Protein AF-0000000068869672 (afdb_homodimer)

Sequence (1182 aa):
MEVTTVPTSPIAGQKPGTSGLRQKTKTFMSEHYLENFVQSTLDALVAEGVPVKGGTLVISGDGRYHNKTAIQIIIKMAAAAGVGRVWCGDHGLLSTPAMSAVIRTRSRGLAGMAPFGGFILSASHNPGGIDEDFGIKYNCENGGPAPEKVTNLIYTNTTTIKEYKLCCGLPEIDLSAPGSYTLGGGAFRVDVFDCVEDHMGLLQQVFDFGAIKALFAREDFSFVYDGMHGVQGPYAKKIFVDEFGAPASSLMNCEPKEDFGGPASASHGHADPNLTHAVELVARMGLNKEGREIETTSEPPVFGAAADGDADRNMIMGSRFFCSPSDSLAVIVANASCIPYFAAGLKGCARSMPTSCALDRVAEQLGIPYFEVPTGWKFFGNLMDSGTDAFPGKPVYTPFICGEESFGTGGDHVREKDGMFAVLAWLQILAAENPDPAKPIVGVGDVTKKHWEKYGRNYYARYDYEGVDKPAAEKMMAAMVEAQPALIGTTVDGMKIAKADMFEYHDPVDGSVSKNQGVRFIFESGSRFVFRLSGTGVAGATIRMYLEEYAAPGADLTKHAFDVVKPIADIALKISKLTEYTGRTEPSVVTMEVTTVPTSPIAGQKPGTSGLRQKTKTFMSEHYLENFVQSTLDALVAEGVPVKGGTLVISGDGRYHNKTAIQIIIKMAAAAGVGRVWCGDHGLLSTPAMSAVIRTRSRGLAGMAPFGGFILSASHNPGGIDEDFGIKYNCENGGPAPEKVTNLIYTNTTTIKEYKLCCGLPEIDLSAPGSYTLGGGAFRVDVFDCVEDHMGLLQQVFDFGAIKALFAREDFSFVYDGMHGVQGPYAKKIFVDEFGAPASSLMNCEPKEDFGGPASASHGHADPNLTHAVELVARMGLNKEGREIETTSEPPVFGAAADGDADRNMIMGSRFFCSPSDSLAVIVANASCIPYFAAGLKGCARSMPTSCALDRVAEQLGIPYFEVPTGWKFFGNLMDSGTDAFPGKPVYTPFICGEESFGTGGDHVREKDGMFAVLAWLQILAAENPDPAKPIVGVGDVTKKHWEKYGRNYYARYDYEGVDKPAAEKMMAAMVEAQPALIGTTVDGMKIAKADMFEYHDPVDGSVSKNQGVRFIFESGSRFVFRLSGTGVAGATIRMYLEEYAAPGADLTKHAFDVVKPIADIALKISKLTEYTGRTEPSVVT

Radius of gyration: 33.49 Å; Cα contacts (8 Å, |Δi|>4): 2861; chains: 2; bounding box: 74×104×86 Å

pLDDT: mean 95.83, std 5.15, range [51.97, 98.94]

Secondary structure (DSSP, 8-state):
-PPEEEE----SS---BTTBEEEEHHHHHSTTHHHHHHHHHHHHHHHTT---TT-EEEEEE---TTHHHHHHHHHHHHHHTT--EEEEEGGGB--HHHHHHHHHHTTTT-TTTSEEEEEEE--TTS--STTSEEEEEEE-TTSSBPPHHHHHHHHHHHHH--EEEE-TTSPPP--SS-EEEEEGGGTEEEEEE-TTHHHHHHHHHHS-HHHHHHHHT-TT--EEEE-TTSTTHHHHIIIIIIIT---GGGEES-S--TTTT-TTSTTTT----STTT-HHHHHHTTB-TTS-B---SSPPPSEEEEE-TTSSBEEEEETTEEE-HHHHHHHHHHTGGGSGGGTT--SEEEEETTS-THHHHHHHHHT--EEEE-SSHHHHHHHHHBTSTTBTTSPP--SEEEEETTTEEEETTSSS--HHHHHHHHHHHHHHH---TTSPPP-HHHHHHHHHHHH-EEEEEEEEEEEE-HHHHHHHHHHHHHHHHHHTT-EETTEEEEEEEE--EE-TTT--EE----EEEEETTS-EEEEEEE---SSSEEEEEEEEEEE-TTS-TTS-HHHHTHHHHHHHHHHHTHHHHH---S-SEE-/-PPEEEE----SS---BTTBEEEEHHHHHSTTHHHHHHHHHHHHHHHTT---TT-EEEEEE---TTHHHHHHHHHHHHHHTT--EEEEEGGGB--HHHHHHHHHHTTTT-TTTSEEEEEEE--TTS--STTSEEEEEEE-TTSSBPPHHHHHHHHHHHTT--EEEE-TTSPPP--SS-EEEEEGGGTEEEEEE-TTHHHHHHHHHHS-HHHHHHHHT-TT--EEEE-TTSTTHHHHIIIIIIIT---GGGEES-S--TTTT-TTSTTTT----STTT-HHHHHHTTB-TTS-B---SSPPPSEEEEE-TTSSBEEEEETTEEE-HHHHHHHHHHTGGGSGGGTT--SEEEEETTS-THHHHHHHHHT--EEEE-SSHHHHHHHHHBTSTTBTTSPP--SEEEEETTTEEEETTSSS--HHHHHHHHHHHHHHH---TTSPPP-HHHHHHHHHHHH-EEEEEEEEEEEE-HHHHHHHHHHHHHHHHHHTT-EETTEEEEEEEE--EE-TTT--EE----EEEEETTS-EEEEEEE---SSSEEEEEEEEEEE-TTS-TTS-HHHHTHHHHHHHHHHHTHHHHH---S-SEE-

Organism: Emiliania huxleyi (strain CCMP1516) (NCBI:txid280463)

Structure (mmCIF, N/CA/C/O backbone):
data_AF-0000000068869672-model_v1
#
loop_
_entity.id
_entity.type
_entity.pdbx_description
1 polymer 'phosphoglucomutase (alpha-D-glucose-1,6-bisphosphate-dependent)'
#
loop_
_atom_site.group_PDB
_atom_site.id
_atom_site.type_symbol
_atom_site.label_atom_id
_atom_site.label_alt_id
_atom_site.label_comp_id
_atom_site.label_asym_id
_atom_site.label_entity_id
_atom_site.label_seq_id
_atom_site.pdbx_PDB_ins_code
_atom_site.Cartn_x
_atom_site.Cartn_y
_atom_site.Cartn_z
_atom_site.occupancy
_atom_site.B_iso_or_equiv
_atom_site.auth_seq_id
_atom_site.auth_comp_id
_atom_site.auth_asym_id
_atom_site.auth_atom_id
_atom_site.pdbx_PDB_model_num
ATOM 1 N N . MET A 1 1 ? -31.188 -1.055 5.812 1 85.62 1 MET A N 1
ATOM 2 C CA . MET A 1 1 ? -31.422 -1.978 4.703 1 85.62 1 MET A CA 1
ATOM 3 C C . MET A 1 1 ? -32.281 -3.164 5.148 1 85.62 1 MET A C 1
ATOM 5 O O . MET A 1 1 ? -32.031 -3.752 6.199 1 85.62 1 MET A O 1
ATOM 9 N N . GLU A 1 2 ? -33.281 -3.463 4.391 1 92.94 2 GLU A N 1
ATOM 10 C CA . GLU A 1 2 ? -34.188 -4.551 4.762 1 92.94 2 GLU A CA 1
ATOM 11 C C . GLU A 1 2 ? -33.562 -5.91 4.43 1 92.94 2 GLU A C 1
ATOM 13 O O . GLU A 1 2 ? -33.125 -6.141 3.299 1 92.94 2 GLU A O 1
ATOM 18 N N . VAL A 1 3 ? -33.469 -6.727 5.438 1 96.81 3 VAL A N 1
ATOM 19 C CA . VAL A 1 3 ? -32.906 -8.07 5.281 1 96.81 3 VAL A CA 1
ATOM 20 C C . VAL A 1 3 ? -34.031 -9.07 5.07 1 96.81 3 VAL A C 1
ATOM 22 O O . VAL A 1 3 ? -35 -9.125 5.852 1 96.81 3 VAL A O 1
ATOM 25 N N . THR A 1 4 ? -33.969 -9.742 4.016 1 97.81 4 THR A N 1
ATOM 26 C CA . THR A 1 4 ? -34.906 -10.828 3.721 1 97.81 4 THR A CA 1
ATOM 27 C C . THR A 1 4 ? -34.281 -12.18 4.074 1 97.81 4 THR A C 1
ATOM 29 O O . THR A 1 4 ? -33.156 -12.477 3.664 1 97.81 4 THR A O 1
ATOM 32 N N . THR A 1 5 ? -34.969 -12.945 4.828 1 98.44 5 THR A N 1
ATOM 33 C CA . THR A 1 5 ? -34.562 -14.305 5.137 1 98.44 5 THR A CA 1
ATOM 34 C C . THR A 1 5 ? -35.25 -15.305 4.199 1 98.44 5 THR A C 1
ATOM 36 O O . THR A 1 5 ? -36.469 -15.336 4.102 1 98.44 5 THR A O 1
ATOM 39 N N . VAL A 1 6 ? -34.5 -16.078 3.508 1 98.5 6 VAL A N 1
ATOM 40 C CA . VAL A 1 6 ? -35 -17.047 2.539 1 98.5 6 VAL A CA 1
ATOM 41 C C . VAL A 1 6 ? -34.781 -18.469 3.055 1 98.5 6 VAL A C 1
ATOM 43 O O . VAL A 1 6 ? -33.656 -18.875 3.295 1 98.5 6 VAL A O 1
ATOM 46 N N . PRO A 1 7 ? -35.844 -19.203 3.252 1 98.44 7 PRO A N 1
ATOM 47 C CA . PRO A 1 7 ? -35.688 -20.594 3.652 1 98.44 7 PRO A CA 1
ATOM 48 C C . PRO A 1 7 ? -35 -21.438 2.578 1 98.44 7 PRO A C 1
ATOM 50 O O . PRO A 1 7 ? -35.219 -21.234 1.385 1 98.44 7 PRO A O 1
ATOM 53 N N . THR A 1 8 ? -34.156 -22.359 2.977 1 98.44 8 THR A N 1
ATOM 54 C CA . THR A 1 8 ? -33.469 -23.281 2.082 1 98.44 8 THR A CA 1
ATOM 55 C C . THR A 1 8 ? -33.188 -24.594 2.795 1 98.44 8 THR A C 1
ATOM 57 O O . THR A 1 8 ? -33.688 -24.844 3.891 1 98.44 8 THR A O 1
ATOM 60 N N . SER A 1 9 ? -32.531 -25.531 2.143 1 98.31 9 SER A N 1
ATOM 61 C CA . SER A 1 9 ? -32.125 -26.828 2.67 1 98.31 9 SER A CA 1
ATOM 62 C C . SER A 1 9 ? -30.75 -27.234 2.107 1 98.31 9 SER A C 1
ATOM 64 O O . SER A 1 9 ? -30.297 -26.688 1.103 1 98.31 9 SER A O 1
ATOM 66 N N . PRO A 1 10 ? -30.094 -28.141 2.859 1 98.38 10 PRO A N 1
ATOM 67 C CA . PRO A 1 10 ? -28.812 -28.609 2.314 1 98.38 10 PRO A CA 1
ATOM 68 C C . PRO A 1 10 ? -28.953 -29.125 0.883 1 98.38 10 PRO A C 1
ATOM 70 O O . PRO A 1 10 ? -29.938 -29.781 0.544 1 98.38 10 PRO A O 1
ATOM 73 N N . ILE A 1 11 ? -28.062 -28.781 0.064 1 98.19 11 ILE A N 1
ATOM 74 C CA . ILE A 1 11 ? -27.984 -29.266 -1.311 1 98.19 11 ILE A CA 1
ATOM 75 C C . ILE A 1 11 ? -26.703 -30.078 -1.495 1 98.19 11 ILE A C 1
ATOM 77 O O . ILE A 1 11 ? -25.625 -29.656 -1.075 1 98.19 11 ILE A O 1
ATOM 81 N N . ALA A 1 12 ? -26.797 -31.203 -2.109 1 94.31 12 ALA A N 1
ATOM 82 C CA . ALA A 1 12 ? -25.656 -32.094 -2.307 1 94.31 12 ALA A CA 1
ATOM 83 C C . ALA A 1 12 ? -24.578 -31.438 -3.178 1 94.31 12 ALA A C 1
ATOM 85 O O . ALA A 1 12 ? -24.891 -30.609 -4.047 1 94.31 12 ALA A O 1
ATOM 86 N N . GLY A 1 13 ? -23.297 -31.75 -2.92 1 92.31 13 GLY A N 1
ATOM 87 C CA . GLY A 1 13 ? -22.219 -31.359 -3.824 1 92.31 13 GLY A CA 1
ATOM 88 C C . GLY A 1 13 ? -21.594 -30.016 -3.465 1 92.31 13 GLY A C 1
ATOM 89 O O . GLY A 1 13 ? -21.078 -29.312 -4.336 1 92.31 13 GLY A O 1
ATOM 90 N N . GLN A 1 14 ? -21.656 -29.594 -2.223 1 96.38 14 GLN A N 1
ATOM 91 C CA . GLN A 1 14 ? -21.109 -28.281 -1.868 1 96.38 14 GLN A CA 1
ATOM 92 C C . GLN A 1 14 ? -19.891 -28.422 -0.958 1 96.38 14 GLN A C 1
ATOM 94 O O . GLN A 1 14 ? -19.641 -27.562 -0.114 1 96.38 14 GLN A O 1
ATOM 99 N N . LYS A 1 15 ? -19.266 -29.547 -0.979 1 91.81 15 LYS A N 1
ATOM 100 C CA . LYS A 1 15 ? -17.984 -29.688 -0.291 1 91.81 15 LYS A CA 1
ATOM 101 C C . LYS A 1 15 ? -16.859 -29.031 -1.076 1 91.81 15 LYS A C 1
ATOM 103 O O . LYS A 1 15 ? -16.594 -29.391 -2.221 1 91.81 15 LYS A O 1
ATOM 108 N N . PRO A 1 16 ? -16.203 -28.016 -0.42 1 89.62 16 PRO A N 1
ATOM 109 C CA . PRO A 1 16 ? -15.078 -27.406 -1.136 1 89.62 16 PRO A CA 1
ATOM 110 C C . PRO A 1 16 ? -13.922 -28.391 -1.359 1 89.62 16 PRO A C 1
ATOM 112 O O . PRO A 1 16 ? -13.641 -29.219 -0.497 1 89.62 16 PRO A O 1
ATOM 115 N N . GLY A 1 17 ? -13.289 -28.266 -2.541 1 78.94 17 GLY A N 1
ATOM 116 C CA . GLY A 1 17 ? -12.023 -28.953 -2.768 1 78.94 17 GLY A CA 1
ATOM 117 C C . GLY A 1 17 ? -10.836 -28.219 -2.188 1 78.94 17 GLY A C 1
ATOM 118 O O . GLY A 1 17 ? -10.961 -27.516 -1.183 1 78.94 17 GLY A O 1
ATOM 119 N N . THR A 1 18 ? -9.664 -28.391 -2.721 1 68.38 18 THR A N 1
ATOM 120 C CA . THR A 1 18 ? -8.414 -27.812 -2.238 1 68.38 18 THR A CA 1
ATOM 121 C C . THR A 1 18 ? -8.477 -26.281 -2.281 1 68.38 18 THR A C 1
ATOM 123 O O . THR A 1 18 ? -7.941 -25.609 -1.394 1 68.38 18 THR A O 1
ATOM 126 N N . SER A 1 19 ? -9.102 -25.719 -3.324 1 75.06 19 SER A N 1
ATOM 127 C CA . SER A 1 19 ? -9.102 -24.266 -3.436 1 75.06 19 SER A CA 1
ATOM 128 C C . SER A 1 19 ? -10.516 -23.719 -3.621 1 75.06 19 SER A C 1
ATOM 130 O O . SER A 1 19 ? -10.719 -22.734 -4.32 1 75.06 19 SER A O 1
ATOM 132 N N . GLY A 1 20 ? -11.539 -24.422 -3.121 1 87.5 20 GLY A N 1
ATOM 133 C CA . GLY A 1 20 ? -12.883 -23.891 -3.232 1 87.5 20 GLY A CA 1
ATOM 134 C C . GLY A 1 20 ? -13.859 -24.859 -3.863 1 87.5 20 GLY A C 1
ATOM 135 O O . GLY A 1 20 ? -13.609 -26.062 -3.91 1 87.5 20 GLY A O 1
ATOM 136 N N . LEU A 1 21 ? -14.992 -24.375 -4.305 1 94.88 21 LEU A N 1
ATOM 137 C CA . LEU A 1 21 ? -16.078 -25.172 -4.844 1 94.88 21 LEU A CA 1
ATOM 138 C C . LEU A 1 21 ? -16.172 -25.016 -6.355 1 94.88 21 LEU A C 1
ATOM 140 O O . LEU A 1 21 ? -16.203 -23.891 -6.867 1 94.88 21 LEU A O 1
ATOM 144 N N . ARG A 1 22 ? -16.094 -26.094 -7.125 1 94.81 22 ARG A N 1
ATOM 145 C CA . ARG A 1 22 ? -16.312 -26.125 -8.57 1 94.81 22 ARG A CA 1
ATOM 146 C C . ARG A 1 22 ? -17.5 -27.016 -8.938 1 94.81 22 ARG A C 1
ATOM 148 O O . ARG A 1 22 ? -17.641 -28.109 -8.391 1 94.81 22 ARG A O 1
ATOM 155 N N . GLN A 1 23 ? -18.375 -26.516 -9.656 1 95.19 23 GLN A N 1
ATOM 156 C CA . GLN A 1 23 ? -19.516 -27.234 -10.234 1 95.19 23 GLN A CA 1
ATOM 157 C C . GLN A 1 23 ? -19.875 -26.688 -11.609 1 95.19 23 GLN A C 1
ATOM 159 O O . GLN A 1 23 ? -19.375 -25.641 -12.016 1 95.19 23 GLN A O 1
ATOM 164 N N . LYS A 1 24 ? -20.703 -27.484 -12.32 1 95.94 24 LYS A N 1
ATOM 165 C CA . LYS A 1 24 ? -21.219 -26.953 -13.578 1 95.94 24 LYS A CA 1
ATOM 166 C C . LYS A 1 24 ? -21.938 -25.609 -13.359 1 95.94 24 LYS A C 1
ATOM 168 O O . LYS A 1 24 ? -22.594 -25.422 -12.336 1 95.94 24 LYS A O 1
ATOM 173 N N . THR A 1 25 ? -21.828 -24.719 -14.344 1 98.06 25 THR A N 1
ATOM 174 C CA . THR A 1 25 ? -22.422 -23.391 -14.242 1 98.06 25 THR A CA 1
ATOM 175 C C . THR A 1 25 ? -23.922 -23.484 -13.977 1 98.06 25 THR A C 1
ATOM 177 O O . THR A 1 25 ? -24.453 -22.766 -13.125 1 98.06 25 THR A O 1
ATOM 180 N N . LYS A 1 26 ? -24.578 -24.391 -14.594 1 98.06 26 LYS A N 1
ATOM 181 C CA . LYS A 1 26 ? -26.016 -24.562 -14.445 1 98.06 26 LYS A CA 1
ATOM 182 C C . LYS A 1 26 ? -26.375 -24.969 -13.023 1 98.06 26 LYS A C 1
ATOM 184 O O . LYS A 1 26 ? -27.422 -24.594 -12.508 1 98.06 26 LYS A O 1
ATOM 189 N N . THR A 1 27 ? -25.484 -25.719 -12.406 1 97.44 27 THR A N 1
ATOM 190 C CA . THR A 1 27 ? -25.703 -26.094 -11.008 1 97.44 27 THR A CA 1
ATOM 191 C C . THR A 1 27 ? -25.688 -24.859 -10.117 1 97.44 27 THR A C 1
ATOM 193 O O . THR A 1 27 ? -26.562 -24.688 -9.273 1 97.44 27 THR A O 1
ATOM 196 N N . PHE A 1 28 ? -24.766 -23.953 -10.32 1 97.88 28 PHE A N 1
ATOM 197 C CA . PHE A 1 28 ? -24.672 -22.734 -9.531 1 97.88 28 PHE A CA 1
ATOM 198 C C . PHE A 1 28 ? -25.875 -21.828 -9.781 1 97.88 28 PHE A C 1
ATOM 200 O O . PHE A 1 28 ? -26.312 -21.094 -8.891 1 97.88 28 PHE A O 1
ATOM 207 N N . MET A 1 29 ? -26.406 -21.906 -10.984 1 98.19 29 MET A N 1
ATOM 208 C CA . MET A 1 29 ? -27.531 -21.062 -11.375 1 98.19 29 MET A CA 1
ATOM 209 C C . MET A 1 29 ? -28.844 -21.609 -10.828 1 98.19 29 MET A C 1
ATOM 211 O O . MET A 1 29 ? -29.859 -20.922 -10.828 1 98.19 29 MET A O 1
ATOM 215 N N . SER A 1 30 ? -28.812 -22.844 -10.352 1 97.88 30 SER A N 1
ATOM 216 C CA . SER A 1 30 ? -30.031 -23.422 -9.805 1 97.88 30 SER A CA 1
ATOM 217 C C . SER A 1 30 ? -30.438 -22.734 -8.508 1 97.88 30 SER A C 1
ATOM 219 O O . SER A 1 30 ? -29.625 -22.078 -7.867 1 97.88 30 SER A O 1
ATOM 221 N N . GLU A 1 31 ? -31.641 -22.969 -8.18 1 97.25 31 GLU A N 1
ATOM 222 C CA . GLU A 1 31 ? -32.25 -22.266 -7.059 1 97.25 31 GLU A CA 1
ATOM 223 C C . GLU A 1 31 ? -31.469 -22.516 -5.766 1 97.25 31 GLU A C 1
ATOM 225 O O . GLU A 1 31 ? -31.234 -23.656 -5.398 1 97.25 31 GLU A O 1
ATOM 230 N N . HIS A 1 32 ? -30.984 -21.531 -5.051 1 98 32 HIS A N 1
ATOM 231 C CA . HIS A 1 32 ? -30.438 -21.484 -3.699 1 98 32 HIS A CA 1
ATOM 232 C C . HIS A 1 32 ? -29 -21.984 -3.67 1 98 32 HIS A C 1
ATOM 234 O O . HIS A 1 32 ? -28.312 -21.875 -2.648 1 98 32 HIS A O 1
ATOM 240 N N . TYR A 1 33 ? -28.453 -22.5 -4.734 1 98.5 33 TYR A N 1
ATOM 241 C CA . TYR A 1 33 ? -27.188 -23.219 -4.668 1 98.5 33 TYR A CA 1
ATOM 242 C C . TYR A 1 33 ? -26.047 -22.281 -4.277 1 98.5 33 TYR A C 1
ATOM 244 O O . TYR A 1 33 ? -25.344 -22.531 -3.295 1 98.5 33 TYR A O 1
ATOM 252 N N . LEU A 1 34 ? -25.906 -21.203 -5.07 1 98.69 34 LEU A N 1
ATOM 253 C CA . LEU A 1 34 ? -24.859 -20.234 -4.77 1 98.69 34 LEU A CA 1
ATOM 254 C C . LEU A 1 34 ? -25.062 -19.609 -3.395 1 98.69 34 LEU A C 1
ATOM 256 O O . LEU A 1 34 ? -24.125 -19.516 -2.604 1 98.69 34 LEU A O 1
ATOM 260 N N . GLU A 1 35 ? -26.266 -19.25 -3.105 1 98.75 35 GLU A N 1
ATOM 261 C CA . GLU A 1 35 ? -26.609 -18.578 -1.857 1 98.75 35 GLU A CA 1
ATOM 262 C C . GLU A 1 35 ? -26.281 -19.453 -0.65 1 98.75 35 GLU A C 1
ATOM 264 O O . GLU A 1 35 ? -25.781 -18.953 0.361 1 98.75 35 GLU A O 1
ATOM 269 N N . ASN A 1 36 ? -26.578 -20.75 -0.817 1 98.75 36 ASN A N 1
ATOM 270 C CA . ASN A 1 36 ? -26.266 -21.688 0.26 1 98.75 36 ASN A CA 1
ATOM 271 C C . ASN A 1 36 ? -24.781 -21.688 0.599 1 98.75 36 ASN A C 1
ATOM 273 O O . ASN A 1 36 ? -24.406 -21.672 1.773 1 98.75 36 ASN A O 1
ATOM 277 N N . PHE A 1 37 ? -24.016 -21.703 -0.386 1 98.56 37 PHE A N 1
ATOM 278 C CA . PHE A 1 37 ? -22.578 -21.781 -0.166 1 98.56 37 PHE A CA 1
ATOM 279 C C . PHE A 1 37 ? -22.062 -20.484 0.434 1 98.56 37 PHE A C 1
ATOM 281 O O . PHE A 1 37 ? -21.266 -20.5 1.379 1 98.56 37 PHE A O 1
ATOM 288 N N . VAL A 1 38 ? -22.484 -19.359 -0.101 1 98.81 38 VAL A N 1
ATOM 289 C CA . VAL A 1 38 ? -22.016 -18.062 0.356 1 98.81 38 VAL A CA 1
ATOM 290 C C . VAL A 1 38 ? -22.422 -17.844 1.811 1 98.81 38 VAL A C 1
ATOM 292 O O . VAL A 1 38 ? -21.609 -17.422 2.639 1 98.81 38 VAL A O 1
ATOM 295 N N . GLN A 1 39 ? -23.641 -18.172 2.141 1 98.81 39 GLN A N 1
ATOM 296 C CA . GLN A 1 39 ? -24.109 -18.031 3.516 1 98.81 39 GLN A CA 1
ATOM 297 C C . GLN A 1 39 ? -23.328 -18.938 4.453 1 98.81 39 GLN A C 1
ATOM 299 O O . GLN A 1 39 ? -22.953 -18.531 5.555 1 98.81 39 GLN A O 1
ATOM 304 N N . SER A 1 40 ? -23.125 -20.156 3.992 1 98.69 40 SER A N 1
ATOM 305 C CA . SER A 1 40 ? -22.359 -21.094 4.793 1 98.69 40 SER A CA 1
ATOM 306 C C . SER A 1 40 ? -20.953 -20.594 5.055 1 98.69 40 SER A C 1
ATOM 308 O O . SER A 1 40 ? -20.391 -20.828 6.121 1 98.69 40 SER A O 1
ATOM 310 N N . THR A 1 41 ? -20.375 -19.922 4.086 1 98.44 41 THR A N 1
ATOM 311 C CA . THR A 1 41 ? -19.047 -19.328 4.227 1 98.44 41 THR A CA 1
ATOM 312 C C . THR A 1 41 ? -19.078 -18.172 5.215 1 98.44 41 THR A C 1
ATOM 314 O O . THR A 1 41 ? -18.266 -18.109 6.145 1 98.44 41 THR A O 1
ATOM 317 N N . LEU A 1 42 ? -20 -17.266 5.066 1 98.62 42 LEU A N 1
ATOM 318 C CA . LEU A 1 42 ? -20.125 -16.125 5.969 1 98.62 42 LEU A CA 1
ATOM 319 C C . LEU A 1 42 ? -20.344 -16.594 7.402 1 98.62 42 LEU A C 1
ATOM 321 O O . LEU A 1 42 ? -19.75 -16.047 8.336 1 98.62 42 LEU A O 1
ATOM 325 N N . ASP A 1 43 ? -21.203 -17.641 7.578 1 98.5 43 ASP A N 1
ATOM 326 C CA . ASP A 1 43 ? -21.453 -18.188 8.906 1 98.5 43 ASP A CA 1
ATOM 327 C C . ASP A 1 43 ? -20.188 -18.781 9.508 1 98.5 43 ASP A C 1
ATOM 329 O O . ASP A 1 43 ? -19.953 -18.656 10.711 1 98.5 43 ASP A O 1
ATOM 333 N N . ALA A 1 44 ? -19.438 -19.469 8.68 1 98 44 ALA A N 1
ATOM 334 C CA . ALA A 1 44 ? -18.188 -20.062 9.148 1 98 44 ALA A CA 1
ATOM 335 C C . ALA A 1 44 ? -17.234 -18.969 9.633 1 98 44 ALA A C 1
ATOM 337 O O . ALA A 1 44 ? -16.578 -19.125 10.672 1 98 44 ALA A O 1
ATOM 338 N N . LEU A 1 45 ? -17.141 -17.906 8.938 1 98.12 45 LEU A N 1
ATOM 339 C CA . LEU A 1 45 ? -16.25 -16.812 9.297 1 98.12 45 LEU A CA 1
ATOM 340 C C . LEU A 1 45 ? -16.672 -16.172 10.617 1 98.12 45 LEU A C 1
ATOM 342 O O . LEU A 1 45 ? -15.828 -15.906 11.477 1 98.12 45 LEU A O 1
ATOM 346 N N . VAL A 1 46 ? -17.953 -15.953 10.758 1 97.94 46 VAL A N 1
ATOM 347 C CA . VAL A 1 46 ? -18.469 -15.398 12 1 97.94 46 VAL A CA 1
ATOM 348 C C . VAL A 1 46 ? -18.125 -16.344 13.164 1 97.94 46 VAL A C 1
ATOM 350 O O . VAL A 1 46 ? -17.688 -15.898 14.219 1 97.94 46 VAL A O 1
ATOM 353 N N . ALA A 1 47 ? -18.344 -17.609 12.945 1 97.31 47 ALA A N 1
ATOM 354 C CA . ALA A 1 47 ? -18.078 -18.609 13.977 1 97.31 47 ALA A CA 1
ATOM 355 C C . ALA A 1 47 ? -16.609 -18.625 14.359 1 97.31 47 ALA A C 1
ATOM 357 O O . ALA A 1 47 ? -16.266 -18.875 15.516 1 97.31 47 ALA A O 1
ATOM 358 N N . GLU A 1 48 ? -15.742 -18.312 13.406 1 96.19 48 GLU A N 1
ATOM 359 C CA . GLU A 1 48 ? -14.297 -18.328 13.641 1 96.19 48 GLU A CA 1
ATOM 360 C C . GLU A 1 48 ? -13.828 -16.984 14.203 1 96.19 48 GLU A C 1
ATOM 362 O O . GLU A 1 48 ? -12.625 -16.75 14.344 1 96.19 48 GLU A O 1
ATOM 367 N N . GLY A 1 49 ? -14.719 -16.078 14.453 1 96.25 49 GLY A N 1
ATOM 368 C CA . GLY A 1 49 ? -14.391 -14.805 15.078 1 96.25 49 GLY A CA 1
ATOM 369 C C . GLY A 1 49 ? -13.891 -13.766 14.086 1 96.25 49 GLY A C 1
ATOM 370 O O . GLY A 1 49 ? -13.32 -12.75 14.484 1 96.25 49 GLY A O 1
ATOM 371 N N . VAL A 1 50 ? -14 -13.961 12.805 1 96.62 50 VAL A N 1
ATOM 372 C CA . VAL A 1 50 ? -13.617 -13 11.766 1 96.62 50 VAL A CA 1
ATOM 373 C C . VAL A 1 50 ? -14.562 -11.797 11.797 1 96.62 50 VAL A C 1
ATOM 375 O O . VAL A 1 50 ? -15.773 -11.961 11.961 1 96.62 50 VAL A O 1
ATOM 378 N N . PRO A 1 51 ? -14.031 -10.586 11.688 1 95.69 51 PRO A N 1
ATOM 379 C CA . PRO A 1 51 ? -14.859 -9.375 11.781 1 95.69 51 PRO A CA 1
ATOM 380 C C . PRO A 1 51 ? -15.641 -9.094 10.492 1 95.69 51 PRO A C 1
ATOM 382 O O . PRO A 1 51 ? -15.367 -8.102 9.812 1 95.69 51 PRO A O 1
ATOM 385 N N . VAL A 1 52 ? -16.703 -9.836 10.305 1 97.69 52 VAL A N 1
ATOM 386 C CA . VAL A 1 52 ? -17.547 -9.703 9.109 1 97.69 52 VAL A CA 1
ATOM 387 C C . VAL A 1 52 ? -18.344 -8.406 9.188 1 97.69 52 VAL A C 1
ATOM 389 O O . VAL A 1 52 ? -18.391 -7.637 8.227 1 97.69 52 VAL A O 1
ATOM 392 N N . LYS A 1 53 ? -19.031 -8.156 10.344 1 96.06 53 LYS A N 1
ATOM 393 C CA . LYS A 1 53 ? -19.812 -6.949 10.523 1 96.06 53 LYS A CA 1
ATOM 394 C C . LYS A 1 53 ? -18.938 -5.703 10.492 1 96.06 53 LYS A C 1
ATOM 396 O O . LYS A 1 53 ? -17.938 -5.625 11.211 1 96.06 53 LYS A O 1
ATOM 401 N N . GLY A 1 54 ? -19.266 -4.828 9.602 1 94.38 54 GLY A N 1
ATOM 402 C CA . GLY A 1 54 ? -18.531 -3.582 9.484 1 94.38 54 GLY A CA 1
ATOM 403 C C . GLY A 1 54 ? -17.25 -3.727 8.688 1 94.38 54 GLY A C 1
ATOM 404 O O . GLY A 1 54 ? -16.609 -2.73 8.352 1 94.38 54 GLY A O 1
ATOM 405 N N . GLY A 1 55 ? -16.844 -4.965 8.367 1 96.5 55 GLY A N 1
ATOM 406 C CA . GLY A 1 55 ? -15.578 -5.227 7.703 1 96.5 55 GLY A CA 1
ATOM 407 C C . GLY A 1 55 ? -15.625 -4.992 6.207 1 96.5 55 GLY A C 1
ATOM 408 O O . GLY A 1 55 ? -16.672 -4.621 5.664 1 96.5 55 GLY A O 1
ATOM 409 N N . THR A 1 56 ? -14.461 -5.078 5.578 1 97.69 56 THR A N 1
ATOM 410 C CA . THR A 1 56 ? -14.32 -4.957 4.133 1 97.69 56 THR A CA 1
ATOM 411 C C . THR A 1 56 ? -14.211 -6.332 3.479 1 97.69 56 THR A C 1
ATOM 413 O O . THR A 1 56 ? -13.477 -7.199 3.961 1 97.69 56 THR A O 1
ATOM 416 N N . LEU A 1 57 ? -14.961 -6.578 2.428 1 98.81 57 LEU A N 1
ATOM 417 C CA . LEU A 1 57 ? -14.953 -7.82 1.664 1 98.81 57 LEU A CA 1
ATOM 418 C C . LEU A 1 57 ? -14.617 -7.555 0.2 1 98.81 57 LEU A C 1
ATOM 420 O O . LEU A 1 57 ? -15.125 -6.602 -0.393 1 98.81 57 LEU A O 1
ATOM 424 N N . VAL A 1 58 ? -13.734 -8.391 -0.422 1 98.88 58 VAL A N 1
ATOM 425 C CA . VAL A 1 58 ? -13.438 -8.266 -1.847 1 98.88 58 VAL A CA 1
ATOM 426 C C . VAL A 1 58 ? -14.219 -9.32 -2.627 1 98.88 58 VAL A C 1
ATOM 428 O O . VAL A 1 58 ? -14.312 -10.477 -2.199 1 98.88 58 VAL A O 1
ATOM 431 N N . ILE A 1 59 ? -14.859 -8.938 -3.703 1 98.94 59 ILE A N 1
ATOM 432 C CA . ILE A 1 59 ? -15.609 -9.859 -4.539 1 98.94 59 ILE A CA 1
ATOM 433 C C . ILE A 1 59 ? -15.273 -9.617 -6.012 1 98.94 59 ILE A C 1
ATOM 435 O O . ILE A 1 59 ? -15.461 -8.5 -6.516 1 98.94 59 ILE A O 1
ATOM 439 N N . SER A 1 60 ? -14.742 -10.531 -6.688 1 98.88 60 SER A N 1
ATOM 440 C CA . SER A 1 60 ? -14.477 -10.508 -8.125 1 98.88 60 SER A CA 1
ATOM 441 C C . SER A 1 60 ? -14.227 -11.906 -8.664 1 98.88 60 SER A C 1
ATOM 443 O O . SER A 1 60 ? -14.445 -12.898 -7.969 1 98.88 60 SER A O 1
ATOM 445 N N . GLY A 1 61 ? -13.898 -12.039 -9.914 1 98.62 61 GLY A N 1
ATOM 446 C CA . GLY A 1 61 ? -13.641 -13.336 -10.508 1 98.62 61 GLY A CA 1
ATOM 447 C C . GLY A 1 61 ? -12.961 -13.25 -11.859 1 98.62 61 GLY A C 1
ATOM 448 O O . GLY A 1 61 ? -12.414 -12.203 -12.219 1 98.62 61 GLY A O 1
ATOM 449 N N . ASP A 1 62 ? -12.938 -14.406 -12.57 1 98.69 62 ASP A N 1
ATOM 450 C CA . ASP A 1 62 ? -12.156 -14.5 -13.805 1 98.69 62 ASP A CA 1
ATOM 451 C C . ASP A 1 62 ? -13.016 -14.164 -15.023 1 98.69 62 ASP A C 1
ATOM 453 O O . ASP A 1 62 ? -12.539 -14.242 -16.156 1 98.69 62 ASP A O 1
ATOM 457 N N . GLY A 1 63 ? -14.266 -13.789 -14.82 1 98.5 63 GLY A N 1
ATOM 458 C CA . GLY A 1 63 ? -15.102 -13.273 -15.898 1 98.5 63 GLY A CA 1
ATOM 459 C C . GLY A 1 63 ? -15.867 -14.359 -16.625 1 98.5 63 GLY A C 1
ATOM 460 O O . GLY A 1 63 ? -16.578 -14.086 -17.594 1 98.5 63 GLY A O 1
ATOM 461 N N . ARG A 1 64 ? -15.805 -15.625 -16.188 1 98.69 64 ARG A N 1
ATOM 462 C CA . ARG A 1 64 ? -16.531 -16.719 -16.828 1 98.69 64 ARG A CA 1
ATOM 463 C C . ARG A 1 64 ? -18.047 -16.5 -16.734 1 98.69 64 ARG A C 1
ATOM 465 O O . ARG A 1 64 ? -18.5 -15.57 -16.062 1 98.69 64 ARG A O 1
ATOM 472 N N . TYR A 1 65 ? -18.828 -17.375 -17.438 1 98.38 65 TYR A N 1
ATOM 473 C CA . TYR A 1 65 ? -20.281 -17.25 -17.469 1 98.38 65 TYR A CA 1
ATOM 474 C C . TYR A 1 65 ? -20.859 -17.234 -16.062 1 98.38 65 TYR A C 1
ATOM 476 O O . TYR A 1 65 ? -20.469 -18.047 -15.227 1 98.38 65 TYR A O 1
ATOM 484 N N . HIS A 1 66 ? -21.75 -16.281 -15.758 1 98.56 66 HIS A N 1
ATOM 485 C CA . HIS A 1 66 ? -22.484 -16.141 -14.508 1 98.56 66 HIS A CA 1
ATOM 486 C C . HIS A 1 66 ? -21.703 -15.305 -13.492 1 98.56 66 HIS A C 1
ATOM 488 O O . HIS A 1 66 ? -22.203 -15.023 -12.406 1 98.56 66 HIS A O 1
ATOM 494 N N . ASN A 1 67 ? -20.516 -14.836 -13.852 1 98.69 67 ASN A N 1
ATOM 495 C CA . ASN A 1 67 ? -19.656 -14.07 -12.961 1 98.69 67 ASN A CA 1
ATOM 496 C C . ASN A 1 67 ? -20.328 -12.797 -12.469 1 98.69 67 ASN A C 1
ATOM 498 O O . ASN A 1 67 ? -20.469 -12.578 -11.266 1 98.69 67 ASN A O 1
ATOM 502 N N . LYS A 1 68 ? -20.812 -11.984 -13.352 1 98.06 68 LYS A N 1
ATOM 503 C CA . LYS A 1 68 ? -21.406 -10.695 -13 1 98.06 68 LYS A CA 1
ATOM 504 C C . LYS A 1 68 ? -22.672 -10.867 -12.172 1 98.06 68 LYS A C 1
ATOM 506 O O . LYS A 1 68 ? -22.891 -10.141 -11.203 1 98.06 68 LYS A O 1
ATOM 511 N N . THR A 1 69 ? -23.453 -11.859 -12.555 1 98.31 69 THR A N 1
ATOM 512 C CA . THR A 1 69 ? -24.703 -12.133 -11.836 1 98.31 69 THR A CA 1
ATOM 513 C C . THR A 1 69 ? -24.406 -12.602 -10.414 1 98.31 69 THR A C 1
ATOM 515 O O . THR A 1 69 ? -25.031 -12.148 -9.461 1 98.31 69 THR A O 1
ATOM 518 N N . ALA A 1 70 ? -23.453 -13.516 -10.281 1 98.81 70 ALA A N 1
ATOM 519 C CA . ALA A 1 70 ? -23.078 -14.047 -8.969 1 98.81 70 ALA A CA 1
ATOM 520 C C . ALA A 1 70 ? -22.578 -12.938 -8.055 1 98.81 70 ALA A C 1
ATOM 522 O O . ALA A 1 70 ? -22.875 -12.922 -6.863 1 98.81 70 ALA A O 1
ATOM 523 N N . ILE A 1 71 ? -21.812 -12 -8.594 1 98.88 71 ILE A N 1
ATOM 524 C CA . ILE A 1 71 ? -21.25 -10.898 -7.816 1 98.88 71 ILE A CA 1
ATOM 525 C C . ILE A 1 71 ? -22.391 -10.07 -7.215 1 98.88 71 ILE A C 1
ATOM 527 O O . ILE A 1 71 ? -22.359 -9.727 -6.035 1 98.88 71 ILE A O 1
ATOM 531 N N . GLN A 1 72 ? -23.406 -9.812 -8.016 1 98.69 72 GLN A N 1
ATOM 532 C CA . GLN A 1 72 ? -24.547 -9.039 -7.531 1 98.69 72 GLN A CA 1
ATOM 533 C C . GLN A 1 72 ? -25.234 -9.75 -6.375 1 98.69 72 GLN A C 1
ATOM 535 O O . GLN A 1 72 ? -25.609 -9.125 -5.379 1 98.69 72 GLN A O 1
ATOM 540 N N . ILE A 1 73 ? -25.391 -11.023 -6.5 1 98.69 73 ILE A N 1
ATOM 541 C CA . ILE A 1 73 ? -26.031 -11.828 -5.465 1 98.69 73 ILE A CA 1
ATOM 542 C C . ILE A 1 73 ? -25.203 -11.773 -4.184 1 98.69 73 ILE A C 1
ATOM 544 O O . ILE A 1 73 ? -25.75 -11.539 -3.1 1 98.69 73 ILE A O 1
ATOM 548 N N . ILE A 1 74 ? -23.922 -11.945 -4.266 1 98.88 74 ILE A N 1
ATOM 549 C CA . ILE A 1 74 ? -23.031 -11.992 -3.105 1 98.88 74 ILE A CA 1
ATOM 550 C C . ILE A 1 74 ? -22.984 -10.625 -2.43 1 98.88 74 ILE A C 1
ATOM 552 O O . ILE A 1 74 ? -22.922 -10.531 -1.202 1 98.88 74 ILE A O 1
ATOM 556 N N . ILE A 1 75 ? -23 -9.539 -3.242 1 98.62 75 ILE A N 1
ATOM 557 C CA . ILE A 1 75 ? -23.031 -8.188 -2.686 1 98.62 75 ILE A CA 1
ATOM 558 C C . ILE A 1 75 ? -24.266 -8.023 -1.797 1 98.62 75 ILE A C 1
ATOM 560 O O . ILE A 1 75 ? -24.172 -7.516 -0.679 1 98.62 75 ILE A O 1
ATOM 564 N N . LYS A 1 76 ? -25.422 -8.516 -2.236 1 98.5 76 LYS A N 1
ATOM 565 C CA . LYS A 1 76 ? -26.656 -8.422 -1.462 1 98.5 76 LYS A CA 1
ATOM 566 C C . LYS A 1 76 ? -26.578 -9.266 -0.194 1 98.5 76 LYS A C 1
ATOM 568 O O . LYS A 1 76 ? -27.125 -8.891 0.847 1 98.5 76 LYS A O 1
ATOM 573 N N . MET A 1 77 ? -25.938 -10.375 -0.284 1 98.81 77 MET A N 1
ATOM 574 C CA . MET A 1 77 ? -25.766 -11.25 0.876 1 98.81 77 MET A CA 1
ATOM 575 C C . MET A 1 77 ? -24.766 -10.648 1.867 1 98.81 77 MET A C 1
ATOM 577 O O . MET A 1 77 ? -24.953 -10.766 3.08 1 98.81 77 MET A O 1
ATOM 581 N N . ALA A 1 78 ? -23.719 -10.047 1.354 1 98.62 78 ALA A N 1
ATOM 582 C CA . ALA A 1 78 ? -22.75 -9.359 2.205 1 98.62 78 ALA A CA 1
ATOM 583 C C . ALA A 1 78 ? -23.422 -8.242 3 1 98.62 78 ALA A C 1
ATOM 585 O O . ALA A 1 78 ? -23.203 -8.109 4.207 1 98.62 78 ALA A O 1
ATOM 586 N N . ALA A 1 79 ? -24.203 -7.484 2.301 1 98.19 79 ALA A N 1
ATOM 587 C CA . ALA A 1 79 ? -24.953 -6.418 2.971 1 98.19 79 ALA A CA 1
ATOM 588 C C . ALA A 1 79 ? -25.812 -6.973 4.098 1 98.19 79 ALA A C 1
ATOM 590 O O . ALA A 1 79 ? -25.828 -6.418 5.199 1 98.19 79 ALA A O 1
ATOM 591 N N . ALA A 1 80 ? -26.5 -8.047 3.816 1 98.31 80 ALA A N 1
ATOM 592 C CA . ALA A 1 80 ? -27.375 -8.672 4.805 1 98.31 80 ALA A CA 1
ATOM 593 C C . ALA A 1 80 ? -26.578 -9.195 5.996 1 98.31 80 ALA A C 1
ATOM 595 O O . ALA A 1 80 ? -27.062 -9.203 7.125 1 98.31 80 ALA A O 1
ATOM 596 N N . ALA A 1 81 ? -25.344 -9.625 5.738 1 98.19 81 ALA A N 1
ATOM 597 C CA . ALA A 1 81 ? -24.484 -10.156 6.793 1 98.19 81 ALA A CA 1
ATOM 598 C C . ALA A 1 81 ? -23.859 -9.023 7.609 1 98.19 81 ALA A C 1
ATOM 600 O O . ALA A 1 81 ? -23.172 -9.273 8.594 1 98.19 81 ALA A O 1
ATOM 601 N N . GLY A 1 82 ? -24.062 -7.75 7.242 1 97.12 82 GLY A N 1
ATOM 602 C CA . GLY A 1 82 ? -23.578 -6.605 7.992 1 97.12 82 GLY A CA 1
ATOM 603 C C . GLY A 1 82 ? -22.219 -6.121 7.52 1 97.12 82 GLY A C 1
ATOM 604 O O . GLY A 1 82 ? -21.578 -5.312 8.195 1 97.12 82 GLY A O 1
ATOM 605 N N . VAL A 1 83 ? -21.766 -6.582 6.391 1 97.56 83 VAL A N 1
ATOM 606 C CA . VAL A 1 83 ? -20.531 -6.078 5.801 1 97.56 83 VAL A CA 1
ATOM 607 C C . VAL A 1 83 ? -20.656 -4.578 5.547 1 97.56 83 VAL A C 1
ATOM 609 O O . VAL A 1 83 ? -21.703 -4.102 5.105 1 97.56 83 VAL A O 1
ATOM 612 N N . GLY A 1 84 ? -19.594 -3.885 5.875 1 95.44 84 GLY A N 1
ATOM 613 C CA . GLY A 1 84 ? -19.641 -2.439 5.719 1 95.44 84 GLY A CA 1
ATOM 614 C C . GLY A 1 84 ? -19.219 -1.976 4.332 1 95.44 84 GLY A C 1
ATOM 615 O O . GLY A 1 84 ? -19.719 -0.963 3.838 1 95.44 84 GLY A O 1
ATOM 616 N N . ARG A 1 85 ? -18.312 -2.711 3.75 1 95.88 85 ARG A N 1
ATOM 617 C CA . ARG A 1 85 ? -17.75 -2.283 2.48 1 95.88 85 ARG A CA 1
ATOM 618 C C . ARG A 1 85 ? -17.406 -3.482 1.604 1 95.88 85 ARG A C 1
ATOM 620 O O . ARG A 1 85 ? -16.875 -4.488 2.094 1 95.88 85 ARG A O 1
ATOM 627 N N . VAL A 1 86 ? -17.688 -3.334 0.297 1 98.25 86 VAL A N 1
ATOM 628 C CA . VAL A 1 86 ? -17.266 -4.32 -0.697 1 98.25 86 VAL A CA 1
ATOM 629 C C . VAL A 1 86 ? -16.359 -3.66 -1.729 1 98.25 86 VAL A C 1
ATOM 631 O O . VAL A 1 86 ? -16.672 -2.59 -2.252 1 98.25 86 VAL A O 1
ATOM 634 N N . TRP A 1 87 ? -15.211 -4.238 -1.945 1 98.44 87 TRP A N 1
ATOM 635 C CA . TRP A 1 87 ? -14.32 -3.875 -3.043 1 98.44 87 TRP A CA 1
ATOM 636 C C . TRP A 1 87 ? -14.477 -4.836 -4.215 1 98.44 87 TRP A C 1
ATOM 638 O O . TRP A 1 87 ? -14.477 -6.055 -4.031 1 98.44 87 TRP A O 1
ATOM 648 N N . CYS A 1 88 ? -14.672 -4.289 -5.402 1 98.81 88 CYS A N 1
ATOM 649 C CA . CYS A 1 88 ? -14.844 -5.09 -6.609 1 98.81 88 CYS A CA 1
ATOM 650 C C . CYS A 1 88 ? -14.047 -4.504 -7.77 1 98.81 88 CYS A C 1
ATOM 652 O O . CYS A 1 88 ? -14.109 -3.301 -8.023 1 98.81 88 CYS A O 1
ATOM 654 N N . GLY A 1 89 ? -13.242 -5.363 -8.445 1 98.69 89 GLY A N 1
ATOM 655 C CA . GLY A 1 89 ? -12.617 -4.879 -9.664 1 98.69 89 GLY A CA 1
ATOM 656 C C . GLY A 1 89 ? -13.617 -4.527 -10.75 1 98.69 89 GLY A C 1
ATOM 657 O O . GLY A 1 89 ? -14.68 -5.141 -10.844 1 98.69 89 GLY A O 1
ATOM 658 N N . ASP A 1 90 ? -13.25 -3.535 -11.57 1 98.44 90 ASP A N 1
ATOM 659 C CA . ASP A 1 90 ? -14.172 -3.156 -12.641 1 98.44 90 ASP A CA 1
ATOM 660 C C . ASP A 1 90 ? -14.422 -4.328 -13.586 1 98.44 90 ASP A C 1
ATOM 662 O O . ASP A 1 90 ? -13.562 -5.195 -13.75 1 98.44 90 ASP A O 1
ATOM 666 N N . HIS A 1 91 ? -15.672 -4.395 -14.094 1 98.31 91 HIS A N 1
ATOM 667 C CA . HIS A 1 91 ? -16.203 -5.473 -14.914 1 98.31 91 HIS A CA 1
ATOM 668 C C . HIS A 1 91 ? -16.281 -6.777 -14.133 1 98.31 91 HIS A C 1
ATOM 670 O O . HIS A 1 91 ? -16.453 -7.852 -14.719 1 98.31 91 HIS A O 1
ATOM 676 N N . GLY A 1 92 ? -16.094 -6.691 -12.797 1 98.69 92 GLY A N 1
ATOM 677 C CA . GLY A 1 92 ? -16.125 -7.859 -11.93 1 98.69 92 GLY A CA 1
ATOM 678 C C . GLY A 1 92 ? -14.883 -8.711 -12.023 1 98.69 92 GLY A C 1
ATOM 679 O O . GLY A 1 92 ? -14.906 -9.906 -11.711 1 98.69 92 GLY A O 1
ATOM 680 N N . LEU A 1 93 ? -13.766 -8.102 -12.469 1 98.88 93 LEU A N 1
ATOM 681 C CA . LEU A 1 93 ? -12.586 -8.891 -12.812 1 98.88 93 LEU A CA 1
ATOM 682 C C . LEU A 1 93 ? -11.469 -8.672 -11.789 1 98.88 93 LEU A C 1
ATOM 684 O O . LEU A 1 93 ? -11.156 -7.531 -11.445 1 98.88 93 LEU A O 1
ATOM 688 N N . LEU A 1 94 ? -10.93 -9.719 -11.273 1 98.88 94 LEU A N 1
ATOM 689 C CA . LEU A 1 94 ? -9.641 -9.828 -10.594 1 98.88 94 LEU A CA 1
ATOM 690 C C . LEU A 1 94 ? -9 -11.188 -10.852 1 98.88 94 LEU A C 1
ATOM 692 O O . LEU A 1 94 ? -9.664 -12.227 -10.727 1 98.88 94 LEU A O 1
ATOM 696 N N . SER A 1 95 ? -7.777 -11.148 -11.273 1 98.81 95 SER A N 1
ATOM 697 C CA . SER A 1 95 ? -7.062 -12.422 -11.281 1 98.81 95 SER A CA 1
ATOM 698 C C . SER A 1 95 ? -6.855 -12.945 -9.859 1 98.81 95 SER A C 1
ATOM 700 O O . SER A 1 95 ? -6.996 -12.203 -8.891 1 98.81 95 SER A O 1
ATOM 702 N N . THR A 1 96 ? -6.57 -14.211 -9.75 1 98.38 96 THR A N 1
ATOM 703 C CA . THR A 1 96 ? -6.332 -14.82 -8.445 1 98.38 96 THR A CA 1
ATOM 704 C C . THR A 1 96 ? -5.184 -14.117 -7.723 1 98.38 96 THR A C 1
ATOM 706 O O . THR A 1 96 ? -5.324 -13.734 -6.559 1 98.38 96 THR A O 1
ATOM 709 N N . PRO A 1 97 ? -4.078 -13.859 -8.398 1 98.69 97 PRO A N 1
ATOM 710 C CA . PRO A 1 97 ? -3.031 -13.117 -7.684 1 98.69 97 PRO A CA 1
ATOM 711 C C . PRO A 1 97 ? -3.42 -11.672 -7.398 1 98.69 97 PRO A C 1
ATOM 713 O O . PRO A 1 97 ? -2.996 -11.102 -6.395 1 98.69 97 PRO A O 1
ATOM 716 N N . ALA A 1 98 ? -4.18 -11.031 -8.258 1 98.81 98 ALA A N 1
ATOM 717 C CA . ALA A 1 98 ? -4.645 -9.672 -7.996 1 98.81 98 ALA A CA 1
ATOM 718 C C . ALA A 1 98 ? -5.555 -9.625 -6.773 1 98.81 98 ALA A C 1
ATOM 720 O O . ALA A 1 98 ? -5.5 -8.68 -5.984 1 98.81 98 ALA A O 1
ATOM 721 N N . MET A 1 99 ? -6.441 -10.633 -6.621 1 98.69 99 MET A N 1
ATOM 722 C CA . MET A 1 99 ? -7.262 -10.75 -5.418 1 98.69 99 MET A CA 1
ATOM 723 C C . MET A 1 99 ? -6.395 -10.766 -4.164 1 98.69 99 MET A C 1
ATOM 725 O O . MET A 1 99 ? -6.672 -10.055 -3.201 1 98.69 99 MET A O 1
ATOM 729 N N . SER A 1 100 ? -5.355 -11.547 -4.215 1 98.62 100 SER A N 1
ATOM 730 C CA . SER A 1 100 ? -4.434 -11.625 -3.088 1 98.62 100 SER A CA 1
ATOM 731 C C . SER A 1 100 ? -3.752 -10.289 -2.838 1 98.62 100 SER A C 1
ATOM 733 O O . SER A 1 100 ? -3.627 -9.852 -1.69 1 98.62 100 SER A O 1
ATOM 735 N N . ALA A 1 101 ? -3.33 -9.617 -3.898 1 98.56 101 ALA A N 1
ATOM 736 C CA . ALA A 1 101 ? -2.688 -8.305 -3.793 1 98.56 101 ALA A CA 1
ATOM 737 C C . ALA A 1 101 ? -3.629 -7.285 -3.168 1 98.56 101 ALA A C 1
ATOM 739 O O . ALA A 1 101 ? -3.227 -6.516 -2.289 1 98.56 101 ALA A O 1
ATOM 740 N N . VAL A 1 102 ? -4.852 -7.273 -3.629 1 98.5 102 VAL A N 1
ATOM 741 C CA . VAL A 1 102 ? -5.844 -6.316 -3.148 1 98.5 102 VAL A CA 1
ATOM 742 C C . VAL A 1 102 ? -6.09 -6.531 -1.657 1 98.5 102 VAL A C 1
ATOM 744 O O . VAL A 1 102 ? -6.062 -5.582 -0.873 1 98.5 102 VAL A O 1
ATOM 747 N N . ILE A 1 103 ? -6.289 -7.762 -1.256 1 98.31 103 ILE A N 1
ATOM 748 C CA . ILE A 1 103 ? -6.562 -8.07 0.144 1 98.31 103 ILE A CA 1
ATOM 749 C C . ILE A 1 103 ? -5.395 -7.613 1.012 1 98.31 103 ILE A C 1
ATOM 751 O O . ILE A 1 103 ? -5.594 -7.066 2.1 1 98.31 103 ILE A O 1
ATOM 755 N N . ARG A 1 104 ? -4.227 -7.727 0.496 1 97 104 ARG A N 1
ATOM 756 C CA . ARG A 1 104 ? -3.039 -7.531 1.321 1 97 104 ARG A CA 1
ATOM 757 C C . ARG A 1 104 ? -2.605 -6.07 1.319 1 97 104 ARG A C 1
ATOM 759 O O . ARG A 1 104 ? -1.998 -5.594 2.281 1 97 104 ARG A O 1
ATOM 766 N N . THR A 1 105 ? -2.91 -5.344 0.24 1 96.06 105 THR A N 1
ATOM 767 C CA . THR A 1 105 ? -2.139 -4.113 0.1 1 96.06 105 THR A CA 1
ATOM 768 C C . THR A 1 105 ? -3.061 -2.922 -0.138 1 96.06 105 THR A C 1
ATOM 770 O O . THR A 1 105 ? -2.66 -1.772 0.064 1 96.06 105 THR A O 1
ATOM 773 N N . ARG A 1 106 ? -4.27 -3.039 -0.537 1 96.25 106 ARG A N 1
ATOM 774 C CA . ARG A 1 106 ? -5.078 -1.938 -1.05 1 96.25 106 ARG A CA 1
ATOM 775 C C . ARG A 1 106 ? -5.477 -0.983 0.07 1 96.25 106 ARG A C 1
ATOM 777 O O . ARG A 1 106 ? -5.668 0.212 -0.164 1 96.25 106 ARG A O 1
ATOM 784 N N . SER A 1 107 ? -5.586 -1.467 1.332 1 95.06 107 SER A N 1
ATOM 785 C CA . SER A 1 107 ? -5.984 -0.625 2.455 1 95.06 107 SER A CA 1
ATOM 786 C C . SER A 1 107 ? -4.918 0.421 2.766 1 95.06 107 SER A C 1
ATOM 788 O O . SER A 1 107 ? -5.184 1.395 3.475 1 95.06 107 SER A O 1
ATOM 790 N N . ARG A 1 108 ? -3.643 0.199 2.307 1 93.25 108 ARG A N 1
ATOM 791 C CA . ARG A 1 108 ? -2.512 1.1 2.506 1 93.25 108 ARG A CA 1
ATOM 792 C C . ARG A 1 108 ? -2.277 1.364 3.988 1 93.25 108 ARG A C 1
ATOM 794 O O . ARG A 1 108 ? -1.96 2.49 4.383 1 93.25 108 ARG A O 1
ATOM 801 N N . GLY A 1 109 ? -2.635 0.435 4.836 1 90.31 109 GLY A N 1
ATOM 802 C CA . GLY A 1 109 ? -2.34 0.508 6.258 1 90.31 109 GLY A CA 1
ATOM 803 C C . GLY A 1 109 ? -3.363 1.313 7.035 1 90.31 109 GLY A C 1
ATOM 804 O O . GLY A 1 109 ? -3.191 1.553 8.234 1 90.31 109 GLY A O 1
ATOM 805 N N . LEU A 1 110 ? -4.438 1.792 6.406 1 94.44 110 LEU A N 1
ATOM 806 C CA . LEU A 1 110 ? -5.473 2.553 7.102 1 94.44 110 LEU A CA 1
ATOM 807 C C . LEU A 1 110 ? -6.207 1.676 8.109 1 94.44 110 LEU A C 1
ATOM 809 O O . LEU A 1 110 ? -6.555 0.532 7.809 1 94.44 110 LEU A O 1
ATOM 813 N N . ALA A 1 111 ? -6.449 2.213 9.242 1 89.75 111 ALA A N 1
ATOM 814 C CA . ALA A 1 111 ? -7.023 1.463 10.352 1 89.75 111 ALA A CA 1
ATOM 815 C C . ALA A 1 111 ? -8.422 0.956 10.008 1 89.75 111 ALA A C 1
ATOM 817 O O . ALA A 1 111 ? -9.281 1.73 9.594 1 89.75 111 ALA A O 1
ATOM 818 N N . GLY A 1 112 ? -8.57 -0.374 10.164 1 90.25 112 GLY A N 1
ATOM 819 C CA . GLY A 1 112 ? -9.891 -0.964 10.016 1 90.25 112 GLY A CA 1
ATOM 820 C C . GLY A 1 112 ? -10.305 -1.162 8.57 1 90.25 112 GLY A C 1
ATOM 821 O O . GLY A 1 112 ? -11.422 -1.598 8.289 1 90.25 112 GLY A O 1
ATOM 822 N N . MET A 1 113 ? -9.383 -0.897 7.656 1 94.06 113 MET A N 1
ATOM 823 C CA . MET A 1 113 ? -9.773 -0.902 6.25 1 94.06 113 MET A CA 1
ATOM 824 C C . MET A 1 113 ? -9.344 -2.197 5.57 1 94.06 113 MET A C 1
ATOM 826 O O . MET A 1 113 ? -9.852 -2.547 4.508 1 94.06 113 MET A O 1
ATOM 830 N N . ALA A 1 114 ? -8.461 -2.953 6.137 1 94.81 114 ALA A N 1
ATOM 831 C CA . ALA A 1 114 ? -7.98 -4.199 5.535 1 94.81 114 ALA A CA 1
ATOM 832 C C . ALA A 1 114 ? -9.117 -5.211 5.398 1 94.81 114 ALA A C 1
ATOM 834 O O . ALA A 1 114 ? -9.875 -5.434 6.348 1 94.81 114 ALA A O 1
ATOM 835 N N . PRO A 1 115 ? -9.227 -5.84 4.176 1 98.06 115 PRO A N 1
ATOM 836 C CA . PRO A 1 115 ? -10.289 -6.84 4.008 1 98.06 115 PRO A CA 1
ATOM 837 C C . PRO A 1 115 ? -10.102 -8.055 4.914 1 98.06 115 PRO A C 1
ATOM 839 O O . PRO A 1 115 ? -8.977 -8.5 5.129 1 98.06 115 PRO A O 1
ATOM 842 N N . PHE A 1 116 ? -11.266 -8.578 5.438 1 98.06 116 PHE A N 1
ATOM 843 C CA . PHE A 1 116 ? -11.211 -9.82 6.195 1 98.06 116 PHE A CA 1
ATOM 844 C C . PHE A 1 116 ? -11.117 -11.016 5.258 1 98.06 116 PHE A C 1
ATOM 846 O O . PHE A 1 116 ? -10.898 -12.148 5.707 1 98.06 116 PHE A O 1
ATOM 853 N N . GLY A 1 117 ? -11.227 -10.766 3.986 1 98.31 117 GLY A N 1
ATOM 854 C CA . GLY A 1 117 ? -11.062 -11.781 2.955 1 98.31 117 GLY A CA 1
ATOM 855 C C . GLY A 1 117 ? -11.742 -11.414 1.649 1 98.31 117 GLY A C 1
ATOM 856 O O . GLY A 1 117 ? -12.125 -10.258 1.44 1 98.31 117 GLY A O 1
ATOM 857 N N . GLY A 1 118 ? -11.836 -12.406 0.726 1 98.62 118 GLY A N 1
ATOM 858 C CA . GLY A 1 118 ? -12.477 -12.141 -0.554 1 98.62 118 GLY A CA 1
ATOM 859 C C . GLY A 1 118 ? -12.977 -13.398 -1.241 1 98.62 118 GLY A C 1
ATOM 860 O O . GLY A 1 118 ? -12.383 -14.469 -1.092 1 98.62 118 GLY A O 1
ATOM 861 N N . PHE A 1 119 ? -14.078 -13.25 -1.969 1 98.81 119 PHE A N 1
ATOM 862 C CA . PHE A 1 119 ? -14.586 -14.297 -2.848 1 98.81 119 PHE A CA 1
ATOM 863 C C . PHE A 1 119 ? -14.008 -14.156 -4.25 1 98.81 119 PHE A C 1
ATOM 865 O O . PHE A 1 119 ? -14.078 -13.078 -4.848 1 98.81 119 PHE A O 1
ATOM 872 N N . ILE A 1 120 ? -13.453 -15.227 -4.73 1 98.38 120 ILE A N 1
ATOM 873 C CA . ILE A 1 120 ? -12.953 -15.281 -6.102 1 98.38 120 ILE A CA 1
ATOM 874 C C . ILE A 1 120 ? -13.82 -16.234 -6.926 1 98.38 120 ILE A C 1
ATOM 876 O O . ILE A 1 120 ? -13.805 -17.453 -6.703 1 98.38 120 ILE A O 1
ATOM 880 N N . LEU A 1 121 ? -14.508 -15.711 -7.875 1 98.75 121 LEU A N 1
ATOM 881 C CA . LEU A 1 121 ? -15.352 -16.531 -8.727 1 98.75 121 LEU A CA 1
ATOM 882 C C . LEU A 1 121 ? -14.562 -17.094 -9.898 1 98.75 121 LEU A C 1
ATOM 884 O O . LEU A 1 121 ? -14.438 -16.453 -10.945 1 98.75 121 LEU A O 1
ATOM 888 N N . SER A 1 122 ? -14.047 -18.297 -9.695 1 97.38 122 SER A N 1
ATOM 889 C CA . SER A 1 122 ? -13.18 -18.906 -10.695 1 97.38 122 SER A CA 1
ATOM 890 C C . SER A 1 122 ? -13.148 -20.438 -10.531 1 97.38 122 SER A C 1
ATOM 892 O O . SER A 1 122 ? -13.219 -20.938 -9.414 1 97.38 122 SER A O 1
ATOM 894 N N . ALA A 1 123 ? -13.117 -21.125 -11.648 1 95.69 123 ALA A N 1
ATOM 895 C CA . ALA A 1 123 ? -12.82 -22.562 -11.688 1 95.69 123 ALA A CA 1
ATOM 896 C C . ALA A 1 123 ? -11.438 -22.812 -12.273 1 95.69 123 ALA A C 1
ATOM 898 O O . ALA A 1 123 ? -11.195 -23.859 -12.875 1 95.69 123 ALA A O 1
ATOM 899 N N . SER A 1 124 ? -10.641 -21.75 -12.141 1 93.31 124 SER A N 1
ATOM 900 C CA . SER A 1 124 ? -9.258 -21.844 -12.586 1 93.31 124 SER A CA 1
ATOM 901 C C . SER A 1 124 ? -9.172 -22.219 -14.062 1 93.31 124 SER A C 1
ATOM 903 O O . SER A 1 124 ? -9.68 -21.484 -14.922 1 93.31 124 SER A O 1
ATOM 905 N N . HIS A 1 125 ? -8.586 -23.469 -14.367 1 92.56 125 HIS A N 1
ATOM 906 C CA . HIS A 1 125 ? -8.273 -23.859 -15.734 1 92.56 125 HIS A CA 1
ATOM 907 C C . HIS A 1 125 ? -9.438 -24.594 -16.375 1 92.56 125 HIS A C 1
ATOM 909 O O . HIS A 1 125 ? -9.375 -24.953 -17.562 1 92.56 125 HIS A O 1
ATOM 915 N N . ASN A 1 126 ? -10.531 -24.797 -15.656 1 92.81 126 ASN A N 1
ATOM 916 C CA . ASN A 1 126 ? -11.688 -25.5 -16.203 1 92.81 126 ASN A CA 1
ATOM 917 C C . ASN A 1 126 ? -12.359 -24.688 -17.312 1 92.81 126 ASN A C 1
ATOM 919 O O . ASN A 1 126 ? -12.258 -23.469 -17.344 1 92.81 126 ASN A O 1
ATOM 923 N N . PRO A 1 127 ? -12.984 -25.344 -18.219 1 95.62 127 PRO A N 1
ATOM 924 C CA . PRO A 1 127 ? -13.664 -24.609 -19.281 1 95.62 127 PRO A CA 1
ATOM 925 C C . PRO A 1 127 ? -14.781 -23.719 -18.766 1 95.62 127 PRO A C 1
ATOM 927 O O . PRO A 1 127 ? -15.383 -24 -17.734 1 95.62 127 PRO A O 1
ATOM 930 N N . GLY A 1 128 ? -15.008 -22.656 -19.484 1 95.69 128 GLY A N 1
ATOM 931 C CA . GLY A 1 128 ? -16.062 -21.734 -19.156 1 95.69 128 GLY A CA 1
ATOM 932 C C . GLY A 1 128 ? -17.266 -21.844 -20.078 1 95.69 128 GLY A C 1
ATOM 933 O O . GLY A 1 128 ? -17.188 -22.484 -21.125 1 95.69 128 GLY A O 1
ATOM 934 N N . GLY A 1 129 ? -18.328 -21.203 -19.703 1 97.38 129 GLY A N 1
ATOM 935 C CA . GLY A 1 129 ? -19.562 -21.25 -20.469 1 97.38 129 GLY A CA 1
ATOM 936 C C . GLY A 1 129 ? -20.734 -21.812 -19.688 1 97.38 129 GLY A C 1
ATOM 937 O O . GLY A 1 129 ? -20.547 -22.438 -18.641 1 97.38 129 GLY A O 1
ATOM 938 N N . ILE A 1 130 ? -21.891 -21.641 -20.203 1 97.31 130 ILE A N 1
ATOM 939 C CA . ILE A 1 130 ? -23.109 -21.969 -19.484 1 97.31 130 ILE A CA 1
ATOM 940 C C . ILE A 1 130 ? -23.188 -23.469 -19.25 1 97.31 130 ILE A C 1
ATOM 942 O O . ILE A 1 130 ? -23.75 -23.922 -18.25 1 97.31 130 ILE A O 1
ATOM 946 N N . ASP A 1 131 ? -22.594 -24.281 -20.125 1 96.44 131 ASP A N 1
ATOM 947 C CA . ASP A 1 131 ? -22.672 -25.734 -20.016 1 96.44 131 ASP A CA 1
ATOM 948 C C . ASP A 1 131 ? -21.422 -26.312 -19.344 1 96.44 131 ASP A C 1
ATOM 950 O O . ASP A 1 131 ? -21.297 -27.531 -19.219 1 96.44 131 ASP A O 1
ATOM 954 N N . GLU A 1 132 ? -20.578 -25.422 -18.953 1 96.62 132 GLU A N 1
ATOM 955 C CA . GLU A 1 132 ? -19.297 -25.859 -18.391 1 96.62 132 GLU A CA 1
ATOM 956 C C . GLU A 1 132 ? -19.172 -25.453 -16.922 1 96.62 132 GLU A C 1
ATOM 958 O O . GLU A 1 132 ? -20.156 -25.453 -16.188 1 96.62 132 GLU A O 1
ATOM 963 N N . ASP A 1 133 ? -18.016 -25.125 -16.5 1 96 133 ASP A N 1
ATOM 964 C CA . ASP A 1 133 ? -17.781 -25.094 -15.055 1 96 133 ASP A CA 1
ATOM 965 C C . ASP A 1 133 ? -17.812 -23.656 -14.523 1 96 133 ASP A C 1
ATOM 967 O O . ASP A 1 133 ? -17.406 -22.719 -15.219 1 96 133 ASP A O 1
ATOM 971 N N . PHE A 1 134 ? -18.344 -23.469 -13.375 1 97.38 134 PHE A N 1
ATOM 972 C CA . PHE A 1 134 ? -18.219 -22.312 -12.508 1 97.38 134 PHE A CA 1
ATOM 973 C C . PHE A 1 134 ? -17.531 -22.703 -11.195 1 97.38 134 PHE A C 1
ATOM 975 O O . PHE A 1 134 ? -17.359 -23.875 -10.906 1 97.38 134 PHE A O 1
ATOM 982 N N . GLY A 1 135 ? -16.969 -21.703 -10.477 1 97.12 135 GLY A N 1
ATOM 983 C CA . GLY A 1 135 ? -16.312 -21.953 -9.211 1 97.12 135 GLY A CA 1
ATOM 984 C C . GLY A 1 135 ? -16.281 -20.734 -8.297 1 97.12 135 GLY A C 1
ATOM 985 O O . GLY A 1 135 ? -16.438 -19.609 -8.758 1 97.12 135 GLY A O 1
ATOM 986 N N . ILE A 1 136 ? -16.141 -21 -7.062 1 98.12 136 ILE A N 1
ATOM 987 C CA . ILE A 1 136 ? -16.047 -19.953 -6.051 1 98.12 136 ILE A CA 1
ATOM 988 C C . ILE A 1 136 ? -15.031 -20.344 -4.984 1 98.12 136 ILE A C 1
ATOM 990 O O . ILE A 1 136 ? -15.062 -21.469 -4.48 1 98.12 136 ILE A O 1
ATOM 994 N N . LYS A 1 137 ? -14.078 -19.453 -4.766 1 95.62 137 LYS A N 1
ATOM 995 C CA . LYS A 1 137 ? -13.055 -19.594 -3.736 1 95.62 137 LYS A CA 1
ATOM 996 C C . LYS A 1 137 ? -13.141 -18.469 -2.711 1 95.62 137 LYS A C 1
ATOM 998 O O . LYS A 1 137 ? -13.711 -17.406 -2.992 1 95.62 137 LYS A O 1
ATOM 1003 N N . TYR A 1 138 ? -12.719 -18.766 -1.495 1 97.62 138 TYR A N 1
ATOM 1004 C CA . TYR A 1 138 ? -12.57 -17.734 -0.473 1 97.62 138 TYR A CA 1
ATOM 1005 C C . TYR A 1 138 ? -11.117 -17.609 -0.019 1 97.62 138 TYR A C 1
ATOM 1007 O O . TYR A 1 138 ? -10.516 -18.594 0.421 1 97.62 138 TYR A O 1
ATOM 1015 N N . ASN A 1 139 ? -10.477 -16.469 -0.221 1 97.75 139 ASN A N 1
ATOM 1016 C CA . ASN A 1 139 ? -9.18 -16.125 0.349 1 97.75 139 ASN A CA 1
ATOM 1017 C C . ASN A 1 139 ? -9.32 -15.391 1.673 1 97.75 139 ASN A C 1
ATOM 1019 O O . ASN A 1 139 ? -10.156 -14.492 1.8 1 97.75 139 ASN A O 1
ATOM 1023 N N . CYS A 1 140 ? -8.547 -15.734 2.623 1 97.12 140 CYS A N 1
ATOM 1024 C CA . CYS A 1 140 ? -8.625 -15.148 3.959 1 97.12 140 CYS A CA 1
ATOM 1025 C C . CYS A 1 140 ? -7.863 -13.828 4.023 1 97.12 140 CYS A C 1
ATOM 1027 O O . CYS A 1 140 ? -7.512 -13.258 2.988 1 97.12 140 CYS A O 1
ATOM 1029 N N . GLU A 1 141 ? -7.723 -13.305 5.254 1 96.56 141 GLU A N 1
ATOM 1030 C CA . GLU A 1 141 ? -7.184 -11.969 5.488 1 96.56 141 GLU A CA 1
ATOM 1031 C C . GLU A 1 141 ? -5.723 -11.875 5.055 1 96.56 141 GLU A C 1
ATOM 1033 O O . GLU A 1 141 ? -5.207 -10.781 4.812 1 96.56 141 GLU A O 1
ATOM 1038 N N . ASN A 1 142 ? -5.008 -12.992 4.949 1 96.19 142 ASN A N 1
ATOM 1039 C CA . ASN A 1 142 ? -3.619 -12.953 4.504 1 96.19 142 ASN A CA 1
ATOM 1040 C C . ASN A 1 142 ? -3.52 -12.953 2.982 1 96.19 142 ASN A C 1
ATOM 1042 O O . ASN A 1 142 ? -2.42 -12.898 2.428 1 96.19 142 ASN A O 1
ATOM 1046 N N . GLY A 1 143 ? -4.645 -13.078 2.273 1 97.38 143 GLY A N 1
ATOM 1047 C CA . GLY A 1 143 ? -4.688 -13.047 0.819 1 97.38 143 GLY A CA 1
ATOM 1048 C C . GLY A 1 143 ? -4.566 -14.43 0.194 1 97.38 143 GLY A C 1
ATOM 1049 O O . GLY A 1 143 ? -4.59 -14.562 -1.03 1 97.38 143 GLY A O 1
ATOM 1050 N N . GLY A 1 144 ? -4.457 -15.477 0.98 1 97.12 144 GLY A N 1
ATOM 1051 C CA . GLY A 1 144 ? -4.301 -16.828 0.479 1 97.12 144 GLY A CA 1
ATOM 1052 C C . GLY A 1 144 ? -5.543 -17.688 0.661 1 97.12 144 GLY A C 1
ATOM 1053 O O . GLY A 1 144 ? -6.531 -17.234 1.242 1 97.12 144 GLY A O 1
ATOM 1054 N N . PRO A 1 145 ? -5.48 -18.875 0.15 1 95.81 145 PRO A N 1
ATOM 1055 C CA . PRO A 1 145 ? -6.641 -19.766 0.257 1 95.81 145 PRO A CA 1
ATOM 1056 C C . PRO A 1 145 ? -6.977 -20.125 1.702 1 95.81 145 PRO A C 1
ATOM 1058 O O . PRO A 1 145 ? -6.078 -20.219 2.541 1 95.81 145 PRO A O 1
ATOM 1061 N N . ALA A 1 146 ? -8.25 -20.359 1.926 1 93.06 146 ALA A N 1
ATOM 1062 C CA . ALA A 1 146 ? -8.727 -20.719 3.258 1 93.06 146 ALA A CA 1
ATOM 1063 C C . ALA A 1 146 ? -8.117 -22.047 3.713 1 93.06 146 ALA A C 1
ATOM 1065 O O . ALA A 1 146 ? -8.016 -22.984 2.932 1 93.06 146 ALA A O 1
ATOM 1066 N N . PRO A 1 147 ? -7.68 -22.125 4.922 1 88.94 147 PRO A N 1
ATOM 1067 C CA . PRO A 1 147 ? -7.164 -23.391 5.453 1 88.94 147 PRO A CA 1
ATOM 1068 C C . PRO A 1 147 ? -8.258 -24.438 5.668 1 88.94 147 PRO A C 1
ATOM 1070 O O . PRO A 1 147 ? -9.445 -24.109 5.59 1 88.94 147 PRO A O 1
ATOM 1073 N N . GLU A 1 148 ? -7.883 -25.609 5.938 1 85.19 148 GLU A N 1
ATOM 1074 C CA . GLU A 1 148 ? -8.797 -26.734 6.059 1 85.19 148 GLU A CA 1
ATOM 1075 C C . GLU A 1 148 ? -9.805 -26.5 7.184 1 85.19 148 GLU A C 1
ATOM 1077 O O . GLU A 1 148 ? -10.969 -26.906 7.07 1 85.19 148 GLU A O 1
ATOM 1082 N N . LYS A 1 149 ? -9.336 -25.906 8.25 1 87.88 149 LYS A N 1
ATOM 1083 C CA . LYS A 1 149 ? -10.234 -25.609 9.359 1 87.88 149 LYS A CA 1
ATOM 1084 C C . LYS A 1 149 ? -11.445 -24.797 8.891 1 87.88 149 LYS A C 1
ATOM 1086 O O . LYS A 1 149 ? -12.578 -25.094 9.281 1 87.88 149 LYS A O 1
ATOM 1091 N N . VAL A 1 150 ? -11.266 -23.812 8.055 1 92.38 150 VAL A N 1
ATOM 1092 C CA . VAL A 1 150 ? -12.328 -22.938 7.555 1 92.38 150 VAL A CA 1
ATOM 1093 C C . VAL A 1 150 ? -13.172 -23.688 6.527 1 92.38 150 VAL A C 1
ATOM 1095 O O . VAL A 1 150 ? -14.398 -23.672 6.586 1 92.38 150 VAL A O 1
ATOM 1098 N N . THR A 1 151 ? -12.516 -24.406 5.605 1 92.75 151 THR A N 1
ATOM 1099 C CA . THR A 1 151 ? -13.25 -25.094 4.551 1 92.75 151 THR A CA 1
ATOM 1100 C C . THR A 1 151 ? -14.102 -26.219 5.125 1 92.75 151 THR A C 1
ATOM 1102 O O . THR A 1 151 ? -15.203 -26.5 4.641 1 92.75 151 THR A O 1
ATOM 1105 N N . ASN A 1 152 ? -13.57 -26.891 6.137 1 92.81 152 ASN A N 1
ATOM 1106 C CA . ASN A 1 152 ? -14.352 -27.938 6.793 1 92.81 152 ASN A CA 1
ATOM 1107 C C . ASN A 1 152 ? -15.594 -27.359 7.473 1 92.81 152 ASN A C 1
ATOM 1109 O O . ASN A 1 152 ? -16.672 -27.969 7.434 1 92.81 152 ASN A O 1
ATOM 1113 N N . LEU A 1 153 ? -15.445 -26.25 8.062 1 96.38 153 LEU A N 1
ATOM 1114 C CA . LEU A 1 153 ? -16.578 -25.594 8.719 1 96.38 153 LEU A CA 1
ATOM 1115 C C . LEU A 1 153 ? -17.609 -25.125 7.695 1 96.38 153 LEU A C 1
ATOM 1117 O O . LEU A 1 153 ? -18.812 -25.203 7.934 1 96.38 153 LEU A O 1
ATOM 1121 N N . ILE A 1 154 ? -17.156 -24.609 6.605 1 97.44 154 ILE A N 1
ATOM 1122 C CA . ILE A 1 154 ? -18.062 -24.234 5.516 1 97.44 154 ILE A CA 1
ATOM 1123 C C . ILE A 1 154 ? -18.875 -25.453 5.094 1 97.44 154 ILE A C 1
ATOM 1125 O O . ILE A 1 154 ? -20.109 -25.375 4.98 1 97.44 154 ILE A O 1
ATOM 1129 N N . TYR A 1 155 ? -18.203 -26.547 4.922 1 96.81 155 TYR A N 1
ATOM 1130 C CA . TYR A 1 155 ? -18.891 -27.766 4.5 1 96.81 155 TYR A CA 1
ATOM 1131 C C . TYR A 1 155 ? -19.922 -28.188 5.531 1 96.81 155 TYR A C 1
ATOM 1133 O O . TYR A 1 155 ? -21.062 -28.5 5.184 1 96.81 155 TYR A O 1
ATOM 1141 N N . THR A 1 156 ? -19.5 -28.188 6.75 1 97.88 156 THR A N 1
ATOM 1142 C CA . THR A 1 156 ? -20.438 -28.531 7.812 1 97.88 156 THR A CA 1
ATOM 1143 C C . THR A 1 156 ? -21.672 -27.656 7.738 1 97.88 156 THR A C 1
ATOM 1145 O O . THR A 1 156 ? -22.797 -28.156 7.828 1 97.88 156 THR A O 1
ATOM 1148 N N . ASN A 1 157 ? -21.531 -26.391 7.535 1 98.44 157 ASN A N 1
ATOM 1149 C CA . ASN A 1 157 ? -22.656 -25.453 7.441 1 98.44 157 ASN A CA 1
ATOM 1150 C C . ASN A 1 157 ? -23.547 -25.781 6.25 1 98.44 157 ASN A C 1
ATOM 1152 O O . ASN A 1 157 ? -24.781 -25.656 6.344 1 98.44 157 ASN A O 1
ATOM 1156 N N . THR A 1 158 ? -22.938 -26.156 5.094 1 98.25 158 THR A N 1
ATOM 1157 C CA . THR A 1 158 ? -23.734 -26.438 3.902 1 98.25 158 THR A CA 1
ATOM 1158 C C . THR A 1 158 ? -24.641 -27.641 4.129 1 98.25 158 THR A C 1
ATOM 1160 O O . THR A 1 158 ? -25.672 -27.797 3.467 1 98.25 158 THR A O 1
ATOM 1163 N N . THR A 1 159 ? -24.266 -28.531 5.043 1 98.38 159 THR A N 1
ATOM 1164 C CA . THR A 1 159 ? -25.016 -29.766 5.273 1 98.38 159 THR A CA 1
ATOM 1165 C C . THR A 1 159 ? -26.125 -29.531 6.293 1 98.38 159 THR A C 1
ATOM 1167 O O . THR A 1 159 ? -26.984 -30.391 6.488 1 98.38 159 THR A O 1
ATOM 1170 N N . THR A 1 160 ? -26.172 -28.375 6.918 1 98.5 160 THR A N 1
ATOM 1171 C CA . THR A 1 160 ? -27.141 -28.172 7.98 1 98.5 160 THR A CA 1
ATOM 1172 C C . THR A 1 160 ? -27.922 -26.875 7.75 1 98.5 160 THR A C 1
ATOM 1174 O O . THR A 1 160 ? -28.859 -26.562 8.5 1 98.5 160 THR A O 1
ATOM 1177 N N . ILE A 1 161 ? -27.625 -26.188 6.746 1 98.62 161 ILE A N 1
ATOM 1178 C CA . ILE A 1 161 ? -28.172 -24.844 6.508 1 98.62 161 ILE A CA 1
ATOM 1179 C C . ILE A 1 161 ? -29.688 -24.922 6.379 1 98.62 161 ILE A C 1
ATOM 1181 O O . ILE A 1 161 ? -30.219 -25.875 5.801 1 98.62 161 ILE A O 1
ATOM 1185 N N . LYS A 1 162 ? -30.375 -23.859 6.848 1 98.62 162 LYS A N 1
ATOM 1186 C CA . LYS A 1 162 ? -31.844 -23.812 6.812 1 98.62 162 LYS A CA 1
ATOM 1187 C C . LYS A 1 162 ? -32.344 -22.531 6.141 1 98.62 162 LYS A C 1
ATOM 1189 O O . LYS A 1 162 ? -33.5 -22.469 5.711 1 98.62 162 LYS A O 1
ATOM 1194 N N . GLU A 1 163 ? -31.516 -21.578 6.152 1 98.75 163 GLU A N 1
ATOM 1195 C CA . GLU A 1 163 ? -31.891 -20.297 5.57 1 98.75 163 GLU A CA 1
ATOM 1196 C C . GLU A 1 163 ? -30.656 -19.5 5.172 1 98.75 163 GLU A C 1
ATOM 1198 O O . GLU A 1 163 ? -29.547 -19.781 5.617 1 98.75 163 GLU A O 1
ATOM 1203 N N . TYR A 1 164 ? -30.781 -18.516 4.336 1 98.75 164 TYR A N 1
ATOM 1204 C CA . TYR A 1 164 ? -29.797 -17.484 4.047 1 98.75 164 TYR A CA 1
ATOM 1205 C C . TYR A 1 164 ? -30.453 -16.109 3.996 1 98.75 164 TYR A C 1
ATOM 1207 O O . TYR A 1 164 ? -31.688 -16 4.027 1 98.75 164 TYR A O 1
ATOM 1215 N N . LYS A 1 165 ? -29.688 -15.078 4.062 1 98.56 165 LYS A N 1
ATOM 1216 C CA . LYS A 1 165 ? -30.203 -13.711 4.129 1 98.56 165 LYS A CA 1
ATOM 1217 C C . LYS A 1 165 ? -29.703 -12.883 2.949 1 98.56 165 LYS A C 1
ATOM 1219 O O . LYS A 1 165 ? -28.594 -13.094 2.461 1 98.56 165 LYS A O 1
ATOM 1224 N N . LEU A 1 166 ? -30.516 -11.984 2.438 1 97.44 166 LEU A N 1
ATOM 1225 C CA . LEU A 1 166 ? -30.203 -11.062 1.349 1 97.44 166 LEU A CA 1
ATOM 1226 C C . LEU A 1 166 ? -30.859 -9.711 1.573 1 97.44 166 LEU A C 1
ATOM 1228 O O . LEU A 1 166 ? -31.938 -9.625 2.162 1 97.44 166 LEU A O 1
ATOM 1232 N N . CYS A 1 167 ? -30.203 -8.656 1.112 1 97.5 167 CYS A N 1
ATOM 1233 C CA . CYS A 1 167 ? -30.844 -7.363 0.958 1 97.5 167 CYS A CA 1
ATOM 1234 C C . CYS A 1 167 ? -31.375 -7.184 -0.459 1 97.5 167 CYS A C 1
ATOM 1236 O O . CYS A 1 167 ? -30.734 -6.543 -1.292 1 97.5 167 CYS A O 1
ATOM 1238 N N . CYS A 1 168 ? -32.562 -7.625 -0.707 1 94.62 168 CYS A N 1
ATOM 1239 C CA . CYS A 1 168 ? -33.125 -7.695 -2.039 1 94.62 168 CYS A CA 1
ATOM 1240 C C . CYS A 1 168 ? -33.406 -6.301 -2.598 1 94.62 168 CYS A C 1
ATOM 1242 O O . CYS A 1 168 ? -33.438 -6.117 -3.814 1 94.62 168 CYS A O 1
ATOM 1244 N N . GLY A 1 169 ? -33.562 -5.359 -1.757 1 93.69 169 GLY A N 1
ATOM 1245 C CA . GLY A 1 169 ? -33.906 -4.012 -2.184 1 93.69 169 GLY A CA 1
ATOM 1246 C C . GLY A 1 169 ? -32.719 -3.24 -2.719 1 93.69 169 GLY A C 1
ATOM 1247 O O . GLY A 1 169 ? -32.875 -2.174 -3.316 1 93.69 169 GLY A O 1
ATOM 1248 N N . LEU A 1 170 ? -31.516 -3.762 -2.539 1 95.5 170 LEU A N 1
ATOM 1249 C CA . LEU A 1 170 ? -30.344 -3.09 -3.072 1 95.5 170 LEU A CA 1
ATOM 1250 C C . LEU A 1 170 ? -30.344 -3.105 -4.598 1 95.5 170 LEU A C 1
ATOM 1252 O O . LEU A 1 170 ? -30.719 -4.109 -5.211 1 95.5 170 LEU A O 1
ATOM 1256 N N . PRO A 1 171 ? -30.031 -2 -5.203 1 95.81 171 PRO A N 1
ATOM 1257 C CA . PRO A 1 171 ? -29.938 -1.98 -6.664 1 95.81 171 PRO A CA 1
ATOM 1258 C C . PRO A 1 171 ? -28.75 -2.771 -7.191 1 95.81 171 PRO A C 1
ATOM 1260 O O . PRO A 1 171 ? -27.828 -3.082 -6.43 1 95.81 171 PRO A O 1
ATOM 1263 N N . GLU A 1 172 ? -28.844 -3.105 -8.461 1 96.31 172 GLU A N 1
ATOM 1264 C CA . GLU A 1 172 ? -27.672 -3.666 -9.109 1 96.31 172 GLU A CA 1
ATOM 1265 C C . GLU A 1 172 ? -26.562 -2.625 -9.227 1 96.31 172 GLU A C 1
ATOM 1267 O O . GLU A 1 172 ? -26.812 -1.47 -9.57 1 96.31 172 GLU A O 1
ATOM 1272 N N . ILE A 1 173 ? -25.391 -3.01 -8.891 1 97.38 173 ILE A N 1
ATOM 1273 C CA . ILE A 1 173 ? -24.234 -2.125 -8.953 1 97.38 173 ILE A CA 1
ATOM 1274 C C . ILE A 1 173 ? -23.641 -2.137 -10.367 1 97.38 173 ILE A C 1
ATOM 1276 O O . ILE A 1 173 ? -23.469 -3.203 -10.961 1 97.38 173 ILE A O 1
ATOM 1280 N N . ASP A 1 174 ? -23.391 -1.026 -10.961 1 97.69 174 ASP A N 1
ATOM 1281 C CA . ASP A 1 174 ? -22.688 -0.95 -12.227 1 97.69 174 ASP A CA 1
ATOM 1282 C C . ASP A 1 174 ? -21.203 -1.29 -12.055 1 97.69 174 ASP A C 1
ATOM 1284 O O . ASP A 1 174 ? -20.469 -0.536 -11.422 1 97.69 174 ASP A O 1
ATOM 1288 N N . LEU A 1 175 ? -20.734 -2.332 -12.57 1 97.94 175 LEU A N 1
ATOM 1289 C CA . LEU A 1 175 ? -19.359 -2.797 -12.414 1 97.94 175 LEU A CA 1
ATOM 1290 C C . LEU A 1 175 ? -18.516 -2.408 -13.617 1 97.94 175 LEU A C 1
ATOM 1292 O O . LEU A 1 175 ? -17.328 -2.752 -13.68 1 97.94 175 LEU A O 1
ATOM 1296 N N . SER A 1 176 ? -19.078 -1.688 -14.625 1 97.31 176 SER A N 1
ATOM 1297 C CA . SER A 1 176 ? -18.438 -1.509 -15.922 1 97.31 176 SER A CA 1
ATOM 1298 C C . SER A 1 176 ? -17.297 -0.501 -15.844 1 97.31 176 SER A C 1
ATOM 1300 O O . SER A 1 176 ? -16.453 -0.447 -16.734 1 97.31 176 SER A O 1
ATOM 1302 N N . ALA A 1 177 ? -17.312 0.305 -14.805 1 94.75 177 ALA A N 1
ATOM 1303 C CA . ALA A 1 177 ? -16.281 1.324 -14.617 1 94.75 177 ALA A CA 1
ATOM 1304 C C . ALA A 1 177 ? -16.062 1.627 -13.141 1 94.75 177 ALA A C 1
ATOM 1306 O O . ALA A 1 177 ? -16.938 1.357 -12.312 1 94.75 177 ALA A O 1
ATOM 1307 N N . PRO A 1 178 ? -14.875 2.146 -12.781 1 92.88 178 PRO A N 1
ATOM 1308 C CA . PRO A 1 178 ? -14.641 2.531 -11.383 1 92.88 178 PRO A CA 1
ATOM 1309 C C . PRO A 1 178 ? -15.68 3.514 -10.859 1 92.88 178 PRO A C 1
ATOM 1311 O O . PRO A 1 178 ? -16.141 4.387 -11.602 1 92.88 178 PRO A O 1
ATOM 1314 N N . GLY A 1 179 ? -16.094 3.348 -9.656 1 90.75 179 GLY A N 1
ATOM 1315 C CA . GLY A 1 179 ? -17.094 4.18 -8.992 1 90.75 179 GLY A CA 1
ATOM 1316 C C . GLY A 1 179 ? -17.359 3.762 -7.559 1 90.75 179 GLY A C 1
ATOM 1317 O O . GLY A 1 179 ? -16.906 2.703 -7.117 1 90.75 179 GLY A O 1
ATOM 1318 N N . SER A 1 180 ? -17.984 4.664 -6.801 1 90.94 180 SER A N 1
ATOM 1319 C CA . SER A 1 180 ? -18.344 4.395 -5.414 1 90.94 180 SER A CA 1
ATOM 1320 C C . SER A 1 180 ? -19.859 4.535 -5.199 1 90.94 180 SER A C 1
ATOM 1322 O O . SER A 1 180 ? -20.469 5.473 -5.703 1 90.94 180 SER A O 1
ATOM 1324 N N . TYR A 1 181 ? -20.406 3.568 -4.473 1 91.75 181 TYR A N 1
ATOM 1325 C CA . TYR A 1 181 ? -21.844 3.533 -4.207 1 91.75 181 TYR A CA 1
ATOM 1326 C C . TYR A 1 181 ? -22.109 3.438 -2.711 1 91.75 181 TYR A C 1
ATOM 1328 O O . TYR A 1 181 ? -21.75 2.447 -2.068 1 91.75 181 TYR A O 1
ATOM 1336 N N . THR A 1 182 ? -22.672 4.469 -2.152 1 88.75 182 THR A N 1
ATOM 1337 C CA . THR A 1 182 ? -23.109 4.457 -0.763 1 88.75 182 THR A CA 1
ATOM 1338 C C . THR A 1 182 ? -24.562 4.027 -0.664 1 88.75 182 THR A C 1
ATOM 1340 O O . THR A 1 182 ? -25.453 4.648 -1.264 1 88.75 182 THR A O 1
ATOM 1343 N N . LEU A 1 183 ? -24.797 2.996 0.064 1 90.88 183 LEU A N 1
ATOM 1344 C CA . LEU A 1 183 ? -26.109 2.352 0.084 1 90.88 183 LEU A CA 1
ATOM 1345 C C . LEU A 1 183 ? -26.609 2.17 1.515 1 90.88 183 LEU A C 1
ATOM 1347 O O . LEU A 1 183 ? -25.844 2.33 2.467 1 90.88 183 LEU A O 1
ATOM 1351 N N . GLY A 1 184 ? -27.891 1.909 1.644 1 86.56 184 GLY A N 1
ATOM 1352 C CA . GLY A 1 184 ? -28.484 1.632 2.945 1 86.56 184 GLY A CA 1
ATOM 1353 C C . GLY A 1 184 ? -28.312 2.777 3.928 1 86.56 184 GLY A C 1
ATOM 1354 O O . GLY A 1 184 ? -28 2.559 5.098 1 86.56 184 GLY A O 1
ATOM 1355 N N . GLY A 1 185 ? -28.469 3.971 3.508 1 77.94 185 GLY A N 1
ATOM 1356 C CA . GLY A 1 185 ? -28.359 5.125 4.387 1 77.94 185 GLY A CA 1
ATOM 1357 C C . GLY A 1 185 ? -26.969 5.336 4.926 1 77.94 185 GLY A C 1
ATOM 1358 O O . GLY A 1 185 ? -26.797 5.805 6.051 1 77.94 185 GLY A O 1
ATOM 1359 N N . GLY A 1 186 ? -25.953 4.73 4.16 1 79.56 186 GLY A N 1
ATOM 1360 C CA . GLY A 1 186 ? -24.562 4.938 4.562 1 79.56 186 GLY A CA 1
ATOM 1361 C C . GLY A 1 186 ? -23.969 3.746 5.293 1 79.56 186 GLY A C 1
ATOM 1362 O O . GLY A 1 186 ? -22.766 3.705 5.551 1 79.56 186 GLY A O 1
ATOM 1363 N N . ALA A 1 187 ? -24.719 2.732 5.539 1 86.31 187 ALA A N 1
ATOM 1364 C CA . ALA A 1 187 ? -24.266 1.587 6.324 1 86.31 187 ALA A CA 1
ATOM 1365 C C . ALA A 1 187 ? -23.453 0.623 5.461 1 86.31 187 ALA A C 1
ATOM 1367 O O . ALA A 1 187 ? -22.734 -0.221 5.984 1 86.31 187 ALA A O 1
ATOM 1368 N N . PHE A 1 188 ? -23.641 0.738 4.188 1 93.88 188 PHE A N 1
ATOM 1369 C CA . PHE A 1 188 ? -23.016 -0.186 3.25 1 93.88 188 PHE A CA 1
ATOM 1370 C C . PHE A 1 188 ? -22.469 0.56 2.039 1 93.88 188 PHE A C 1
ATOM 1372 O O . PHE A 1 188 ? -23.125 1.469 1.518 1 93.88 188 PHE A O 1
ATOM 1379 N N . ARG A 1 189 ? -21.25 0.2 1.657 1 94 189 ARG A N 1
ATOM 1380 C CA . ARG A 1 189 ? -20.609 0.863 0.526 1 94 189 ARG A CA 1
ATOM 1381 C C . ARG A 1 189 ? -19.984 -0.154 -0.42 1 94 189 ARG A C 1
ATOM 1383 O O . ARG A 1 189 ? -19.438 -1.165 0.023 1 94 189 ARG A O 1
ATOM 1390 N N . VAL A 1 190 ? -20.094 0.089 -1.745 1 96.81 190 VAL A N 1
ATOM 1391 C CA . VAL A 1 190 ? -19.422 -0.71 -2.76 1 96.81 190 VAL A CA 1
ATOM 1392 C C . VAL A 1 190 ? -18.469 0.175 -3.566 1 96.81 190 VAL A C 1
ATOM 1394 O O . VAL A 1 190 ? -18.891 1.175 -4.152 1 96.81 190 VAL A O 1
ATOM 1397 N N . ASP A 1 191 ? -17.234 -0.186 -3.541 1 96 191 ASP A N 1
ATOM 1398 C CA . ASP A 1 191 ? -16.234 0.507 -4.352 1 96 191 ASP A CA 1
ATOM 1399 C C . ASP A 1 191 ? -15.781 -0.36 -5.52 1 96 191 ASP A C 1
ATOM 1401 O O . ASP A 1 191 ? -15.25 -1.457 -5.32 1 96 191 ASP A O 1
ATOM 1405 N N . VAL A 1 192 ? -16.031 0.134 -6.711 1 97.25 192 VAL A N 1
ATOM 1406 C CA . VAL A 1 192 ? -15.531 -0.473 -7.938 1 97.25 192 VAL A CA 1
ATOM 1407 C C . VAL A 1 192 ? -14.25 0.233 -8.367 1 97.25 192 VAL A C 1
ATOM 1409 O O . VAL A 1 192 ? -14.203 1.464 -8.438 1 97.25 192 VAL A O 1
ATOM 1412 N N . PHE A 1 193 ? -13.156 -0.53 -8.578 1 96.19 193 PHE A N 1
ATOM 1413 C CA . PHE A 1 193 ? -11.852 0.064 -8.875 1 96.19 193 PHE A CA 1
ATOM 1414 C C . PHE A 1 193 ? -11.195 -0.638 -10.055 1 96.19 193 PHE A C 1
ATOM 1416 O O . PHE A 1 193 ? -11.695 -1.648 -10.547 1 96.19 193 PHE A O 1
ATOM 1423 N N . ASP A 1 194 ? -10.117 -0.087 -10.617 1 96.88 194 ASP A N 1
ATOM 1424 C CA . ASP A 1 194 ? -9.367 -0.669 -11.734 1 96.88 194 ASP A CA 1
ATOM 1425 C C . ASP A 1 194 ? -8.789 -2.027 -11.352 1 96.88 194 ASP A C 1
ATOM 1427 O O . ASP A 1 194 ? -7.953 -2.119 -10.445 1 96.88 194 ASP A O 1
ATOM 1431 N N . CYS A 1 195 ? -9.133 -3.025 -12.039 1 98.44 195 CYS A N 1
ATOM 1432 C CA . CYS A 1 195 ? -8.82 -4.395 -11.656 1 98.44 195 CYS A CA 1
ATOM 1433 C C . CYS A 1 195 ? -7.328 -4.672 -11.773 1 98.44 195 CYS A C 1
ATOM 1435 O O . CYS A 1 195 ? -6.832 -5.664 -11.242 1 98.44 195 CYS A O 1
ATOM 1437 N N . VAL A 1 196 ? -6.543 -3.793 -12.469 1 98.25 196 VAL A N 1
ATOM 1438 C CA . VAL A 1 196 ? -5.145 -4.07 -12.797 1 98.25 196 VAL A CA 1
ATOM 1439 C C . VAL A 1 196 ? -4.234 -3.346 -11.805 1 98.25 196 VAL A C 1
ATOM 1441 O O . VAL A 1 196 ? -3.127 -3.811 -11.523 1 98.25 196 VAL A O 1
ATOM 1444 N N . GLU A 1 197 ? -4.637 -2.266 -11.219 1 95.12 197 GLU A N 1
ATOM 1445 C CA . GLU A 1 197 ? -3.801 -1.232 -10.617 1 95.12 197 GLU A CA 1
ATOM 1446 C C . GLU A 1 197 ? -3.01 -1.784 -9.438 1 95.12 197 GLU A C 1
ATOM 1448 O O . GLU A 1 197 ? -1.795 -1.588 -9.344 1 95.12 197 GLU A O 1
ATOM 1453 N N . ASP A 1 198 ? -3.645 -2.463 -8.523 1 96.62 198 ASP A N 1
ATOM 1454 C CA . ASP A 1 198 ? -2.982 -2.893 -7.297 1 96.62 198 ASP A CA 1
ATOM 1455 C C . ASP A 1 198 ? -1.944 -3.975 -7.586 1 96.62 198 ASP A C 1
ATOM 1457 O O . ASP A 1 198 ? -0.838 -3.939 -7.043 1 96.62 198 ASP A O 1
ATOM 1461 N N . HIS A 1 199 ? -2.311 -4.891 -8.414 1 98.19 199 HIS A N 1
ATOM 1462 C CA . HIS A 1 199 ? -1.386 -5.969 -8.75 1 98.19 199 HIS A CA 1
ATOM 1463 C C . HIS A 1 199 ? -0.201 -5.445 -9.555 1 98.19 199 HIS A C 1
ATOM 1465 O O . HIS A 1 199 ? 0.947 -5.809 -9.289 1 98.19 199 HIS A O 1
ATOM 1471 N N . MET A 1 200 ? -0.444 -4.652 -10.57 1 96.75 200 MET A N 1
ATOM 1472 C CA . MET A 1 200 ? 0.642 -4.078 -11.359 1 96.75 200 MET A CA 1
ATOM 1473 C C . MET A 1 200 ? 1.583 -3.262 -10.477 1 96.75 200 MET A C 1
ATOM 1475 O O . MET A 1 200 ? 2.805 -3.359 -10.609 1 96.75 200 MET A O 1
ATOM 1479 N N . GLY A 1 201 ? 0.989 -2.424 -9.578 1 94.06 201 GLY A N 1
ATOM 1480 C CA . GLY A 1 201 ? 1.814 -1.648 -8.672 1 94.06 201 GLY A CA 1
ATOM 1481 C C . GLY A 1 201 ? 2.738 -2.508 -7.824 1 94.06 201 GLY A C 1
ATOM 1482 O O . GLY A 1 201 ? 3.896 -2.146 -7.602 1 94.06 201 GLY A O 1
ATOM 1483 N N . LEU A 1 202 ? 2.254 -3.602 -7.352 1 96.81 202 LEU A N 1
ATOM 1484 C CA . LEU A 1 202 ? 3.047 -4.539 -6.562 1 96.81 202 LEU A CA 1
ATOM 1485 C C . LEU A 1 202 ? 4.168 -5.141 -7.402 1 96.81 202 LEU A C 1
ATOM 1487 O O . LEU A 1 202 ? 5.312 -5.215 -6.953 1 96.81 202 LEU A O 1
ATOM 1491 N N . LEU A 1 203 ? 3.871 -5.516 -8.617 1 97.56 203 LEU A N 1
ATOM 1492 C CA . LEU A 1 203 ? 4.859 -6.129 -9.5 1 97.56 203 LEU A CA 1
ATOM 1493 C C . LEU A 1 203 ? 5.945 -5.125 -9.883 1 97.56 203 LEU A C 1
ATOM 1495 O O . LEU A 1 203 ? 7.105 -5.5 -10.062 1 97.56 203 LEU A O 1
ATOM 1499 N N . GLN A 1 204 ? 5.613 -3.896 -9.977 1 93.12 204 GLN A N 1
ATOM 1500 C CA . GLN A 1 204 ? 6.59 -2.852 -10.266 1 93.12 204 GLN A CA 1
ATOM 1501 C C . GLN A 1 204 ? 7.625 -2.744 -9.148 1 93.12 204 GLN A C 1
ATOM 1503 O O . GLN A 1 204 ? 8.773 -2.355 -9.398 1 93.12 204 GLN A O 1
ATOM 1508 N N . GLN A 1 205 ? 7.23 -3.094 -7.914 1 93 205 GLN A N 1
ATOM 1509 C CA . GLN A 1 205 ? 8.172 -3.096 -6.797 1 93 205 GLN A CA 1
ATOM 1510 C C . GLN A 1 205 ? 9.07 -4.324 -6.84 1 93 205 GLN A C 1
ATOM 1512 O O . GLN A 1 205 ? 10.219 -4.277 -6.379 1 93 205 GLN A O 1
ATOM 1517 N N . VAL A 1 206 ? 8.602 -5.355 -7.422 1 96.56 206 VAL A N 1
ATOM 1518 C CA . VAL A 1 206 ? 9.32 -6.625 -7.418 1 96.56 206 VAL A CA 1
ATOM 1519 C C . VAL A 1 206 ? 10.344 -6.645 -8.547 1 96.56 206 VAL A C 1
ATOM 1521 O O . VAL A 1 206 ? 11.469 -7.121 -8.367 1 96.56 206 VAL A O 1
ATOM 1524 N N . PHE A 1 207 ? 9.945 -6.113 -9.688 1 96.44 207 PHE A N 1
ATOM 1525 C CA . PHE A 1 207 ? 10.742 -6.281 -10.891 1 96.44 207 PHE A CA 1
ATOM 1526 C C . PHE A 1 207 ? 11.305 -4.941 -11.359 1 96.44 207 PHE A C 1
ATOM 1528 O O . PHE A 1 207 ? 10.852 -3.885 -10.922 1 96.44 207 PHE A O 1
ATOM 1535 N N . ASP A 1 208 ? 12.32 -5.035 -12.266 1 93.62 208 ASP A N 1
ATOM 1536 C CA . ASP A 1 208 ? 12.867 -3.871 -12.945 1 93.62 208 ASP A CA 1
ATOM 1537 C C . ASP A 1 208 ? 12.172 -3.641 -14.289 1 93.62 208 ASP A C 1
ATOM 1539 O O . ASP A 1 208 ? 12.672 -4.062 -15.336 1 93.62 208 ASP A O 1
ATOM 1543 N N . PHE A 1 209 ? 11.094 -2.887 -14.273 1 94.25 209 PHE A N 1
ATOM 1544 C CA . PHE A 1 209 ? 10.297 -2.656 -15.469 1 94.25 209 PHE A CA 1
ATOM 1545 C C . PHE A 1 209 ? 11.102 -1.931 -16.531 1 94.25 209 PHE A C 1
ATOM 1547 O O . PHE A 1 209 ? 10.883 -2.125 -17.734 1 94.25 209 PHE A O 1
ATOM 1554 N N . GLY A 1 210 ? 12.039 -1.125 -16.109 1 91.69 210 GLY A N 1
ATOM 1555 C CA . GLY A 1 210 ? 12.898 -0.452 -17.078 1 91.69 210 GLY A CA 1
ATOM 1556 C C . GLY A 1 210 ? 13.758 -1.41 -17.875 1 91.69 210 GLY A C 1
ATOM 1557 O O . GLY A 1 210 ? 13.844 -1.293 -19.109 1 91.69 210 GLY A O 1
ATOM 1558 N N . ALA A 1 211 ? 14.414 -2.336 -17.172 1 93.56 211 ALA A N 1
ATOM 1559 C CA . ALA A 1 211 ? 15.258 -3.324 -17.844 1 93.56 211 ALA A CA 1
ATOM 1560 C C . ALA A 1 211 ? 14.43 -4.188 -18.797 1 93.56 211 ALA A C 1
ATOM 1562 O O . ALA A 1 211 ? 14.891 -4.516 -19.891 1 93.56 211 ALA A O 1
ATOM 1563 N N . ILE A 1 212 ? 13.25 -4.531 -18.375 1 97.38 212 ILE A N 1
ATOM 1564 C CA . ILE A 1 212 ? 12.391 -5.355 -19.219 1 97.38 212 ILE A CA 1
ATOM 1565 C C . ILE A 1 212 ? 11.938 -4.551 -20.438 1 97.38 212 ILE A C 1
ATOM 1567 O O . ILE A 1 212 ? 11.922 -5.066 -21.547 1 97.38 212 ILE A O 1
ATOM 1571 N N . LYS A 1 213 ? 11.555 -3.326 -20.203 1 95.88 213 LYS A N 1
ATOM 1572 C CA . LYS A 1 213 ? 11.172 -2.439 -21.312 1 95.88 213 LYS A CA 1
ATOM 1573 C C . LYS A 1 213 ? 12.297 -2.33 -22.328 1 95.88 213 LYS A C 1
ATOM 1575 O O . LYS A 1 213 ? 12.047 -2.332 -23.547 1 95.88 213 LYS A O 1
ATOM 1580 N N . ALA A 1 214 ? 13.539 -2.242 -21.859 1 94.94 214 ALA A N 1
ATOM 1581 C CA . ALA A 1 214 ? 14.695 -2.174 -22.75 1 94.94 214 ALA A CA 1
ATOM 1582 C C . ALA A 1 214 ? 14.805 -3.441 -23.594 1 94.94 214 ALA A C 1
ATOM 1584 O O . ALA A 1 214 ? 15.195 -3.383 -24.766 1 94.94 214 ALA A O 1
ATOM 1585 N N . LEU A 1 215 ? 14.516 -4.551 -23 1 97.69 215 LEU A N 1
ATOM 1586 C CA . LEU A 1 215 ? 14.5 -5.805 -23.734 1 97.69 215 LEU A CA 1
ATOM 1587 C C . LEU A 1 215 ? 13.484 -5.75 -24.875 1 97.69 215 LEU A C 1
ATOM 1589 O O . LEU A 1 215 ? 13.781 -6.156 -26 1 97.69 215 LEU A O 1
ATOM 1593 N N . PHE A 1 216 ? 12.289 -5.211 -24.625 1 97.81 216 PHE A N 1
ATOM 1594 C CA . PHE A 1 216 ? 11.211 -5.125 -25.609 1 97.81 216 PHE A CA 1
ATOM 1595 C C . PHE A 1 216 ? 11.578 -4.164 -26.734 1 97.81 216 PHE A C 1
ATOM 1597 O O . PHE A 1 216 ? 11.023 -4.242 -27.828 1 97.81 216 PHE A O 1
ATOM 1604 N N . ALA A 1 217 ? 12.484 -3.289 -26.5 1 96.19 217 ALA A N 1
ATOM 1605 C CA . ALA A 1 217 ? 12.883 -2.289 -27.484 1 96.19 217 ALA A CA 1
ATOM 1606 C C . ALA A 1 217 ? 13.867 -2.877 -28.484 1 96.19 217 ALA A C 1
ATOM 1608 O O . ALA A 1 217 ? 14.109 -2.287 -29.547 1 96.19 217 ALA A O 1
ATOM 1609 N N . ARG A 1 218 ? 14.406 -4.031 -28.188 1 96.88 218 ARG A N 1
ATOM 1610 C CA . ARG A 1 218 ? 15.328 -4.664 -29.125 1 96.88 218 ARG A CA 1
ATOM 1611 C C . ARG A 1 218 ? 14.602 -5.102 -30.391 1 96.88 218 ARG A C 1
ATOM 1613 O O . ARG A 1 218 ? 13.492 -5.641 -30.328 1 96.88 218 ARG A O 1
ATOM 1620 N N . GLU A 1 219 ? 15.266 -4.957 -31.516 1 95.06 219 GLU A N 1
ATOM 1621 C CA . GLU A 1 219 ? 14.68 -5.312 -32.781 1 95.06 219 GLU A CA 1
ATOM 1622 C C . GLU A 1 219 ? 14.57 -6.828 -32.938 1 95.06 219 GLU A C 1
ATOM 1624 O O . GLU A 1 219 ? 13.672 -7.324 -33.625 1 95.06 219 GLU A O 1
ATOM 1629 N N . ASP A 1 220 ? 15.477 -7.516 -32.344 1 96.62 220 ASP A N 1
ATOM 1630 C CA . ASP A 1 220 ? 15.516 -8.961 -32.531 1 96.62 220 ASP A CA 1
ATOM 1631 C C . ASP A 1 220 ? 14.742 -9.68 -31.422 1 96.62 220 ASP A C 1
ATOM 1633 O O . ASP A 1 220 ? 14.82 -10.906 -31.297 1 96.62 220 ASP A O 1
ATOM 1637 N N . PHE A 1 221 ? 14.055 -8.898 -30.594 1 97.88 221 PHE A N 1
ATOM 1638 C CA . PHE A 1 221 ? 13.203 -9.523 -29.578 1 97.88 221 PHE A CA 1
ATOM 1639 C C . PHE A 1 221 ? 11.75 -9.516 -30.031 1 97.88 221 PHE A C 1
ATOM 1641 O O . PHE A 1 221 ? 11.18 -8.461 -30.297 1 97.88 221 PHE A O 1
ATOM 1648 N N . SER A 1 222 ? 11.164 -10.68 -30.156 1 97.5 222 SER A N 1
ATOM 1649 C CA . SER A 1 222 ? 9.75 -10.828 -30.484 1 97.5 222 SER A CA 1
ATOM 1650 C C . SER A 1 222 ? 9.016 -11.602 -29.406 1 97.5 222 SER A C 1
ATOM 1652 O O . SER A 1 222 ? 9.586 -12.492 -28.766 1 97.5 222 SER A O 1
ATOM 1654 N N . PHE A 1 223 ? 7.793 -11.234 -29.188 1 97.12 223 PHE A N 1
ATOM 1655 C CA . PHE A 1 223 ? 7.031 -11.633 -28.016 1 97.12 223 PHE A CA 1
ATOM 1656 C C . PHE A 1 223 ? 5.582 -11.922 -28.375 1 97.12 223 PHE A C 1
ATOM 1658 O O . PHE A 1 223 ? 4.996 -11.234 -29.219 1 97.12 223 PHE A O 1
ATOM 1665 N N . VAL A 1 224 ? 5.008 -13.039 -27.844 1 98.62 224 VAL A N 1
ATOM 1666 C CA . VAL A 1 224 ? 3.578 -13.305 -27.953 1 98.62 224 VAL A CA 1
ATOM 1667 C C . VAL A 1 224 ? 3.031 -13.781 -26.609 1 98.62 224 VAL A C 1
ATOM 1669 O O . VAL A 1 224 ? 3.688 -14.547 -25.906 1 98.62 224 VAL A O 1
ATOM 1672 N N . TYR A 1 225 ? 1.862 -13.289 -26.203 1 98.88 225 TYR A N 1
ATOM 1673 C CA . TYR A 1 225 ? 1.205 -13.656 -24.953 1 98.88 225 TYR A CA 1
ATOM 1674 C C . TYR A 1 225 ? -0.238 -14.078 -25.203 1 98.88 225 TYR A C 1
ATOM 1676 O O . TYR A 1 225 ? -1.029 -13.32 -25.766 1 98.88 225 TYR A O 1
ATOM 1684 N N . ASP A 1 226 ? -0.567 -15.281 -24.797 1 98.81 226 ASP A N 1
ATOM 1685 C CA . ASP A 1 226 ? -1.917 -15.812 -24.938 1 98.81 226 ASP A CA 1
ATOM 1686 C C . ASP A 1 226 ? -2.686 -15.734 -23.625 1 98.81 226 ASP A C 1
ATOM 1688 O O . ASP A 1 226 ? -2.416 -16.484 -22.688 1 98.81 226 ASP A O 1
ATOM 1692 N N . GLY A 1 227 ? -3.672 -14.891 -23.562 1 98.5 227 GLY A N 1
ATOM 1693 C CA . GLY A 1 227 ? -4.496 -14.758 -22.375 1 98.5 227 GLY A CA 1
ATOM 1694 C C . GLY A 1 227 ? -5.582 -15.812 -22.281 1 98.5 227 GLY A C 1
ATOM 1695 O O . GLY A 1 227 ? -6.273 -15.914 -21.266 1 98.5 227 GLY A O 1
ATOM 1696 N N . MET A 1 228 ? -5.734 -16.562 -23.328 1 98.38 228 MET A N 1
ATOM 1697 C CA . MET A 1 228 ? -6.684 -17.656 -23.469 1 98.38 228 MET A CA 1
ATOM 1698 C C . MET A 1 228 ? -8.094 -17.219 -23.078 1 98.38 228 MET A C 1
ATOM 1700 O O . MET A 1 228 ? -8.844 -17.984 -22.469 1 98.38 228 MET A O 1
ATOM 1704 N N . HIS A 1 229 ? -8.359 -16 -23.281 1 98.31 229 HIS A N 1
ATOM 1705 C CA . HIS A 1 229 ? -9.641 -15.344 -23.078 1 98.31 229 HIS A CA 1
ATOM 1706 C C . HIS A 1 229 ? -10.008 -15.305 -21.594 1 98.31 229 HIS A C 1
ATOM 1708 O O . HIS A 1 229 ? -11.188 -15.234 -21.25 1 98.31 229 HIS A O 1
ATOM 1714 N N . GLY A 1 230 ? -9 -15.406 -20.719 1 98.44 230 GLY A N 1
ATOM 1715 C CA . GLY A 1 230 ? -9.234 -15.281 -19.281 1 98.44 230 GLY A CA 1
ATOM 1716 C C . GLY A 1 230 ? -9.055 -13.867 -18.766 1 98.44 230 GLY A C 1
ATOM 1717 O O . GLY A 1 230 ? -9.016 -12.914 -19.547 1 98.44 230 GLY A O 1
ATOM 1718 N N . VAL A 1 231 ? -8.938 -13.758 -17.469 1 98.81 231 VAL A N 1
ATOM 1719 C CA . VAL A 1 231 ? -8.984 -12.484 -16.75 1 98.81 231 VAL A CA 1
ATOM 1720 C C . VAL A 1 231 ? -7.695 -11.711 -17 1 98.81 231 VAL A C 1
ATOM 1722 O O . VAL A 1 231 ? -7.656 -10.484 -16.828 1 98.81 231 VAL A O 1
ATOM 1725 N N . GLN A 1 232 ? -6.617 -12.32 -17.484 1 98.38 232 GLN A N 1
ATOM 1726 C CA . GLN A 1 232 ? -5.297 -11.703 -17.578 1 98.38 232 GLN A CA 1
ATOM 1727 C C . GLN A 1 232 ? -5.234 -10.711 -18.734 1 98.38 232 GLN A C 1
ATOM 1729 O O . GLN A 1 232 ? -4.262 -9.969 -18.859 1 98.38 232 GLN A O 1
ATOM 1734 N N . GLY A 1 233 ? -6.219 -10.672 -19.625 1 98.56 233 GLY A N 1
ATOM 1735 C CA . GLY A 1 233 ? -6.242 -9.805 -20.781 1 98.56 233 GLY A CA 1
ATOM 1736 C C . GLY A 1 233 ? -5.938 -8.352 -20.453 1 98.56 233 GLY A C 1
ATOM 1737 O O . GLY A 1 233 ? -4.965 -7.789 -20.953 1 98.56 233 GLY A O 1
ATOM 1738 N N . PRO A 1 234 ? -6.723 -7.793 -19.562 1 98.56 234 PRO A N 1
ATOM 1739 C CA . PRO A 1 234 ? -6.477 -6.395 -19.203 1 98.56 234 PRO A CA 1
ATOM 1740 C C . PRO A 1 234 ? -5.086 -6.172 -18.609 1 98.56 234 PRO A C 1
ATOM 1742 O O . PRO A 1 234 ? -4.461 -5.145 -18.875 1 98.56 234 PRO A O 1
ATOM 1745 N N . TYR A 1 235 ? -4.578 -7.059 -17.875 1 98.69 235 TYR A N 1
ATOM 1746 C CA . TYR A 1 235 ? -3.242 -6.961 -17.281 1 98.69 235 TYR A CA 1
ATOM 1747 C C . TYR A 1 235 ? -2.17 -6.996 -18.375 1 98.69 235 TYR A C 1
ATOM 1749 O O . TYR A 1 235 ? -1.226 -6.203 -18.344 1 98.69 235 TYR A O 1
ATOM 1757 N N . ALA A 1 236 ? -2.357 -7.938 -19.297 1 98.81 236 ALA A N 1
ATOM 1758 C CA . ALA A 1 236 ? -1.408 -8.07 -20.391 1 98.81 236 ALA A CA 1
ATOM 1759 C C . ALA A 1 236 ? -1.333 -6.789 -21.219 1 98.81 236 ALA A C 1
ATOM 1761 O O . ALA A 1 236 ? -0.242 -6.34 -21.578 1 98.81 236 ALA A O 1
ATOM 1762 N N . LYS A 1 237 ? -2.459 -6.27 -21.547 1 98.69 237 LYS A N 1
ATOM 1763 C CA . LYS A 1 237 ? -2.492 -5.027 -22.312 1 98.69 237 LYS A CA 1
ATOM 1764 C C . LYS A 1 237 ? -1.747 -3.914 -21.594 1 98.69 237 LYS A C 1
ATOM 1766 O O . LYS A 1 237 ? -0.902 -3.236 -22.172 1 98.69 237 LYS A O 1
ATOM 1771 N N . LYS A 1 238 ? -2.047 -3.752 -20.297 1 98.38 238 LYS A N 1
ATOM 1772 C CA . LYS A 1 238 ? -1.458 -2.668 -19.516 1 98.38 238 LYS A CA 1
ATOM 1773 C C . LYS A 1 238 ? 0.048 -2.857 -19.359 1 98.38 238 LYS A C 1
ATOM 1775 O O . LYS A 1 238 ? 0.815 -1.901 -19.484 1 98.38 238 LYS A O 1
ATOM 1780 N N . ILE A 1 239 ? 0.502 -4.016 -19.094 1 98.31 239 ILE A N 1
ATOM 1781 C CA . ILE A 1 239 ? 1.896 -4.258 -18.75 1 98.31 239 ILE A CA 1
ATOM 1782 C C . ILE A 1 239 ? 2.729 -4.406 -20.016 1 98.31 239 ILE A C 1
ATOM 1784 O O . ILE A 1 239 ? 3.688 -3.662 -20.234 1 98.31 239 ILE A O 1
ATOM 1788 N N . PHE A 1 240 ? 2.312 -5.246 -20.969 1 98.75 240 PHE A N 1
ATOM 1789 C CA . PHE A 1 240 ? 3.17 -5.574 -22.109 1 98.75 240 PHE A CA 1
ATOM 1790 C C . PHE A 1 240 ? 3.076 -4.5 -23.188 1 98.75 240 PHE A C 1
ATOM 1792 O O . PHE A 1 240 ? 4.086 -4.133 -23.781 1 98.75 240 PHE A O 1
ATOM 1799 N N . VAL A 1 241 ? 1.837 -4.012 -23.453 1 98.44 241 VAL A N 1
ATOM 1800 C CA . VAL A 1 241 ? 1.663 -3.039 -24.516 1 98.44 241 VAL A CA 1
ATOM 1801 C C . VAL A 1 241 ? 1.915 -1.631 -23.984 1 98.44 241 VAL A C 1
ATOM 1803 O O . VAL A 1 241 ? 2.838 -0.946 -24.438 1 98.44 241 VAL A O 1
ATOM 1806 N N . ASP A 1 242 ? 1.157 -1.244 -22.953 1 97.44 242 ASP A N 1
ATOM 1807 C CA . ASP A 1 242 ? 1.218 0.142 -22.484 1 97.44 242 ASP A CA 1
ATOM 1808 C C . ASP A 1 242 ? 2.541 0.431 -21.781 1 97.44 242 ASP A C 1
ATOM 1810 O O . ASP A 1 242 ? 3.143 1.487 -22 1 97.44 242 ASP A O 1
ATOM 1814 N N . GLU A 1 243 ? 3.061 -0.474 -20.922 1 95.75 243 GLU A N 1
ATOM 1815 C CA . GLU A 1 243 ? 4.262 -0.223 -20.125 1 95.75 243 GLU A CA 1
ATOM 1816 C C . GLU A 1 243 ? 5.52 -0.595 -20.906 1 95.75 243 GLU A C 1
ATOM 1818 O O . GLU A 1 243 ? 6.488 0.168 -20.922 1 95.75 243 GLU A O 1
ATOM 1823 N N . PHE A 1 244 ? 5.531 -1.744 -21.594 1 97.75 244 PHE A N 1
ATOM 1824 C CA . PHE A 1 244 ? 6.781 -2.252 -22.156 1 97.75 244 PHE A CA 1
ATOM 1825 C C . PHE A 1 244 ? 6.895 -1.913 -23.641 1 97.75 244 PHE A C 1
ATOM 1827 O O . PHE A 1 244 ? 7.969 -2.039 -24.219 1 97.75 244 PHE A O 1
ATOM 1834 N N . GLY A 1 245 ? 5.766 -1.556 -24.312 1 97.62 245 GLY A N 1
ATOM 1835 C CA . GLY A 1 245 ? 5.809 -1.123 -25.703 1 97.62 245 GLY A CA 1
ATOM 1836 C C . GLY A 1 245 ? 5.664 -2.266 -26.688 1 97.62 245 GLY A C 1
ATOM 1837 O O . GLY A 1 245 ? 5.984 -2.117 -27.859 1 97.62 245 GLY A O 1
ATOM 1838 N N . ALA A 1 246 ? 5.195 -3.393 -26.25 1 98.19 246 ALA A N 1
ATOM 1839 C CA . ALA A 1 246 ? 4.949 -4.496 -27.172 1 98.19 246 ALA A CA 1
ATOM 1840 C C . ALA A 1 246 ? 3.867 -4.133 -28.188 1 98.19 246 ALA A C 1
ATOM 1842 O O . ALA A 1 246 ? 2.932 -3.396 -27.859 1 98.19 246 ALA A O 1
ATOM 1843 N N . PRO A 1 247 ? 3.963 -4.598 -29.406 1 97.5 247 PRO A N 1
ATOM 1844 C CA . PRO A 1 247 ? 2.85 -4.398 -30.344 1 97.5 247 PRO A CA 1
ATOM 1845 C C . PRO A 1 247 ? 1.556 -5.051 -29.859 1 97.5 247 PRO A C 1
ATOM 1847 O O . PRO A 1 247 ? 1.584 -6.145 -29.297 1 97.5 247 PRO A O 1
ATOM 1850 N N . ALA A 1 248 ? 0.494 -4.422 -30.094 1 97.56 248 ALA A N 1
ATOM 1851 C CA . ALA A 1 248 ? -0.808 -4.941 -29.688 1 97.56 248 ALA A CA 1
ATOM 1852 C C . ALA A 1 248 ? -1.052 -6.328 -30.266 1 97.56 248 ALA A C 1
ATOM 1854 O O . ALA A 1 248 ? -1.731 -7.156 -29.656 1 97.56 248 ALA A O 1
ATOM 1855 N N . SER A 1 249 ? -0.461 -6.574 -31.422 1 97.38 249 SER A N 1
ATOM 1856 C CA . SER A 1 249 ? -0.639 -7.844 -32.125 1 97.38 249 SER A CA 1
ATOM 1857 C C . SER A 1 249 ? 0.034 -8.984 -31.375 1 97.38 249 SER A C 1
ATOM 1859 O O . SER A 1 249 ? -0.209 -10.156 -31.656 1 97.38 249 SER A O 1
ATOM 1861 N N . SER A 1 250 ? 0.887 -8.641 -30.375 1 97.94 250 SER A N 1
ATOM 1862 C CA . SER A 1 250 ? 1.547 -9.664 -29.578 1 97.94 250 SER A CA 1
ATOM 1863 C C . SER A 1 250 ? 0.572 -10.32 -28.609 1 97.94 250 SER A C 1
ATOM 1865 O O . SER A 1 250 ? 0.871 -11.367 -28.031 1 97.94 250 SER A O 1
ATOM 1867 N N . LEU A 1 251 ? -0.528 -9.711 -28.391 1 98.62 251 LEU A N 1
ATOM 1868 C CA . LEU A 1 251 ? -1.529 -10.242 -27.484 1 98.62 251 LEU A CA 1
ATOM 1869 C C . LEU A 1 251 ? -2.521 -11.141 -28.219 1 98.62 251 LEU A C 1
ATOM 1871 O O . LEU A 1 251 ? -3.227 -10.68 -29.109 1 98.62 251 LEU A O 1
ATOM 1875 N N . MET A 1 252 ? -2.484 -12.344 -27.828 1 98.06 252 MET A N 1
ATOM 1876 C CA . MET A 1 252 ? -3.393 -13.352 -28.375 1 98.06 252 MET A CA 1
ATOM 1877 C C . MET A 1 252 ? -4.492 -13.695 -27.359 1 98.06 252 MET A C 1
ATOM 1879 O O . MET A 1 252 ? -4.203 -14.031 -26.219 1 98.06 252 MET A O 1
ATOM 1883 N N . ASN A 1 253 ? -5.805 -13.609 -27.797 1 98.31 253 ASN A N 1
ATOM 1884 C CA . ASN A 1 253 ? -6.941 -14 -26.969 1 98.31 253 ASN A CA 1
ATOM 1885 C C . ASN A 1 253 ? -6.945 -13.266 -25.641 1 98.31 253 ASN A C 1
ATOM 1887 O O . ASN A 1 253 ? -7.172 -13.875 -24.594 1 98.31 253 ASN A O 1
ATOM 1891 N N . CYS A 1 254 ? -6.707 -11.938 -25.672 1 98.5 254 CYS A N 1
ATOM 1892 C CA . CYS A 1 254 ? -6.574 -11.172 -24.438 1 98.5 254 CYS A CA 1
ATOM 1893 C C . CYS A 1 254 ? -7.824 -10.336 -24.172 1 98.5 254 CYS A C 1
ATOM 1895 O O . CYS A 1 254 ? -7.781 -9.375 -23.406 1 98.5 254 CYS A O 1
ATOM 1897 N N . GLU A 1 255 ? -8.891 -10.641 -24.812 1 98.12 255 GLU A N 1
ATOM 1898 C CA . GLU A 1 255 ? -10.219 -10.172 -24.422 1 98.12 255 GLU A CA 1
ATOM 1899 C C . GLU A 1 255 ? -10.961 -11.219 -23.609 1 98.12 255 GLU A C 1
ATOM 1901 O O . GLU A 1 255 ? -11.281 -12.297 -24.125 1 98.12 255 GLU A O 1
ATOM 1906 N N . PRO A 1 256 ? -11.25 -10.914 -22.375 1 98.38 256 PRO A N 1
ATOM 1907 C CA . PRO A 1 256 ? -11.977 -11.898 -21.562 1 98.38 256 PRO A CA 1
ATOM 1908 C C . PRO A 1 256 ? -13.336 -12.266 -22.156 1 98.38 256 PRO A C 1
ATOM 1910 O O . PRO A 1 256 ? -14.055 -11.391 -22.641 1 98.38 256 PRO A O 1
ATOM 1913 N N . LYS A 1 257 ? -13.578 -13.523 -22.188 1 98.62 257 LYS A N 1
ATOM 1914 C CA . LYS A 1 257 ? -14.867 -14.031 -22.656 1 98.62 257 LYS A CA 1
ATOM 1915 C C . LYS A 1 257 ? -15.477 -14.992 -21.641 1 98.62 257 LYS A C 1
ATOM 1917 O O . LYS A 1 257 ? -14.758 -15.773 -21.016 1 98.62 257 LYS A O 1
ATOM 1922 N N . GLU A 1 258 ? -16.719 -15.031 -21.547 1 98.31 258 GLU A N 1
ATOM 1923 C CA . GLU A 1 258 ? -17.438 -15.805 -20.531 1 98.31 258 GLU A CA 1
ATOM 1924 C C . GLU A 1 258 ? -17.25 -17.312 -20.75 1 98.31 258 GLU A C 1
ATOM 1926 O O . GLU A 1 258 ? -17.344 -18.094 -19.797 1 98.31 258 GLU A O 1
ATOM 1931 N N . ASP A 1 259 ? -17 -17.672 -21.984 1 98.38 259 ASP A N 1
ATOM 1932 C CA . ASP A 1 259 ? -16.844 -19.094 -22.281 1 98.38 259 ASP A CA 1
ATOM 1933 C C . ASP A 1 259 ? -15.414 -19.406 -22.734 1 98.38 259 ASP A C 1
ATOM 1935 O O . ASP A 1 259 ? -15.156 -20.469 -23.297 1 98.38 259 ASP A O 1
ATOM 1939 N N . PHE A 1 260 ? -14.531 -18.422 -22.625 1 98.38 260 PHE A N 1
ATOM 1940 C CA . PHE A 1 260 ? -13.117 -18.516 -22.969 1 98.38 260 PHE A CA 1
ATOM 1941 C C . PHE A 1 260 ? -12.938 -18.906 -24.438 1 98.38 260 PHE A C 1
ATOM 1943 O O . PHE A 1 260 ? -12.055 -19.688 -24.766 1 98.38 260 PHE A O 1
ATOM 1950 N N . GLY A 1 261 ? -13.742 -18.438 -25.297 1 97.25 261 GLY A N 1
ATOM 1951 C CA . GLY A 1 261 ? -13.695 -18.719 -26.719 1 97.25 261 GLY A CA 1
ATOM 1952 C C . GLY A 1 261 ? -14.648 -19.828 -27.141 1 97.25 261 GLY A C 1
ATOM 1953 O O . GLY A 1 261 ? -14.992 -19.938 -28.312 1 97.25 261 GLY A O 1
ATOM 1954 N N . GLY A 1 262 ? -15.078 -20.672 -26.203 1 96.5 262 GLY A N 1
ATOM 1955 C CA . GLY A 1 262 ? -16.156 -21.625 -26.406 1 96.5 262 GLY A CA 1
ATOM 1956 C C . GLY A 1 262 ? -15.719 -22.891 -27.125 1 96.5 262 GLY A C 1
ATOM 1957 O O . GLY A 1 262 ? -14.539 -23.031 -27.453 1 96.5 262 GLY A O 1
ATOM 1958 N N . PRO A 1 263 ? -16.688 -23.766 -27.391 1 94.25 263 PRO A N 1
ATOM 1959 C CA . PRO A 1 263 ? -16.406 -25.078 -27.969 1 94.25 263 PRO A CA 1
ATOM 1960 C C . PRO A 1 263 ? -15.828 -24.984 -29.375 1 94.25 263 PRO A C 1
ATOM 1962 O O . PRO A 1 263 ? -15.102 -25.891 -29.812 1 94.25 263 PRO A O 1
ATOM 1965 N N . ALA A 1 264 ? -16.062 -23.891 -30.047 1 93.75 264 ALA A N 1
ATOM 1966 C CA . ALA A 1 264 ? -15.625 -23.766 -31.438 1 93.75 264 ALA A CA 1
ATOM 1967 C C . ALA A 1 264 ? -14.188 -23.266 -31.516 1 93.75 264 ALA A C 1
ATOM 1969 O O . ALA A 1 264 ? -13.555 -23.328 -32.562 1 93.75 264 ALA A O 1
ATOM 1970 N N . SER A 1 265 ? -13.703 -22.812 -30.375 1 95.06 265 SER A N 1
ATOM 1971 C CA . SER A 1 265 ? -12.328 -22.312 -30.359 1 95.06 265 SER A CA 1
ATOM 1972 C C . SER A 1 265 ? -11.328 -23.469 -30.406 1 95.06 265 SER A C 1
ATOM 1974 O O . SER A 1 265 ? -11.703 -24.625 -30.219 1 95.06 265 SER A O 1
ATOM 1976 N N . ALA A 1 266 ? -10.078 -23.156 -30.641 1 93.75 266 ALA A N 1
ATOM 1977 C CA . ALA A 1 266 ? -9.023 -24.156 -30.703 1 93.75 266 ALA A CA 1
ATOM 1978 C C . ALA A 1 266 ? -8.844 -24.844 -29.344 1 93.75 266 ALA A C 1
ATOM 1980 O O . ALA A 1 266 ? -8.531 -26.031 -29.281 1 93.75 266 ALA A O 1
ATOM 1981 N N . SER A 1 267 ? -9.078 -24.156 -28.25 1 92.94 267 SER A N 1
ATOM 1982 C CA . SER A 1 267 ? -8.914 -24.703 -26.906 1 92.94 267 SER A CA 1
ATOM 1983 C C . SER A 1 267 ? -10.219 -25.312 -26.406 1 92.94 267 SER A C 1
ATOM 1985 O O . SER A 1 267 ? -10.258 -25.891 -25.312 1 92.94 267 SER A O 1
ATOM 1987 N N . HIS A 1 268 ? -11.312 -25.172 -27.141 1 94.19 268 HIS A N 1
ATOM 1988 C CA . HIS A 1 268 ? -12.633 -25.656 -26.781 1 94.19 268 HIS A CA 1
ATOM 1989 C C . HIS A 1 268 ? -13.094 -25.094 -25.438 1 94.19 268 HIS A C 1
ATOM 1991 O O . HIS A 1 268 ? -13.68 -25.812 -24.625 1 94.19 268 HIS A O 1
ATOM 1997 N N . GLY A 1 269 ? -12.68 -23.922 -25.172 1 94.5 269 GLY A N 1
ATOM 1998 C CA . GLY A 1 269 ? -13.117 -23.219 -23.969 1 94.5 269 GLY A CA 1
ATOM 1999 C C . GLY A 1 269 ? -12.273 -23.547 -22.75 1 94.5 269 GLY A C 1
ATOM 2000 O O . GLY A 1 269 ? -12.555 -23.078 -21.641 1 94.5 269 GLY A O 1
ATOM 2001 N N . HIS A 1 270 ? -11.242 -24.406 -22.938 1 93.88 270 HIS A N 1
ATOM 2002 C CA . HIS A 1 270 ? -10.312 -24.703 -21.859 1 93.88 270 HIS A CA 1
ATOM 2003 C C . HIS A 1 270 ? -9.211 -23.656 -21.766 1 93.88 270 HIS A C 1
ATOM 2005 O O . HIS A 1 270 ? -8.258 -23.672 -22.547 1 93.88 270 HIS A O 1
ATOM 2011 N N . ALA A 1 271 ? -9.328 -22.797 -20.828 1 96.5 271 ALA A N 1
ATOM 2012 C CA . ALA A 1 271 ? -8.242 -21.844 -20.594 1 96.5 271 ALA A CA 1
ATOM 2013 C C . ALA A 1 271 ? -7.184 -22.453 -19.672 1 96.5 271 ALA A C 1
ATOM 2015 O O . ALA A 1 271 ? -7.137 -22.141 -18.469 1 96.5 271 ALA A O 1
ATOM 2016 N N . ASP A 1 272 ? -6.41 -23.328 -20.094 1 94.81 272 ASP A N 1
ATOM 2017 C CA . ASP A 1 272 ? -5.344 -24.062 -19.438 1 94.81 272 ASP A CA 1
ATOM 2018 C C . ASP A 1 272 ? -4.027 -23.938 -20.188 1 94.81 272 ASP A C 1
ATOM 2020 O O . ASP A 1 272 ? -3.91 -24.422 -21.328 1 94.81 272 ASP A O 1
ATOM 2024 N N . PRO A 1 273 ? -3.055 -23.281 -19.609 1 96.75 273 PRO A N 1
ATOM 2025 C CA . PRO A 1 273 ? -1.818 -22.969 -20.328 1 96.75 273 PRO A CA 1
ATOM 2026 C C . PRO A 1 273 ? -0.837 -24.141 -20.359 1 96.75 273 PRO A C 1
ATOM 2028 O O . PRO A 1 273 ? 0.231 -24.062 -19.75 1 96.75 273 PRO A O 1
ATOM 2031 N N . ASN A 1 274 ? -1.15 -25.188 -21.078 1 94 274 ASN A N 1
ATOM 2032 C CA . ASN A 1 274 ? -0.265 -26.328 -21.312 1 94 274 ASN A CA 1
ATOM 2033 C C . ASN A 1 274 ? -0.197 -26.688 -22.781 1 94 274 ASN A C 1
ATOM 2035 O O . ASN A 1 274 ? -0.854 -26.062 -23.625 1 94 274 ASN A O 1
ATOM 2039 N N . LEU A 1 275 ? 0.561 -27.672 -23.109 1 94 275 LEU A N 1
ATOM 2040 C CA . LEU A 1 275 ? 0.848 -28.016 -24.5 1 94 275 LEU A CA 1
ATOM 2041 C C . LEU A 1 275 ? -0.402 -28.547 -25.188 1 94 275 LEU A C 1
ATOM 2043 O O . LEU A 1 275 ? -0.533 -28.422 -26.422 1 94 275 LEU A O 1
ATOM 2047 N N . THR A 1 276 ? -1.355 -28.984 -24.438 1 91.06 276 THR A N 1
ATOM 2048 C CA . THR A 1 276 ? -2.555 -29.594 -25 1 91.06 276 THR A CA 1
ATOM 2049 C C . THR A 1 276 ? -3.609 -28.547 -25.312 1 91.06 276 THR A C 1
ATOM 2051 O O . THR A 1 276 ? -4.258 -28.609 -26.359 1 91.06 276 THR A O 1
ATOM 2054 N N . HIS A 1 277 ? -3.729 -27.578 -24.469 1 93.19 277 HIS A N 1
ATOM 2055 C CA . HIS A 1 277 ? -4.887 -26.703 -24.562 1 93.19 277 HIS A CA 1
ATOM 2056 C C . HIS A 1 277 ? -4.496 -25.344 -25.156 1 93.19 277 HIS A C 1
ATOM 2058 O O . HIS A 1 277 ? -5.336 -24.656 -25.734 1 93.19 277 HIS A O 1
ATOM 2064 N N . ALA A 1 278 ? -3.26 -24.953 -24.969 1 96.38 278 ALA A N 1
ATOM 2065 C CA . ALA A 1 278 ? -2.814 -23.703 -25.594 1 96.38 278 ALA A CA 1
ATOM 2066 C C . ALA A 1 278 ? -2.396 -23.922 -27.031 1 96.38 278 ALA A C 1
ATOM 2068 O O . ALA A 1 278 ? -1.295 -23.547 -27.438 1 96.38 278 ALA A O 1
ATOM 2069 N N . VAL A 1 279 ? -3.291 -24.375 -27.812 1 96.06 279 VAL A N 1
ATOM 2070 C CA . VAL A 1 279 ? -3.068 -24.922 -29.141 1 96.06 279 VAL A CA 1
ATOM 2071 C C . VAL A 1 279 ? -2.457 -23.844 -30.047 1 96.06 279 VAL A C 1
ATOM 2073 O O . VAL A 1 279 ? -1.441 -24.078 -30.703 1 96.06 279 VAL A O 1
ATOM 2076 N N . GLU A 1 280 ? -3.037 -22.688 -30.078 1 96.94 280 GLU A N 1
ATOM 2077 C CA . GLU A 1 280 ? -2.623 -21.625 -30.984 1 96.94 280 GLU A CA 1
ATOM 2078 C C . GLU A 1 280 ? -1.235 -21.109 -30.625 1 96.94 280 GLU A C 1
ATOM 2080 O O . GLU A 1 280 ? -0.407 -20.875 -31.516 1 96.94 280 GLU A O 1
ATOM 2085 N N . LEU A 1 281 ? -1.009 -20.922 -29.359 1 98.12 281 LEU A N 1
ATOM 2086 C CA . LEU A 1 281 ? 0.302 -20.438 -28.922 1 98.12 281 LEU A CA 1
ATOM 2087 C C . LEU A 1 281 ? 1.382 -21.469 -29.219 1 98.12 281 LEU A C 1
ATOM 2089 O O . LEU A 1 281 ? 2.461 -21.125 -29.703 1 98.12 281 LEU A O 1
ATOM 2093 N N . VAL A 1 282 ? 1.1 -22.719 -28.891 1 97.75 282 VAL A N 1
ATOM 2094 C CA . VAL A 1 282 ? 2.057 -23.812 -29.094 1 97.75 282 VAL A CA 1
ATOM 2095 C C . VAL A 1 282 ? 2.449 -23.891 -30.562 1 97.75 282 VAL A C 1
ATOM 2097 O O . VAL A 1 282 ? 3.635 -23.984 -30.891 1 97.75 282 VAL A O 1
ATOM 2100 N N . ALA A 1 283 ? 1.445 -23.75 -31.422 1 98 283 ALA A N 1
ATOM 2101 C CA . ALA A 1 283 ? 1.715 -23.766 -32.875 1 98 283 ALA A CA 1
ATOM 2102 C C . ALA A 1 283 ? 2.512 -22.531 -33.281 1 98 283 ALA A C 1
ATOM 2104 O O . ALA A 1 283 ? 3.445 -22.625 -34.094 1 98 283 ALA A O 1
ATOM 2105 N N . ARG A 1 284 ? 2.129 -21.406 -32.75 1 97.75 284 ARG A N 1
ATOM 2106 C CA . ARG A 1 284 ? 2.814 -20.156 -33.062 1 97.75 284 ARG A CA 1
ATOM 2107 C C . ARG A 1 284 ? 4.281 -20.219 -32.656 1 97.75 284 ARG A C 1
ATOM 2109 O O . ARG A 1 284 ? 5.141 -19.625 -33.312 1 97.75 284 ARG A O 1
ATOM 2116 N N . MET A 1 285 ? 4.566 -20.984 -31.656 1 98.44 285 MET A N 1
ATOM 2117 C CA . MET A 1 285 ? 5.926 -21.094 -31.125 1 98.44 285 MET A CA 1
ATOM 2118 C C . MET A 1 285 ? 6.691 -22.203 -31.812 1 98.44 285 MET A C 1
ATOM 2120 O O . MET A 1 285 ? 7.844 -22.484 -31.484 1 98.44 285 MET A O 1
ATOM 2124 N N . GLY A 1 286 ? 6.055 -22.875 -32.75 1 98.56 286 GLY A N 1
ATOM 2125 C CA . GLY A 1 286 ? 6.727 -23.859 -33.594 1 98.56 286 GLY A CA 1
ATOM 2126 C C . GLY A 1 286 ? 6.746 -25.234 -32.969 1 98.56 286 GLY A C 1
ATOM 2127 O O . GLY A 1 286 ? 7.672 -26.016 -33.188 1 98.56 286 GLY A O 1
ATOM 2128 N N . LEU A 1 287 ? 5.738 -25.562 -32.062 1 97.94 287 LEU A N 1
ATOM 2129 C CA . LEU A 1 287 ? 5.676 -26.859 -31.406 1 97.94 287 LEU A CA 1
ATOM 2130 C C . LEU A 1 287 ? 4.293 -27.484 -31.578 1 97.94 287 LEU A C 1
ATOM 2132 O O . LEU A 1 287 ? 3.336 -26.812 -31.938 1 97.94 287 LEU A O 1
ATOM 2136 N N . ASN A 1 288 ? 4.25 -28.812 -31.375 1 96 288 ASN A N 1
ATOM 2137 C CA . ASN A 1 288 ? 2.965 -29.5 -31.281 1 96 288 ASN A CA 1
ATOM 2138 C C . ASN A 1 288 ? 2.617 -29.859 -29.844 1 96 288 ASN A C 1
ATOM 2140 O O . ASN A 1 288 ? 3.303 -29.438 -28.906 1 96 288 ASN A O 1
ATOM 2144 N N . LYS A 1 289 ? 1.586 -30.609 -29.625 1 92.75 289 LYS A N 1
ATOM 2145 C CA . LYS A 1 289 ? 1.036 -30.875 -28.297 1 92.75 289 LYS A CA 1
ATOM 2146 C C . LYS A 1 289 ? 1.986 -31.75 -27.469 1 92.75 289 LYS A C 1
ATOM 2148 O O . LYS A 1 289 ? 1.835 -31.859 -26.25 1 92.75 289 LYS A O 1
ATOM 2153 N N . GLU A 1 290 ? 2.979 -32.344 -28.109 1 92.31 290 GLU A N 1
ATOM 2154 C CA . GLU A 1 290 ? 3.963 -33.156 -27.406 1 92.31 290 GLU A CA 1
ATOM 2155 C C . GLU A 1 290 ? 5.23 -32.375 -27.109 1 92.31 290 GLU A C 1
ATOM 2157 O O . GLU A 1 290 ? 6.168 -32.875 -26.5 1 92.31 290 GLU A O 1
ATOM 2162 N N . GLY A 1 291 ? 5.289 -31.172 -27.578 1 94 291 GLY A N 1
ATOM 2163 C CA . GLY A 1 291 ? 6.461 -30.344 -27.391 1 94 291 GLY A CA 1
ATOM 2164 C C . GLY A 1 291 ? 7.539 -30.578 -28.438 1 94 291 GLY A C 1
ATOM 2165 O O . GLY A 1 291 ? 8.711 -30.266 -28.219 1 94 291 GLY A O 1
ATOM 2166 N N . ARG A 1 292 ? 7.164 -31.172 -29.516 1 95.75 292 ARG A N 1
ATOM 2167 C CA . ARG A 1 292 ? 8.102 -31.422 -30.609 1 95.75 292 ARG A CA 1
ATOM 2168 C C . ARG A 1 292 ? 8.016 -30.328 -31.672 1 95.75 292 ARG A C 1
ATOM 2170 O O . ARG A 1 292 ? 6.934 -29.797 -31.922 1 95.75 292 ARG A O 1
ATOM 2177 N N . GLU A 1 293 ? 9.086 -30.094 -32.375 1 96.81 293 GLU A N 1
ATOM 2178 C CA . GLU A 1 293 ? 9.148 -29.031 -33.375 1 96.81 293 GLU A CA 1
ATOM 2179 C C . GLU A 1 293 ? 8.281 -29.359 -34.562 1 96.81 293 GLU A C 1
ATOM 2181 O O . GLU A 1 293 ? 8.203 -30.5 -35 1 96.81 293 GLU A O 1
ATOM 2186 N N . ILE A 1 294 ? 7.703 -28.281 -35.062 1 97.69 294 ILE A N 1
ATOM 2187 C CA . ILE A 1 294 ? 6.93 -28.391 -36.281 1 97.69 294 ILE A CA 1
ATOM 2188 C C . ILE A 1 294 ? 7.375 -27.297 -37.281 1 97.69 294 ILE A C 1
ATOM 2190 O O . ILE A 1 294 ? 8.039 -26.344 -36.875 1 97.69 294 ILE A O 1
ATOM 2194 N N . GLU A 1 295 ? 6.973 -27.469 -38.531 1 95.25 295 GLU A N 1
ATOM 2195 C CA . GLU A 1 295 ? 7.219 -26.438 -39.531 1 95.25 295 GLU A CA 1
ATOM 2196 C C . GLU A 1 295 ? 6.277 -25.25 -39.312 1 95.25 295 GLU A C 1
ATOM 2198 O O . GLU A 1 295 ? 5.098 -25.438 -39 1 95.25 295 GLU A O 1
ATOM 2203 N N . THR A 1 296 ? 6.844 -24.078 -39.406 1 94.19 296 THR A N 1
ATOM 2204 C CA . THR A 1 296 ? 6.047 -22.859 -39.25 1 94.19 296 THR A CA 1
ATOM 2205 C C . THR A 1 296 ? 6.219 -21.953 -40.469 1 94.19 296 THR A C 1
ATOM 2207 O O . THR A 1 296 ? 7.234 -22.031 -41.156 1 94.19 296 THR A O 1
ATOM 2210 N N . THR A 1 297 ? 5.184 -21.172 -40.75 1 91.69 297 THR A N 1
ATOM 2211 C CA . THR A 1 297 ? 5.215 -20.25 -41.875 1 91.69 297 THR A CA 1
ATOM 2212 C C . THR A 1 297 ? 6.137 -19.062 -41.562 1 91.69 297 THR A C 1
ATOM 2214 O O . THR A 1 297 ? 6.75 -18.5 -42.469 1 91.69 297 THR A O 1
ATOM 2217 N N . SER A 1 298 ? 6.156 -18.641 -40.375 1 93.31 298 SER A N 1
ATOM 2218 C CA . SER A 1 298 ? 7.027 -17.562 -39.906 1 93.31 298 SER A CA 1
ATOM 2219 C C . SER A 1 298 ? 7.883 -18.016 -38.719 1 93.31 298 SER A C 1
ATOM 2221 O O . SER A 1 298 ? 7.535 -18.969 -38.031 1 93.31 298 SER A O 1
ATOM 2223 N N . GLU A 1 299 ? 8.977 -17.297 -38.625 1 95.19 299 GLU A N 1
ATOM 2224 C CA . GLU A 1 299 ? 9.859 -17.641 -37.531 1 95.19 299 GLU A CA 1
ATOM 2225 C C . GLU A 1 299 ? 9.141 -17.516 -36.188 1 95.19 299 GLU A C 1
ATOM 2227 O O . GLU A 1 299 ? 8.477 -16.5 -35.938 1 95.19 299 GLU A O 1
ATOM 2232 N N . PRO A 1 300 ? 9.188 -18.531 -35.375 1 97.81 300 PRO A N 1
ATOM 2233 C CA . PRO A 1 300 ? 8.562 -18.438 -34.062 1 97.81 300 PRO A CA 1
ATOM 2234 C C . PRO A 1 300 ? 9.164 -17.328 -33.219 1 97.81 300 PRO A C 1
ATOM 2236 O O . PRO A 1 300 ? 10.375 -17.078 -33.25 1 97.81 300 PRO A O 1
ATOM 2239 N N . PRO A 1 301 ? 8.383 -16.688 -32.438 1 98.12 301 PRO A N 1
ATOM 2240 C CA . PRO A 1 301 ? 8.867 -15.602 -31.562 1 98.12 301 PRO A CA 1
ATOM 2241 C C . PRO A 1 301 ? 9.93 -16.078 -30.578 1 98.12 301 PRO A C 1
ATOM 2243 O O . PRO A 1 301 ? 10.008 -17.266 -30.266 1 98.12 301 PRO A O 1
ATOM 2246 N N . VAL A 1 302 ? 10.695 -15.094 -30.062 1 98.38 302 VAL A N 1
ATOM 2247 C CA . VAL A 1 302 ? 11.766 -15.367 -29.125 1 98.38 302 VAL A CA 1
ATOM 2248 C C . VAL A 1 302 ? 11.18 -15.805 -27.781 1 98.38 302 VAL A C 1
ATOM 2250 O O . VAL A 1 302 ? 11.742 -16.656 -27.094 1 98.38 302 VAL A O 1
ATOM 2253 N N . PHE A 1 303 ? 10.047 -15.203 -27.422 1 98.81 303 PHE A N 1
ATOM 2254 C CA . PHE A 1 303 ? 9.414 -15.477 -26.141 1 98.81 303 PHE A CA 1
ATOM 2255 C C . PHE A 1 303 ? 7.906 -15.617 -26.297 1 98.81 303 PHE A C 1
ATOM 2257 O O . PHE A 1 303 ? 7.273 -14.82 -27 1 98.81 303 PHE A O 1
ATOM 2264 N N . GLY A 1 304 ? 7.359 -16.625 -25.703 1 98.81 304 GLY A N 1
ATOM 2265 C CA . GLY A 1 304 ? 5.926 -16.859 -25.656 1 98.81 304 GLY A CA 1
ATOM 2266 C C . GLY A 1 304 ? 5.449 -17.297 -24.281 1 98.81 304 GLY A C 1
ATOM 2267 O O . GLY A 1 304 ? 6.172 -17.984 -23.547 1 98.81 304 GLY A O 1
ATOM 2268 N N . ALA A 1 305 ? 4.254 -16.891 -23.875 1 98.88 305 ALA A N 1
ATOM 2269 C CA . ALA A 1 305 ? 3.691 -17.266 -22.578 1 98.88 305 ALA A CA 1
ATOM 2270 C C . ALA A 1 305 ? 2.166 -17.297 -22.625 1 98.88 305 ALA A C 1
ATOM 2272 O O . ALA A 1 305 ? 1.562 -16.766 -23.562 1 98.88 305 ALA A O 1
ATOM 2273 N N . ALA A 1 306 ? 1.57 -17.922 -21.688 1 98.75 306 ALA A N 1
ATOM 2274 C CA . ALA A 1 306 ? 0.115 -17.984 -21.594 1 98.75 306 ALA A CA 1
ATOM 2275 C C . ALA A 1 306 ? -0.337 -18.031 -20.141 1 98.75 306 ALA A C 1
ATOM 2277 O O . ALA A 1 306 ? 0.453 -18.359 -19.25 1 98.75 306 ALA A O 1
ATOM 2278 N N . ALA A 1 307 ? -1.546 -17.703 -19.922 1 98.12 307 ALA A N 1
ATOM 2279 C CA . ALA A 1 307 ? -2.193 -17.766 -18.609 1 98.12 307 ALA A CA 1
ATOM 2280 C C . ALA A 1 307 ? -3.504 -18.547 -18.688 1 98.12 307 ALA A C 1
ATOM 2282 O O . ALA A 1 307 ? -4.113 -18.641 -19.75 1 98.12 307 ALA A O 1
ATOM 2283 N N . ASP A 1 308 ? -3.922 -19.031 -17.531 1 97.81 308 ASP A N 1
ATOM 2284 C CA . ASP A 1 308 ? -5.215 -19.703 -17.484 1 97.81 308 ASP A CA 1
ATOM 2285 C C . ASP A 1 308 ? -6.34 -18.719 -17.188 1 97.81 308 ASP A C 1
ATOM 2287 O O . ASP A 1 308 ? -6.152 -17.5 -17.297 1 97.81 308 ASP A O 1
ATOM 2291 N N . GLY A 1 309 ? -7.512 -19.234 -16.922 1 97.94 309 GLY A N 1
ATOM 2292 C CA . GLY A 1 309 ? -8.703 -18.422 -16.781 1 97.94 309 GLY A CA 1
ATOM 2293 C C . GLY A 1 309 ? -8.562 -17.344 -15.711 1 97.94 309 GLY A C 1
ATOM 2294 O O . GLY A 1 309 ? -8.945 -16.203 -15.93 1 97.94 309 GLY A O 1
ATOM 2295 N N . ASP A 1 310 ? -7.977 -17.688 -14.539 1 98.31 310 ASP A N 1
ATOM 2296 C CA . ASP A 1 310 ? -7.867 -16.719 -13.461 1 98.31 310 ASP A CA 1
ATOM 2297 C C . ASP A 1 310 ? -6.414 -16.297 -13.242 1 98.31 310 ASP A C 1
ATOM 2299 O O . ASP A 1 310 ? -6.09 -15.672 -12.234 1 98.31 310 ASP A O 1
ATOM 2303 N N . ALA A 1 311 ? -5.512 -16.719 -14.109 1 98.5 311 ALA A N 1
ATOM 2304 C CA . ALA A 1 311 ? -4.141 -16.219 -14.25 1 98.5 311 ALA A CA 1
ATOM 2305 C C . ALA A 1 311 ? -3.291 -16.641 -13.055 1 98.5 311 ALA A C 1
ATOM 2307 O O . ALA A 1 311 ? -2.32 -15.961 -12.711 1 98.5 311 ALA A O 1
ATOM 2308 N N . ASP A 1 312 ? -3.625 -17.688 -12.359 1 97.75 312 ASP A N 1
ATOM 2309 C CA . ASP A 1 312 ? -2.746 -18.203 -11.32 1 97.75 312 ASP A CA 1
ATOM 2310 C C . ASP A 1 312 ? -1.747 -19.203 -11.891 1 97.75 312 ASP A C 1
ATOM 2312 O O . ASP A 1 312 ? -0.789 -19.594 -11.211 1 97.75 312 ASP A O 1
ATOM 2316 N N . ARG A 1 313 ? -1.938 -19.625 -13.156 1 98.12 313 ARG A N 1
ATOM 2317 C CA . ARG A 1 313 ? -1.009 -20.5 -13.852 1 98.12 313 ARG A CA 1
ATOM 2318 C C . ARG A 1 313 ? -0.304 -19.766 -14.984 1 98.12 313 ARG A C 1
ATOM 2320 O O . ARG A 1 313 ? -0.763 -18.703 -15.43 1 98.12 313 ARG A O 1
ATOM 2327 N N . ASN A 1 314 ? 0.831 -20.359 -15.445 1 98.5 314 ASN A N 1
ATOM 2328 C CA . ASN A 1 314 ? 1.616 -19.781 -16.531 1 98.5 314 ASN A CA 1
ATOM 2329 C C . ASN A 1 314 ? 2.271 -20.875 -17.391 1 98.5 314 ASN A C 1
ATOM 2331 O O . ASN A 1 314 ? 2.529 -21.969 -16.906 1 98.5 314 ASN A O 1
ATOM 2335 N N . MET A 1 315 ? 2.4 -20.562 -18.594 1 98.25 315 MET A N 1
ATOM 2336 C CA . MET A 1 315 ? 3.219 -21.344 -19.516 1 98.25 315 MET A CA 1
ATOM 2337 C C . MET A 1 315 ? 4.344 -20.5 -20.109 1 98.25 315 MET A C 1
ATOM 2339 O O . MET A 1 315 ? 4.125 -19.344 -20.484 1 98.25 315 MET A O 1
ATOM 2343 N N . ILE A 1 316 ? 5.574 -21.047 -20.109 1 98.88 316 ILE A N 1
ATOM 2344 C CA . ILE A 1 316 ? 6.754 -20.344 -20.609 1 98.88 316 ILE A CA 1
ATOM 2345 C C . ILE A 1 316 ? 7.312 -21.062 -21.812 1 98.88 316 ILE A C 1
ATOM 2347 O O . ILE A 1 316 ? 7.594 -22.266 -21.75 1 98.88 316 ILE A O 1
ATOM 2351 N N . MET A 1 317 ? 7.469 -20.297 -22.859 1 98.81 317 MET A N 1
ATOM 2352 C CA . MET A 1 317 ? 7.992 -20.891 -24.078 1 98.81 317 MET A CA 1
ATOM 2353 C C . MET A 1 317 ? 9.055 -19.984 -24.703 1 98.81 317 MET A C 1
ATOM 2355 O O . MET A 1 317 ? 9.055 -18.781 -24.484 1 98.81 317 MET A O 1
ATOM 2359 N N . GLY A 1 318 ? 10.008 -20.578 -25.375 1 98.69 318 GLY A N 1
ATOM 2360 C CA . GLY A 1 318 ? 10.922 -19.938 -26.297 1 98.69 318 GLY A CA 1
ATOM 2361 C C . GLY A 1 318 ? 10.719 -20.391 -27.734 1 98.69 318 GLY A C 1
ATOM 2362 O O . GLY A 1 318 ? 9.82 -21.188 -28.016 1 98.69 318 GLY A O 1
ATOM 2363 N N . SER A 1 319 ? 11.539 -19.844 -28.641 1 98.38 319 SER A N 1
ATOM 2364 C CA . SER A 1 319 ? 11.461 -20.281 -30.031 1 98.38 319 SER A CA 1
ATOM 2365 C C . SER A 1 319 ? 11.672 -21.781 -30.141 1 98.38 319 SER A C 1
ATOM 2367 O O . SER A 1 319 ? 12.773 -22.281 -29.906 1 98.38 319 SER A O 1
ATOM 2369 N N . ARG A 1 320 ? 10.578 -22.531 -30.484 1 98.06 320 ARG A N 1
ATOM 2370 C CA . ARG A 1 320 ? 10.57 -23.984 -30.641 1 98.06 320 ARG A CA 1
ATOM 2371 C C . ARG A 1 320 ? 11.031 -24.672 -29.359 1 98.06 320 ARG A C 1
ATOM 2373 O O . ARG A 1 320 ? 11.727 -25.688 -29.406 1 98.06 320 ARG A O 1
ATOM 2380 N N . PHE A 1 321 ? 10.656 -24.109 -28.266 1 98.12 321 PHE A N 1
ATOM 2381 C CA . PHE A 1 321 ? 11.094 -24.625 -26.969 1 98.12 321 PHE A CA 1
ATOM 2382 C C . PHE A 1 321 ? 10.008 -24.469 -25.922 1 98.12 321 PHE A C 1
ATOM 2384 O O . PHE A 1 321 ? 9.375 -23.406 -25.828 1 98.12 321 PHE A O 1
ATOM 2391 N N . PHE A 1 322 ? 9.75 -25.516 -25.234 1 97.5 322 PHE A N 1
ATOM 2392 C CA . PHE A 1 322 ? 8.836 -25.5 -24.094 1 97.5 322 PHE A CA 1
ATOM 2393 C C . PHE A 1 322 ? 9.602 -25.688 -22.797 1 97.5 322 PHE A C 1
ATOM 2395 O O . PHE A 1 322 ? 10.312 -26.688 -22.625 1 97.5 322 PHE A O 1
ATOM 2402 N N . CYS A 1 323 ? 9.516 -24.719 -21.875 1 97.94 323 CYS A N 1
ATOM 2403 C CA . CYS A 1 323 ? 10.094 -24.859 -20.531 1 97.94 323 CYS A CA 1
ATOM 2404 C C . CYS A 1 323 ? 9.07 -25.438 -19.562 1 97.94 323 CYS A C 1
ATOM 2406 O O . CYS A 1 323 ? 8.102 -24.766 -19.203 1 97.94 323 CYS A O 1
ATOM 2408 N N . SER A 1 324 ? 9.305 -26.688 -19.141 1 96.81 324 SER A N 1
ATOM 2409 C CA . SER A 1 324 ? 8.344 -27.297 -18.234 1 96.81 324 SER A CA 1
ATOM 2410 C C . SER A 1 324 ? 8.18 -26.469 -16.969 1 96.81 324 SER A C 1
ATOM 2412 O O . SER A 1 324 ? 9.086 -25.734 -16.578 1 96.81 324 SER A O 1
ATOM 2414 N N . PRO A 1 325 ? 7.031 -26.547 -16.297 1 97.44 325 PRO A N 1
ATOM 2415 C CA . PRO A 1 325 ? 6.812 -25.766 -15.078 1 97.44 325 PRO A CA 1
ATOM 2416 C C . PRO A 1 325 ? 7.852 -26.047 -14 1 97.44 325 PRO A C 1
ATOM 2418 O O . PRO A 1 325 ? 8.266 -25.125 -13.281 1 97.44 325 PRO A O 1
ATOM 2421 N N . SER A 1 326 ? 8.305 -27.281 -13.883 1 98 326 SER A N 1
ATOM 2422 C CA . SER A 1 326 ? 9.312 -27.625 -12.891 1 98 326 SER A CA 1
ATOM 2423 C C . SER A 1 326 ? 10.656 -26.969 -13.211 1 98 326 SER A C 1
ATOM 2425 O O . SER A 1 326 ? 11.32 -26.438 -12.32 1 98 326 SER A O 1
ATOM 2427 N N . ASP A 1 327 ? 11.031 -27.078 -14.492 1 98.19 327 ASP A N 1
ATOM 2428 C CA . ASP A 1 327 ? 12.266 -26.422 -14.914 1 98.19 327 ASP A CA 1
ATOM 2429 C C . ASP A 1 327 ? 12.172 -24.906 -14.758 1 98.19 327 ASP A C 1
ATOM 2431 O O . ASP A 1 327 ? 13.125 -24.25 -14.32 1 98.19 327 ASP A O 1
ATOM 2435 N N . SER A 1 328 ? 11.016 -24.406 -15.172 1 98.75 328 SER A N 1
ATOM 2436 C CA . SER A 1 328 ? 10.805 -22.969 -15.055 1 98.75 328 SER A CA 1
ATOM 2437 C C . SER A 1 328 ? 11 -22.484 -13.625 1 98.75 328 SER A C 1
ATOM 2439 O O . SER A 1 328 ? 11.695 -21.5 -13.375 1 98.75 328 SER A O 1
ATOM 2441 N N . LEU A 1 329 ? 10.445 -23.188 -12.664 1 98.88 329 LEU A N 1
ATOM 2442 C CA . LEU A 1 329 ? 10.602 -22.859 -11.25 1 98.88 329 LEU A CA 1
ATOM 2443 C C . LEU A 1 329 ? 12.07 -22.891 -10.844 1 98.88 329 LEU A C 1
ATOM 2445 O O . LEU A 1 329 ? 12.555 -21.953 -10.203 1 98.88 329 LEU A O 1
ATOM 2449 N N . ALA A 1 330 ? 12.773 -23.922 -11.227 1 98.88 330 ALA A N 1
ATOM 2450 C CA . ALA A 1 330 ? 14.18 -24.078 -10.867 1 98.88 330 ALA A CA 1
ATOM 2451 C C . ALA A 1 330 ? 15.031 -22.984 -11.484 1 98.88 330 ALA A C 1
ATOM 2453 O O . ALA A 1 330 ? 15.93 -22.438 -10.828 1 98.88 330 ALA A O 1
ATOM 2454 N N . VAL A 1 331 ? 14.734 -22.6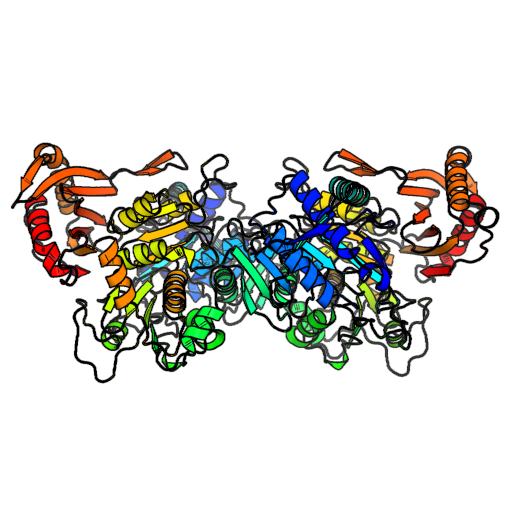56 -12.727 1 98.94 331 VAL A N 1
ATOM 2455 C CA . VAL A 1 331 ? 15.484 -21.625 -13.43 1 98.94 331 VAL A CA 1
ATOM 2456 C C . VAL A 1 331 ? 15.25 -20.266 -12.758 1 98.94 331 VAL A C 1
ATOM 2458 O O . VAL A 1 331 ? 16.188 -19.5 -12.555 1 98.94 331 VAL A O 1
ATOM 2461 N N . ILE A 1 332 ? 13.992 -19.953 -12.383 1 98.94 332 ILE A N 1
ATOM 2462 C CA . ILE A 1 332 ? 13.672 -18.688 -11.734 1 98.94 332 ILE A CA 1
ATOM 2463 C C . ILE A 1 332 ? 14.414 -18.594 -10.398 1 98.94 332 ILE A C 1
ATOM 2465 O O . ILE A 1 332 ? 15.023 -17.562 -10.102 1 98.94 332 ILE A O 1
ATOM 2469 N N . VAL A 1 333 ? 14.43 -19.656 -9.625 1 98.88 333 VAL A N 1
ATOM 2470 C CA . VAL A 1 333 ? 15.109 -19.641 -8.328 1 98.88 333 VAL A CA 1
ATOM 2471 C C . VAL A 1 333 ? 16.609 -19.5 -8.539 1 98.88 333 VAL A C 1
ATOM 2473 O O . VAL A 1 333 ? 17.266 -18.719 -7.84 1 98.88 333 VAL A O 1
ATOM 2476 N N . ALA A 1 334 ? 17.156 -20.203 -9.539 1 98.88 334 ALA A N 1
ATOM 2477 C CA . ALA A 1 334 ? 18.594 -20.172 -9.812 1 98.88 334 ALA A CA 1
ATOM 2478 C C . ALA A 1 334 ? 19.031 -18.766 -10.234 1 98.88 334 ALA A C 1
ATOM 2480 O O . ALA A 1 334 ? 20.188 -18.391 -10.016 1 98.88 334 ALA A O 1
ATOM 2481 N N . ASN A 1 335 ? 18.094 -18.047 -10.82 1 98.56 335 ASN A N 1
ATOM 2482 C CA . ASN A 1 335 ? 18.422 -16.719 -11.352 1 98.56 335 ASN A CA 1
ATOM 2483 C C . ASN A 1 335 ? 17.75 -15.609 -10.555 1 98.56 335 ASN A C 1
ATOM 2485 O O . ASN A 1 335 ? 17.656 -14.477 -11.023 1 98.56 335 ASN A O 1
ATOM 2489 N N . ALA A 1 336 ? 17.297 -15.836 -9.336 1 98 336 ALA A N 1
ATOM 2490 C CA . ALA A 1 336 ? 16.469 -14.914 -8.57 1 98 336 ALA A CA 1
ATOM 2491 C C . ALA A 1 336 ? 17.234 -13.625 -8.266 1 98 336 ALA A C 1
ATOM 2493 O O . ALA A 1 336 ? 16.625 -12.555 -8.141 1 98 336 ALA A O 1
ATOM 2494 N N . SER A 1 337 ? 18.547 -13.641 -8.211 1 94.94 337 SER A N 1
ATOM 2495 C CA . SER A 1 337 ? 19.359 -12.5 -7.801 1 94.94 337 SER A CA 1
ATOM 2496 C C . SER A 1 337 ? 19.25 -11.359 -8.812 1 94.94 337 SER A C 1
ATOM 2498 O O . SER A 1 337 ? 19.562 -10.211 -8.492 1 94.94 337 SER A O 1
ATOM 2500 N N . CYS A 1 338 ? 18.812 -11.648 -10.086 1 95.44 338 CYS A N 1
ATOM 2501 C CA . CYS A 1 338 ? 18.703 -10.578 -11.078 1 95.44 338 CYS A CA 1
ATOM 2502 C C . CYS A 1 338 ? 17.375 -9.844 -10.922 1 95.44 338 CYS A C 1
ATOM 2504 O O . CYS A 1 338 ? 17.172 -8.781 -11.523 1 95.44 338 CYS A O 1
ATOM 2506 N N . ILE A 1 339 ? 16.469 -10.359 -10.141 1 96.12 339 ILE A N 1
ATOM 2507 C CA . ILE A 1 339 ? 15.203 -9.703 -9.805 1 96.12 339 ILE A CA 1
ATOM 2508 C C . ILE A 1 339 ? 15.398 -8.789 -8.602 1 96.12 339 ILE A C 1
ATOM 2510 O O . ILE A 1 339 ? 15.75 -9.258 -7.516 1 96.12 339 ILE A O 1
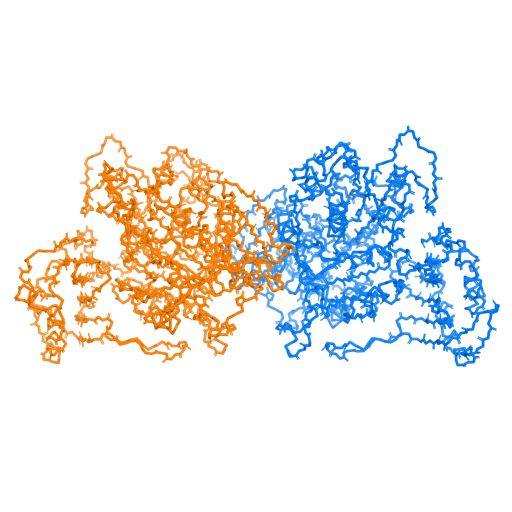ATOM 2514 N N . PRO A 1 340 ? 15.047 -7.551 -8.734 1 92.62 340 PRO A N 1
ATOM 2515 C CA . PRO A 1 340 ? 15.406 -6.562 -7.719 1 92.62 340 PRO A CA 1
ATOM 2516 C C . PRO A 1 340 ? 14.914 -6.938 -6.324 1 92.62 340 PRO A C 1
ATOM 2518 O O . PRO A 1 340 ? 15.672 -6.855 -5.352 1 92.62 340 PRO A O 1
ATOM 2521 N N . TYR A 1 341 ? 13.75 -7.41 -6.121 1 94.75 341 TYR A N 1
ATOM 2522 C CA . TYR A 1 341 ? 13.188 -7.762 -4.82 1 94.75 341 TYR A CA 1
ATOM 2523 C C . TYR A 1 341 ? 13.977 -8.898 -4.18 1 94.75 341 TYR A C 1
ATOM 2525 O O . TYR A 1 341 ? 14.062 -8.992 -2.953 1 94.75 341 TYR A O 1
ATOM 2533 N N . PHE A 1 342 ? 14.609 -9.734 -5.016 1 95.94 342 PHE A N 1
ATOM 2534 C CA . PHE A 1 342 ? 15.32 -10.906 -4.523 1 95.94 342 PHE A CA 1
ATOM 2535 C C . PHE A 1 342 ? 16.828 -10.703 -4.613 1 95.94 342 PHE A C 1
ATOM 2537 O O . PHE A 1 342 ? 17.594 -11.656 -4.453 1 95.94 342 PHE A O 1
ATOM 2544 N N . ALA A 1 343 ? 17.297 -9.586 -4.895 1 91.25 343 ALA A N 1
ATOM 2545 C CA . ALA A 1 343 ? 18.688 -9.32 -5.227 1 91.25 343 ALA A CA 1
ATOM 2546 C C . ALA A 1 343 ? 19.609 -9.664 -4.055 1 91.25 343 ALA A C 1
ATOM 2548 O O . ALA A 1 343 ? 20.75 -10.102 -4.258 1 91.25 343 ALA A O 1
ATOM 2549 N N . ALA A 1 344 ? 19.078 -9.523 -2.818 1 88.38 344 ALA A N 1
ATOM 2550 C CA . ALA A 1 344 ? 19.891 -9.789 -1.631 1 88.38 344 ALA A CA 1
ATOM 2551 C C . ALA A 1 344 ? 19.922 -11.281 -1.311 1 88.38 344 ALA A C 1
ATOM 2553 O O . ALA A 1 344 ? 20.641 -11.711 -0.4 1 88.38 344 ALA A O 1
ATOM 2554 N N . GLY A 1 345 ? 19.125 -12.047 -2.062 1 93.19 345 GLY A N 1
ATOM 2555 C CA . GLY A 1 345 ? 19.125 -13.492 -1.89 1 93.19 345 GLY A CA 1
ATOM 2556 C C . GLY A 1 345 ? 17.812 -14.023 -1.356 1 93.19 345 GLY A C 1
ATOM 2557 O O . GLY A 1 345 ? 17.172 -13.391 -0.512 1 93.19 345 GLY A O 1
ATOM 2558 N N . LEU A 1 346 ? 17.422 -15.164 -1.833 1 97.12 346 LEU A N 1
ATOM 2559 C CA . LEU A 1 346 ? 16.281 -15.898 -1.29 1 97.12 346 LEU A CA 1
ATOM 2560 C C . LEU A 1 346 ? 16.625 -16.5 0.067 1 97.12 346 LEU A C 1
ATOM 2562 O O . LEU A 1 346 ? 17.766 -16.906 0.302 1 97.12 346 LEU A O 1
ATOM 2566 N N . LYS A 1 347 ? 15.609 -16.609 0.927 1 97.31 347 LYS A N 1
ATOM 2567 C CA . LYS A 1 347 ? 15.812 -17.234 2.227 1 97.31 347 LYS A CA 1
ATOM 2568 C C . LYS A 1 347 ? 15.156 -18.625 2.275 1 97.31 347 LYS A C 1
ATOM 2570 O O . LYS A 1 347 ? 15.305 -19.344 3.26 1 97.31 347 LYS A O 1
ATOM 2575 N N . GLY A 1 348 ? 14.461 -18.922 1.241 1 98.38 348 GLY A N 1
ATOM 2576 C CA . GLY A 1 348 ? 13.852 -20.25 1.114 1 98.38 348 GLY A CA 1
ATOM 2577 C C . GLY A 1 348 ? 13.094 -20.422 -0.185 1 98.38 348 GLY A C 1
ATOM 2578 O O . GLY A 1 348 ? 12.875 -19.469 -0.924 1 98.38 348 GLY A O 1
ATOM 2579 N N . CYS A 1 349 ? 12.758 -21.578 -0.543 1 98.88 349 CYS A N 1
ATOM 2580 C CA . CYS A 1 349 ? 11.914 -21.938 -1.681 1 98.88 349 CYS A CA 1
ATOM 2581 C C . CYS A 1 349 ? 11.188 -23.25 -1.432 1 98.88 349 CYS A C 1
ATOM 2583 O O . CYS A 1 349 ? 11.453 -23.938 -0.435 1 98.88 349 CYS A O 1
ATOM 2585 N N . ALA A 1 350 ? 10.242 -23.547 -2.268 1 98.94 350 ALA A N 1
ATOM 2586 C CA . ALA A 1 350 ? 9.484 -24.781 -2.039 1 98.94 350 ALA A CA 1
ATOM 2587 C C . ALA A 1 350 ? 8.828 -25.266 -3.328 1 98.94 350 ALA A C 1
ATOM 2589 O O . ALA A 1 350 ? 8.633 -24.484 -4.266 1 98.94 350 ALA A O 1
ATOM 2590 N N . ARG A 1 351 ? 8.57 -26.469 -3.371 1 98.69 351 ARG A N 1
ATOM 2591 C CA . ARG A 1 351 ? 7.797 -27.125 -4.426 1 98.69 351 ARG A CA 1
ATOM 2592 C C . ARG A 1 351 ? 6.781 -28.094 -3.84 1 98.69 351 ARG A C 1
ATOM 2594 O O . ARG A 1 351 ? 6.973 -28.609 -2.732 1 98.69 351 ARG A O 1
ATOM 2601 N N . SER A 1 352 ? 5.77 -28.391 -4.621 1 97.94 352 SER A N 1
ATOM 2602 C CA . SER A 1 352 ? 4.879 -29.484 -4.23 1 97.94 352 SER A CA 1
ATOM 2603 C C . SER A 1 352 ? 5.547 -30.844 -4.426 1 97.94 352 SER A C 1
ATOM 2605 O O . SER A 1 352 ? 6.496 -30.969 -5.199 1 97.94 352 SER A O 1
ATOM 2607 N N . MET A 1 353 ? 5.055 -31.797 -3.766 1 97.62 353 MET A N 1
ATOM 2608 C CA . MET A 1 353 ? 5.637 -33.125 -3.77 1 97.62 353 MET A CA 1
ATOM 2609 C C . MET A 1 353 ? 5.699 -33.688 -5.188 1 97.62 353 MET A C 1
ATOM 2611 O O . MET A 1 353 ? 6.715 -34.25 -5.594 1 97.62 353 MET A O 1
ATOM 2615 N N . PRO A 1 354 ? 4.688 -33.5 -6.016 1 97.12 354 PRO A N 1
ATOM 2616 C CA . PRO A 1 354 ? 4.793 -34.094 -7.359 1 97.12 354 PRO A CA 1
ATOM 2617 C C . PRO A 1 354 ? 5.738 -33.281 -8.266 1 97.12 354 PRO A C 1
ATOM 2619 O O . PRO A 1 354 ? 6.18 -33.812 -9.297 1 97.12 354 PRO A O 1
ATOM 2622 N N . THR A 1 355 ? 6.035 -32.094 -7.977 1 97.88 355 THR A N 1
ATOM 2623 C CA . THR A 1 355 ? 6.938 -31.266 -8.781 1 97.88 355 THR A CA 1
ATOM 2624 C C . THR A 1 355 ? 8.328 -31.891 -8.828 1 97.88 355 THR A C 1
ATOM 2626 O O . THR A 1 355 ? 8.82 -32.406 -7.828 1 97.88 355 THR A O 1
ATOM 2629 N N . SER A 1 356 ? 8.977 -31.859 -10.023 1 97.5 356 SER A N 1
ATOM 2630 C CA . SER A 1 356 ? 10.297 -32.469 -10.156 1 97.5 356 SER A CA 1
ATOM 2631 C C . SER A 1 356 ? 11.266 -31.906 -9.117 1 97.5 356 SER A C 1
ATOM 2633 O O . SER A 1 356 ? 11.047 -30.812 -8.578 1 97.5 356 SER A O 1
ATOM 2635 N N . CYS A 1 357 ? 12.305 -32.625 -8.883 1 97.88 357 CYS A N 1
ATOM 2636 C CA . CYS A 1 357 ? 13.273 -32.25 -7.852 1 97.88 357 CYS A CA 1
ATOM 2637 C C . CYS A 1 357 ? 14.336 -31.328 -8.398 1 97.88 357 CYS A C 1
ATOM 2639 O O . CYS A 1 357 ? 15.383 -31.125 -7.773 1 97.88 357 CYS A O 1
ATOM 2641 N N . ALA A 1 358 ? 14.062 -30.734 -9.586 1 98.31 358 ALA A N 1
ATOM 2642 C CA . ALA A 1 358 ? 15 -29.781 -10.148 1 98.31 358 ALA A CA 1
ATOM 2643 C C . ALA A 1 358 ? 15.273 -28.641 -9.18 1 98.31 358 ALA A C 1
ATOM 2645 O O . ALA A 1 358 ? 16.422 -28.172 -9.047 1 98.31 358 ALA A O 1
ATOM 2646 N N . LEU A 1 359 ? 14.289 -28.219 -8.484 1 98.75 359 LEU A N 1
ATOM 2647 C CA . LEU A 1 359 ? 14.406 -27.125 -7.527 1 98.75 359 LEU A CA 1
ATOM 2648 C C . LEU A 1 359 ? 15.367 -27.484 -6.398 1 98.75 359 LEU A C 1
ATOM 2650 O O . LEU A 1 359 ? 16.109 -26.641 -5.914 1 98.75 359 LEU A O 1
ATOM 2654 N N . ASP A 1 360 ? 15.328 -28.75 -5.977 1 98.19 360 ASP A N 1
ATOM 2655 C CA . ASP A 1 360 ? 16.156 -29.203 -4.863 1 98.19 360 ASP A CA 1
ATOM 2656 C C . ASP A 1 360 ? 17.641 -29.031 -5.176 1 98.19 360 ASP A C 1
ATOM 2658 O O . ASP A 1 360 ? 18.406 -28.609 -4.312 1 98.19 360 ASP A O 1
ATOM 2662 N N . ARG A 1 361 ? 17.969 -29.297 -6.391 1 97.38 361 ARG A N 1
ATOM 2663 C CA . ARG A 1 361 ? 19.359 -29.203 -6.812 1 97.38 361 ARG A CA 1
ATOM 2664 C C . ARG A 1 361 ? 19.844 -27.766 -6.75 1 97.38 361 ARG A C 1
ATOM 2666 O O . ARG A 1 361 ? 20.984 -27.5 -6.363 1 97.38 361 ARG A O 1
ATOM 2673 N N . VAL A 1 362 ? 18.984 -26.891 -7.168 1 98.69 362 VAL A N 1
ATOM 2674 C CA . VAL A 1 362 ? 19.328 -25.484 -7.137 1 98.69 362 VAL A CA 1
ATOM 2675 C C . VAL A 1 362 ? 19.453 -25.016 -5.691 1 98.69 362 VAL A C 1
ATOM 2677 O O . VAL A 1 362 ? 20.438 -24.344 -5.332 1 98.69 362 VAL A O 1
ATOM 2680 N N . ALA A 1 363 ? 18.5 -25.344 -4.812 1 98.69 363 ALA A N 1
ATOM 2681 C CA . ALA A 1 363 ? 18.484 -24.906 -3.418 1 98.69 363 ALA A CA 1
ATOM 2682 C C . ALA A 1 363 ? 19.703 -25.422 -2.672 1 98.69 363 ALA A C 1
ATOM 2684 O O . ALA A 1 363 ? 20.297 -24.688 -1.87 1 98.69 363 ALA A O 1
ATOM 2685 N N . GLU A 1 364 ? 20.078 -26.656 -2.967 1 97.88 364 GLU A N 1
ATOM 2686 C CA . GLU A 1 364 ? 21.25 -27.25 -2.344 1 97.88 364 GLU A CA 1
ATOM 2687 C C . GLU A 1 364 ? 22.516 -26.484 -2.699 1 97.88 364 GLU A C 1
ATOM 2689 O O . GLU A 1 364 ? 23.344 -26.203 -1.833 1 97.88 364 GLU A O 1
ATOM 2694 N N . GLN A 1 365 ? 22.609 -26.172 -3.914 1 97.38 365 GLN A N 1
ATOM 2695 C CA . GLN A 1 365 ? 23.781 -25.438 -4.348 1 97.38 365 GLN A CA 1
ATOM 2696 C C . GLN A 1 365 ? 23.797 -24.016 -3.779 1 97.38 365 GLN A C 1
ATOM 2698 O O . GLN A 1 365 ? 24.859 -23.469 -3.469 1 97.38 365 GLN A O 1
ATOM 2703 N N . LEU A 1 366 ? 22.609 -23.391 -3.701 1 97.44 366 LEU A N 1
ATOM 2704 C CA . LEU A 1 366 ? 22.484 -22.047 -3.158 1 97.44 366 LEU A CA 1
ATOM 2705 C C . LEU A 1 366 ? 22.672 -22.047 -1.645 1 97.44 366 LEU A C 1
ATOM 2707 O O . LEU A 1 366 ? 22.922 -21.016 -1.04 1 97.44 366 LEU A O 1
ATOM 2711 N N . GLY A 1 367 ? 22.5 -23.172 -1.01 1 98.06 367 GLY A N 1
ATOM 2712 C CA . GLY A 1 367 ? 22.609 -23.297 0.435 1 98.06 367 GLY A CA 1
ATOM 2713 C C . GLY A 1 367 ? 21.438 -22.688 1.181 1 98.06 367 GLY A C 1
ATOM 2714 O O . GLY A 1 367 ? 21.609 -22.109 2.252 1 98.06 367 GLY A O 1
ATOM 2715 N N . ILE A 1 368 ? 20.219 -22.703 0.607 1 98.06 368 ILE A N 1
ATOM 2716 C CA . ILE A 1 368 ? 19.031 -22.141 1.264 1 98.06 368 ILE A CA 1
ATOM 2717 C C . ILE A 1 368 ? 18.062 -23.281 1.613 1 98.06 368 ILE A C 1
ATOM 2719 O O . ILE A 1 368 ? 18.047 -24.312 0.941 1 98.06 368 ILE A O 1
ATOM 2723 N N . PRO A 1 369 ? 17.266 -23.031 2.701 1 98.19 369 PRO A N 1
ATOM 2724 C CA . PRO A 1 369 ? 16.219 -24.016 2.998 1 98.19 369 PRO A CA 1
ATOM 2725 C C . PRO A 1 369 ? 15.242 -24.203 1.838 1 98.19 369 PRO A C 1
ATOM 2727 O O . PRO A 1 369 ? 14.891 -23.234 1.156 1 98.19 369 PRO A O 1
ATOM 2730 N N . TYR A 1 370 ? 14.859 -25.391 1.599 1 98.44 370 TYR A N 1
ATOM 2731 C CA . TYR A 1 370 ? 13.805 -25.703 0.633 1 98.44 370 TYR A CA 1
ATOM 2732 C C . TYR A 1 370 ? 12.852 -26.75 1.179 1 98.44 370 TYR A C 1
ATOM 2734 O O . TYR A 1 370 ? 13.234 -27.578 2.004 1 98.44 370 TYR A O 1
ATOM 2742 N N . PHE A 1 371 ? 11.617 -26.75 0.727 1 98.75 371 PHE A N 1
ATOM 2743 C CA . PHE A 1 371 ? 10.555 -27.562 1.315 1 98.75 371 PHE A CA 1
ATOM 2744 C C . PHE A 1 371 ? 9.789 -28.312 0.236 1 98.75 371 PHE A C 1
ATOM 2746 O O . PHE A 1 371 ? 9.547 -27.766 -0.848 1 98.75 371 PHE A O 1
ATOM 2753 N N . GLU A 1 372 ? 9.5 -29.531 0.49 1 98.38 372 GLU A N 1
ATOM 2754 C CA . GLU A 1 372 ? 8.555 -30.344 -0.265 1 98.38 372 GLU A CA 1
ATOM 2755 C C . GLU A 1 372 ? 7.203 -30.422 0.445 1 98.38 372 GLU A C 1
ATOM 2757 O O . GLU A 1 372 ? 7.094 -31.016 1.518 1 98.38 372 GLU A O 1
ATOM 2762 N N . VAL A 1 373 ? 6.191 -29.828 -0.159 1 97.94 373 VAL A N 1
ATOM 2763 C CA . VAL A 1 373 ? 4.906 -29.719 0.527 1 97.94 373 VAL A CA 1
ATOM 2764 C C . VAL A 1 373 ? 3.844 -30.5 -0.244 1 97.94 373 VAL A C 1
ATOM 2766 O O . VAL A 1 373 ? 4.062 -30.891 -1.392 1 97.94 373 VAL A O 1
ATOM 2769 N N . PRO A 1 374 ? 2.676 -30.781 0.377 1 94.94 374 PRO A N 1
ATOM 2770 C CA . PRO A 1 374 ? 1.571 -31.375 -0.376 1 94.94 374 PRO A CA 1
ATOM 2771 C C . PRO A 1 374 ? 1.026 -30.453 -1.461 1 94.94 374 PRO A C 1
ATOM 2773 O O . PRO A 1 374 ? 1.372 -29.266 -1.498 1 94.94 374 PRO A O 1
ATOM 2776 N N . THR A 1 375 ? 0.253 -31.078 -2.311 1 92 375 THR A N 1
ATOM 2777 C CA . THR A 1 375 ? -0.469 -30.25 -3.266 1 92 375 THR A CA 1
ATOM 2778 C C . THR A 1 375 ? -1.424 -29.297 -2.545 1 92 375 THR A C 1
ATOM 2780 O O . THR A 1 375 ? -2.156 -29.719 -1.644 1 92 375 THR A O 1
ATOM 2783 N N . GLY A 1 376 ? -1.388 -28.031 -2.902 1 90.06 376 GLY A N 1
ATOM 2784 C CA . GLY A 1 376 ? -2.164 -26.969 -2.283 1 90.06 376 GLY A CA 1
ATOM 2785 C C . GLY A 1 376 ? -1.333 -25.75 -1.926 1 90.06 376 GLY A C 1
ATOM 2786 O O . GLY A 1 376 ? -0.358 -25.859 -1.179 1 90.06 376 GLY A O 1
ATOM 2787 N N . TRP A 1 377 ? -1.778 -24.625 -2.318 1 95.38 377 TRP A N 1
ATOM 2788 C CA . TRP A 1 377 ? -0.955 -23.422 -2.193 1 95.38 377 TRP A CA 1
ATOM 2789 C C . TRP A 1 377 ? -0.921 -22.938 -0.75 1 95.38 377 TRP A C 1
ATOM 2791 O O . TRP A 1 377 ? -0.057 -22.141 -0.38 1 95.38 377 TRP A O 1
ATOM 2801 N N . LYS A 1 378 ? -1.916 -23.406 0.163 1 92.81 378 LYS A N 1
ATOM 2802 C CA . LYS A 1 378 ? -1.978 -23.016 1.569 1 92.81 378 LYS A CA 1
ATOM 2803 C C . LYS A 1 378 ? -0.698 -23.406 2.303 1 92.81 378 LYS A C 1
ATOM 2805 O O . LYS A 1 378 ? -0.261 -22.703 3.219 1 92.81 378 LYS A O 1
ATOM 2810 N N . PHE A 1 379 ? -0.053 -24.469 1.835 1 95.31 379 PHE A N 1
ATOM 2811 C CA . PHE A 1 379 ? 1.17 -24.938 2.482 1 95.31 379 PHE A CA 1
ATOM 2812 C C . PHE A 1 379 ? 2.322 -23.969 2.205 1 95.31 379 PHE A C 1
ATOM 2814 O O . PHE A 1 379 ? 3.146 -23.719 3.084 1 95.31 379 PHE A O 1
ATOM 2821 N N . PHE A 1 380 ? 2.383 -23.469 0.966 1 97.5 380 PHE A N 1
ATOM 2822 C CA . PHE A 1 380 ? 3.354 -22.438 0.649 1 97.5 380 PHE A CA 1
ATOM 2823 C C . PHE A 1 380 ? 3.078 -21.172 1.46 1 97.5 380 PHE A C 1
ATOM 2825 O O . PHE A 1 380 ? 4.008 -20.531 1.941 1 97.5 380 PHE A O 1
ATOM 2832 N N . GLY A 1 381 ? 1.77 -20.844 1.57 1 96.62 381 GLY A N 1
ATOM 2833 C CA . GLY A 1 381 ? 1.375 -19.672 2.344 1 96.62 381 GLY A CA 1
ATOM 2834 C C . GLY A 1 381 ? 1.882 -19.703 3.773 1 96.62 381 GLY A C 1
ATOM 2835 O O . GLY A 1 381 ? 2.346 -18.688 4.293 1 96.62 381 GLY A O 1
ATOM 2836 N N . ASN A 1 382 ? 1.801 -20.891 4.406 1 96.06 382 ASN A N 1
ATOM 2837 C CA . ASN A 1 382 ? 2.301 -21.047 5.77 1 96.06 382 ASN A CA 1
ATOM 2838 C C . ASN A 1 382 ? 3.795 -20.75 5.855 1 96.06 382 ASN A C 1
ATOM 2840 O O . ASN A 1 382 ? 4.246 -20.078 6.789 1 96.06 382 ASN A O 1
ATOM 2844 N N . LEU A 1 383 ? 4.488 -21.25 4.906 1 98.12 383 LEU A N 1
ATOM 2845 C CA . LEU A 1 383 ? 5.926 -21.016 4.867 1 98.12 383 LEU A CA 1
ATOM 2846 C C . LEU A 1 383 ? 6.234 -19.531 4.664 1 98.12 383 LEU A C 1
ATOM 2848 O O . LEU A 1 383 ? 7.133 -18.984 5.305 1 98.12 383 LEU A O 1
ATOM 2852 N N . MET A 1 384 ? 5.477 -18.875 3.832 1 97.88 384 MET A N 1
ATOM 2853 C CA . MET A 1 384 ? 5.676 -17.453 3.547 1 97.88 384 MET A CA 1
ATOM 2854 C C . MET A 1 384 ? 5.328 -16.594 4.762 1 97.88 384 MET A C 1
ATOM 2856 O O . MET A 1 384 ? 5.887 -15.516 4.949 1 97.88 384 MET A O 1
ATOM 2860 N N . ASP A 1 385 ? 4.418 -17.078 5.566 1 97.06 385 ASP A N 1
ATOM 2861 C CA . ASP A 1 385 ? 3.975 -16.312 6.727 1 97.06 385 ASP A CA 1
ATOM 2862 C C . ASP A 1 385 ? 4.828 -16.641 7.953 1 97.06 385 ASP A C 1
ATOM 2864 O O . ASP A 1 385 ? 4.645 -16.031 9.016 1 97.06 385 ASP A O 1
ATOM 2868 N N . SER A 1 386 ? 5.758 -17.625 7.867 1 97.56 386 SER A N 1
ATOM 2869 C CA . SER A 1 386 ? 6.648 -17.953 8.977 1 97.56 386 SER A CA 1
ATOM 2870 C C . SER A 1 386 ? 7.445 -16.734 9.43 1 97.56 386 SER A C 1
ATOM 2872 O O . SER A 1 386 ? 8.008 -16.016 8.609 1 97.56 386 SER A O 1
ATOM 2874 N N . GLY A 1 387 ? 7.477 -16.469 10.711 1 95.19 387 GLY A N 1
ATOM 2875 C CA . GLY A 1 387 ? 8.258 -15.375 11.266 1 95.19 387 GLY A CA 1
ATOM 2876 C C . GLY A 1 387 ? 7.535 -14.039 11.203 1 95.19 387 GLY A C 1
ATOM 2877 O O . GLY A 1 387 ? 8.086 -13.016 11.609 1 95.19 387 GLY A O 1
ATOM 2878 N N . THR A 1 388 ? 6.328 -14.008 10.664 1 92.31 388 THR A N 1
ATOM 2879 C CA . THR A 1 388 ? 5.5 -12.812 10.672 1 92.31 388 THR A CA 1
ATOM 2880 C C . THR A 1 388 ? 4.625 -12.766 11.922 1 92.31 388 THR A C 1
ATOM 2882 O O . THR A 1 388 ? 4.766 -13.602 12.82 1 92.31 388 THR A O 1
ATOM 2885 N N . ASP A 1 389 ? 3.725 -11.773 11.992 1 87.62 389 ASP A N 1
ATOM 2886 C CA . ASP A 1 389 ? 2.818 -11.648 13.125 1 87.62 389 ASP A CA 1
ATOM 2887 C C . ASP A 1 389 ? 1.889 -12.852 13.227 1 87.62 389 ASP A C 1
ATOM 2889 O O . ASP A 1 389 ? 1.393 -13.172 14.305 1 87.62 389 ASP A O 1
ATOM 2893 N N . ALA A 1 390 ? 1.7 -13.539 12.055 1 90.12 390 ALA A N 1
ATOM 2894 C CA . ALA A 1 390 ? 0.844 -14.727 12.055 1 90.12 390 ALA A CA 1
ATOM 2895 C C . ALA A 1 390 ? 1.505 -15.875 12.805 1 90.12 390 ALA A C 1
ATOM 2897 O O . ALA A 1 390 ? 0.826 -16.672 13.461 1 90.12 390 ALA A O 1
ATOM 2898 N N . PHE A 1 391 ? 2.828 -15.969 12.664 1 94.5 391 PHE A N 1
ATOM 2899 C CA . PHE A 1 391 ? 3.605 -16.984 13.352 1 94.5 391 PHE A CA 1
ATOM 2900 C C . PHE A 1 391 ? 4.871 -16.391 13.953 1 94.5 391 PHE A C 1
ATOM 2902 O O . PHE A 1 391 ? 5.98 -16.734 13.539 1 94.5 391 PHE A O 1
ATOM 2909 N N . PRO A 1 392 ? 4.613 -15.664 15.039 1 91.44 392 PRO A N 1
ATOM 2910 C CA . PRO A 1 392 ? 5.781 -15 15.633 1 91.44 392 PRO A CA 1
ATOM 2911 C C . PRO A 1 392 ? 6.781 -15.992 16.219 1 91.44 392 PRO A C 1
ATOM 2913 O O . PRO A 1 392 ? 6.387 -17.031 16.75 1 91.44 392 PRO A O 1
ATOM 2916 N N . GLY A 1 393 ? 8.023 -15.758 16.188 1 93.38 393 GLY A N 1
ATOM 2917 C CA . GLY A 1 393 ? 9.07 -16.562 16.781 1 93.38 393 GLY A CA 1
ATOM 2918 C C . GLY A 1 393 ? 9.539 -17.688 15.883 1 93.38 393 GLY A C 1
ATOM 2919 O O . GLY A 1 393 ? 10.5 -18.391 16.203 1 93.38 393 GLY A O 1
ATOM 2920 N N . LYS A 1 394 ? 8.828 -17.938 14.727 1 96.75 394 LYS A N 1
ATOM 2921 C CA . LYS A 1 394 ? 9.25 -18.938 13.75 1 96.75 394 LYS A CA 1
ATOM 2922 C C . LYS A 1 394 ? 10.328 -18.391 12.82 1 96.75 394 LYS A C 1
ATOM 2924 O O . LYS A 1 394 ? 10.516 -17.172 12.742 1 96.75 394 LYS A O 1
ATOM 2929 N N . PRO A 1 395 ? 11.055 -19.312 12.203 1 96.94 395 PRO A N 1
ATOM 2930 C CA . PRO A 1 395 ? 12.07 -18.812 11.266 1 96.94 395 PRO A CA 1
ATOM 2931 C C . PRO A 1 395 ? 11.469 -18 10.117 1 96.94 395 PRO A C 1
ATOM 2933 O O . PRO A 1 395 ? 10.375 -18.312 9.648 1 96.94 395 PRO A O 1
ATOM 2936 N N . VAL A 1 396 ? 12.195 -17 9.719 1 96.5 396 VAL A N 1
ATOM 2937 C CA . VAL A 1 396 ? 11.781 -16.203 8.562 1 96.5 396 VAL A CA 1
ATOM 2938 C C . VAL A 1 396 ? 12.312 -16.828 7.281 1 96.5 396 VAL A C 1
ATOM 2940 O O . VAL A 1 396 ? 13.523 -16.969 7.105 1 96.5 396 VAL A O 1
ATOM 2943 N N . TYR A 1 397 ? 11.391 -17.156 6.328 1 97.81 397 TYR A N 1
ATOM 2944 C CA . TYR A 1 397 ? 11.805 -17.828 5.098 1 97.81 397 TYR A CA 1
ATOM 2945 C C . TYR A 1 397 ? 11.719 -16.875 3.908 1 97.81 397 TYR A C 1
ATOM 2947 O O . TYR A 1 397 ? 12.109 -17.234 2.793 1 97.81 397 TYR A O 1
ATOM 2955 N N . THR A 1 398 ? 11.18 -15.664 4.047 1 97.12 398 THR A N 1
ATOM 2956 C CA . THR A 1 398 ? 11.031 -14.703 2.957 1 97.12 398 THR A CA 1
ATOM 2957 C C . THR A 1 398 ? 12.234 -13.773 2.885 1 97.12 398 THR A C 1
ATOM 2959 O O . THR A 1 398 ? 12.82 -13.43 3.912 1 97.12 398 THR A O 1
ATOM 2962 N N . PRO A 1 399 ? 12.625 -13.391 1.705 1 97.12 399 PRO A N 1
ATOM 2963 C CA . PRO A 1 399 ? 11.992 -13.578 0.396 1 97.12 399 PRO A CA 1
ATOM 2964 C C . PRO A 1 399 ? 11.945 -15.047 -0.029 1 97.12 399 PRO A C 1
ATOM 2966 O O . PRO A 1 399 ? 12.852 -15.812 0.301 1 97.12 399 PRO A O 1
ATOM 2969 N N . PHE A 1 400 ? 10.914 -15.43 -0.795 1 98.5 400 PHE A N 1
ATOM 2970 C CA . PHE A 1 400 ? 10.531 -16.828 -0.998 1 98.5 400 PHE A CA 1
ATOM 2971 C C . PHE A 1 400 ? 9.945 -17.031 -2.391 1 98.5 400 PHE A C 1
ATOM 2973 O O . PHE A 1 400 ? 9.195 -16.172 -2.887 1 98.5 400 PHE A O 1
ATOM 2980 N N . ILE A 1 401 ? 10.367 -18.109 -3.113 1 98.88 401 ILE A N 1
ATOM 2981 C CA . ILE A 1 401 ? 9.766 -18.516 -4.379 1 98.88 401 ILE A CA 1
ATOM 2982 C C . ILE A 1 401 ? 9.328 -19.984 -4.301 1 98.88 401 ILE A C 1
ATOM 2984 O O . ILE A 1 401 ? 10.031 -20.812 -3.713 1 98.88 401 ILE A O 1
ATOM 2988 N N . CYS A 1 402 ? 8.172 -20.297 -4.793 1 98.88 402 CYS A N 1
ATOM 2989 C CA . CYS A 1 402 ? 7.633 -21.656 -4.762 1 98.88 402 CYS A CA 1
ATOM 2990 C C . CYS A 1 402 ? 6.828 -21.953 -6.023 1 98.88 402 CYS A C 1
ATOM 2992 O O . CYS A 1 402 ? 6.578 -21.047 -6.828 1 98.88 402 CYS A O 1
ATOM 2994 N N . GLY A 1 403 ? 6.543 -23.219 -6.223 1 98.56 403 GLY A N 1
ATOM 2995 C CA . GLY A 1 403 ? 5.781 -23.578 -7.41 1 98.56 403 GLY A CA 1
ATOM 2996 C C . GLY A 1 403 ? 5.328 -25.016 -7.422 1 98.56 403 GLY A C 1
ATOM 2997 O O . GLY A 1 403 ? 5.645 -25.781 -6.508 1 98.56 403 GLY A O 1
ATOM 2998 N N . GLU A 1 404 ? 4.508 -25.312 -8.453 1 96.75 404 GLU A N 1
ATOM 2999 C CA . GLU A 1 404 ? 3.906 -26.625 -8.664 1 96.75 404 GLU A CA 1
ATOM 3000 C C . GLU A 1 404 ? 4.086 -27.078 -10.109 1 96.75 404 GLU A C 1
ATOM 3002 O O . GLU A 1 404 ? 4.172 -26.266 -11.023 1 96.75 404 GLU A O 1
ATOM 3007 N N . GLU A 1 405 ? 4.09 -28.422 -10.273 1 96.31 405 GLU A N 1
ATOM 3008 C CA . GLU A 1 405 ? 4.234 -29 -11.602 1 96.31 405 GLU A CA 1
ATOM 3009 C C . GLU A 1 405 ? 3.008 -28.719 -12.461 1 96.31 405 GLU A C 1
ATOM 3011 O O . GLU A 1 405 ? 3.051 -28.891 -13.688 1 96.31 405 GLU A O 1
ATOM 3016 N N . SER A 1 406 ? 1.959 -28.188 -11.828 1 93 406 SER A N 1
ATOM 3017 C CA . SER A 1 406 ? 0.714 -27.891 -12.523 1 93 406 SER A CA 1
ATOM 3018 C C . SER A 1 406 ? 0.685 -26.438 -12.992 1 93 406 SER A C 1
ATOM 3020 O O . SER A 1 406 ? -0.357 -25.781 -12.93 1 93 406 SER A O 1
ATOM 3022 N N . PHE A 1 407 ? 1.779 -25.859 -13.336 1 96.81 407 PHE A N 1
ATOM 3023 C CA . PHE A 1 407 ? 1.933 -24.594 -14.023 1 96.81 407 PHE A CA 1
ATOM 3024 C C . PHE A 1 407 ? 1.681 -23.422 -13.07 1 96.81 407 PHE A C 1
ATOM 3026 O O . PHE A 1 407 ? 1.358 -22.328 -13.508 1 96.81 407 PHE A O 1
ATOM 3033 N N . GLY A 1 408 ? 1.772 -23.672 -11.758 1 97.56 408 GLY A N 1
ATOM 3034 C CA . GLY A 1 408 ? 1.688 -22.609 -10.766 1 97.56 408 GLY A CA 1
ATOM 3035 C C . GLY A 1 408 ? 3.039 -22.219 -10.203 1 97.56 408 GLY A C 1
ATOM 3036 O O . GLY A 1 408 ? 3.816 -23.078 -9.781 1 97.56 408 GLY A O 1
ATOM 3037 N N . THR A 1 409 ? 3.389 -20.953 -10.234 1 98.69 409 THR A N 1
ATOM 3038 C CA . THR A 1 409 ? 4.598 -20.375 -9.664 1 98.69 409 THR A CA 1
ATOM 3039 C C . THR A 1 409 ? 4.293 -19.031 -8.992 1 98.69 409 THR A C 1
ATOM 3041 O O . THR A 1 409 ? 3.342 -18.344 -9.359 1 98.69 409 THR A O 1
ATOM 3044 N N . GLY A 1 410 ? 4.984 -18.75 -7.949 1 98.31 410 GLY A N 1
ATOM 3045 C CA . GLY A 1 410 ? 4.801 -17.453 -7.305 1 98.31 410 GLY A CA 1
ATOM 3046 C C . GLY A 1 410 ? 5.875 -17.141 -6.273 1 98.31 410 GLY A C 1
ATOM 3047 O O . GLY A 1 410 ? 6.777 -17.953 -6.051 1 98.31 410 GLY A O 1
ATOM 3048 N N . GLY A 1 411 ? 5.875 -16.031 -5.727 1 98 411 GLY A N 1
ATOM 3049 C CA . GLY A 1 411 ? 6.719 -15.578 -4.633 1 98 411 GLY A CA 1
ATOM 3050 C C . GLY A 1 411 ? 5.93 -15.047 -3.449 1 98 411 GLY A C 1
ATOM 3051 O O . GLY A 1 411 ? 4.707 -15.195 -3.396 1 98 411 GLY A O 1
ATOM 3052 N N . ASP A 1 412 ? 6.637 -14.477 -2.5 1 98.19 412 ASP A N 1
ATOM 3053 C CA . ASP A 1 412 ? 6.008 -14.047 -1.255 1 98.19 412 ASP A CA 1
ATOM 3054 C C . ASP A 1 412 ? 5.375 -12.664 -1.408 1 98.19 412 ASP A C 1
ATOM 3056 O O . ASP A 1 412 ? 4.852 -12.109 -0.442 1 98.19 412 ASP A O 1
ATOM 3060 N N . HIS A 1 413 ? 5.352 -12.047 -2.604 1 97.94 413 HIS A N 1
ATOM 3061 C CA . HIS A 1 413 ? 4.691 -10.766 -2.85 1 97.94 413 HIS A CA 1
ATOM 3062 C C . HIS A 1 413 ? 3.178 -10.891 -2.695 1 97.94 413 HIS A C 1
ATOM 3064 O O . HIS A 1 413 ? 2.498 -9.906 -2.406 1 97.94 413 HIS A O 1
ATOM 3070 N N . VAL A 1 414 ? 2.602 -12.07 -2.922 1 98.38 414 VAL A N 1
ATOM 3071 C CA . VAL A 1 414 ? 1.213 -12.414 -2.633 1 98.38 414 VAL A CA 1
ATOM 3072 C C . VAL A 1 414 ? 1.152 -13.781 -1.964 1 98.38 414 VAL A C 1
ATOM 3074 O O . VAL A 1 414 ? 2.182 -14.336 -1.566 1 98.38 414 VAL A O 1
ATOM 3077 N N . ARG A 1 415 ? -0.045 -14.391 -1.768 1 98 415 ARG A N 1
ATOM 3078 C CA . ARG A 1 415 ? -0.205 -15.711 -1.153 1 98 415 ARG A CA 1
ATOM 3079 C C . ARG A 1 415 ? -0.987 -16.641 -2.064 1 98 415 ARG A C 1
ATOM 3081 O O . ARG A 1 415 ? -1.783 -17.453 -1.592 1 98 415 ARG A O 1
ATOM 3088 N N . GLU A 1 416 ? -0.89 -16.375 -3.379 1 97.75 416 GLU A N 1
ATOM 3089 C CA . GLU A 1 416 ? -1.429 -17.203 -4.453 1 97.75 416 GLU A CA 1
ATOM 3090 C C . GLU A 1 416 ? -0.394 -17.422 -5.555 1 97.75 416 GLU A C 1
ATOM 3092 O O . GLU A 1 416 ? 0.633 -16.75 -5.594 1 97.75 416 GLU A O 1
ATOM 3097 N N . LYS A 1 417 ? -0.694 -18.453 -6.371 1 98.06 417 LYS A N 1
ATOM 3098 C CA . LYS A 1 417 ? 0.078 -18.516 -7.609 1 98.06 417 LYS A CA 1
ATOM 3099 C C . LYS A 1 417 ? -0.071 -17.219 -8.406 1 98.06 417 LYS A C 1
ATOM 3101 O O . LYS A 1 417 ? -1.076 -16.516 -8.289 1 98.06 417 LYS A O 1
ATOM 3106 N N . ASP A 1 418 ? 0.923 -16.953 -9.148 1 98.75 418 ASP A N 1
ATOM 3107 C CA . ASP A 1 418 ? 0.884 -15.719 -9.93 1 98.75 418 ASP A CA 1
ATOM 3108 C C . ASP A 1 418 ? 1.534 -15.922 -11.297 1 98.75 418 ASP A C 1
ATOM 3110 O O . ASP A 1 418 ? 2.754 -15.805 -11.43 1 98.75 418 ASP A O 1
ATOM 3114 N N . GLY A 1 419 ? 0.677 -16.109 -12.297 1 98.81 419 GLY A N 1
ATOM 3115 C CA . GLY A 1 419 ? 1.18 -16.359 -13.633 1 98.81 419 GLY A CA 1
ATOM 3116 C C . GLY A 1 419 ? 1.976 -15.188 -14.195 1 98.81 419 GLY A C 1
ATOM 3117 O O . GLY A 1 419 ? 2.996 -15.391 -14.859 1 98.81 419 GLY A O 1
ATOM 3118 N N . MET A 1 420 ? 1.535 -13.977 -13.961 1 98.88 420 MET A N 1
ATOM 3119 C CA . MET A 1 420 ? 2.24 -12.797 -14.461 1 98.88 420 MET A CA 1
ATOM 3120 C C . MET A 1 420 ? 3.607 -12.656 -13.797 1 98.88 420 MET A C 1
ATOM 3122 O O . MET A 1 420 ? 4.582 -12.273 -14.445 1 98.88 420 MET A O 1
ATOM 3126 N N . PHE A 1 421 ? 3.697 -12.969 -12.5 1 98.81 421 PHE A N 1
ATOM 3127 C CA . PHE A 1 421 ? 4.977 -12.977 -11.805 1 98.81 421 PHE A CA 1
ATOM 3128 C C . PHE A 1 421 ? 5.98 -13.875 -12.516 1 98.81 421 PHE A C 1
ATOM 3130 O O . PHE A 1 421 ? 7.125 -13.484 -12.742 1 98.81 421 PHE A O 1
ATOM 3137 N N . ALA A 1 422 ? 5.551 -15.07 -12.883 1 98.94 422 ALA A N 1
ATOM 3138 C CA . ALA A 1 422 ? 6.445 -16.031 -13.523 1 98.94 422 ALA A CA 1
ATOM 3139 C C . ALA A 1 422 ? 6.926 -15.508 -14.875 1 98.94 422 ALA A C 1
ATOM 3141 O O . ALA A 1 422 ? 8.102 -15.625 -15.219 1 98.94 422 ALA A O 1
ATOM 3142 N N . VAL A 1 423 ? 5.996 -14.938 -15.617 1 98.94 423 VAL A N 1
ATOM 3143 C CA . VAL A 1 423 ? 6.332 -14.391 -16.938 1 98.94 423 VAL A CA 1
ATOM 3144 C C . VAL A 1 423 ? 7.32 -13.242 -16.781 1 98.94 423 VAL A C 1
ATOM 3146 O O . VAL A 1 423 ? 8.328 -13.18 -17.5 1 98.94 423 VAL A O 1
ATOM 3149 N N . LEU A 1 424 ? 7.047 -12.375 -15.805 1 98.88 424 LEU A N 1
ATOM 3150 C CA . LEU A 1 424 ? 7.938 -11.242 -15.586 1 98.88 424 LEU A CA 1
ATOM 3151 C C . LEU A 1 424 ? 9.289 -11.703 -15.055 1 98.88 424 LEU A C 1
ATOM 3153 O O . LEU A 1 424 ? 10.32 -11.102 -15.367 1 98.88 424 LEU A O 1
ATOM 3157 N N . ALA A 1 425 ? 9.305 -12.766 -14.219 1 98.88 425 ALA A N 1
ATOM 3158 C CA . ALA A 1 425 ? 10.578 -13.328 -13.758 1 98.88 425 ALA A CA 1
ATOM 3159 C C . ALA A 1 425 ? 11.445 -13.766 -14.938 1 98.88 425 ALA A C 1
ATOM 3161 O O . ALA A 1 425 ? 12.633 -13.445 -14.992 1 98.88 425 ALA A O 1
ATOM 3162 N N . TRP A 1 426 ? 10.828 -14.398 -15.906 1 98.94 426 TRP A N 1
ATOM 3163 C CA . TRP A 1 426 ? 11.562 -14.844 -17.078 1 98.94 426 TRP A CA 1
ATOM 3164 C C . TRP A 1 426 ? 12.023 -13.656 -17.922 1 98.94 426 TRP A C 1
ATOM 3166 O O . TRP A 1 426 ? 13.148 -13.641 -18.422 1 98.94 426 TRP A O 1
ATOM 3176 N N . LEU A 1 427 ? 11.125 -12.711 -18.078 1 98.88 427 LEU A N 1
ATOM 3177 C CA . LEU A 1 427 ? 11.516 -11.531 -18.844 1 98.88 427 LEU A CA 1
ATOM 3178 C C . LEU A 1 427 ? 12.672 -10.797 -18.172 1 98.88 427 LEU A C 1
ATOM 3180 O O . LEU A 1 427 ? 13.555 -10.273 -18.859 1 98.88 427 LEU A O 1
ATOM 3184 N N . GLN A 1 428 ? 12.648 -10.75 -16.844 1 98.44 428 GLN A N 1
ATOM 3185 C CA . GLN A 1 428 ? 13.766 -10.172 -16.094 1 98.44 428 GLN A CA 1
ATOM 3186 C C . GLN A 1 428 ? 15.055 -10.953 -16.328 1 98.44 428 GLN A C 1
ATOM 3188 O O . GLN A 1 428 ? 16.125 -10.359 -16.516 1 98.44 428 GLN A O 1
ATOM 3193 N N . ILE A 1 429 ? 15.008 -12.234 -16.266 1 98.75 429 ILE A N 1
ATOM 3194 C CA . ILE A 1 429 ? 16.156 -13.109 -16.5 1 98.75 429 ILE A CA 1
ATOM 3195 C C . ILE A 1 429 ? 16.688 -12.875 -17.906 1 98.75 429 ILE A C 1
ATOM 3197 O O . ILE A 1 429 ? 17.906 -12.727 -18.094 1 98.75 429 ILE A O 1
ATOM 3201 N N . LEU A 1 430 ? 15.789 -12.789 -18.906 1 98.81 430 LEU A N 1
ATOM 3202 C CA . LEU A 1 430 ? 16.219 -12.555 -20.281 1 98.81 430 LEU A CA 1
ATOM 3203 C C . LEU A 1 430 ? 16.844 -11.172 -20.422 1 98.81 430 LEU A C 1
ATOM 3205 O O . LEU A 1 430 ? 17.828 -11.008 -21.156 1 98.81 430 LEU A O 1
ATOM 3209 N N . ALA A 1 431 ? 16.219 -10.18 -19.766 1 97.81 431 ALA A N 1
ATOM 3210 C CA . ALA A 1 431 ? 16.828 -8.859 -19.797 1 97.81 431 ALA A CA 1
ATOM 3211 C C . ALA A 1 431 ? 18.25 -8.898 -19.25 1 97.81 431 ALA A C 1
ATOM 3213 O O . ALA A 1 431 ? 19.156 -8.297 -19.828 1 97.81 431 ALA A O 1
ATOM 3214 N N . ALA A 1 432 ? 18.484 -9.648 -18.172 1 96.69 432 ALA A N 1
ATOM 3215 C CA . ALA A 1 432 ? 19.797 -9.766 -17.547 1 96.69 432 ALA A CA 1
ATOM 3216 C C . ALA A 1 432 ? 20.766 -10.523 -18.438 1 96.69 432 ALA A C 1
ATOM 3218 O O . ALA A 1 432 ? 21.969 -10.234 -18.453 1 96.69 432 ALA A O 1
ATOM 3219 N N . GLU A 1 433 ? 20.266 -11.492 -19.203 1 97.94 433 GLU A N 1
ATOM 3220 C CA . GLU A 1 433 ? 21.094 -12.32 -20.094 1 97.94 433 GLU A CA 1
ATOM 3221 C C . GLU A 1 433 ? 21.391 -11.594 -21.391 1 97.94 433 GLU A C 1
ATOM 3223 O O . GLU A 1 433 ? 22.234 -12.039 -22.172 1 97.94 433 GLU A O 1
ATOM 3228 N N . ASN A 1 434 ? 20.703 -10.477 -21.672 1 97.75 434 ASN A N 1
ATOM 3229 C CA . ASN A 1 434 ? 20.859 -9.75 -22.922 1 97.75 434 ASN A CA 1
ATOM 3230 C C . ASN A 1 434 ? 21.188 -8.273 -22.672 1 97.75 434 ASN A C 1
ATOM 3232 O O . ASN A 1 434 ? 20.484 -7.395 -23.172 1 97.75 434 ASN A O 1
ATOM 3236 N N . PRO A 1 435 ? 22.25 -7.969 -22.016 1 90.81 435 PRO A N 1
ATOM 3237 C CA . PRO A 1 435 ? 22.594 -6.578 -21.703 1 90.81 435 PRO A CA 1
ATOM 3238 C C . PRO A 1 435 ? 23.094 -5.801 -22.906 1 90.81 435 PRO A C 1
ATOM 3240 O O . PRO A 1 435 ? 23.031 -4.57 -22.922 1 90.81 435 PRO A O 1
ATOM 3243 N N . ASP A 1 436 ? 23.609 -6.512 -23.969 1 93.69 436 ASP A N 1
ATOM 3244 C CA . ASP A 1 436 ? 24.203 -5.898 -25.156 1 93.69 436 ASP A CA 1
ATOM 3245 C C . ASP A 1 436 ? 23.344 -6.156 -26.391 1 93.69 436 ASP A C 1
ATOM 3247 O O . ASP A 1 436 ? 23.359 -7.262 -26.938 1 93.69 436 ASP A O 1
ATOM 3251 N N . PRO A 1 437 ? 22.703 -5.148 -26.891 1 90.75 437 PRO A N 1
ATOM 3252 C CA . PRO A 1 437 ? 21.812 -5.336 -28.031 1 90.75 437 PRO A CA 1
ATOM 3253 C C . PRO A 1 437 ? 22.562 -5.699 -29.312 1 90.75 437 PRO A C 1
ATOM 3255 O O . PRO A 1 437 ? 21.938 -6.105 -30.297 1 90.75 437 PRO A O 1
ATOM 3258 N N . ALA A 1 438 ? 23.875 -5.492 -29.297 1 92.62 438 ALA A N 1
ATOM 3259 C CA . ALA A 1 438 ? 24.672 -5.809 -30.484 1 92.62 438 ALA A CA 1
ATOM 3260 C C . ALA A 1 438 ? 24.938 -7.305 -30.578 1 92.62 438 ALA A C 1
ATOM 3262 O O . ALA A 1 438 ? 25.344 -7.805 -31.625 1 92.62 438 ALA A O 1
ATOM 3263 N N . LYS A 1 439 ? 24.719 -8.039 -29.484 1 96.5 439 LYS A N 1
ATOM 3264 C CA . LYS A 1 439 ? 24.938 -9.484 -29.453 1 96.5 439 LYS A CA 1
ATOM 3265 C C . LYS A 1 439 ? 23.656 -10.242 -29.781 1 96.5 439 LYS A C 1
ATOM 3267 O O . LYS A 1 439 ? 22.562 -9.727 -29.578 1 96.5 439 LYS A O 1
ATOM 3272 N N . PRO A 1 440 ? 23.844 -11.484 -30.281 1 96.12 440 PRO A N 1
ATOM 3273 C CA . PRO A 1 440 ? 22.641 -12.281 -30.562 1 96.12 440 PRO A CA 1
ATOM 3274 C C . PRO A 1 440 ? 21.781 -12.508 -29.312 1 96.12 440 PRO A C 1
ATOM 3276 O O . PRO A 1 440 ? 22.328 -12.695 -28.219 1 96.12 440 PRO A O 1
ATOM 3279 N N . ILE A 1 441 ? 20.516 -12.617 -29.5 1 97.31 441 ILE A N 1
ATOM 3280 C CA . ILE A 1 441 ? 19.547 -12.742 -28.406 1 97.31 441 ILE A CA 1
ATOM 3281 C C . ILE A 1 441 ? 19.688 -14.117 -27.766 1 97.31 441 ILE A C 1
ATOM 3283 O O . ILE A 1 441 ? 19.859 -15.125 -28.453 1 97.31 441 ILE A O 1
ATOM 3287 N N . VAL A 1 442 ? 19.797 -14.109 -26.484 1 98.19 442 VAL A N 1
ATOM 3288 C CA . VAL A 1 442 ? 19.688 -15.312 -25.672 1 98.19 442 VAL A CA 1
ATOM 3289 C C . VAL A 1 442 ? 18.219 -15.547 -25.281 1 98.19 442 VAL A C 1
ATOM 3291 O O . VAL A 1 442 ? 17.578 -14.672 -24.688 1 98.19 442 VAL A O 1
ATOM 3294 N N . GLY A 1 443 ? 17.688 -16.766 -25.656 1 98.44 443 GLY A N 1
ATOM 3295 C CA . GLY A 1 443 ? 16.281 -17.031 -25.422 1 98.44 443 GLY A CA 1
ATOM 3296 C C . GLY A 1 443 ? 16.047 -18.016 -24.297 1 98.44 443 GLY A C 1
ATOM 3297 O O . GLY A 1 443 ? 17 -18.391 -23.578 1 98.44 443 GLY A O 1
ATOM 3298 N N . VAL A 1 444 ? 14.828 -18.453 -24.141 1 98.81 444 VAL A N 1
ATOM 3299 C CA . VAL A 1 444 ? 14.398 -19.328 -23.047 1 98.81 444 VAL A CA 1
ATOM 3300 C C . VAL A 1 444 ? 15.133 -20.656 -23.141 1 98.81 444 VAL A C 1
ATOM 3302 O O . VAL A 1 444 ? 15.594 -21.188 -22.125 1 98.81 444 VAL A O 1
ATOM 3305 N N . GLY A 1 445 ? 15.188 -21.203 -24.359 1 98.44 445 GLY A N 1
ATOM 3306 C CA . GLY A 1 445 ? 15.883 -22.469 -24.562 1 98.44 445 GLY A CA 1
ATOM 3307 C C . GLY A 1 445 ? 17.344 -22.406 -24.156 1 98.44 445 GLY A C 1
ATOM 3308 O O . GLY A 1 445 ? 17.844 -23.344 -23.516 1 98.44 445 GLY A O 1
ATOM 3309 N N . ASP A 1 446 ? 18.016 -21.297 -24.484 1 98.5 446 ASP A N 1
ATOM 3310 C CA . ASP A 1 446 ? 19.422 -21.125 -24.141 1 98.5 446 ASP A CA 1
ATOM 3311 C C . ASP A 1 446 ? 19.625 -21.109 -22.625 1 98.5 446 ASP A C 1
ATOM 3313 O O . ASP A 1 446 ? 20.516 -21.766 -22.109 1 98.5 446 ASP A O 1
ATOM 3317 N N . VAL A 1 447 ? 18.781 -20.375 -21.969 1 98.75 447 VAL A N 1
ATOM 3318 C CA . VAL A 1 447 ? 18.875 -20.234 -20.516 1 98.75 447 VAL A CA 1
ATOM 3319 C C . VAL A 1 447 ? 18.609 -21.578 -19.859 1 98.75 447 VAL A C 1
ATOM 3321 O O . VAL A 1 447 ? 19.312 -21.969 -18.906 1 98.75 447 VAL A O 1
ATOM 3324 N N . THR A 1 448 ? 17.609 -22.344 -20.328 1 98.62 448 THR A N 1
ATOM 3325 C CA . THR A 1 448 ? 17.234 -23.625 -19.75 1 98.62 448 THR A CA 1
ATOM 3326 C C . THR A 1 448 ? 18.328 -24.656 -19.984 1 98.62 448 THR A C 1
ATOM 3328 O O . THR A 1 448 ? 18.656 -25.422 -19.062 1 98.62 448 THR A O 1
ATOM 3331 N N . LYS A 1 449 ? 18.891 -24.703 -21.156 1 98.19 449 LYS A N 1
ATOM 3332 C CA . LYS A 1 449 ? 19.953 -25.656 -21.453 1 98.19 449 LYS A CA 1
ATOM 3333 C C . LYS A 1 449 ? 21.203 -25.359 -20.625 1 98.19 449 LYS A C 1
ATOM 3335 O O . LYS A 1 449 ? 21.859 -26.281 -20.156 1 98.19 449 LYS A O 1
ATOM 3340 N N . LYS A 1 450 ? 21.469 -24.062 -20.516 1 98.25 450 LYS A N 1
ATOM 3341 C CA . LYS A 1 450 ? 22.578 -23.688 -19.641 1 98.25 450 LYS A CA 1
ATOM 3342 C C . LYS A 1 450 ? 22.328 -24.156 -18.203 1 98.25 450 LYS A C 1
ATOM 3344 O O . LYS A 1 450 ? 23.25 -24.594 -17.516 1 98.25 450 LYS A O 1
ATOM 3349 N N . HIS A 1 451 ? 21.141 -24.047 -17.766 1 98.56 451 HIS A N 1
ATOM 3350 C CA . HIS A 1 451 ? 20.734 -24.547 -16.453 1 98.56 451 HIS A CA 1
ATOM 3351 C C . HIS A 1 451 ? 20.969 -26.047 -16.328 1 98.56 451 HIS A C 1
ATOM 3353 O O . HIS A 1 451 ? 21.516 -26.5 -15.336 1 98.56 451 HIS A O 1
ATOM 3359 N N . TRP A 1 452 ? 20.562 -26.797 -17.344 1 98.25 452 TRP A N 1
ATOM 3360 C CA . TRP A 1 452 ? 20.75 -28.234 -17.344 1 98.25 452 TRP A CA 1
ATOM 3361 C C . TRP A 1 452 ? 22.219 -28.609 -17.312 1 98.25 452 TRP A C 1
ATOM 3363 O O . TRP A 1 452 ? 22.609 -29.578 -16.656 1 98.25 452 TRP A O 1
ATOM 3373 N N . GLU A 1 453 ? 23.016 -27.859 -17.969 1 98.19 453 GLU A N 1
ATOM 3374 C CA . GLU A 1 453 ? 24.453 -28.109 -17.984 1 98.19 453 GLU A CA 1
ATOM 3375 C C . GLU A 1 453 ? 25.062 -27.984 -16.578 1 98.19 453 GLU A C 1
ATOM 3377 O O . GLU A 1 453 ? 26 -28.703 -16.234 1 98.19 453 GLU A O 1
ATOM 3382 N N . LYS A 1 454 ? 24.469 -27.156 -15.844 1 98.19 454 LYS A N 1
ATOM 3383 C CA . LYS A 1 454 ? 25 -26.891 -14.508 1 98.19 454 LYS A CA 1
ATOM 3384 C C . LYS A 1 454 ? 24.422 -27.844 -13.477 1 98.19 454 LYS A C 1
ATOM 3386 O O . LYS A 1 454 ? 25.125 -28.328 -12.602 1 98.19 454 LYS A O 1
ATOM 3391 N N . TYR A 1 455 ? 23.141 -28.125 -13.547 1 97.88 455 TYR A N 1
ATOM 3392 C CA . TYR A 1 455 ? 22.453 -28.797 -12.453 1 97.88 455 T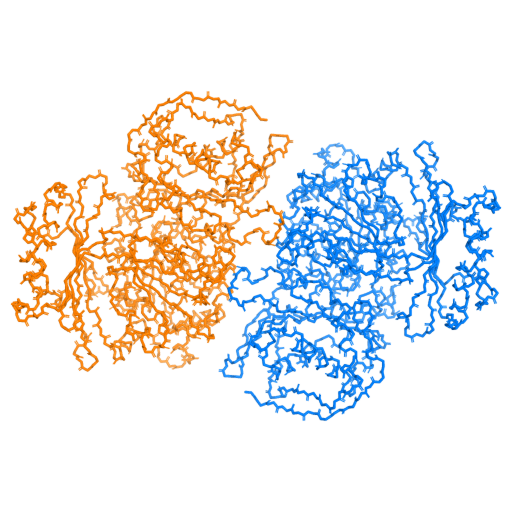YR A CA 1
ATOM 3393 C C . TYR A 1 455 ? 22.016 -30.203 -12.859 1 97.88 455 TYR A C 1
ATOM 3395 O O . TYR A 1 455 ? 21.594 -30.984 -12.016 1 97.88 455 TYR A O 1
ATOM 3403 N N . GLY A 1 456 ? 22.203 -30.547 -14.102 1 97.19 456 GLY A N 1
ATOM 3404 C CA . GLY A 1 456 ? 21.531 -31.719 -14.641 1 97.19 456 GLY A CA 1
ATOM 3405 C C . GLY A 1 456 ? 20.094 -31.453 -15.039 1 97.19 456 GLY A C 1
ATOM 3406 O O . GLY A 1 456 ? 19.625 -30.312 -14.961 1 97.19 456 GLY A O 1
ATOM 3407 N N . ARG A 1 457 ? 19.5 -32.438 -15.578 1 97.62 457 ARG A N 1
ATOM 3408 C CA . ARG A 1 457 ? 18.109 -32.312 -16.031 1 97.62 457 ARG A CA 1
ATOM 3409 C C . ARG A 1 457 ? 17.219 -33.375 -15.398 1 97.62 457 ARG A C 1
ATOM 3411 O O . ARG A 1 457 ? 17.594 -34.531 -15.336 1 97.62 457 ARG A O 1
ATOM 3418 N N . ASN A 1 458 ? 16.156 -32.938 -14.805 1 97.56 458 ASN A N 1
ATOM 3419 C CA . ASN A 1 458 ? 15.086 -33.812 -14.367 1 97.56 458 ASN A CA 1
ATOM 3420 C C . ASN A 1 458 ? 14.031 -34 -15.453 1 97.56 458 ASN A C 1
ATOM 3422 O O . ASN A 1 458 ? 13.07 -33.219 -15.531 1 97.56 458 ASN A O 1
ATOM 3426 N N . TYR A 1 459 ? 14.211 -35.062 -16.25 1 97.56 459 TYR A N 1
ATOM 3427 C CA . TYR A 1 459 ? 13.172 -35.375 -17.219 1 97.56 459 TYR A CA 1
ATOM 3428 C C . TYR A 1 459 ? 11.859 -35.719 -16.516 1 97.56 459 TYR A C 1
ATOM 3430 O O . TYR A 1 459 ? 11.844 -36.531 -15.578 1 97.56 459 TYR A O 1
ATOM 3438 N N . TYR A 1 460 ? 10.828 -35.156 -16.969 1 96.94 460 TYR A N 1
ATOM 3439 C CA . TYR A 1 460 ? 9.578 -35.25 -16.219 1 96.94 460 TYR A CA 1
ATOM 3440 C C . TYR A 1 460 ? 8.391 -35.469 -17.156 1 96.94 460 TYR A C 1
ATOM 3442 O O . TYR A 1 460 ? 8.359 -34.906 -18.266 1 96.94 460 TYR A O 1
ATOM 3450 N N . ALA A 1 461 ? 7.41 -36.219 -16.719 1 95.31 461 ALA A N 1
ATOM 3451 C CA . ALA A 1 461 ? 6.133 -36.375 -17.406 1 95.31 461 ALA A CA 1
ATOM 3452 C C . ALA A 1 461 ? 5.023 -36.75 -16.422 1 95.31 461 ALA A C 1
ATOM 3454 O O . ALA A 1 461 ? 5.293 -37.312 -15.352 1 95.31 461 ALA A O 1
ATOM 3455 N N . ARG A 1 462 ? 3.861 -36.406 -16.781 1 94.81 462 ARG A N 1
ATOM 3456 C CA . ARG A 1 462 ? 2.678 -36.781 -16.016 1 94.81 462 ARG A CA 1
ATOM 3457 C C . ARG A 1 462 ? 1.668 -37.531 -16.891 1 94.81 462 ARG A C 1
ATOM 3459 O O . ARG A 1 462 ? 1.415 -37.125 -18.031 1 94.81 462 ARG A O 1
ATOM 3466 N N . TYR A 1 463 ? 1.181 -38.656 -16.406 1 94.31 463 TYR A N 1
ATOM 3467 C CA . TYR A 1 463 ? 0.103 -39.438 -17.016 1 94.31 463 TYR A CA 1
ATOM 3468 C C . TYR A 1 463 ? -1.171 -39.344 -16.188 1 94.31 463 TYR A C 1
ATOM 3470 O O . TYR A 1 463 ? -1.182 -39.75 -15.023 1 94.31 463 TYR A O 1
ATOM 3478 N N . ASP A 1 464 ? -2.178 -38.906 -16.828 1 90.38 464 ASP A N 1
ATOM 3479 C CA . ASP A 1 464 ? -3.467 -38.875 -16.141 1 90.38 464 ASP A CA 1
ATOM 3480 C C . ASP A 1 464 ? -4.406 -39.938 -16.688 1 90.38 464 ASP A C 1
ATOM 3482 O O . ASP A 1 464 ? -4.562 -40.062 -17.906 1 90.38 464 ASP A O 1
ATOM 3486 N N . TYR A 1 465 ? -4.926 -40.688 -15.797 1 92.81 465 TYR A N 1
ATOM 3487 C CA . TYR A 1 465 ? -5.988 -41.625 -16.109 1 92.81 465 TYR A CA 1
ATOM 3488 C C . TYR A 1 465 ? -7.316 -41.188 -15.516 1 92.81 465 TYR A C 1
ATOM 3490 O O . TYR A 1 465 ? -7.602 -41.438 -14.344 1 92.81 465 TYR A O 1
ATOM 3498 N N . GLU A 1 466 ? -8.078 -40.625 -16.359 1 85.06 466 GLU A N 1
ATOM 3499 C CA . GLU A 1 466 ? -9.305 -40 -15.906 1 85.06 466 GLU A CA 1
ATOM 3500 C C . GLU A 1 466 ? -10.492 -40.938 -15.961 1 85.06 466 GLU A C 1
ATOM 3502 O O . GLU A 1 466 ? -10.492 -41.906 -16.75 1 85.06 466 GLU A O 1
ATOM 3507 N N . GLY A 1 467 ? -11.492 -40.688 -15.156 1 83.75 467 GLY A N 1
ATOM 3508 C CA . GLY A 1 467 ? -12.766 -41.375 -15.219 1 83.75 467 GLY A CA 1
ATOM 3509 C C . GLY A 1 467 ? -12.672 -42.844 -14.789 1 83.75 467 GLY A C 1
ATOM 3510 O O . GLY A 1 467 ? -13.398 -43.688 -15.297 1 83.75 467 GLY A O 1
ATOM 3511 N N . VAL A 1 468 ? -11.758 -43.125 -13.867 1 90.88 468 VAL A N 1
ATOM 3512 C CA . VAL A 1 468 ? -11.602 -44.5 -13.406 1 90.88 468 VAL A CA 1
ATOM 3513 C C . VAL A 1 468 ? -12.539 -44.75 -12.227 1 90.88 468 VAL A C 1
ATOM 3515 O O . VAL A 1 468 ? -13.047 -43.812 -11.609 1 90.88 468 VAL A O 1
ATOM 3518 N N . ASP A 1 469 ? -12.828 -46 -11.984 1 91.62 469 ASP A N 1
ATOM 3519 C CA . ASP A 1 469 ? -13.633 -46.406 -10.828 1 91.62 469 ASP A CA 1
ATOM 3520 C C . ASP A 1 469 ? -12.914 -46.062 -9.523 1 91.62 469 ASP A C 1
ATOM 3522 O O . ASP A 1 469 ? -11.797 -46.531 -9.289 1 91.62 469 ASP A O 1
ATOM 3526 N N . LYS A 1 470 ? -13.555 -45.344 -8.648 1 89.88 470 LYS A N 1
ATOM 3527 C CA . LYS A 1 470 ? -12.914 -44.812 -7.453 1 89.88 470 LYS A CA 1
ATOM 3528 C C . LYS A 1 470 ? -12.5 -45.938 -6.5 1 89.88 470 LYS A C 1
ATOM 3530 O O . LYS A 1 470 ? -11.359 -45.969 -6.051 1 89.88 470 LYS A O 1
ATOM 3535 N N . PRO A 1 471 ? -13.383 -46.844 -6.16 1 92.5 471 PRO A N 1
ATOM 3536 C CA . PRO A 1 471 ? -12.992 -47.938 -5.262 1 92.5 471 PRO A CA 1
ATOM 3537 C C . PRO A 1 471 ? -11.812 -48.75 -5.801 1 92.5 471 PRO A C 1
ATOM 3539 O O . PRO A 1 471 ? -10.914 -49.125 -5.039 1 92.5 471 PRO A O 1
ATOM 3542 N N . ALA A 1 472 ? -11.836 -48.969 -7.031 1 94.94 472 ALA A N 1
ATOM 3543 C CA . ALA A 1 472 ? -10.742 -49.719 -7.656 1 94.94 472 ALA A CA 1
ATOM 3544 C C . ALA A 1 472 ? -9.43 -48.938 -7.559 1 94.94 472 ALA A C 1
ATOM 3546 O O . ALA A 1 472 ? -8.375 -49.531 -7.309 1 94.94 472 ALA A O 1
ATOM 3547 N N . ALA A 1 473 ? -9.492 -47.688 -7.859 1 95.06 473 ALA A N 1
ATOM 3548 C CA . ALA A 1 473 ? -8.312 -46.844 -7.766 1 95.06 4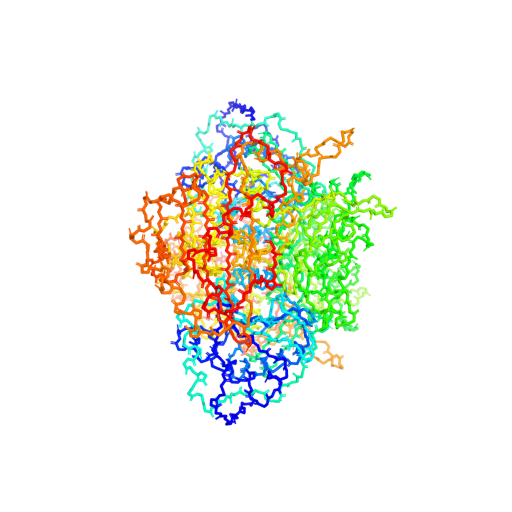73 ALA A CA 1
ATOM 3549 C C . ALA A 1 473 ? -7.766 -46.812 -6.34 1 95.06 473 ALA A C 1
ATOM 3551 O O . ALA A 1 473 ? -6.551 -46.844 -6.133 1 95.06 473 ALA A O 1
ATOM 3552 N N . GLU A 1 474 ? -8.641 -46.719 -5.383 1 94.88 474 GLU A N 1
ATOM 3553 C CA . GLU A 1 474 ? -8.242 -46.75 -3.98 1 94.88 474 GLU A CA 1
ATOM 3554 C C . GLU A 1 474 ? -7.562 -48.062 -3.605 1 94.88 474 GLU A C 1
ATOM 3556 O O . GLU A 1 474 ? -6.578 -48.062 -2.863 1 94.88 474 GLU A O 1
ATOM 3561 N N . LYS A 1 475 ? -8.117 -49.094 -4.07 1 96.62 475 LYS A N 1
ATOM 3562 C CA . LYS A 1 475 ? -7.512 -50.406 -3.84 1 96.62 475 LYS A CA 1
ATOM 3563 C C . LYS A 1 475 ? -6.117 -50.5 -4.453 1 96.62 475 LYS A C 1
ATOM 3565 O O . LYS A 1 475 ? -5.207 -51.062 -3.869 1 96.62 475 LYS A O 1
ATOM 3570 N N . MET A 1 476 ? -6.004 -49.969 -5.617 1 97.31 476 MET A N 1
ATOM 3571 C CA . MET A 1 476 ? -4.711 -49.906 -6.293 1 97.31 476 MET A CA 1
ATOM 3572 C C . MET A 1 476 ? -3.682 -49.188 -5.434 1 97.31 476 MET A C 1
ATOM 3574 O O . MET A 1 476 ? -2.566 -49.656 -5.25 1 97.31 476 MET A O 1
ATOM 3578 N N . MET A 1 477 ? -4.035 -48.062 -4.922 1 97.12 477 MET A N 1
ATOM 3579 C CA . MET A 1 477 ? -3.145 -47.25 -4.09 1 97.12 477 MET A CA 1
ATOM 3580 C C . MET A 1 477 ? -2.736 -48.031 -2.834 1 97.12 477 MET A C 1
ATOM 3582 O O . MET A 1 477 ? -1.56 -48.031 -2.469 1 97.12 477 MET A O 1
ATOM 3586 N N . ALA A 1 478 ? -3.709 -48.625 -2.207 1 97.25 478 ALA A N 1
ATOM 3587 C CA . ALA A 1 478 ? -3.459 -49.406 -0.987 1 97.25 478 ALA A CA 1
ATOM 3588 C C . ALA A 1 478 ? -2.502 -50.562 -1.251 1 97.25 478 ALA A C 1
ATOM 3590 O O . ALA A 1 478 ? -1.634 -50.844 -0.427 1 97.25 478 ALA A O 1
ATOM 3591 N N . ALA A 1 479 ? -2.746 -51.156 -2.324 1 97.88 479 ALA A N 1
ATOM 3592 C CA . ALA A 1 479 ? -1.898 -52.281 -2.684 1 97.88 479 ALA A CA 1
ATOM 3593 C C . ALA A 1 479 ? -0.449 -51.844 -2.877 1 97.88 479 ALA A C 1
ATOM 3595 O O . ALA A 1 479 ? 0.479 -52.594 -2.506 1 97.88 479 ALA A O 1
ATOM 3596 N N . MET A 1 480 ? -0.26 -50.75 -3.494 1 98.06 480 MET A N 1
ATOM 3597 C CA . MET A 1 480 ? 1.09 -50.219 -3.68 1 98.06 480 MET A CA 1
ATOM 3598 C C . MET A 1 480 ? 1.76 -49.938 -2.338 1 98.06 480 MET A C 1
ATOM 3600 O O . MET A 1 480 ? 2.936 -50.25 -2.15 1 98.06 480 MET A O 1
ATOM 3604 N N . VAL A 1 481 ? 1.003 -49.344 -1.44 1 98.06 481 VAL A N 1
ATOM 3605 C CA . VAL A 1 481 ? 1.543 -49 -0.125 1 98.06 481 VAL A CA 1
ATOM 3606 C C . VAL A 1 481 ? 1.929 -50.281 0.61 1 98.06 481 VAL A C 1
ATOM 3608 O O . VAL A 1 481 ? 3 -50.375 1.218 1 98.06 481 VAL A O 1
ATOM 3611 N N . GLU A 1 482 ? 1.1 -51.25 0.521 1 97.69 482 GLU A N 1
ATOM 3612 C CA . GLU A 1 482 ? 1.339 -52.531 1.182 1 97.69 482 GLU A CA 1
ATOM 3613 C C . GLU A 1 482 ? 2.58 -53.219 0.62 1 97.69 482 GLU A C 1
ATOM 3615 O O . GLU A 1 482 ? 3.281 -53.938 1.34 1 97.69 482 GLU A O 1
ATOM 3620 N N . ALA A 1 483 ? 2.846 -53.031 -0.562 1 97.5 483 ALA A N 1
ATOM 3621 C CA . ALA A 1 483 ? 3.941 -53.688 -1.25 1 97.5 483 ALA A CA 1
ATOM 3622 C C . ALA A 1 483 ? 5.277 -53.031 -0.954 1 97.5 483 ALA A C 1
ATOM 3624 O O . ALA A 1 483 ? 6.34 -53.594 -1.201 1 97.5 483 ALA A O 1
ATOM 3625 N N . GLN A 1 484 ? 5.324 -51.844 -0.409 1 98.06 484 GLN A N 1
ATOM 3626 C CA . GLN A 1 484 ? 6.504 -51 -0.324 1 98.06 484 GLN A CA 1
ATOM 3627 C C . GLN A 1 484 ? 7.621 -51.656 0.465 1 98.06 484 GLN A C 1
ATOM 3629 O O . GLN A 1 484 ? 8.766 -51.719 0.006 1 98.06 484 GLN A O 1
ATOM 3634 N N . PRO A 1 485 ? 7.34 -52.281 1.654 1 97.69 485 PRO A N 1
ATOM 3635 C CA . PRO A 1 485 ? 8.43 -52.875 2.434 1 97.69 485 PRO A CA 1
ATOM 3636 C C . PRO A 1 485 ? 9.188 -53.969 1.667 1 97.69 485 PRO A C 1
ATOM 3638 O O . PRO A 1 485 ? 10.414 -54.062 1.771 1 97.69 485 PRO A O 1
ATOM 3641 N N . ALA A 1 486 ? 8.477 -54.688 0.877 1 97.5 486 ALA A N 1
ATOM 3642 C CA . ALA A 1 486 ? 9.078 -55.781 0.137 1 97.5 486 ALA A CA 1
ATOM 3643 C C . ALA A 1 486 ? 9.836 -55.281 -1.088 1 97.5 486 ALA A C 1
ATOM 3645 O O . ALA A 1 486 ? 10.711 -55.969 -1.611 1 97.5 486 ALA A O 1
ATOM 3646 N N . LEU A 1 487 ? 9.477 -54.125 -1.503 1 97.62 487 LEU A N 1
ATOM 3647 C CA . LEU A 1 487 ? 10.047 -53.625 -2.744 1 97.62 487 LEU A CA 1
ATOM 3648 C C . LEU A 1 487 ? 11.305 -52.812 -2.465 1 97.62 487 LEU A C 1
ATOM 3650 O O . LEU A 1 487 ? 12.18 -52.688 -3.326 1 97.62 487 LEU A O 1
ATOM 3654 N N . ILE A 1 488 ? 11.398 -52.219 -1.29 1 97.88 488 ILE A N 1
ATOM 3655 C CA . ILE A 1 488 ? 12.562 -51.406 -0.935 1 97.88 488 ILE A CA 1
ATOM 3656 C C . ILE A 1 488 ? 13.82 -52.25 -0.982 1 97.88 488 ILE A C 1
ATOM 3658 O O . ILE A 1 488 ? 13.859 -53.344 -0.41 1 97.88 488 ILE A O 1
ATOM 3662 N N . GLY A 1 489 ? 14.797 -51.812 -1.708 1 97.12 489 GLY A N 1
ATOM 3663 C CA . GLY A 1 489 ? 16.047 -52.531 -1.819 1 97.12 489 GLY A CA 1
ATOM 3664 C C . GLY A 1 489 ? 16.094 -53.5 -2.992 1 97.12 489 GLY A C 1
ATOM 3665 O O . GLY A 1 489 ? 17.156 -54.031 -3.346 1 97.12 489 GLY A O 1
ATOM 3666 N N . THR A 1 490 ? 14.992 -53.719 -3.67 1 97.38 490 THR A N 1
ATOM 3667 C CA . THR A 1 490 ? 14.945 -54.625 -4.805 1 97.38 490 THR A CA 1
ATOM 3668 C C . THR A 1 490 ? 15.211 -53.875 -6.113 1 97.38 490 THR A C 1
ATOM 3670 O O . THR A 1 490 ? 15.133 -52.625 -6.152 1 97.38 490 THR A O 1
ATOM 3673 N N . THR A 1 491 ? 15.633 -54.656 -7.055 1 96.88 491 THR A N 1
ATOM 3674 C CA . THR A 1 491 ? 15.859 -54.125 -8.391 1 96.88 491 THR A CA 1
ATOM 3675 C C . THR A 1 491 ? 14.734 -54.531 -9.336 1 96.88 491 THR A C 1
ATOM 3677 O O . THR A 1 491 ? 14.406 -55.719 -9.438 1 96.88 491 THR A O 1
ATOM 3680 N N . VAL A 1 492 ? 14.156 -53.562 -9.93 1 95.06 492 VAL A N 1
ATOM 3681 C CA . VAL A 1 492 ? 13.117 -53.781 -10.93 1 95.06 492 VAL A CA 1
ATOM 3682 C C . VAL A 1 492 ? 13.57 -53.25 -12.289 1 95.06 492 VAL A C 1
ATOM 3684 O O . VAL A 1 492 ? 13.789 -52.062 -12.438 1 95.06 492 VAL A O 1
ATOM 3687 N N . ASP A 1 493 ? 13.688 -54.156 -13.258 1 94.25 493 ASP A N 1
ATOM 3688 C CA . ASP A 1 493 ? 14.133 -53.812 -14.609 1 94.25 493 ASP A CA 1
ATOM 3689 C C . ASP A 1 493 ? 15.398 -52.969 -14.578 1 94.25 493 ASP A C 1
ATOM 3691 O O . ASP A 1 493 ? 15.461 -51.906 -15.219 1 94.25 493 ASP A O 1
ATOM 3695 N N . GLY A 1 494 ? 16.266 -53.25 -13.703 1 93.56 494 GLY A N 1
ATOM 3696 C CA . GLY A 1 494 ? 17.594 -52.656 -13.664 1 93.56 494 GLY A CA 1
ATOM 3697 C C . GLY A 1 494 ? 17.656 -51.438 -12.766 1 93.56 494 GLY A C 1
ATOM 3698 O O . GLY A 1 494 ? 18.734 -50.844 -12.578 1 93.56 494 GLY A O 1
ATOM 3699 N N . MET A 1 495 ? 16.594 -51 -12.141 1 94.94 495 MET A N 1
ATOM 3700 C CA . MET A 1 495 ? 16.594 -49.844 -11.258 1 94.94 495 MET A CA 1
ATOM 3701 C C . MET A 1 495 ? 16.297 -50.25 -9.82 1 94.94 495 MET A C 1
ATOM 3703 O O . MET A 1 495 ? 15.289 -50.906 -9.539 1 94.94 495 MET A O 1
ATOM 3707 N N . LYS A 1 496 ? 17.109 -49.844 -8.945 1 97.06 496 LYS A N 1
ATOM 3708 C CA . LYS A 1 496 ? 16.984 -50.25 -7.539 1 97.06 496 LYS A CA 1
ATOM 3709 C C . LYS A 1 496 ? 16.141 -49.219 -6.766 1 97.06 496 LYS A C 1
ATOM 3711 O O . LYS A 1 496 ? 16.438 -48.031 -6.773 1 97.06 496 LYS A O 1
ATOM 3716 N N . ILE A 1 497 ? 15.148 -49.688 -6.117 1 98 497 ILE A N 1
ATOM 3717 C CA . ILE A 1 497 ? 14.297 -48.812 -5.301 1 98 497 ILE A CA 1
ATOM 3718 C C . ILE A 1 497 ? 14.977 -48.531 -3.967 1 98 497 ILE A C 1
ATOM 3720 O O . ILE A 1 497 ? 15.211 -49.438 -3.17 1 98 497 ILE A O 1
ATOM 3724 N N . ALA A 1 498 ? 15.297 -47.312 -3.76 1 97.69 498 ALA A N 1
ATOM 3725 C CA . ALA A 1 498 ? 16 -46.906 -2.551 1 97.69 498 ALA A CA 1
ATOM 3726 C C . ALA A 1 498 ? 15.023 -46.594 -1.43 1 97.69 498 ALA A C 1
ATOM 3728 O O . ALA A 1 498 ? 15.305 -46.844 -0.255 1 97.69 498 ALA A O 1
ATOM 3729 N N . LYS A 1 499 ? 13.953 -45.969 -1.752 1 97.69 499 LYS A N 1
ATOM 3730 C CA . LYS A 1 499 ? 12.938 -45.562 -0.795 1 97.69 499 LYS A CA 1
ATOM 3731 C C . LYS A 1 499 ? 11.531 -45.688 -1.391 1 97.69 499 LYS A C 1
ATOM 3733 O O . LYS A 1 499 ? 11.352 -45.5 -2.598 1 97.69 499 LYS A O 1
ATOM 3738 N N . ALA A 1 500 ? 10.578 -45.969 -0.627 1 98.38 500 ALA A N 1
ATOM 3739 C CA . ALA A 1 500 ? 9.156 -45.969 -0.979 1 98.38 500 ALA A CA 1
ATOM 3740 C C . ALA A 1 500 ? 8.289 -45.625 0.227 1 98.38 500 ALA A C 1
ATOM 3742 O O . ALA A 1 500 ? 8.562 -46.062 1.345 1 98.38 500 ALA A O 1
ATOM 3743 N N . ASP A 1 501 ? 7.367 -44.719 0.046 1 98.12 501 ASP A N 1
ATOM 3744 C CA . ASP A 1 501 ? 6.52 -44.344 1.172 1 98.12 501 ASP A CA 1
ATOM 3745 C C . ASP A 1 501 ? 5.227 -43.688 0.689 1 98.12 501 ASP A C 1
ATOM 3747 O O . ASP A 1 501 ? 5.07 -43.438 -0.502 1 98.12 501 ASP A O 1
ATOM 3751 N N . MET A 1 502 ? 4.266 -43.656 1.572 1 97.88 502 MET A N 1
ATOM 3752 C CA . MET A 1 502 ? 3.154 -42.719 1.48 1 97.88 502 MET A CA 1
ATOM 3753 C C . MET A 1 502 ? 3.543 -41.375 2.062 1 97.88 502 MET A C 1
ATOM 3755 O O . MET A 1 502 ? 3.744 -41.25 3.271 1 97.88 502 MET A O 1
ATOM 3759 N N . PHE A 1 503 ? 3.576 -40.375 1.165 1 97.31 503 PHE A N 1
ATOM 3760 C CA . PHE A 1 503 ? 4.094 -39.062 1.557 1 97.31 503 PHE A CA 1
ATOM 3761 C C . PHE A 1 503 ? 3.262 -38.469 2.688 1 97.31 503 PHE A C 1
ATOM 3763 O O . PHE A 1 503 ? 2.031 -38.469 2.625 1 97.31 503 PHE A O 1
ATOM 3770 N N . GLU A 1 504 ? 3.895 -38.031 3.697 1 96.69 504 GLU A N 1
ATOM 3771 C CA . GLU A 1 504 ? 3.354 -37.312 4.836 1 96.69 504 GLU A CA 1
ATOM 3772 C C . GLU A 1 504 ? 4.121 -36 5.07 1 96.69 504 GLU A C 1
ATOM 3774 O O . GLU A 1 504 ? 5.348 -35.969 4.984 1 96.69 504 GLU A O 1
ATOM 3779 N N . TYR A 1 505 ? 3.328 -34.906 5.246 1 96.88 505 TYR A N 1
ATOM 3780 C CA . TYR A 1 505 ? 3.959 -33.625 5.445 1 96.88 505 TYR A CA 1
ATOM 3781 C C . TYR A 1 505 ? 3.781 -33.125 6.883 1 96.88 505 TYR A C 1
ATOM 3783 O O . TYR A 1 505 ? 2.658 -33.062 7.387 1 96.88 505 TYR A O 1
ATOM 3791 N N . HIS A 1 506 ? 4.852 -32.906 7.527 1 97.12 506 HIS A N 1
ATOM 3792 C CA . HIS A 1 506 ? 4.898 -32.25 8.828 1 97.12 506 HIS A CA 1
ATOM 3793 C C . HIS A 1 506 ? 5.277 -30.766 8.695 1 97.12 506 HIS A C 1
ATOM 3795 O O . HIS A 1 506 ? 6.449 -30.438 8.5 1 97.12 506 HIS A O 1
ATOM 3801 N N . ASP A 1 507 ? 4.367 -29.875 8.812 1 96.5 507 ASP A N 1
ATOM 3802 C CA . ASP A 1 507 ? 4.59 -28.438 8.578 1 96.5 507 ASP A CA 1
ATOM 3803 C C . ASP A 1 507 ? 5.551 -27.859 9.609 1 96.5 507 ASP A C 1
ATOM 3805 O O . ASP A 1 507 ? 5.277 -27.906 10.812 1 96.5 507 ASP A O 1
ATOM 3809 N N . PRO A 1 508 ? 6.562 -27.297 9.234 1 97.25 508 PRO A N 1
ATOM 3810 C CA . PRO A 1 508 ? 7.559 -26.812 10.18 1 97.25 508 PRO A CA 1
ATOM 3811 C C . PRO A 1 508 ? 7.141 -25.5 10.844 1 97.25 508 PRO A C 1
ATOM 3813 O O . PRO A 1 508 ? 7.777 -25.047 11.797 1 97.25 508 PRO A O 1
ATOM 3816 N N . VAL A 1 509 ? 6.09 -24.891 10.367 1 96.75 509 VAL A N 1
ATOM 3817 C CA . VAL A 1 509 ? 5.688 -23.562 10.852 1 96.75 509 VAL A CA 1
ATOM 3818 C C . VAL A 1 509 ? 4.633 -23.719 11.945 1 96.75 509 VAL A C 1
ATOM 3820 O O . VAL A 1 509 ? 4.816 -23.234 13.062 1 96.75 509 VAL A O 1
ATOM 3823 N N . ASP A 1 510 ? 3.588 -24.484 11.641 1 94.31 510 ASP A N 1
ATOM 3824 C CA . ASP A 1 510 ? 2.498 -24.531 12.609 1 94.31 510 ASP A CA 1
ATOM 3825 C C . ASP A 1 510 ? 2.369 -25.938 13.219 1 94.31 510 ASP A C 1
ATOM 3827 O O . ASP A 1 510 ? 1.527 -26.156 14.086 1 94.31 510 ASP A O 1
ATOM 3831 N N . GLY A 1 511 ? 3.09 -26.922 12.758 1 94.44 511 GLY A N 1
ATOM 3832 C CA . GLY A 1 511 ? 3.152 -28.25 13.352 1 94.44 511 GLY A CA 1
ATOM 3833 C C . GLY A 1 511 ? 2.051 -29.172 12.875 1 94.44 511 GLY A C 1
ATOM 3834 O O . GLY A 1 511 ? 2 -30.344 13.258 1 94.44 511 GLY A O 1
ATOM 3835 N N . SER A 1 512 ? 1.268 -28.734 11.969 1 92.69 512 SER A N 1
ATOM 3836 C CA . SER A 1 512 ? 0.2 -29.578 11.445 1 92.69 512 SER A CA 1
ATOM 3837 C C . SER A 1 512 ? 0.762 -30.734 10.617 1 92.69 512 SER A C 1
ATOM 3839 O O . SER A 1 512 ? 1.87 -30.625 10.086 1 92.69 512 SER A O 1
ATOM 3841 N N . VAL A 1 513 ? -0.025 -31.844 10.539 1 94.94 513 VAL A N 1
ATOM 3842 C CA . VAL A 1 513 ? 0.389 -33.031 9.797 1 94.94 513 VAL A CA 1
ATOM 3843 C C . VAL A 1 513 ? -0.64 -33.344 8.711 1 94.94 513 VAL A C 1
ATOM 3845 O O . VAL A 1 513 ? -1.838 -33.438 8.992 1 94.94 513 VAL A O 1
ATOM 3848 N N . SER A 1 514 ? -0.211 -33.375 7.48 1 92.88 514 SER A N 1
ATOM 3849 C CA . SER A 1 514 ? -1.029 -33.812 6.359 1 92.88 514 SER A CA 1
ATOM 3850 C C . SER A 1 514 ? -0.606 -35.219 5.879 1 92.88 514 SER A C 1
ATOM 3852 O O . SER A 1 514 ? 0.515 -35.375 5.398 1 92.88 514 SER A O 1
ATOM 3854 N N . LYS A 1 515 ? -1.488 -36.188 5.941 1 93.94 515 LYS A N 1
ATOM 3855 C CA . LYS A 1 515 ? -1.179 -37.594 5.617 1 93.94 515 LYS A CA 1
ATOM 3856 C C . LYS A 1 515 ? -1.751 -37.969 4.254 1 93.94 515 LYS A C 1
ATOM 3858 O O . LYS A 1 515 ? -2.541 -37.219 3.674 1 93.94 515 LYS A O 1
ATOM 3863 N N . ASN A 1 516 ? -1.278 -39.094 3.738 1 93.56 516 ASN A N 1
ATOM 3864 C CA . ASN A 1 516 ? -1.808 -39.75 2.535 1 93.56 516 ASN A CA 1
ATOM 3865 C C . ASN A 1 516 ? -1.788 -38.781 1.346 1 93.56 516 ASN A C 1
ATOM 3867 O O . ASN A 1 516 ? -2.805 -38.594 0.672 1 93.56 516 ASN A O 1
ATOM 3871 N N . GLN A 1 517 ? -0.605 -38.219 1.096 1 94.12 517 GLN A N 1
ATOM 3872 C CA . GLN A 1 517 ? -0.52 -37.156 0.094 1 94.12 517 GLN A CA 1
ATOM 3873 C C . GLN A 1 517 ? 0.035 -37.688 -1.224 1 94.12 517 GLN A C 1
ATOM 3875 O O . GLN A 1 517 ? 0.282 -36.906 -2.156 1 94.12 517 GLN A O 1
ATOM 3880 N N . GLY A 1 518 ? 0.273 -38.969 -1.362 1 96.62 518 GLY A N 1
ATOM 3881 C CA . GLY A 1 518 ? 0.756 -39.594 -2.584 1 96.62 518 GLY A CA 1
ATOM 3882 C C . GLY A 1 518 ? 1.733 -40.719 -2.332 1 96.62 518 GLY A C 1
ATOM 3883 O O . GLY A 1 518 ? 2.533 -40.656 -1.396 1 96.62 518 GLY A O 1
ATOM 3884 N N . VAL A 1 519 ? 1.678 -41.781 -3.182 1 98.31 519 VAL A N 1
ATOM 3885 C CA . VAL A 1 519 ? 2.561 -42.938 -3.074 1 98.31 519 VAL A CA 1
ATOM 3886 C C . VAL A 1 519 ? 3.828 -42.688 -3.893 1 98.31 519 VAL A C 1
ATOM 3888 O O . VAL A 1 519 ? 3.758 -42.438 -5.102 1 98.31 519 VAL A O 1
ATOM 3891 N N . ARG A 1 520 ? 4.969 -42.844 -3.213 1 98.38 520 ARG A N 1
ATOM 3892 C CA . ARG A 1 520 ? 6.223 -42.5 -3.889 1 98.38 520 ARG A CA 1
ATOM 3893 C C . ARG A 1 520 ? 7.141 -43.719 -3.934 1 98.38 520 ARG A C 1
ATOM 3895 O O . ARG A 1 520 ? 7.207 -44.5 -2.973 1 98.38 520 ARG A O 1
ATOM 3902 N N . PHE A 1 521 ? 7.781 -43.969 -5.027 1 98.44 521 PHE A N 1
ATOM 3903 C CA . PHE A 1 521 ? 8.906 -44.875 -5.199 1 98.44 521 PHE A CA 1
ATOM 3904 C C . PHE A 1 521 ? 10.117 -44.125 -5.762 1 98.44 521 PHE A C 1
ATOM 3906 O O . PHE A 1 521 ? 10.055 -43.562 -6.848 1 98.44 521 PHE A O 1
ATOM 3913 N N . ILE A 1 522 ? 11.203 -44.156 -4.992 1 97.81 522 ILE A N 1
ATOM 3914 C CA . ILE A 1 522 ? 12.406 -43.406 -5.352 1 97.81 522 ILE A CA 1
ATOM 3915 C C . ILE A 1 522 ? 13.555 -44.375 -5.586 1 97.81 522 ILE A C 1
ATOM 3917 O O . ILE A 1 522 ? 13.859 -45.219 -4.727 1 97.81 522 ILE A O 1
ATOM 3921 N N . PHE A 1 523 ? 14.195 -44.219 -6.707 1 96.88 523 PHE A N 1
ATOM 3922 C CA . PHE A 1 523 ? 15.32 -45.094 -7.051 1 96.88 523 PHE A CA 1
ATOM 3923 C C . PHE A 1 523 ? 16.625 -44.531 -6.496 1 96.88 523 PHE A C 1
ATOM 3925 O O . PHE A 1 523 ? 16.688 -43.375 -6.09 1 96.88 523 PHE A O 1
ATOM 3932 N N . GLU A 1 524 ? 17.656 -45.344 -6.504 1 94.75 524 GLU A N 1
ATOM 3933 C CA . GLU A 1 524 ? 18.969 -44.938 -6.012 1 94.75 524 GLU A CA 1
ATOM 3934 C C . GLU A 1 524 ? 19.5 -43.719 -6.797 1 94.75 524 GLU A C 1
ATOM 3936 O O . GLU A 1 524 ? 20.219 -42.875 -6.246 1 94.75 524 GLU A O 1
ATOM 3941 N N . SER A 1 525 ? 19.125 -43.625 -8.031 1 89.38 525 SER A N 1
ATOM 3942 C CA . SER A 1 525 ? 19.578 -42.531 -8.906 1 89.38 525 SER A CA 1
ATOM 3943 C C . SER A 1 525 ? 18.906 -41.219 -8.555 1 89.38 525 SER A C 1
ATOM 3945 O O . SER A 1 525 ? 19.328 -40.156 -9.016 1 89.38 525 SER A O 1
ATOM 3947 N N . GLY A 1 526 ? 17.922 -41.281 -7.766 1 91.31 526 GLY A N 1
ATOM 3948 C CA . GLY A 1 526 ? 17.109 -40.094 -7.496 1 91.31 526 GLY A CA 1
ATOM 3949 C C . GLY A 1 526 ? 15.867 -40 -8.359 1 91.31 526 GLY A C 1
ATOM 3950 O O . GLY A 1 526 ? 14.945 -39.25 -8.055 1 91.31 526 GLY A O 1
ATOM 3951 N N . SER A 1 527 ? 15.844 -40.781 -9.43 1 95.81 527 SER A N 1
ATOM 3952 C CA . SER A 1 527 ? 14.633 -40.906 -10.227 1 95.81 527 SER A CA 1
ATOM 3953 C C . SER A 1 527 ? 13.477 -41.438 -9.391 1 95.81 527 SER A C 1
ATOM 3955 O O . SER A 1 527 ? 13.688 -42.031 -8.32 1 95.81 527 SER A O 1
ATOM 3957 N N . ARG A 1 528 ? 12.289 -41.156 -9.914 1 98 528 ARG A N 1
ATOM 3958 C CA . ARG A 1 528 ? 11.164 -41.594 -9.086 1 98 528 ARG A CA 1
ATOM 3959 C C . ARG A 1 528 ? 9.883 -41.656 -9.906 1 98 528 ARG A C 1
ATOM 3961 O O . ARG A 1 528 ? 9.82 -41.156 -11.031 1 98 528 ARG A O 1
ATOM 3968 N N . PHE A 1 529 ? 8.906 -42.344 -9.406 1 98.19 529 PHE A N 1
ATOM 3969 C CA . PHE A 1 529 ? 7.523 -42.219 -9.852 1 98.19 529 PHE A CA 1
ATOM 3970 C C . PHE A 1 529 ? 6.59 -42.062 -8.656 1 98.19 529 PHE A C 1
ATOM 3972 O O . PHE A 1 529 ? 6.863 -42.594 -7.574 1 98.19 529 PHE A O 1
ATOM 3979 N N . VAL A 1 530 ? 5.559 -41.312 -8.867 1 98.19 530 VAL A N 1
ATOM 3980 C CA . VAL A 1 530 ? 4.602 -40.938 -7.828 1 98.19 530 VAL A CA 1
ATOM 3981 C C . VAL A 1 530 ? 3.176 -41.156 -8.344 1 98.19 530 VAL A C 1
ATOM 3983 O O . VAL A 1 530 ? 2.896 -40.906 -9.516 1 98.19 530 VAL A O 1
ATOM 3986 N N . PHE A 1 531 ? 2.324 -41.625 -7.48 1 97.94 531 PHE A N 1
ATOM 3987 C CA . PHE A 1 531 ? 0.902 -41.719 -7.793 1 97.94 531 PHE A CA 1
ATOM 3988 C C . PHE A 1 531 ? 0.078 -40.875 -6.828 1 97.94 531 PHE A C 1
ATOM 3990 O O . PHE A 1 531 ? 0.353 -40.844 -5.629 1 97.94 531 PHE A O 1
ATOM 3997 N N . ARG A 1 532 ? -0.816 -40.188 -7.359 1 95.56 532 ARG A N 1
ATOM 3998 C CA . ARG A 1 532 ? -1.823 -39.469 -6.574 1 95.56 532 ARG A CA 1
ATOM 3999 C C . ARG A 1 532 ? -3.225 -39.75 -7.109 1 95.56 532 ARG A C 1
ATOM 4001 O O . ARG A 1 532 ? -3.402 -40 -8.305 1 95.56 532 ARG A O 1
ATOM 4008 N N . LEU A 1 533 ? -4.094 -39.781 -6.152 1 89.75 533 LEU A N 1
ATOM 4009 C CA . LEU A 1 533 ? -5.504 -39.906 -6.504 1 89.75 533 LEU A CA 1
ATOM 4010 C C . LEU A 1 533 ? -6.219 -38.562 -6.355 1 89.75 533 LEU A C 1
ATOM 4012 O O . LEU A 1 533 ? -6.129 -37.906 -5.309 1 89.75 533 LEU A O 1
ATOM 4016 N N . SER A 1 534 ? -6.738 -38.031 -7.418 1 78.25 534 SER A N 1
ATOM 4017 C CA . SER A 1 534 ? -7.457 -36.75 -7.395 1 78.25 534 SER A CA 1
ATOM 4018 C C . SER A 1 534 ? -8.961 -36.969 -7.426 1 78.25 534 SER A C 1
ATOM 4020 O O . SER A 1 534 ? -9.461 -37.812 -8.195 1 78.25 534 SER A O 1
ATOM 4022 N N . GLY A 1 535 ? -9.75 -36.562 -6.398 1 60.47 535 GLY A N 1
ATOM 4023 C CA . GLY A 1 535 ? -11.203 -36.688 -6.32 1 60.47 535 GLY A CA 1
ATOM 4024 C C . GLY A 1 535 ? -11.93 -35.562 -7.039 1 60.47 535 GLY A C 1
ATOM 4025 O O . GLY A 1 535 ? -13.148 -35.438 -6.957 1 60.47 535 GLY A O 1
ATOM 4026 N N . THR A 1 536 ? -11.172 -34.406 -7.406 1 52 536 THR A N 1
ATOM 4027 C CA . THR A 1 536 ? -11.82 -33.125 -7.707 1 52 536 THR A CA 1
ATOM 4028 C C . THR A 1 536 ? -12.617 -33.219 -9.008 1 52 536 THR A C 1
ATOM 4030 O O . THR A 1 536 ? -13.242 -32.25 -9.43 1 52 536 THR A O 1
ATOM 4033 N N . GLY A 1 537 ? -12.555 -34.531 -9.758 1 53.59 537 GLY A N 1
ATOM 4034 C CA . GLY A 1 537 ? -13.289 -34.531 -11.008 1 53.59 537 GLY A CA 1
ATOM 4035 C C . GLY A 1 537 ? -14.773 -34.781 -10.828 1 53.59 537 GLY A C 1
ATOM 4036 O O . GLY A 1 537 ? -15.195 -35.312 -9.797 1 53.59 537 GLY A O 1
ATOM 4037 N N . VAL A 1 538 ? -15.695 -33.812 -11.555 1 54 538 VAL A N 1
ATOM 4038 C CA . VAL A 1 538 ? -17.156 -33.906 -11.586 1 54 538 VAL A CA 1
ATOM 4039 C C . VAL A 1 538 ? -17.547 -35.375 -11.805 1 54 538 VAL A C 1
ATOM 4041 O O . VAL A 1 538 ? -18.531 -35.844 -11.234 1 54 538 VAL A O 1
ATOM 4044 N N . ALA A 1 539 ? -16.875 -36.25 -12.602 1 59.97 539 ALA A N 1
ATOM 4045 C CA . ALA A 1 539 ? -17.266 -37.625 -12.914 1 59.97 539 ALA A CA 1
ATOM 4046 C C . ALA A 1 539 ? -16.109 -38.594 -12.688 1 59.97 539 ALA A C 1
ATOM 4048 O O . ALA A 1 539 ? -15.125 -38.562 -13.438 1 59.97 539 ALA A O 1
ATOM 4049 N N . GLY A 1 540 ? -16.078 -39.625 -11.625 1 74.44 540 GLY A N 1
ATOM 4050 C CA . GLY A 1 540 ? -15.102 -40.656 -11.289 1 74.44 540 GLY A CA 1
ATOM 4051 C C . GLY A 1 540 ? -13.836 -40.125 -10.664 1 74.44 540 GLY A C 1
ATOM 4052 O O . GLY A 1 540 ? -13.828 -39 -10.156 1 74.44 540 GLY A O 1
ATOM 4053 N N . ALA A 1 541 ? -12.789 -40.938 -10.484 1 83.88 541 ALA A N 1
ATOM 4054 C CA . ALA A 1 541 ? -11.508 -40.531 -9.922 1 83.88 541 ALA A CA 1
ATOM 4055 C C . ALA A 1 541 ? -10.438 -40.406 -11.008 1 83.88 541 ALA A C 1
ATOM 4057 O O . ALA A 1 541 ? -10.602 -40.938 -12.102 1 83.88 541 ALA A O 1
ATOM 4058 N N . THR A 1 542 ? -9.484 -39.562 -10.828 1 87.94 542 THR A N 1
ATOM 4059 C CA . THR A 1 542 ? -8.328 -39.469 -11.703 1 87.94 542 THR A CA 1
ATOM 4060 C C . THR A 1 542 ? -7.062 -39.938 -10.992 1 87.94 542 THR A C 1
ATOM 4062 O O . THR A 1 542 ? -6.758 -39.5 -9.891 1 87.94 542 THR A O 1
ATOM 4065 N N . ILE A 1 543 ? -6.484 -40.906 -11.625 1 94.31 543 ILE A N 1
ATOM 4066 C CA . ILE A 1 543 ? -5.16 -41.312 -11.164 1 94.31 543 ILE A CA 1
ATOM 4067 C C . ILE A 1 543 ? -4.09 -40.5 -11.883 1 94.31 543 ILE A C 1
ATOM 4069 O O . ILE A 1 543 ? -4.074 -40.438 -13.117 1 94.31 543 ILE A O 1
ATOM 4073 N N . ARG A 1 544 ? -3.299 -39.844 -11.133 1 95.38 544 ARG A N 1
ATOM 4074 C CA . ARG A 1 544 ? -2.174 -39.125 -11.703 1 95.38 544 ARG A CA 1
ATOM 4075 C C . ARG A 1 544 ? -0.855 -39.844 -11.43 1 95.38 544 ARG A C 1
ATOM 4077 O O . ARG A 1 544 ? -0.527 -40.125 -10.273 1 95.38 544 ARG A O 1
ATOM 4084 N N . MET A 1 545 ? -0.196 -40.219 -12.469 1 97.19 545 MET A N 1
ATOM 4085 C CA . MET A 1 545 ? 1.13 -40.812 -12.398 1 97.19 545 MET A CA 1
ATOM 4086 C C . MET A 1 545 ? 2.207 -39.812 -12.805 1 97.19 545 MET A C 1
ATOM 4088 O O . MET A 1 545 ? 2.148 -39.25 -13.898 1 97.19 545 MET A O 1
ATOM 4092 N N . TYR A 1 546 ? 3.09 -39.531 -11.914 1 97.94 546 TYR A N 1
ATOM 4093 C CA . TYR A 1 546 ? 4.203 -38.625 -12.172 1 97.94 546 TYR A CA 1
ATOM 4094 C C . TYR A 1 546 ? 5.504 -39.375 -12.352 1 97.94 546 TYR A C 1
ATOM 4096 O O . TYR A 1 546 ? 5.844 -40.25 -11.531 1 97.94 546 TYR A O 1
ATOM 4104 N N . LEU A 1 547 ? 6.199 -39.094 -13.406 1 98.06 547 LEU A N 1
ATOM 4105 C CA . LEU A 1 547 ? 7.441 -39.781 -13.766 1 98.06 547 LEU A CA 1
ATOM 4106 C C . LEU A 1 547 ? 8.609 -38.781 -13.812 1 98.06 547 LEU A C 1
ATOM 4108 O O . LEU A 1 547 ? 8.469 -37.688 -14.344 1 98.06 547 LEU A O 1
ATOM 4112 N N . GLU A 1 548 ? 9.711 -39.188 -13.188 1 98.06 548 GLU A N 1
ATOM 4113 C CA . GLU A 1 548 ? 10.883 -38.312 -13.172 1 98.06 548 GLU A CA 1
ATOM 4114 C C . GLU A 1 548 ? 12.18 -39.125 -13.281 1 98.06 548 GLU A C 1
ATOM 4116 O O . GLU A 1 548 ? 12.406 -40.031 -12.492 1 98.06 548 GLU A O 1
ATOM 4121 N N . GLU A 1 549 ? 12.977 -38.812 -14.211 1 97.38 549 GLU A N 1
ATOM 4122 C CA . GLU A 1 549 ? 14.312 -39.375 -14.359 1 97.38 549 GLU A CA 1
ATOM 4123 C C . GLU A 1 549 ? 15.383 -38.312 -14.352 1 97.38 549 GLU A C 1
ATOM 4125 O O . GLU A 1 549 ? 15.344 -37.375 -15.164 1 97.38 549 GLU A O 1
ATOM 4130 N N . TYR A 1 550 ? 16.328 -38.438 -13.469 1 95.56 550 TYR A N 1
ATOM 4131 C CA . TYR A 1 550 ? 17.406 -37.438 -13.367 1 95.56 550 TYR A CA 1
ATOM 4132 C C . TYR A 1 550 ? 18.594 -37.875 -14.211 1 95.56 550 TYR A C 1
ATOM 4134 O O . TYR A 1 550 ? 19.016 -39.031 -14.18 1 95.56 550 TYR A O 1
ATOM 4142 N N . ALA A 1 551 ? 19.062 -36.938 -15.023 1 95.81 551 ALA A N 1
ATOM 4143 C CA . ALA A 1 551 ? 20.328 -37.062 -15.734 1 95.81 551 ALA A CA 1
ATOM 4144 C C . ALA A 1 551 ? 21.328 -36 -15.258 1 95.81 551 ALA A C 1
ATOM 4146 O O . ALA A 1 551 ? 21.031 -34.812 -15.273 1 95.81 551 ALA A O 1
ATOM 4147 N N . ALA A 1 552 ? 22.469 -36.438 -14.859 1 94.69 552 ALA A N 1
ATOM 4148 C CA . ALA A 1 552 ? 23.484 -35.562 -14.281 1 94.69 552 ALA A CA 1
ATOM 4149 C C . ALA A 1 552 ? 24.141 -34.719 -15.367 1 94.69 552 ALA A C 1
ATOM 4151 O O . ALA A 1 552 ? 24.031 -35 -16.562 1 94.69 552 ALA A O 1
ATOM 4152 N N . PRO A 1 553 ? 24.859 -33.656 -14.922 1 95.12 553 PRO A N 1
ATOM 4153 C CA . PRO A 1 553 ? 25.625 -32.875 -15.891 1 95.12 553 PRO A CA 1
ATOM 4154 C C . PRO A 1 553 ? 26.625 -33.719 -16.672 1 95.12 553 PRO A C 1
ATOM 4156 O O . PRO A 1 553 ? 27.234 -34.625 -16.109 1 95.12 553 PRO A O 1
ATOM 4159 N N . GLY A 1 554 ? 26.781 -33.438 -17.922 1 94.56 554 GLY A N 1
ATOM 4160 C CA . GLY A 1 554 ? 27.688 -34.219 -18.766 1 94.56 554 GLY A CA 1
ATOM 4161 C C . GLY A 1 554 ? 26.969 -35.25 -19.609 1 94.56 554 GLY A C 1
ATOM 4162 O O . GLY A 1 554 ? 27.5 -35.719 -20.625 1 94.56 554 GLY A O 1
ATOM 4163 N N . ALA A 1 555 ? 25.734 -35.656 -19.172 1 94 555 ALA A N 1
ATOM 4164 C CA . ALA A 1 555 ? 24.922 -36.562 -19.969 1 94 555 ALA A CA 1
ATOM 4165 C C . ALA A 1 555 ? 24.344 -35.875 -21.188 1 94 555 ALA A C 1
ATOM 4167 O O . ALA A 1 555 ? 24.531 -34.656 -21.375 1 94 555 ALA A O 1
ATOM 4168 N N . ASP A 1 556 ? 23.797 -36.656 -22.078 1 94.06 556 ASP A N 1
ATOM 4169 C CA . ASP A 1 556 ? 22.984 -36.062 -23.141 1 94.06 556 ASP A CA 1
ATOM 4170 C C . ASP A 1 556 ? 21.672 -35.531 -22.578 1 94.06 556 ASP A C 1
ATOM 4172 O O . ASP A 1 556 ? 20.734 -36.281 -22.344 1 94.06 556 ASP A O 1
ATOM 4176 N N . LEU A 1 557 ? 21.578 -34.281 -22.5 1 96.5 557 LEU A N 1
ATOM 4177 C CA . LEU A 1 557 ? 20.453 -33.656 -21.812 1 96.5 557 LEU A CA 1
ATOM 4178 C C . LEU A 1 557 ? 19.438 -33.125 -22.797 1 96.5 557 LEU A C 1
ATOM 4180 O O . LEU A 1 557 ? 18.516 -32.406 -22.438 1 96.5 557 LEU A O 1
ATOM 4184 N N . THR A 1 558 ? 19.531 -33.5 -24.062 1 93.75 558 THR A N 1
ATOM 4185 C CA . THR A 1 558 ? 18.703 -32.906 -25.109 1 93.75 558 THR A CA 1
ATOM 4186 C C . THR A 1 558 ? 17.578 -33.844 -25.531 1 93.75 558 THR A C 1
ATOM 4188 O O . THR A 1 558 ? 16.766 -33.5 -26.391 1 93.75 558 THR A O 1
ATOM 4191 N N . LYS A 1 559 ? 17.562 -35 -24.906 1 95.25 559 LYS A N 1
ATOM 4192 C CA . LYS A 1 559 ? 16.547 -35.969 -25.266 1 95.25 559 LYS A CA 1
ATOM 4193 C C . LYS A 1 559 ? 15.148 -35.5 -24.859 1 95.25 559 LYS A C 1
ATOM 4195 O O . LYS A 1 559 ? 15.016 -34.656 -24 1 95.25 559 LYS A O 1
ATOM 4200 N N . HIS A 1 560 ? 14.195 -36.031 -25.609 1 95.25 560 HIS A N 1
ATOM 4201 C CA . HIS A 1 560 ? 12.812 -35.719 -25.297 1 95.25 560 HIS A CA 1
ATOM 4202 C C . HIS A 1 560 ? 12.367 -36.375 -24 1 95.25 560 HIS A C 1
ATOM 4204 O O . HIS A 1 560 ? 12.633 -37.562 -23.797 1 95.25 560 HIS A O 1
ATOM 4210 N N . ALA A 1 561 ? 11.672 -35.688 -23.188 1 95 561 ALA A N 1
ATOM 4211 C CA . ALA A 1 561 ? 11.328 -36.156 -21.844 1 95 561 ALA A CA 1
ATOM 4212 C C . ALA A 1 561 ? 10.5 -37.438 -21.891 1 95 561 ALA A C 1
ATOM 4214 O O . ALA A 1 561 ? 10.719 -38.344 -21.094 1 95 561 ALA A O 1
ATOM 4215 N N . PHE A 1 562 ? 9.531 -37.531 -22.828 1 93.69 562 PHE A N 1
ATOM 4216 C CA . PHE A 1 562 ? 8.633 -38.688 -22.891 1 93.69 562 PHE A CA 1
ATOM 4217 C C . PHE A 1 562 ? 9.391 -39.969 -23.219 1 93.69 562 PHE A C 1
ATOM 4219 O O . PHE A 1 562 ? 9.023 -41.031 -22.766 1 93.69 562 PHE A O 1
ATOM 4226 N N . ASP A 1 563 ? 10.492 -39.781 -23.953 1 95.31 563 ASP A N 1
ATOM 4227 C CA . ASP A 1 563 ? 11.305 -40.938 -24.312 1 95.31 563 ASP A CA 1
ATOM 4228 C C . ASP A 1 563 ? 12.148 -41.406 -23.125 1 95.31 563 ASP A C 1
ATOM 4230 O O . ASP A 1 563 ? 12.297 -42.594 -22.906 1 95.31 563 ASP A O 1
ATOM 4234 N N . VAL A 1 564 ? 12.586 -40.469 -22.438 1 95.94 564 VAL A N 1
ATOM 4235 C CA . VAL A 1 564 ? 13.539 -40.781 -21.375 1 95.94 564 VAL A CA 1
ATOM 4236 C C . VAL A 1 564 ? 12.805 -41.438 -20.203 1 95.94 564 VAL A C 1
ATOM 4238 O O . VAL A 1 564 ? 13.352 -42.312 -19.531 1 95.94 564 VAL A O 1
ATOM 4241 N N . VAL A 1 565 ? 11.547 -41.094 -19.938 1 96.69 565 VAL A N 1
ATOM 4242 C CA . VAL A 1 565 ? 10.875 -41.562 -18.734 1 96.69 565 VAL A CA 1
ATOM 4243 C C . VAL A 1 565 ? 10.148 -42.875 -19.031 1 96.69 565 VAL A C 1
ATOM 4245 O O . VAL A 1 565 ? 9.578 -43.469 -18.125 1 96.69 565 VAL A O 1
ATOM 4248 N N . LYS A 1 566 ? 10.125 -43.312 -20.234 1 95.69 566 LYS A N 1
ATOM 4249 C CA . LYS A 1 566 ? 9.352 -44.5 -20.641 1 95.69 566 LYS A CA 1
ATOM 4250 C C . LYS A 1 566 ? 9.719 -45.719 -19.812 1 95.69 566 LYS A C 1
ATOM 4252 O O . LYS A 1 566 ? 8.828 -46.438 -19.344 1 95.69 566 LYS A O 1
ATOM 4257 N N . PRO A 1 567 ? 11 -46 -19.578 1 96.12 567 PRO A N 1
ATOM 4258 C CA . PRO A 1 567 ? 11.344 -47.156 -18.734 1 96.12 567 PRO A CA 1
ATOM 4259 C C . PRO A 1 567 ? 10.758 -47.062 -17.328 1 96.12 567 PRO A C 1
ATOM 4261 O O . PRO A 1 567 ? 10.312 -48.094 -16.781 1 96.12 567 PRO A O 1
ATOM 4264 N N . ILE A 1 568 ? 10.766 -45.938 -16.766 1 97.25 568 ILE A N 1
ATOM 4265 C CA . ILE A 1 568 ? 10.203 -45.719 -15.445 1 97.25 568 ILE A CA 1
ATOM 4266 C C . ILE A 1 568 ? 8.688 -45.906 -15.492 1 97.25 568 ILE A C 1
ATOM 4268 O O . ILE A 1 568 ? 8.086 -46.438 -14.562 1 97.25 568 ILE A O 1
ATOM 4272 N N . ALA A 1 569 ? 8.062 -45.438 -16.578 1 97.19 569 ALA A N 1
ATOM 4273 C CA . ALA A 1 569 ? 6.629 -45.656 -16.766 1 97.19 569 ALA A CA 1
ATOM 4274 C C . ALA A 1 569 ? 6.273 -47.125 -16.781 1 97.19 569 ALA A C 1
ATOM 4276 O O . ALA A 1 569 ? 5.281 -47.531 -16.172 1 97.19 569 ALA A O 1
ATOM 4277 N N . ASP A 1 570 ? 7.066 -47.844 -17.453 1 96.81 570 ASP A N 1
ATOM 4278 C CA . ASP A 1 570 ? 6.84 -49.312 -17.531 1 96.81 570 ASP A CA 1
ATOM 4279 C C . ASP A 1 570 ? 6.926 -49.938 -16.141 1 96.81 570 ASP A C 1
ATOM 4281 O O . ASP A 1 570 ? 6.094 -50.781 -15.797 1 96.81 570 ASP A O 1
ATOM 4285 N N . ILE A 1 571 ? 7.906 -49.562 -15.414 1 97.5 571 ILE A N 1
ATOM 4286 C CA . ILE A 1 571 ? 8.078 -50.094 -14.062 1 97.5 571 ILE A CA 1
ATOM 4287 C C . ILE A 1 571 ? 6.887 -49.688 -13.203 1 97.5 571 ILE A C 1
ATOM 4289 O O . ILE A 1 571 ? 6.348 -50.5 -12.453 1 97.5 571 ILE A O 1
ATOM 4293 N N . ALA A 1 572 ? 6.484 -48.406 -13.266 1 98.19 572 ALA A N 1
ATOM 4294 C CA . ALA A 1 572 ? 5.375 -47.875 -12.477 1 98.19 572 ALA A CA 1
ATOM 4295 C C . ALA A 1 572 ? 4.086 -48.625 -12.766 1 98.19 572 ALA A C 1
ATOM 4297 O O . ALA A 1 572 ? 3.32 -48.938 -11.852 1 98.19 572 ALA A O 1
ATOM 4298 N N . LEU A 1 573 ? 3.885 -48.938 -14.047 1 97.38 573 LEU A N 1
ATOM 4299 C CA . LEU A 1 573 ? 2.68 -49.656 -14.445 1 97.38 573 LEU A CA 1
ATOM 4300 C C . LEU A 1 573 ? 2.717 -51.094 -13.938 1 97.38 573 LEU A C 1
ATOM 4302 O O . LEU A 1 573 ? 1.688 -51.625 -13.523 1 97.38 573 LEU A O 1
ATOM 4306 N N . LYS A 1 574 ? 3.855 -51.656 -13.93 1 96.69 574 LYS A N 1
ATOM 4307 C CA . LYS A 1 574 ? 4.027 -53 -13.422 1 96.69 574 LYS A CA 1
ATOM 4308 C C . LYS A 1 574 ? 3.764 -53.062 -11.914 1 96.69 574 LYS A C 1
ATOM 4310 O O . LYS A 1 574 ? 3.039 -53.969 -11.445 1 96.69 574 LYS A O 1
ATOM 4315 N N . ILE A 1 575 ? 4.336 -52.188 -11.242 1 97.44 575 ILE A N 1
ATOM 4316 C CA . ILE A 1 575 ? 4.254 -52.188 -9.781 1 97.44 575 ILE A CA 1
ATOM 4317 C C . ILE A 1 575 ? 2.838 -51.812 -9.344 1 97.44 575 ILE A C 1
ATOM 4319 O O . ILE A 1 575 ? 2.291 -52.438 -8.422 1 97.44 575 ILE A O 1
ATOM 4323 N N . SER A 1 576 ? 2.234 -50.875 -9.977 1 97.88 576 SER A N 1
ATOM 4324 C CA . SER A 1 576 ? 0.926 -50.375 -9.57 1 97.88 576 SER A CA 1
ATOM 4325 C C . SER A 1 576 ? -0.188 -51.344 -10 1 97.88 576 SER A C 1
ATOM 4327 O O . SER A 1 576 ? -1.3 -51.281 -9.469 1 97.88 576 SER A O 1
ATOM 4329 N N . LYS A 1 577 ? 0.053 -52.094 -11.031 1 97.69 577 LYS A N 1
ATOM 4330 C CA . LYS A 1 577 ? -0.974 -52.938 -11.641 1 97.69 577 LYS A CA 1
ATOM 4331 C C . LYS A 1 577 ? -2.197 -52.125 -12.031 1 97.69 577 LYS A C 1
ATOM 4333 O O . LYS A 1 577 ? -3.334 -52.562 -11.844 1 97.69 577 LYS A O 1
ATOM 4338 N N . LEU A 1 578 ? -1.942 -50.938 -12.516 1 97.88 578 LEU A N 1
ATOM 4339 C CA . LEU A 1 578 ? -2.99 -49.969 -12.844 1 97.88 578 LEU A CA 1
ATOM 4340 C C . LEU A 1 578 ? -3.984 -50.562 -13.836 1 97.88 578 LEU A C 1
ATOM 4342 O O . LEU A 1 578 ? -5.199 -50.469 -13.648 1 97.88 578 LEU A O 1
ATOM 4346 N N . THR A 1 579 ? -3.48 -51.312 -14.852 1 96.75 579 THR A N 1
ATOM 4347 C CA . THR A 1 579 ? -4.355 -51.906 -15.859 1 96.75 579 THR A CA 1
ATOM 4348 C C . THR A 1 579 ? -5.27 -52.969 -15.234 1 96.75 579 THR A C 1
ATOM 4350 O O . THR A 1 579 ? -6.453 -53.031 -15.578 1 96.75 579 THR A O 1
ATOM 4353 N N . GLU A 1 580 ? -4.797 -53.688 -14.359 1 97 580 GLU A N 1
ATOM 4354 C CA . GLU A 1 580 ? -5.57 -54.75 -13.703 1 97 580 GLU A CA 1
ATOM 4355 C C . GLU A 1 580 ? -6.684 -54.156 -12.844 1 97 580 GLU A C 1
ATOM 4357 O O . GLU A 1 580 ? -7.793 -54.688 -12.805 1 97 580 GLU A O 1
ATOM 4362 N N . TYR A 1 581 ? -6.371 -53.062 -12.211 1 97 581 TYR A N 1
ATOM 4363 C CA . TYR A 1 581 ? -7.32 -52.5 -11.273 1 97 581 TYR A CA 1
ATOM 4364 C C . TYR A 1 581 ? -8.344 -51.625 -12 1 97 581 TYR A C 1
ATOM 4366 O O . TYR A 1 581 ? -9.5 -51.531 -11.57 1 97 581 TYR A O 1
ATOM 4374 N N . THR A 1 582 ? -7.914 -51 -13.078 1 95.31 582 THR A N 1
ATOM 4375 C CA . THR A 1 582 ? -8.773 -49.938 -13.633 1 95.31 582 THR A CA 1
ATOM 4376 C C . THR A 1 582 ? -9.242 -50.344 -15.031 1 95.31 582 THR A C 1
ATOM 4378 O O . THR A 1 582 ? -10.195 -49.75 -15.555 1 95.31 582 THR A O 1
ATOM 4381 N N . GLY A 1 583 ? -8.578 -51.188 -15.703 1 94.94 583 GLY A N 1
ATOM 4382 C CA . GLY A 1 583 ? -8.867 -51.562 -17.078 1 94.94 583 GLY A CA 1
ATOM 4383 C C . GLY A 1 583 ? -8.258 -50.625 -18.094 1 94.94 583 GLY A C 1
ATOM 4384 O O . GLY A 1 583 ? -8.281 -50.906 -19.297 1 94.94 583 GLY A O 1
ATOM 4385 N N . ARG A 1 584 ? -7.621 -49.531 -17.594 1 95.06 584 ARG A N 1
ATOM 4386 C CA . ARG A 1 584 ? -7.039 -48.562 -18.5 1 95.06 584 ARG A CA 1
ATOM 4387 C C . ARG A 1 584 ? -5.672 -49 -19 1 95.06 584 ARG A C 1
ATOM 4389 O O . ARG A 1 584 ? -4.844 -49.469 -18.219 1 95.06 584 ARG A O 1
ATOM 4396 N N . THR A 1 585 ? -5.469 -48.844 -20.344 1 93.25 585 THR A N 1
ATOM 4397 C CA . THR A 1 585 ? -4.191 -49.25 -20.906 1 93.25 585 THR A CA 1
ATOM 4398 C C . THR A 1 585 ? -3.389 -48.062 -21.391 1 93.25 585 THR A C 1
ATOM 4400 O O . THR A 1 585 ? -2.193 -48.188 -21.672 1 93.25 585 THR A O 1
ATOM 4403 N N . GLU A 1 586 ? -4.051 -46.938 -21.531 1 93.62 586 GLU A N 1
ATOM 4404 C CA . GLU A 1 586 ? -3.395 -45.719 -21.969 1 93.62 586 GLU A CA 1
ATOM 4405 C C . GLU A 1 586 ? -3.875 -44.531 -21.141 1 93.62 586 GLU A C 1
ATOM 4407 O O . GLU A 1 586 ? -5.031 -44.469 -20.719 1 93.62 586 GLU A O 1
ATOM 4412 N N . PRO A 1 587 ? -2.955 -43.562 -20.906 1 93 587 PRO A N 1
ATOM 4413 C CA . PRO A 1 587 ? -3.395 -42.375 -20.203 1 93 587 PRO A CA 1
ATOM 4414 C C . PRO A 1 587 ? -4.332 -41.5 -21.031 1 93 587 PRO A C 1
ATOM 4416 O O . PRO A 1 587 ? -4.25 -41.5 -22.266 1 93 587 PRO A O 1
ATOM 4419 N N . SER A 1 588 ? -5.156 -40.812 -20.375 1 85.88 588 SER A N 1
ATOM 4420 C CA . SER A 1 588 ? -6.031 -39.812 -21.016 1 85.88 588 SER A CA 1
ATOM 4421 C C . SER A 1 588 ? -5.25 -38.594 -21.453 1 85.88 588 SER A C 1
ATOM 4423 O O . SER A 1 588 ? -5.547 -38 -22.5 1 85.88 588 SER A O 1
ATOM 4425 N N . VAL A 1 589 ? -4.348 -38.125 -20.703 1 82.56 589 VAL A N 1
ATOM 4426 C CA . VAL A 1 589 ? -3.547 -36.938 -20.953 1 82.56 589 VAL A CA 1
ATOM 4427 C C . VAL A 1 589 ? -2.094 -37.188 -20.562 1 82.56 589 VAL A C 1
ATOM 4429 O O . VAL A 1 589 ? -1.825 -37.844 -19.531 1 82.56 589 VAL A O 1
ATOM 4432 N N . VAL A 1 590 ? -1.209 -36.812 -21.391 1 85.31 590 VAL A N 1
ATOM 4433 C CA . VAL A 1 590 ? 0.219 -36.875 -21.094 1 85.31 590 VAL A CA 1
ATOM 4434 C C . VAL A 1 590 ? 0.808 -35.469 -21.172 1 85.31 590 VAL A C 1
ATOM 4436 O O . VAL A 1 590 ? 0.625 -34.75 -22.156 1 85.31 590 VAL A O 1
ATOM 4439 N N . THR A 1 591 ? 1.399 -34.969 -20.125 1 83 591 THR A N 1
ATOM 4440 C CA . THR A 1 591 ? 2.051 -33.656 -20.094 1 83 591 THR A CA 1
ATOM 4441 C C . THR A 1 591 ? 3.473 -33.781 -19.562 1 83 591 THR A C 1
ATOM 4443 O O . THR A 1 591 ? 3.777 -34.688 -18.781 1 83 591 THR A O 1
ATOM 4446 N N . MET B 1 1 ? 31.844 -0.295 -4.051 1 85.69 1 MET B N 1
ATOM 4447 C CA . MET B 1 1 ? 31.891 1.164 -4.105 1 85.69 1 MET B CA 1
ATOM 4448 C C . MET B 1 1 ? 32.969 1.711 -3.17 1 85.69 1 MET B C 1
ATOM 4450 O O . MET B 1 1 ? 33.062 1.282 -2.018 1 85.69 1 MET B O 1
ATOM 4454 N N . GLU B 1 2 ? 33.75 2.584 -3.67 1 92.94 2 GLU B N 1
ATOM 4455 C CA . GLU B 1 2 ? 34.844 3.129 -2.867 1 92.94 2 GLU B CA 1
ATOM 4456 C C . GLU B 1 2 ? 34.344 4.195 -1.9 1 92.94 2 GLU B C 1
ATOM 4458 O O . GLU B 1 2 ? 33.656 5.137 -2.307 1 92.94 2 GLU B O 1
ATOM 4463 N N . VAL B 1 3 ? 34.625 3.969 -0.647 1 96.88 3 VAL B N 1
ATOM 4464 C CA . VAL B 1 3 ? 34.188 4.898 0.399 1 96.88 3 VAL B CA 1
ATOM 4465 C C . VAL B 1 3 ? 35.344 5.855 0.722 1 96.88 3 VAL B C 1
ATOM 4467 O O . VAL B 1 3 ? 36.469 5.418 1.002 1 96.88 3 VAL B O 1
ATOM 4470 N N . THR B 1 4 ? 35.094 7.07 0.586 1 97.81 4 THR B N 1
ATOM 4471 C CA . THR B 1 4 ? 36.031 8.117 0.971 1 97.81 4 THR B CA 1
ATOM 4472 C C . THR B 1 4 ? 35.688 8.664 2.357 1 97.81 4 THR B C 1
ATOM 4474 O O . THR B 1 4 ? 34.562 9.031 2.625 1 97.81 4 THR B O 1
ATOM 4477 N N . THR B 1 5 ? 36.656 8.688 3.203 1 98.38 5 THR B N 1
ATOM 4478 C CA . THR B 1 5 ? 36.531 9.297 4.52 1 98.38 5 THR B CA 1
ATOM 4479 C C . THR B 1 5 ? 37.031 10.727 4.512 1 98.38 5 THR B C 1
ATOM 4481 O O . THR B 1 5 ? 38.188 10.977 4.148 1 98.38 5 THR B O 1
ATOM 4484 N N . VAL B 1 6 ? 36.219 11.672 4.863 1 98.5 6 VAL B N 1
ATOM 4485 C CA . VAL B 1 6 ? 36.594 13.086 4.848 1 98.5 6 VAL B CA 1
ATOM 4486 C C . VAL B 1 6 ? 36.688 13.609 6.277 1 98.5 6 VAL B C 1
ATOM 4488 O O . VAL B 1 6 ? 35.719 13.562 7.035 1 98.5 6 VAL B O 1
ATOM 4491 N N . PRO B 1 7 ? 37.844 14.078 6.672 1 98.38 7 PRO B N 1
ATOM 4492 C CA . PRO B 1 7 ? 37.938 14.672 8.008 1 98.38 7 PRO B CA 1
ATOM 4493 C C . PRO B 1 7 ? 37.125 15.945 8.156 1 98.38 7 PRO B C 1
ATOM 4495 O O . PRO B 1 7 ? 37 16.719 7.211 1 98.38 7 PRO B O 1
ATOM 4498 N N . THR B 1 8 ? 36.531 16.141 9.297 1 98.44 8 THR B N 1
ATOM 4499 C CA . THR B 1 8 ? 35.75 17.344 9.625 1 98.44 8 THR B CA 1
ATOM 4500 C C . THR B 1 8 ? 35.812 17.625 11.117 1 98.44 8 THR B C 1
ATOM 4502 O O . THR B 1 8 ? 36.625 17.047 11.836 1 98.44 8 THR B O 1
ATOM 4505 N N . SER B 1 9 ? 35.156 18.656 11.594 1 98.31 9 SER B N 1
ATOM 4506 C CA . SER B 1 9 ? 35.031 19.047 12.992 1 98.31 9 SER B CA 1
ATOM 4507 C C . SER B 1 9 ? 33.656 19.578 13.305 1 98.31 9 SER B C 1
ATOM 4509 O O . SER B 1 9 ? 32.875 19.906 12.398 1 98.31 9 SER B O 1
ATOM 4511 N N . PRO B 1 10 ? 33.312 19.531 14.609 1 98.44 10 PRO B N 1
ATOM 4512 C CA . PRO B 1 10 ? 32 20.094 14.969 1 98.44 10 PRO B CA 1
ATOM 4513 C C . PRO B 1 10 ? 31.812 21.516 14.438 1 98.44 10 PRO B C 1
ATOM 4515 O O . PRO B 1 10 ? 32.75 22.312 14.461 1 98.44 10 PRO B O 1
ATOM 4518 N N . ILE B 1 11 ? 30.703 21.781 13.906 1 98.19 11 ILE B N 1
ATOM 4519 C CA . ILE B 1 11 ? 30.328 23.109 13.445 1 98.19 11 ILE B CA 1
ATOM 4520 C C . ILE B 1 11 ? 29.156 23.625 14.281 1 98.19 11 ILE B C 1
ATOM 4522 O O . ILE B 1 11 ? 28.172 22.906 14.5 1 98.19 11 ILE B O 1
ATOM 4526 N N . ALA B 1 12 ? 29.203 24.812 14.727 1 94.31 12 ALA B N 1
ATOM 4527 C CA . ALA B 1 12 ? 28.156 25.406 15.562 1 94.31 12 ALA B CA 1
ATOM 4528 C C . ALA B 1 12 ? 26.828 25.5 14.82 1 94.31 12 ALA B C 1
ATOM 4530 O O . ALA B 1 12 ? 26.812 25.641 13.594 1 94.31 12 ALA B O 1
ATOM 4531 N N . GLY B 1 13 ? 25.703 25.375 15.539 1 92.19 13 GLY B N 1
ATOM 4532 C CA . GLY B 1 13 ? 24.391 25.672 14.969 1 92.19 13 GLY B CA 1
ATOM 4533 C C . GLY B 1 13 ? 23.719 24.453 14.359 1 92.19 13 GLY B C 1
ATOM 4534 O O . GLY B 1 13 ? 22.922 24.578 13.438 1 92.19 13 GLY B O 1
ATOM 4535 N N . GLN B 1 14 ? 24.047 23.25 14.789 1 96.38 14 GLN B N 1
ATOM 4536 C CA . GLN B 1 14 ? 23.469 22.062 14.172 1 96.38 14 GLN B CA 1
ATOM 4537 C C . GLN B 1 14 ? 22.562 21.312 15.148 1 96.38 14 GLN B C 1
ATOM 4539 O O . GLN B 1 14 ? 22.438 20.094 15.086 1 96.38 14 GLN B O 1
ATOM 4544 N N . LYS B 1 15 ? 22.078 21.984 16.141 1 91.88 15 LYS B N 1
ATOM 4545 C CA . LYS B 1 15 ? 21.062 21.406 17 1 91.88 15 LYS B CA 1
ATOM 4546 C C . LYS B 1 15 ? 19.688 21.422 16.328 1 91.88 15 LYS B C 1
ATOM 4548 O O . LYS B 1 15 ? 19.172 22.484 15.977 1 91.88 15 LYS B O 1
ATOM 4553 N N . PRO B 1 16 ? 19.109 20.188 16.141 1 89.69 16 PRO B N 1
ATOM 4554 C CA . PRO B 1 16 ? 17.781 20.188 15.547 1 89.69 16 PRO B CA 1
ATOM 4555 C C . PRO B 1 16 ? 16.734 20.844 16.438 1 89.69 16 PRO B C 1
ATOM 4557 O O . PRO B 1 16 ? 16.781 20.703 17.656 1 89.69 16 PRO B O 1
ATOM 4560 N N . GLY B 1 17 ? 15.805 21.594 15.797 1 79 17 GLY B N 1
ATOM 4561 C CA . GLY B 1 17 ? 14.609 22.047 16.5 1 79 17 GLY B CA 1
ATOM 4562 C C . GLY B 1 17 ? 13.531 20.969 16.594 1 79 17 GLY B C 1
ATOM 4563 O O . GLY B 1 17 ? 13.836 19.781 16.594 1 79 17 GLY B O 1
ATOM 4564 N N . THR B 1 18 ? 12.297 21.328 16.734 1 68.5 18 THR B N 1
ATOM 4565 C CA . THR B 1 18 ? 11.164 20.422 16.906 1 68.5 18 THR B CA 1
ATOM 4566 C C . THR B 1 18 ? 11.016 19.5 15.703 1 68.5 18 THR B C 1
ATOM 4568 O O . THR B 1 18 ? 10.641 18.344 15.852 1 68.5 18 THR B O 1
ATOM 4571 N N . SER B 1 19 ? 11.273 20.016 14.5 1 75.19 19 SER B N 1
ATOM 4572 C CA . SER B 1 19 ? 11.07 19.172 13.32 1 75.19 19 SER B CA 1
ATOM 4573 C C . SER B 1 19 ? 12.312 19.141 12.445 1 75.19 19 SER B C 1
ATOM 4575 O O . SER B 1 19 ? 12.219 19.078 11.219 1 75.19 19 SER B O 1
ATOM 4577 N N . GLY B 1 20 ? 13.508 19.297 13.016 1 87.62 20 GLY B N 1
ATOM 4578 C CA . GLY B 1 20 ? 14.711 19.188 12.211 1 87.62 20 GLY B CA 1
ATOM 4579 C C . GLY B 1 20 ? 15.602 20.406 12.289 1 87.62 20 GLY B C 1
ATOM 4580 O O . GLY B 1 20 ? 15.492 21.203 13.234 1 87.62 20 GLY B O 1
ATOM 4581 N N . LEU B 1 21 ? 16.5 20.562 11.359 1 94.88 21 LEU B N 1
ATOM 4582 C CA . LEU B 1 21 ? 17.5 21.625 11.344 1 94.88 21 LEU B CA 1
ATOM 4583 C C . LEU B 1 21 ? 17.188 22.656 10.273 1 94.88 21 LEU B C 1
ATOM 4585 O O . LEU B 1 21 ? 16.938 22.312 9.117 1 94.88 21 LEU B O 1
ATOM 4589 N N . ARG B 1 22 ? 17.047 23.922 10.633 1 94.88 22 ARG B N 1
ATOM 4590 C CA . ARG B 1 22 ? 16.859 25.047 9.719 1 94.88 22 ARG B CA 1
ATOM 4591 C C . ARG B 1 22 ? 18.016 26.047 9.844 1 94.88 22 ARG B C 1
ATOM 4593 O O . ARG B 1 22 ? 18.438 26.375 10.953 1 94.88 22 ARG B O 1
ATOM 4600 N N . GLN B 1 23 ? 18.609 26.375 8.805 1 95.19 23 GLN B N 1
ATOM 4601 C CA . GLN B 1 23 ? 19.641 27.406 8.688 1 95.19 23 GLN B CA 1
ATOM 4602 C C . GLN B 1 23 ? 19.547 28.109 7.34 1 95.19 23 GLN B C 1
ATOM 4604 O O . GLN B 1 23 ? 18.844 27.656 6.441 1 95.19 23 GLN B O 1
ATOM 4609 N N . LYS B 1 24 ? 20.266 29.266 7.277 1 96 24 LYS B N 1
ATOM 4610 C CA . LYS B 1 24 ? 20.375 29.922 5.973 1 96 24 LYS B CA 1
ATOM 4611 C C . LYS B 1 24 ? 20.953 28.969 4.93 1 96 24 LYS B C 1
ATOM 4613 O O . LYS B 1 24 ? 21.812 28.156 5.238 1 96 24 LYS B O 1
ATOM 4618 N N . THR B 1 25 ? 20.484 29.094 3.688 1 98.06 25 THR B N 1
ATOM 4619 C CA . THR B 1 25 ? 20.906 28.219 2.6 1 98.06 25 THR B CA 1
ATOM 4620 C C . THR B 1 25 ? 22.438 28.266 2.439 1 98.06 25 THR B C 1
ATOM 4622 O O . THR B 1 25 ? 23.078 27.234 2.289 1 98.06 25 THR B O 1
ATOM 4625 N N . LYS B 1 26 ? 23 29.406 2.566 1 98.06 26 LYS B N 1
ATOM 4626 C CA . LYS B 1 26 ? 24.438 29.578 2.406 1 98.06 26 LYS B CA 1
ATOM 4627 C C . LYS B 1 26 ? 25.203 28.828 3.492 1 98.06 26 LYS B C 1
ATOM 4629 O O . LYS B 1 26 ? 26.312 28.328 3.248 1 98.06 26 LYS B O 1
ATOM 4634 N N . THR B 1 27 ? 24.609 28.75 4.664 1 97.44 27 THR B N 1
ATOM 4635 C CA . THR B 1 27 ? 25.219 27.984 5.738 1 97.44 27 THR B CA 1
ATOM 4636 C C . THR B 1 27 ? 25.297 26.5 5.371 1 97.44 27 THR B C 1
ATOM 4638 O O . THR B 1 27 ? 26.344 25.875 5.523 1 97.44 27 THR B O 1
ATOM 4641 N N . PHE B 1 28 ? 24.266 25.953 4.805 1 97.94 28 PHE B N 1
ATOM 4642 C CA . PHE B 1 28 ? 24.234 24.562 4.402 1 97.94 28 PHE B CA 1
ATOM 4643 C C . PHE B 1 28 ? 25.203 24.297 3.262 1 97.94 28 PHE B C 1
ATOM 4645 O O . PHE B 1 28 ? 25.766 23.203 3.148 1 97.94 28 PHE B O 1
ATOM 4652 N N . MET B 1 29 ? 25.406 25.312 2.445 1 98.19 29 MET B N 1
ATOM 4653 C CA . MET B 1 29 ? 26.281 25.188 1.279 1 98.19 29 MET B CA 1
ATOM 4654 C C . MET B 1 29 ? 27.75 25.297 1.682 1 98.19 29 MET B C 1
ATOM 4656 O O . MET B 1 29 ? 28.641 24.953 0.898 1 98.19 29 MET B O 1
ATOM 4660 N N . SER B 1 30 ? 27.984 25.734 2.896 1 97.88 30 SER B N 1
ATOM 4661 C CA . SER B 1 30 ? 29.359 25.859 3.35 1 97.88 30 SER B CA 1
ATOM 4662 C C . SER B 1 30 ? 30.016 24.5 3.521 1 97.88 30 SER B C 1
ATOM 4664 O O . SER B 1 30 ? 29.328 23.484 3.633 1 97.88 30 SER B O 1
ATOM 4666 N N . GLU B 1 31 ? 31.281 24.547 3.574 1 97.31 31 GLU B N 1
ATOM 4667 C CA . GLU B 1 31 ? 32.062 23.312 3.572 1 97.31 31 GLU B CA 1
ATOM 4668 C C . GLU B 1 31 ? 31.703 22.422 4.754 1 97.31 31 GLU B C 1
ATOM 4670 O O . GLU B 1 31 ? 31.703 22.875 5.902 1 97.31 31 GLU B O 1
ATOM 4675 N N . HIS B 1 32 ? 31.281 21.188 4.598 1 98 32 HIS B N 1
ATOM 4676 C CA . HIS B 1 32 ? 31.109 20.078 5.543 1 98 32 HIS B CA 1
ATOM 4677 C C . HIS B 1 32 ? 29.797 20.219 6.305 1 98 32 HIS B C 1
ATOM 4679 O O . HIS B 1 32 ? 29.391 19.297 7.012 1 98 32 HIS B O 1
ATOM 4685 N N . TYR B 1 33 ? 29.062 21.281 6.18 1 98.5 33 TYR B N 1
ATOM 4686 C CA . TYR B 1 33 ? 27.953 21.562 7.094 1 98.5 33 TYR B CA 1
ATOM 4687 C C . TYR B 1 33 ? 26.859 20.516 6.938 1 98.5 33 TYR B C 1
ATOM 4689 O O . TYR B 1 33 ? 26.469 19.859 7.906 1 98.5 33 TYR B O 1
ATOM 4697 N N . LEU B 1 34 ? 26.375 20.375 5.676 1 98.69 34 LEU B N 1
ATOM 4698 C CA . LEU B 1 34 ? 25.328 19.406 5.414 1 98.69 34 LEU B CA 1
ATOM 4699 C C . LEU B 1 34 ? 25.812 17.984 5.738 1 98.69 34 LEU B C 1
ATOM 4701 O O . LEU B 1 34 ? 25.109 17.219 6.395 1 98.69 34 LEU B O 1
ATOM 4705 N N . GLU B 1 35 ? 27 17.672 5.324 1 98.75 35 GLU B N 1
ATOM 4706 C CA . GLU B 1 35 ? 27.578 16.344 5.5 1 98.75 35 GLU B CA 1
ATOM 4707 C C . GLU B 1 35 ? 27.688 15.984 6.977 1 98.75 35 GLU B C 1
ATOM 4709 O O . GLU B 1 35 ? 27.406 14.844 7.363 1 98.75 35 GLU B O 1
ATOM 4714 N N . ASN B 1 36 ? 28.078 17 7.773 1 98.75 36 ASN B N 1
ATOM 4715 C CA . ASN B 1 36 ? 28.188 16.766 9.211 1 98.75 36 ASN B CA 1
ATOM 4716 C C . ASN B 1 36 ? 26.844 16.344 9.812 1 98.75 36 ASN B C 1
ATOM 4718 O O . ASN B 1 36 ? 26.797 15.398 10.609 1 98.75 36 ASN B O 1
ATOM 4722 N N . PHE B 1 37 ? 25.859 16.984 9.414 1 98.56 37 PHE B N 1
ATOM 4723 C CA . PHE B 1 37 ? 24.547 16.688 9.984 1 98.56 37 PHE B CA 1
ATOM 4724 C C . PHE B 1 37 ? 24.047 15.336 9.516 1 98.56 37 PHE B C 1
ATOM 4726 O O . PHE B 1 37 ? 23.531 14.547 10.32 1 98.56 37 PHE B O 1
ATOM 4733 N N . VAL B 1 38 ? 24.172 15.047 8.242 1 98.81 38 VAL B N 1
ATOM 4734 C CA . VAL B 1 38 ? 23.688 13.797 7.672 1 98.81 38 VAL B CA 1
ATOM 4735 C C . VAL B 1 38 ? 24.438 12.625 8.297 1 98.81 38 VAL B C 1
ATOM 4737 O O . VAL B 1 38 ? 23.828 11.633 8.711 1 98.81 38 VAL B O 1
ATOM 4740 N N . GLN B 1 39 ? 25.734 12.742 8.414 1 98.81 39 GLN B N 1
ATOM 4741 C CA . GLN B 1 39 ? 26.531 11.695 9.039 1 98.81 39 GLN B CA 1
ATOM 4742 C C . GLN B 1 39 ? 26.125 11.484 10.492 1 98.81 39 GLN B C 1
ATOM 4744 O O . GLN B 1 39 ? 26.016 10.352 10.961 1 98.81 39 GLN B O 1
ATOM 4749 N N . SER B 1 40 ? 25.969 12.609 11.18 1 98.69 40 SER B N 1
ATOM 4750 C CA . SER B 1 40 ? 25.562 12.539 12.578 1 98.69 40 SER B CA 1
ATOM 4751 C C . SER B 1 40 ? 24.219 11.836 12.727 1 98.69 40 SER B C 1
ATOM 4753 O O . SER B 1 40 ? 23.984 11.133 13.711 1 98.69 40 SER B O 1
ATOM 4755 N N . THR B 1 41 ? 23.328 12.039 11.773 1 98.44 41 THR B N 1
ATOM 4756 C CA . THR B 1 41 ? 22.016 11.383 11.773 1 98.44 41 THR B CA 1
ATOM 4757 C C . THR B 1 41 ? 22.156 9.891 11.508 1 98.44 41 THR B C 1
ATOM 4759 O O . THR B 1 41 ? 21.625 9.07 12.25 1 98.44 41 THR B O 1
ATOM 4762 N N . LEU B 1 42 ? 22.906 9.523 10.5 1 98.62 42 LEU B N 1
ATOM 4763 C CA . LEU B 1 42 ? 23.125 8.117 10.172 1 98.62 42 LEU B CA 1
ATOM 4764 C C . LEU B 1 42 ? 23.766 7.379 11.336 1 98.62 42 LEU B C 1
ATOM 4766 O O . LEU B 1 42 ? 23.375 6.258 11.664 1 98.62 42 LEU B O 1
ATOM 4770 N N . ASP B 1 43 ? 24.75 8.039 12 1 98.5 43 ASP B N 1
ATOM 4771 C CA . ASP B 1 43 ? 25.422 7.445 13.156 1 98.5 43 ASP B CA 1
ATOM 4772 C C . ASP B 1 43 ? 24.438 7.234 14.305 1 98.5 43 ASP B C 1
ATOM 4774 O O . ASP B 1 43 ? 24.5 6.223 15.008 1 98.5 43 ASP B O 1
ATOM 4778 N N . ALA B 1 44 ? 23.578 8.219 14.508 1 98 44 ALA B N 1
ATOM 4779 C CA . ALA B 1 44 ? 22.562 8.094 15.555 1 98 44 ALA B CA 1
ATOM 4780 C C . ALA B 1 44 ? 21.641 6.906 15.297 1 98 44 ALA B C 1
ATOM 4782 O O . ALA B 1 44 ? 21.312 6.156 16.219 1 98 44 ALA B O 1
ATOM 4783 N N . LEU B 1 45 ? 21.25 6.715 14.102 1 98.19 45 LEU B N 1
ATOM 4784 C CA . LEU B 1 45 ? 20.359 5.617 13.734 1 98.19 45 LEU B CA 1
ATOM 4785 C C . LEU B 1 45 ? 21.031 4.27 13.961 1 98.19 45 LEU B C 1
ATOM 4787 O O . LEU B 1 45 ? 20.422 3.35 14.508 1 98.19 45 LEU B O 1
ATOM 4791 N N . VAL B 1 46 ? 22.281 4.18 13.539 1 97.94 46 VAL B N 1
ATOM 4792 C CA . VAL B 1 46 ? 23.031 2.947 13.758 1 97.94 46 VAL B CA 1
ATOM 4793 C C . VAL B 1 46 ? 23.125 2.66 15.25 1 97.94 46 VAL B C 1
ATOM 4795 O O . VAL B 1 46 ? 22.922 1.524 15.688 1 97.94 46 VAL B O 1
ATOM 4798 N N . ALA B 1 47 ? 23.422 3.68 16.016 1 97.38 47 ALA B N 1
ATOM 4799 C CA . ALA B 1 47 ? 23.562 3.535 17.469 1 97.38 47 ALA B CA 1
ATOM 4800 C C . ALA B 1 47 ? 22.25 3.078 18.094 1 97.38 47 ALA B C 1
ATOM 4802 O O . ALA B 1 47 ? 22.25 2.34 19.078 1 97.38 47 ALA B O 1
ATOM 4803 N N . GLU B 1 48 ? 21.141 3.48 17.516 1 96.25 48 GLU B N 1
ATOM 4804 C CA . GLU B 1 48 ? 19.812 3.135 18.031 1 96.25 48 GLU B CA 1
ATOM 4805 C C . GLU B 1 48 ? 19.359 1.78 17.516 1 96.25 48 GLU B C 1
ATOM 4807 O O . GLU B 1 48 ? 18.219 1.375 17.75 1 96.25 48 GLU B O 1
ATOM 4812 N N . GLY B 1 49 ? 20.156 1.113 16.75 1 96.31 49 GLY B N 1
ATOM 4813 C CA . GLY B 1 49 ? 19.859 -0.226 16.266 1 96.31 49 GLY B CA 1
ATOM 4814 C C . GLY B 1 49 ? 18.984 -0.231 15.023 1 96.31 49 GLY B C 1
ATOM 4815 O O . GLY B 1 49 ? 18.422 -1.263 14.664 1 96.31 49 GLY B O 1
ATOM 4816 N N . VAL B 1 50 ? 18.781 0.866 14.344 1 96.69 50 VAL B N 1
ATOM 4817 C CA . VAL B 1 50 ? 18.031 0.964 13.102 1 96.69 50 VAL B CA 1
ATOM 4818 C C . VAL B 1 50 ? 18.781 0.266 11.977 1 96.69 50 VAL B C 1
ATOM 4820 O O . VAL B 1 50 ? 20.016 0.39 11.875 1 96.69 50 VAL B O 1
ATOM 4823 N N . PRO B 1 51 ? 18.109 -0.503 11.141 1 95.75 51 PRO B N 1
ATOM 4824 C CA . PRO B 1 51 ? 18.781 -1.265 10.078 1 95.75 51 PRO B CA 1
ATOM 4825 C C . PRO B 1 51 ? 19.156 -0.402 8.875 1 95.75 51 PRO B C 1
ATOM 4827 O O . PRO B 1 51 ? 18.609 -0.579 7.789 1 95.75 51 PRO B O 1
ATOM 4830 N N . VAL B 1 52 ? 20.219 0.356 9.023 1 97.69 52 VAL B N 1
ATOM 4831 C CA . VAL B 1 52 ? 20.688 1.257 7.973 1 97.69 52 VAL B CA 1
ATOM 4832 C C . VAL B 1 52 ? 21.328 0.45 6.844 1 97.69 52 VAL B C 1
ATOM 4834 O O . VAL B 1 52 ? 21.016 0.669 5.668 1 97.69 52 VAL B O 1
ATOM 4837 N N . LYS B 1 53 ? 22.25 -0.49 7.199 1 96.12 53 LYS B N 1
ATOM 4838 C CA . LYS B 1 53 ? 22.906 -1.319 6.195 1 96.12 53 LYS B CA 1
ATOM 4839 C C . LYS B 1 53 ? 21.906 -2.217 5.477 1 96.12 53 LYS B C 1
ATOM 4841 O O . LYS B 1 53 ? 21.125 -2.93 6.117 1 96.12 53 LYS B O 1
ATOM 4846 N N . GLY B 1 54 ? 21.891 -2.09 4.195 1 94.44 54 GLY B N 1
ATOM 4847 C CA . GLY B 1 54 ? 21 -2.904 3.383 1 94.44 54 GLY B CA 1
ATOM 4848 C C . GLY B 1 54 ? 19.578 -2.375 3.34 1 94.44 54 GLY B C 1
ATOM 4849 O O . GLY B 1 54 ? 18.766 -2.854 2.557 1 94.44 54 GLY B O 1
ATOM 4850 N N . GLY B 1 55 ? 19.266 -1.375 4.168 1 96.5 55 GLY B N 1
ATOM 4851 C CA . GLY B 1 55 ? 17.906 -0.862 4.289 1 96.5 55 GLY B CA 1
ATOM 4852 C C . GLY B 1 55 ? 17.531 0.107 3.182 1 96.5 55 GLY B C 1
ATOM 4853 O O . GLY B 1 55 ? 18.344 0.397 2.303 1 96.5 55 GLY B O 1
ATOM 4854 N N . THR B 1 56 ? 16.266 0.49 3.164 1 97.69 56 THR B N 1
ATOM 4855 C CA . THR B 1 56 ? 15.734 1.472 2.225 1 97.69 56 THR B CA 1
ATOM 4856 C C . THR B 1 56 ? 15.625 2.846 2.879 1 97.69 56 THR B C 1
ATOM 4858 O O . THR B 1 56 ? 15.156 2.965 4.012 1 97.69 56 THR B O 1
ATOM 4861 N N . LEU B 1 57 ? 16.094 3.881 2.23 1 98.81 57 LEU B N 1
ATOM 4862 C CA . LEU B 1 57 ? 16.031 5.262 2.691 1 98.81 57 LEU B CA 1
ATOM 4863 C C . LEU B 1 57 ? 15.297 6.141 1.685 1 98.81 57 LEU B C 1
ATOM 4865 O O . LEU B 1 57 ? 15.508 6.016 0.476 1 98.81 57 LEU B O 1
ATOM 4869 N N . VAL B 1 58 ? 14.391 7.039 2.156 1 98.88 58 VAL B N 1
ATOM 4870 C CA . VAL B 1 58 ? 13.719 7.988 1.271 1 98.88 58 VAL B CA 1
ATOM 4871 C C . VAL B 1 58 ? 14.391 9.352 1.374 1 98.88 58 VAL B C 1
ATOM 4873 O O . VAL B 1 58 ? 14.734 9.805 2.471 1 98.88 58 VAL B O 1
ATOM 4876 N N . ILE B 1 59 ? 14.672 9.977 0.257 1 98.94 59 ILE B N 1
ATOM 4877 C CA . ILE B 1 59 ? 15.281 11.305 0.239 1 98.94 59 ILE B CA 1
ATOM 4878 C C . ILE B 1 59 ? 14.547 12.195 -0.76 1 98.94 59 ILE B C 1
ATOM 4880 O O . ILE B 1 59 ? 14.461 11.867 -1.945 1 98.94 59 ILE B O 1
ATOM 4884 N N . SER B 1 60 ? 13.969 13.242 -0.347 1 98.88 60 SER B N 1
ATOM 4885 C CA . SER B 1 60 ? 13.336 14.258 -1.176 1 98.88 60 SER B CA 1
ATOM 4886 C C . SER B 1 60 ? 13.117 15.555 -0.397 1 98.88 60 SER B C 1
ATOM 4888 O O . SER B 1 60 ? 13.633 15.711 0.712 1 98.88 60 SER B O 1
ATOM 4890 N N . GLY B 1 61 ? 12.5 16.516 -0.975 1 98.69 61 GLY B N 1
ATOM 4891 C CA . GLY B 1 61 ? 12.258 17.781 -0.302 1 98.69 61 GLY B CA 1
ATOM 4892 C C . GLY B 1 61 ? 11.242 18.656 -1.018 1 98.69 61 GLY B C 1
ATOM 4893 O O . GLY B 1 61 ? 10.484 18.172 -1.864 1 98.69 61 GLY B O 1
ATOM 4894 N N . ASP B 1 62 ? 11.172 19.953 -0.585 1 98.69 62 ASP B N 1
ATOM 4895 C CA . ASP B 1 62 ? 10.117 20.844 -1.062 1 98.69 62 ASP B CA 1
ATOM 4896 C C . ASP B 1 62 ? 10.57 21.625 -2.289 1 98.69 62 ASP B C 1
ATOM 4898 O O . ASP B 1 62 ? 9.836 22.469 -2.803 1 98.69 62 ASP B O 1
ATOM 4902 N N . GLY B 1 63 ? 11.773 21.375 -2.777 1 98.5 63 GLY B N 1
ATOM 4903 C CA . GLY B 1 63 ? 12.227 21.953 -4.035 1 98.5 63 GLY B CA 1
ATOM 4904 C C . GLY B 1 63 ? 12.914 23.297 -3.873 1 98.5 63 GLY B C 1
ATOM 4905 O O . GLY B 1 63 ? 13.297 23.922 -4.859 1 98.5 63 GLY B O 1
ATOM 4906 N N . ARG B 1 64 ? 13.125 23.781 -2.645 1 98.75 64 ARG B N 1
ATOM 4907 C CA . ARG B 1 64 ? 13.781 25.062 -2.416 1 98.75 64 ARG B CA 1
ATOM 4908 C C . ARG B 1 64 ? 15.227 25.031 -2.91 1 98.75 64 ARG B C 1
ATOM 4910 O O . ARG B 1 64 ? 15.727 23.984 -3.316 1 98.75 64 ARG B O 1
ATOM 4917 N N . TYR B 1 65 ? 15.898 26.234 -2.902 1 98.44 65 TYR B N 1
ATOM 4918 C CA . TYR B 1 65 ? 17.266 26.344 -3.4 1 98.44 65 TYR B CA 1
ATOM 4919 C C . TYR B 1 65 ? 18.188 25.359 -2.697 1 98.44 65 TYR B C 1
ATOM 4921 O O . TYR B 1 65 ? 18.141 25.219 -1.473 1 98.44 65 TYR B O 1
ATOM 4929 N N . HIS B 1 66 ? 19.016 24.609 -3.449 1 98.56 66 HIS B N 1
ATOM 4930 C CA . HIS B 1 66 ? 20.031 23.688 -2.977 1 98.56 66 HIS B CA 1
ATOM 4931 C C . HIS B 1 66 ? 19.453 22.281 -2.781 1 98.56 66 HIS B C 1
ATOM 4933 O O . HIS B 1 66 ? 20.172 21.344 -2.467 1 98.56 66 HIS B O 1
ATOM 4939 N N . ASN B 1 67 ? 18.141 22.109 -3.039 1 98.69 67 ASN B N 1
ATOM 4940 C CA . ASN B 1 67 ? 17.453 20.828 -2.834 1 98.69 67 ASN B CA 1
ATOM 4941 C C . ASN B 1 67 ? 18.078 19.719 -3.668 1 98.69 67 ASN B C 1
ATOM 4943 O O . ASN B 1 67 ? 18.5 18.688 -3.125 1 98.69 67 ASN B O 1
ATOM 4947 N N . LYS B 1 68 ? 18.219 19.891 -4.934 1 98.12 68 LYS B N 1
ATOM 4948 C CA . LYS B 1 68 ? 18.719 18.859 -5.84 1 98.12 68 LYS B CA 1
ATOM 4949 C C . LYS B 1 68 ? 20.172 18.516 -5.531 1 98.12 68 LYS B C 1
ATOM 4951 O O . LYS B 1 68 ? 20.547 17.344 -5.539 1 98.12 68 LYS B O 1
ATOM 4956 N N . THR B 1 69 ? 20.953 19.547 -5.234 1 98.31 69 THR B N 1
ATOM 4957 C CA . THR B 1 69 ? 22.359 19.328 -4.91 1 98.31 69 THR B CA 1
ATOM 4958 C C . THR B 1 69 ? 22.5 18.547 -3.613 1 98.31 69 THR B C 1
ATOM 4960 O O . THR B 1 69 ? 23.297 17.609 -3.533 1 98.31 69 THR B O 1
ATOM 4963 N N . ALA B 1 70 ? 21.734 18.922 -2.609 1 98.81 70 ALA B N 1
ATOM 4964 C CA . ALA B 1 70 ? 21.781 18.25 -1.313 1 98.81 70 ALA B CA 1
ATOM 4965 C C . ALA B 1 70 ? 21.406 16.781 -1.445 1 98.81 70 ALA B C 1
ATOM 4967 O O . ALA B 1 70 ? 22.016 15.914 -0.809 1 98.81 70 ALA B O 1
ATOM 4968 N N . ILE B 1 71 ? 20.406 16.484 -2.268 1 98.88 71 ILE B N 1
ATOM 4969 C CA . ILE B 1 71 ? 19.953 15.109 -2.471 1 98.88 71 ILE B CA 1
ATOM 4970 C C . ILE B 1 71 ? 21.094 14.258 -3.018 1 98.88 71 ILE B C 1
ATOM 4972 O O . ILE B 1 71 ? 21.328 13.148 -2.545 1 98.88 71 ILE B O 1
ATOM 4976 N N . GLN B 1 72 ? 21.828 14.805 -3.975 1 98.69 72 GLN B N 1
ATOM 4977 C CA . GLN B 1 72 ? 22.953 14.078 -4.555 1 98.69 72 GLN B CA 1
ATOM 4978 C C . GLN B 1 72 ? 24.016 13.766 -3.496 1 98.69 72 GLN B C 1
ATOM 4980 O O . GLN B 1 72 ? 24.547 12.656 -3.453 1 98.69 72 GLN B O 1
ATOM 4985 N N . ILE B 1 73 ? 24.266 14.711 -2.658 1 98.69 73 ILE B N 1
ATOM 4986 C CA . ILE B 1 73 ? 25.25 14.547 -1.595 1 98.69 73 ILE B CA 1
ATOM 4987 C C . ILE B 1 73 ? 24.797 13.453 -0.632 1 98.69 73 ILE B C 1
ATOM 4989 O O . ILE B 1 73 ? 25.562 12.555 -0.285 1 98.69 73 ILE B O 1
ATOM 4993 N N . ILE B 1 74 ? 23.562 13.469 -0.219 1 98.88 74 ILE B N 1
ATOM 4994 C CA . ILE B 1 74 ? 23.031 12.531 0.761 1 98.88 74 ILE B CA 1
ATOM 4995 C C . ILE B 1 74 ? 23 11.125 0.166 1 98.88 74 ILE B C 1
ATOM 4997 O O . ILE B 1 74 ? 23.25 10.141 0.869 1 98.88 74 ILE B O 1
ATOM 5001 N N . ILE B 1 75 ? 22.672 11.016 -1.146 1 98.62 75 ILE B N 1
ATOM 5002 C CA . ILE B 1 75 ? 22.688 9.727 -1.819 1 98.62 75 ILE B CA 1
ATOM 5003 C C . ILE B 1 75 ? 24.078 9.102 -1.718 1 98.62 75 ILE B C 1
ATOM 5005 O O . ILE B 1 75 ? 24.203 7.922 -1.388 1 98.62 75 ILE B O 1
ATOM 5009 N N . LYS B 1 76 ? 25.125 9.898 -1.928 1 98.5 76 LYS B N 1
ATOM 5010 C CA . LYS B 1 76 ? 26.5 9.406 -1.849 1 98.5 76 LYS B CA 1
ATOM 5011 C C . LYS B 1 76 ? 26.859 9 -0.42 1 98.5 76 LYS B C 1
ATOM 5013 O O . LYS B 1 76 ? 27.594 8.039 -0.208 1 98.5 76 LYS B O 1
ATOM 5018 N N . MET B 1 77 ? 26.344 9.719 0.529 1 98.81 77 MET B N 1
ATOM 5019 C CA . MET B 1 77 ? 26.594 9.398 1.933 1 98.81 77 MET B CA 1
ATOM 5020 C C . MET B 1 77 ? 25.828 8.148 2.355 1 98.81 77 MET B C 1
ATOM 5022 O O . MET B 1 77 ? 26.344 7.34 3.133 1 98.81 77 MET B O 1
ATOM 5026 N N . ALA B 1 78 ? 24.609 8.016 1.863 1 98.62 78 ALA B N 1
ATOM 5027 C CA . ALA B 1 78 ? 23.828 6.809 2.123 1 98.62 78 ALA B CA 1
ATOM 5028 C C . ALA B 1 78 ? 24.531 5.566 1.6 1 98.62 78 ALA B C 1
ATOM 5030 O O . ALA B 1 78 ? 24.625 4.551 2.297 1 98.62 78 ALA B O 1
ATOM 5031 N N . ALA B 1 79 ? 25.031 5.688 0.405 1 98.19 79 ALA B N 1
ATOM 5032 C CA . ALA B 1 79 ? 25.781 4.578 -0.177 1 98.19 79 ALA B CA 1
ATOM 5033 C C . ALA B 1 79 ? 26.969 4.203 0.7 1 98.19 79 ALA B C 1
ATOM 5035 O O . ALA B 1 79 ? 27.203 3.021 0.956 1 98.19 79 ALA B O 1
ATOM 5036 N N . ALA B 1 80 ? 27.672 5.203 1.154 1 98.31 80 ALA B N 1
ATOM 5037 C CA . ALA B 1 80 ? 28.859 4.977 1.992 1 98.31 80 ALA B CA 1
ATOM 5038 C C . ALA B 1 80 ? 28.469 4.328 3.318 1 98.31 80 ALA B C 1
ATOM 5040 O O . ALA B 1 80 ? 29.234 3.553 3.887 1 98.31 80 ALA B O 1
ATOM 5041 N N . ALA B 1 81 ? 27.266 4.66 3.811 1 98.19 81 ALA B N 1
ATOM 5042 C CA . ALA B 1 81 ? 26.781 4.113 5.074 1 98.19 81 ALA B CA 1
ATOM 5043 C C . ALA B 1 81 ? 26.266 2.688 4.895 1 98.19 81 ALA B C 1
ATOM 5045 O O . ALA B 1 81 ? 25.891 2.029 5.863 1 98.19 81 ALA B O 1
ATOM 5046 N N . GLY B 1 82 ? 26.219 2.152 3.668 1 97.12 82 GLY B N 1
ATOM 5047 C CA . GLY B 1 82 ? 25.812 0.783 3.398 1 97.12 82 GLY B CA 1
ATOM 5048 C C . GLY B 1 82 ? 24.328 0.655 3.104 1 97.12 82 GLY B C 1
ATOM 5049 O O . GLY B 1 82 ? 23.781 -0.453 3.08 1 97.12 82 GLY B O 1
ATOM 5050 N N . VAL B 1 83 ? 23.641 1.744 2.875 1 97.56 83 VAL B N 1
ATOM 5051 C CA . VAL B 1 83 ? 22.25 1.705 2.461 1 97.56 83 VAL B CA 1
ATOM 5052 C C . VAL B 1 83 ? 22.109 0.926 1.154 1 97.56 83 VAL B C 1
ATOM 5054 O O . VAL B 1 83 ? 22.938 1.066 0.255 1 97.56 83 VAL B O 1
ATOM 5057 N N . GLY B 1 84 ? 21.109 0.112 1.114 1 95.5 84 GLY B N 1
ATOM 5058 C CA . GLY B 1 84 ? 20.922 -0.715 -0.069 1 95.5 84 GLY B CA 1
ATOM 5059 C C . GLY B 1 84 ? 20.109 -0.037 -1.154 1 95.5 84 GLY B C 1
ATOM 5060 O O . GLY B 1 84 ? 20.328 -0.278 -2.344 1 95.5 84 GLY B O 1
ATOM 5061 N N . ARG B 1 85 ? 19.188 0.77 -0.723 1 95.88 85 ARG B N 1
ATOM 5062 C CA . ARG B 1 85 ? 18.266 1.367 -1.673 1 95.88 85 ARG B CA 1
ATOM 5063 C C . ARG B 1 85 ? 17.844 2.764 -1.224 1 95.88 85 ARG B C 1
ATOM 5065 O O . ARG B 1 85 ? 17.594 2.992 -0.037 1 95.88 85 ARG B O 1
ATOM 5072 N N . VAL B 1 86 ? 17.75 3.676 -2.209 1 98.25 86 VAL B N 1
ATOM 5073 C CA . VAL B 1 86 ? 17.219 5.012 -1.976 1 98.25 86 VAL B CA 1
ATOM 5074 C C . VAL B 1 86 ? 15.992 5.238 -2.859 1 98.25 86 VAL B C 1
ATOM 5076 O O . VAL B 1 86 ? 16.031 4.965 -4.062 1 98.25 86 VAL B O 1
ATOM 5079 N N . TRP B 1 87 ? 14.906 5.641 -2.262 1 98.38 87 TRP B N 1
ATOM 5080 C CA . TRP B 1 87 ? 13.719 6.109 -2.971 1 98.38 87 TRP B CA 1
ATOM 5081 C C . TRP B 1 87 ? 13.68 7.633 -3.016 1 98.38 87 TRP B C 1
ATOM 5083 O O . TRP B 1 87 ? 13.875 8.297 -1.994 1 98.38 87 TRP B O 1
ATOM 5093 N N . CYS B 1 88 ? 13.484 8.188 -4.199 1 98.81 88 CYS B N 1
ATOM 5094 C CA . CYS B 1 88 ? 13.43 9.633 -4.387 1 98.81 88 CYS B CA 1
ATOM 5095 C C . CYS B 1 88 ? 12.289 10.016 -5.324 1 98.81 88 CYS B C 1
ATOM 5097 O O . CYS B 1 88 ? 12.133 9.422 -6.391 1 98.81 88 CYS B O 1
ATOM 5099 N N . GLY B 1 89 ? 11.445 10.984 -4.891 1 98.69 89 GLY B N 1
ATOM 5100 C CA . GLY B 1 89 ? 10.469 11.508 -5.836 1 98.69 89 GLY B CA 1
ATOM 5101 C C . GLY B 1 89 ? 11.102 12.203 -7.023 1 98.69 89 GLY B C 1
ATOM 5102 O O . GLY B 1 89 ? 12.172 12.797 -6.906 1 98.69 89 GLY B O 1
ATOM 5103 N N . ASP B 1 90 ? 10.414 12.133 -8.164 1 98.44 90 ASP B N 1
ATOM 5104 C CA . ASP B 1 90 ? 10.969 12.789 -9.344 1 98.44 90 ASP B CA 1
ATOM 5105 C C . ASP B 1 90 ? 11.102 14.297 -9.117 1 98.44 90 ASP B C 1
ATOM 5107 O O . ASP B 1 90 ? 10.336 14.883 -8.352 1 98.44 90 ASP B O 1
ATOM 5111 N N . HIS B 1 91 ? 12.172 14.859 -9.703 1 98.31 91 HIS B N 1
ATOM 5112 C CA . HIS B 1 91 ? 12.602 16.25 -9.539 1 98.31 91 HIS B CA 1
ATOM 5113 C C . HIS B 1 91 ? 13.031 16.531 -8.102 1 98.31 91 HIS B C 1
ATOM 5115 O O . HIS B 1 91 ? 13.164 17.688 -7.707 1 98.31 91 HIS B O 1
ATOM 5121 N N . GLY B 1 92 ? 13.203 15.445 -7.309 1 98.69 92 GLY B N 1
ATOM 5122 C CA . GLY B 1 92 ? 13.602 15.562 -5.918 1 98.69 92 GLY B CA 1
ATOM 5123 C C . GLY B 1 92 ? 12.484 16.031 -5.012 1 98.69 92 GLY B C 1
ATOM 5124 O O . GLY B 1 92 ? 12.734 16.578 -3.936 1 98.69 92 GLY B O 1
ATOM 5125 N N . LEU B 1 93 ? 11.227 15.836 -5.449 1 98.88 93 LEU B N 1
ATOM 5126 C CA . LEU B 1 93 ? 10.109 16.469 -4.762 1 98.88 93 LEU B CA 1
ATOM 5127 C C . LEU B 1 93 ? 9.281 15.43 -4.008 1 98.88 93 LEU B C 1
ATOM 5129 O O . LEU B 1 93 ? 8.93 14.383 -4.559 1 98.88 93 LEU B O 1
ATOM 5133 N N . LEU B 1 94 ? 9.016 15.672 -2.762 1 98.88 94 LEU B N 1
ATOM 5134 C CA . LEU B 1 94 ? 7.977 15.078 -1.926 1 98.88 94 LEU B CA 1
ATOM 5135 C C . LEU B 1 94 ? 7.469 16.078 -0.897 1 98.88 94 LEU B C 1
ATOM 5137 O O . LEU B 1 94 ? 8.258 16.734 -0.223 1 98.88 94 LEU B O 1
ATOM 5141 N N . SER B 1 95 ? 6.18 16.219 -0.87 1 98.81 95 SER B N 1
ATOM 5142 C CA . SER B 1 95 ? 5.648 16.969 0.261 1 98.81 95 SER B CA 1
ATOM 5143 C C . SER B 1 95 ? 5.883 16.234 1.575 1 98.81 95 SER B C 1
ATOM 5145 O O . SER B 1 95 ? 6.184 15.039 1.578 1 98.81 95 SER B O 1
ATOM 5147 N N . THR B 1 96 ? 5.793 16.953 2.664 1 98.44 96 THR B N 1
ATOM 5148 C CA . THR B 1 96 ? 5.98 16.344 3.979 1 98.44 96 THR B CA 1
ATOM 5149 C C . THR B 1 96 ? 4.988 15.203 4.199 1 98.44 96 THR B C 1
ATOM 5151 O O . THR B 1 96 ? 5.375 14.102 4.59 1 98.44 96 THR B O 1
ATOM 5154 N N . PRO B 1 97 ? 3.717 15.398 3.877 1 98.69 97 PRO B N 1
ATOM 5155 C CA . PRO B 1 97 ? 2.811 14.258 4.035 1 98.69 97 PRO B CA 1
ATOM 5156 C C . PRO B 1 97 ? 3.086 13.148 3.025 1 98.69 97 PRO B C 1
ATOM 5158 O O . PRO B 1 97 ? 2.877 11.969 3.328 1 98.69 97 PRO B O 1
ATOM 5161 N N . ALA B 1 98 ? 3.51 13.453 1.83 1 98.81 98 ALA B N 1
ATOM 5162 C CA . ALA B 1 98 ? 3.863 12.43 0.854 1 98.81 98 ALA B CA 1
ATOM 5163 C C . ALA B 1 98 ? 5.047 11.602 1.336 1 98.81 98 ALA B C 1
ATOM 5165 O O . ALA B 1 98 ? 5.09 10.383 1.126 1 98.81 98 ALA B O 1
ATOM 5166 N N . MET B 1 99 ? 6.059 12.258 1.946 1 98.69 99 MET B N 1
ATOM 5167 C CA . MET B 1 99 ? 7.176 11.531 2.551 1 98.69 99 MET B CA 1
ATOM 5168 C C . MET B 1 99 ? 6.676 10.508 3.559 1 98.69 99 MET B C 1
ATOM 5170 O O . MET B 1 99 ? 7.109 9.352 3.545 1 98.69 99 MET B O 1
ATOM 5174 N N . SER B 1 100 ? 5.762 10.922 4.387 1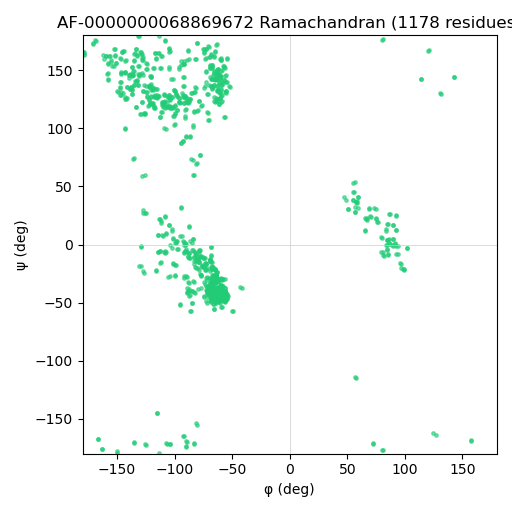 98.62 100 SER B N 1
ATOM 5175 C CA . SER B 1 100 ? 5.184 10.023 5.375 1 98.62 100 SER B CA 1
ATOM 5176 C C . SER B 1 100 ? 4.434 8.875 4.707 1 98.62 100 SER B C 1
ATOM 5178 O O . SER B 1 100 ? 4.562 7.719 5.113 1 98.62 100 SER B O 1
ATOM 5180 N N . ALA B 1 101 ? 3.666 9.18 3.66 1 98.56 101 ALA B N 1
ATOM 5181 C CA . ALA B 1 101 ? 2.92 8.164 2.92 1 98.56 101 ALA B CA 1
ATOM 5182 C C . ALA B 1 101 ? 3.861 7.141 2.291 1 98.56 101 ALA B C 1
ATOM 5184 O O . ALA B 1 101 ? 3.613 5.934 2.363 1 98.56 101 ALA B O 1
ATOM 5185 N N . VAL B 1 102 ? 4.918 7.625 1.68 1 98.5 102 VAL B N 1
ATOM 5186 C CA . VAL B 1 102 ? 5.875 6.762 1 1 98.5 102 VAL B CA 1
ATOM 5187 C C . VAL B 1 102 ? 6.527 5.82 2.01 1 98.5 102 VAL B C 1
ATOM 5189 O O . VAL B 1 102 ? 6.59 4.605 1.789 1 98.5 102 VAL B O 1
ATOM 5192 N N . ILE B 1 103 ? 6.973 6.352 3.125 1 98.31 103 ILE B N 1
ATOM 5193 C CA . ILE B 1 103 ? 7.641 5.543 4.141 1 98.31 103 ILE B CA 1
ATOM 5194 C C . ILE B 1 103 ? 6.691 4.453 4.637 1 98.31 103 ILE B C 1
ATOM 5196 O O . ILE B 1 103 ? 7.105 3.311 4.844 1 98.31 103 ILE B O 1
ATOM 5200 N N . ARG B 1 104 ? 5.453 4.773 4.711 1 97.06 104 ARG B N 1
ATOM 5201 C CA . ARG B 1 104 ? 4.512 3.883 5.383 1 97.06 104 ARG B CA 1
ATOM 5202 C C . ARG B 1 104 ? 3.916 2.877 4.406 1 97.06 104 ARG B C 1
ATOM 5204 O O . ARG B 1 104 ? 3.525 1.776 4.797 1 97.06 104 ARG B O 1
ATOM 5211 N N . THR B 1 105 ? 3.85 3.24 3.123 1 96.12 105 THR B N 1
ATOM 5212 C CA . THR B 1 105 ? 2.924 2.443 2.326 1 96.12 105 THR B CA 1
ATOM 5213 C C . THR B 1 105 ? 3.594 1.958 1.044 1 96.12 105 THR B C 1
ATOM 5215 O O . THR B 1 105 ? 3.121 1.013 0.409 1 96.12 105 THR B O 1
ATOM 5218 N N . ARG B 1 106 ? 4.652 2.49 0.559 1 96.25 106 ARG B N 1
ATOM 5219 C CA . ARG B 1 106 ? 5.16 2.252 -0.79 1 96.25 106 ARG B CA 1
ATOM 5220 C C . ARG B 1 106 ? 5.715 0.838 -0.922 1 96.25 106 ARG B C 1
ATOM 5222 O O . ARG B 1 106 ? 5.691 0.254 -2.008 1 96.25 106 ARG B O 1
ATOM 5229 N N . SER B 1 107 ? 6.223 0.233 0.182 1 95.06 107 SER B N 1
ATOM 5230 C CA . SER B 1 107 ? 6.793 -1.108 0.135 1 95.06 107 SER B CA 1
ATOM 5231 C C . SER B 1 107 ? 5.727 -2.152 -0.179 1 95.06 107 SER B C 1
ATOM 5233 O O . SER B 1 107 ? 6.051 -3.285 -0.543 1 95.06 107 SER B O 1
ATOM 5235 N N . ARG B 1 108 ? 4.418 -1.826 0.024 1 93.25 108 ARG B N 1
ATOM 5236 C CA . ARG B 1 108 ? 3.277 -2.701 -0.23 1 93.25 108 ARG B CA 1
ATOM 5237 C C . ARG B 1 108 ? 3.402 -4.004 0.552 1 93.25 108 ARG B C 1
ATOM 5239 O O . ARG B 1 108 ? 3.059 -5.074 0.045 1 93.25 108 ARG B O 1
ATOM 5246 N N . GLY B 1 109 ? 4.074 -3.977 1.679 1 90.31 109 GLY B N 1
ATOM 5247 C CA . GLY B 1 109 ? 4.152 -5.117 2.576 1 90.31 109 GLY B CA 1
ATOM 5248 C C . GLY B 1 109 ? 5.234 -6.105 2.189 1 90.31 109 GLY B C 1
ATOM 5249 O O . GLY B 1 109 ? 5.355 -7.172 2.797 1 90.31 109 GLY B O 1
ATOM 5250 N N . LEU B 1 110 ? 6.039 -5.828 1.156 1 94.5 110 LEU B N 1
ATOM 5251 C CA . LEU B 1 110 ? 7.117 -6.723 0.75 1 94.5 110 LEU B CA 1
ATOM 5252 C C . LEU B 1 110 ? 8.188 -6.809 1.832 1 94.5 110 LEU B C 1
ATOM 5254 O O . LEU B 1 110 ? 8.586 -5.793 2.404 1 94.5 110 LEU B O 1
ATOM 5258 N N . ALA B 1 111 ? 8.641 -7.973 2.08 1 89.88 111 ALA B N 1
ATOM 5259 C CA . ALA B 1 111 ? 9.57 -8.242 3.176 1 89.88 111 ALA B CA 1
ATOM 5260 C C . ALA B 1 111 ? 10.883 -7.492 2.977 1 89.88 111 ALA B C 1
ATOM 5262 O O . ALA B 1 111 ? 11.508 -7.59 1.918 1 89.88 111 ALA B O 1
ATOM 5263 N N . GLY B 1 112 ? 11.234 -6.715 4.012 1 90.25 112 GLY B N 1
ATOM 5264 C CA . GLY B 1 112 ? 12.539 -6.066 4.02 1 90.25 112 GLY B CA 1
ATOM 5265 C C . GLY B 1 112 ? 12.578 -4.809 3.176 1 90.25 112 GLY B C 1
ATOM 5266 O O . GLY B 1 112 ? 13.633 -4.18 3.043 1 90.25 112 GLY B O 1
ATOM 5267 N N . MET B 1 113 ? 11.43 -4.41 2.646 1 94 113 MET B N 1
ATOM 5268 C CA . MET B 1 113 ? 11.445 -3.311 1.688 1 94 113 MET B CA 1
ATOM 5269 C C . MET B 1 113 ? 11.008 -2.008 2.35 1 94 113 MET B C 1
ATOM 5271 O O . MET B 1 113 ? 11.266 -0.923 1.825 1 94 113 MET B O 1
ATOM 5275 N N . ALA B 1 114 ? 10.398 -2.041 3.498 1 94.81 114 ALA B N 1
ATOM 5276 C CA . ALA B 1 114 ? 9.938 -0.837 4.184 1 94.81 114 ALA B CA 1
ATOM 5277 C C . ALA B 1 114 ? 11.109 0.064 4.562 1 94.81 114 ALA B C 1
ATOM 5279 O O . ALA B 1 114 ? 12.109 -0.405 5.109 1 94.81 114 ALA B O 1
ATOM 5280 N N . PRO B 1 115 ? 10.984 1.401 4.246 1 98.06 115 PRO B N 1
ATOM 5281 C CA . PRO B 1 115 ? 12.07 2.307 4.609 1 98.06 115 PRO B CA 1
ATOM 5282 C C . PRO B 1 115 ? 12.281 2.398 6.121 1 98.06 115 PRO B C 1
ATOM 5284 O O . PRO B 1 115 ? 11.312 2.4 6.883 1 98.06 115 PRO B O 1
ATOM 5287 N N . PHE B 1 116 ? 13.602 2.498 6.523 1 98.06 116 PHE B N 1
ATOM 5288 C CA . PHE B 1 116 ? 13.891 2.744 7.93 1 98.06 116 PHE B CA 1
ATOM 5289 C C . PHE B 1 116 ? 13.703 4.215 8.273 1 98.06 116 PHE B C 1
ATOM 5291 O O . PHE B 1 116 ? 13.742 4.594 9.445 1 98.06 116 PHE B O 1
ATOM 5298 N N . GLY B 1 117 ? 13.438 5.008 7.285 1 98.31 117 GLY B N 1
ATOM 5299 C CA . GLY B 1 117 ? 13.133 6.422 7.453 1 98.31 117 GLY B CA 1
ATOM 5300 C C . GLY B 1 117 ? 13.398 7.242 6.203 1 98.31 117 GLY B C 1
ATOM 5301 O O . GLY B 1 117 ? 13.57 6.688 5.117 1 98.31 117 GLY B O 1
ATOM 5302 N N . GLY B 1 118 ? 13.375 8.594 6.348 1 98.62 118 GLY B N 1
ATOM 5303 C CA . GLY B 1 118 ? 13.617 9.453 5.199 1 98.62 118 GLY B CA 1
ATOM 5304 C C . GLY B 1 118 ? 14.055 10.852 5.586 1 98.62 118 GLY B C 1
ATOM 5305 O O . GLY B 1 118 ? 13.656 11.367 6.633 1 98.62 118 GLY B O 1
ATOM 5306 N N . PHE B 1 119 ? 14.906 11.43 4.738 1 98.81 119 PHE B N 1
ATOM 5307 C CA . PHE B 1 119 ? 15.281 12.828 4.852 1 98.81 119 PHE B CA 1
ATOM 5308 C C . PHE B 1 119 ? 14.344 13.711 4.035 1 98.81 119 PHE B C 1
ATOM 5310 O O . PHE B 1 119 ? 14.125 13.461 2.85 1 98.81 119 PHE B O 1
ATOM 5317 N N . ILE B 1 120 ? 13.812 14.703 4.688 1 98.3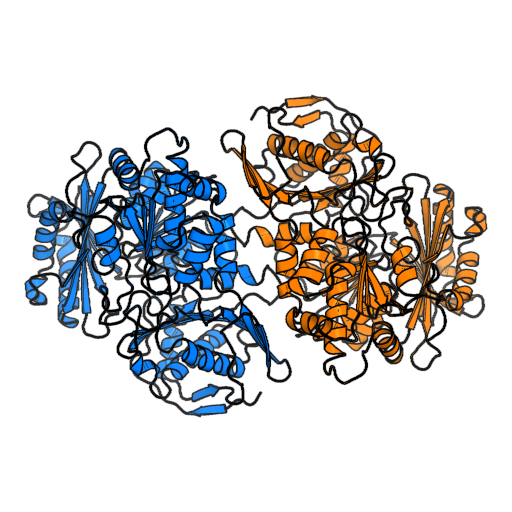8 120 ILE B N 1
ATOM 5318 C CA . ILE B 1 120 ? 12.984 15.703 4.023 1 98.38 120 ILE B CA 1
ATOM 5319 C C . ILE B 1 120 ? 13.711 17.047 4 1 98.38 120 ILE B C 1
ATOM 5321 O O . ILE B 1 120 ? 13.906 17.672 5.043 1 98.38 120 ILE B O 1
ATOM 5325 N N . LEU B 1 121 ? 14.062 17.5 2.848 1 98.75 121 LEU B N 1
ATOM 5326 C CA . LEU B 1 121 ? 14.75 18.766 2.717 1 98.75 121 LEU B CA 1
ATOM 5327 C C . LEU B 1 121 ? 13.758 19.922 2.627 1 98.75 121 LEU B C 1
ATOM 5329 O O . LEU B 1 121 ? 13.297 20.266 1.538 1 98.75 121 LEU B O 1
ATOM 5333 N N . SER B 1 122 ? 13.469 20.484 3.783 1 97.44 122 SER B N 1
ATOM 5334 C CA . SER B 1 122 ? 12.445 21.531 3.861 1 97.44 122 SER B CA 1
ATOM 5335 C C . SER B 1 122 ? 12.641 22.391 5.098 1 97.44 122 SER B C 1
ATOM 5337 O O . SER B 1 122 ? 13.07 21.906 6.145 1 97.44 122 SER B O 1
ATOM 5339 N N . ALA B 1 123 ? 12.398 23.688 4.941 1 95.75 123 ALA B N 1
ATOM 5340 C CA . ALA B 1 123 ? 12.281 24.609 6.059 1 95.75 123 ALA B CA 1
ATOM 5341 C C . ALA B 1 123 ? 10.828 25.062 6.254 1 95.75 123 ALA B C 1
ATOM 5343 O O . ALA B 1 123 ? 10.57 26.172 6.719 1 95.75 123 ALA B O 1
ATOM 5344 N N . SER B 1 124 ? 9.977 24.156 5.758 1 93.38 124 SER B N 1
ATOM 5345 C CA . SER B 1 124 ? 8.547 24.375 5.906 1 93.38 124 SER B CA 1
ATOM 5346 C C . SER B 1 124 ? 8.125 25.719 5.305 1 93.38 124 SER B C 1
ATOM 5348 O O . SER B 1 124 ? 8.305 25.953 4.109 1 93.38 124 SER B O 1
ATOM 5350 N N . HIS B 1 125 ? 7.641 26.703 6.203 1 92.62 125 HIS B N 1
ATOM 5351 C CA . HIS B 1 125 ? 7.027 27.938 5.734 1 92.62 125 HIS B CA 1
ATOM 5352 C C . HIS B 1 125 ? 8.062 29.047 5.59 1 92.62 125 HIS B C 1
ATOM 5354 O O . HIS B 1 125 ? 7.742 30.141 5.148 1 92.62 125 HIS B O 1
ATOM 5360 N N . ASN B 1 126 ? 9.328 28.75 5.902 1 92.81 126 ASN B N 1
ATOM 5361 C CA . ASN B 1 126 ? 10.375 29.766 5.785 1 92.81 126 ASN B CA 1
ATOM 5362 C C . ASN B 1 126 ? 10.625 30.141 4.332 1 92.81 126 ASN B C 1
ATOM 5364 O O . ASN B 1 126 ? 10.375 29.344 3.424 1 92.81 126 ASN B O 1
ATOM 5368 N N . PRO B 1 127 ? 11.07 31.328 4.105 1 95.62 127 PRO B N 1
ATOM 5369 C CA . PRO B 1 127 ? 11.359 31.719 2.725 1 95.62 127 PRO B CA 1
ATOM 5370 C C . PRO B 1 127 ? 12.453 30.875 2.076 1 95.62 127 PRO B C 1
ATOM 5372 O O . PRO B 1 127 ? 13.336 30.375 2.77 1 95.62 127 PRO B O 1
ATOM 5375 N N . GLY B 1 128 ? 12.344 30.75 0.796 1 95.75 128 GLY B N 1
ATOM 5376 C CA . GLY B 1 128 ? 13.336 30.016 0.017 1 95.75 128 GLY B CA 1
ATOM 5377 C C . GLY B 1 128 ? 14.258 30.922 -0.777 1 95.75 128 GLY B C 1
ATOM 5378 O O . GLY B 1 128 ? 13.977 32.125 -0.929 1 95.75 128 GLY B O 1
ATOM 5379 N N . GLY B 1 129 ? 15.289 30.375 -1.301 1 97.38 129 GLY B N 1
ATOM 5380 C CA . GLY B 1 129 ? 16.281 31.125 -2.066 1 97.38 129 GLY B CA 1
ATOM 5381 C C . GLY B 1 129 ? 17.672 31.031 -1.479 1 97.38 129 GLY B C 1
ATOM 5382 O O . GLY B 1 129 ? 17.844 30.656 -0.32 1 97.38 129 GLY B O 1
ATOM 5383 N N . ILE B 1 130 ? 18.625 31.453 -2.232 1 97.31 130 ILE B N 1
ATOM 5384 C CA . ILE B 1 130 ? 20.031 31.281 -1.873 1 97.31 130 ILE B CA 1
ATOM 5385 C C . ILE B 1 130 ? 20.344 32.094 -0.625 1 97.31 130 ILE B C 1
ATOM 5387 O O . ILE B 1 130 ? 21.203 31.719 0.174 1 97.31 130 ILE B O 1
ATOM 5391 N N . ASP B 1 131 ? 19.641 33.219 -0.393 1 96.38 131 ASP B N 1
ATOM 5392 C CA . ASP B 1 131 ? 19.938 34.094 0.738 1 96.38 131 ASP B CA 1
ATOM 5393 C C . ASP B 1 131 ? 18.984 33.812 1.901 1 96.38 131 ASP B C 1
ATOM 5395 O O . ASP B 1 131 ? 19.031 34.531 2.92 1 96.38 131 ASP B O 1
ATOM 5399 N N . GLU B 1 132 ? 18.156 32.844 1.716 1 96.69 132 GLU B N 1
ATOM 5400 C CA . GLU B 1 132 ? 17.125 32.562 2.719 1 96.69 132 GLU B CA 1
ATOM 5401 C C . GLU B 1 132 ? 17.344 31.188 3.348 1 96.69 132 GLU B C 1
ATOM 5403 O O . GLU B 1 132 ? 18.484 30.75 3.539 1 96.69 132 GLU B O 1
ATOM 5408 N N . ASP B 1 133 ? 16.312 30.5 3.664 1 96.06 133 ASP B N 1
ATOM 5409 C CA . ASP B 1 133 ? 16.469 29.375 4.582 1 96.06 133 ASP B CA 1
ATOM 5410 C C . ASP B 1 133 ? 16.453 28.047 3.83 1 96.06 133 ASP B C 1
ATOM 5412 O O . ASP B 1 133 ? 15.773 27.906 2.816 1 96.06 133 ASP B O 1
ATOM 5416 N N . PHE B 1 134 ? 17.25 27.141 4.254 1 97.38 134 PHE B N 1
ATOM 5417 C CA . PHE B 1 134 ? 17.203 25.719 3.959 1 97.38 134 PHE B CA 1
ATOM 5418 C C . PHE B 1 134 ? 16.938 24.906 5.223 1 97.38 134 PHE B C 1
ATOM 5420 O O . PHE B 1 134 ? 17 25.438 6.332 1 97.38 134 PHE B O 1
ATOM 5427 N N . GLY B 1 135 ? 16.469 23.656 5.074 1 97.12 135 GLY B N 1
ATOM 5428 C CA . GLY B 1 135 ? 16.203 22.797 6.211 1 97.12 135 GLY B CA 1
ATOM 5429 C C . GLY B 1 135 ? 16.266 21.312 5.867 1 97.12 135 GLY B C 1
ATOM 5430 O O . GLY B 1 135 ? 16.156 20.938 4.699 1 97.12 135 GLY B O 1
ATOM 5431 N N . ILE B 1 136 ? 16.469 20.547 6.852 1 98.19 136 ILE B N 1
ATOM 5432 C CA . ILE B 1 136 ? 16.516 19.094 6.715 1 98.19 136 ILE B CA 1
ATOM 5433 C C . ILE B 1 136 ? 15.875 18.438 7.938 1 98.19 136 ILE B C 1
ATOM 5435 O O . ILE B 1 136 ? 16.172 18.812 9.078 1 98.19 136 ILE B O 1
ATOM 5439 N N . LYS B 1 137 ? 14.914 17.562 7.652 1 95.69 137 LYS B N 1
ATOM 5440 C CA . LYS B 1 137 ? 14.219 16.766 8.656 1 95.69 137 LYS B CA 1
ATOM 5441 C C . LYS B 1 137 ? 14.438 15.281 8.422 1 95.69 137 LYS B C 1
ATOM 5443 O O . LYS B 1 137 ? 14.797 14.867 7.312 1 95.69 137 LYS B O 1
ATOM 5448 N N . TYR B 1 138 ? 14.383 14.523 9.5 1 97.62 138 TYR B N 1
ATOM 5449 C CA . TYR B 1 138 ? 14.391 13.07 9.398 1 97.62 138 TYR B CA 1
ATOM 5450 C C . TYR B 1 138 ? 13.109 12.477 9.961 1 97.62 138 TYR B C 1
ATOM 5452 O O . TYR B 1 138 ? 12.766 12.711 11.125 1 97.62 138 TYR B O 1
ATOM 5460 N N . ASN B 1 139 ? 12.312 11.789 9.148 1 97.75 139 ASN B N 1
ATOM 5461 C CA . ASN B 1 139 ? 11.172 10.984 9.586 1 97.75 139 ASN B CA 1
ATOM 5462 C C . ASN B 1 139 ? 11.57 9.531 9.805 1 97.75 139 ASN B C 1
ATOM 5464 O O . ASN B 1 139 ? 12.297 8.953 8.992 1 97.75 139 ASN B O 1
ATOM 5468 N N . CYS B 1 140 ? 11.117 8.953 10.852 1 97.12 140 CYS B N 1
ATOM 5469 C CA . CYS B 1 140 ? 11.469 7.586 11.211 1 97.12 140 CYS B CA 1
ATOM 5470 C C . CYS B 1 140 ? 10.602 6.582 10.469 1 97.12 140 CYS B C 1
ATOM 5472 O O . CYS B 1 140 ? 9.922 6.934 9.5 1 97.12 140 CYS B O 1
ATOM 5474 N N . GLU B 1 141 ? 10.727 5.301 10.875 1 96.56 141 GLU B N 1
ATOM 5475 C CA . GLU B 1 141 ? 10.109 4.184 10.164 1 96.56 141 GLU B CA 1
ATOM 5476 C C . GLU B 1 141 ? 8.586 4.27 10.211 1 96.56 141 GLU B C 1
ATOM 5478 O O . GLU B 1 141 ? 7.898 3.68 9.383 1 96.56 141 GLU B O 1
ATOM 5483 N N . ASN B 1 142 ? 8.008 4.992 11.164 1 96.19 142 ASN B N 1
ATOM 5484 C CA . ASN B 1 142 ? 6.559 5.133 11.234 1 96.19 142 ASN B CA 1
ATOM 5485 C C . ASN B 1 142 ? 6.062 6.25 10.32 1 96.19 142 ASN B C 1
ATOM 5487 O O . ASN B 1 142 ? 4.855 6.488 10.227 1 96.19 142 ASN B O 1
ATOM 5491 N N . GLY B 1 143 ? 6.965 6.996 9.68 1 97.38 143 GLY B N 1
ATOM 5492 C CA . GLY B 1 143 ? 6.613 8.062 8.766 1 97.38 143 GLY B CA 1
ATOM 5493 C C . GLY B 1 143 ? 6.504 9.422 9.438 1 97.38 143 GLY B C 1
ATOM 5494 O O . GLY B 1 143 ? 6.223 10.422 8.781 1 97.38 143 GLY B O 1
ATOM 5495 N N . GLY B 1 144 ? 6.738 9.516 10.734 1 97.12 144 GLY B N 1
ATOM 5496 C CA . GLY B 1 144 ? 6.625 10.758 11.477 1 97.12 144 GLY B CA 1
ATOM 5497 C C . GLY B 1 144 ? 7.965 11.328 11.898 1 97.12 144 GLY B C 1
ATOM 5498 O O . GLY B 1 144 ? 9.008 10.719 11.656 1 97.12 144 GLY B O 1
ATOM 5499 N N . PRO B 1 145 ? 7.918 12.477 12.477 1 95.88 145 PRO B N 1
ATOM 5500 C CA . PRO B 1 145 ? 9.164 13.117 12.898 1 95.88 145 PRO B CA 1
ATOM 5501 C C . PRO B 1 145 ? 9.906 12.32 13.969 1 95.88 145 PRO B C 1
ATOM 5503 O O . PRO B 1 145 ? 9.281 11.664 14.805 1 95.88 145 PRO B O 1
ATOM 5506 N N . ALA B 1 146 ? 11.211 12.461 13.945 1 93.25 146 ALA B N 1
ATOM 5507 C CA . ALA B 1 146 ? 12.062 11.773 14.914 1 93.25 146 ALA B CA 1
ATOM 5508 C C . ALA B 1 146 ? 11.75 12.227 16.344 1 93.25 146 ALA B C 1
ATOM 5510 O O . ALA B 1 146 ? 11.57 13.422 16.594 1 93.25 146 ALA B O 1
ATOM 5511 N N . PRO B 1 147 ? 11.664 11.328 17.266 1 89.12 147 PRO B N 1
ATOM 5512 C CA . PRO B 1 147 ? 11.453 11.695 18.656 1 89.12 147 PRO B CA 1
ATOM 5513 C C . PRO B 1 147 ? 12.688 12.352 19.281 1 89.12 147 PRO B C 1
ATOM 5515 O O . PRO B 1 147 ? 13.766 12.336 18.688 1 89.12 147 PRO B O 1
ATOM 5518 N N . GLU B 1 148 ? 12.531 12.867 20.422 1 85.38 148 GLU B N 1
ATOM 5519 C CA . GLU B 1 148 ? 13.578 13.625 21.109 1 85.38 148 GLU B CA 1
ATOM 5520 C C . GLU B 1 148 ? 14.812 12.758 21.359 1 85.38 148 GLU B C 1
ATOM 5522 O O . GLU B 1 148 ? 15.945 13.234 21.281 1 85.38 148 GLU B O 1
ATOM 5527 N N . LYS B 1 149 ? 14.562 11.516 21.672 1 88.19 149 LYS B N 1
ATOM 5528 C CA . LYS B 1 149 ? 15.688 10.609 21.906 1 88.19 149 LYS B CA 1
ATOM 5529 C C . LYS B 1 149 ? 16.625 10.57 20.703 1 88.19 149 LYS B C 1
ATOM 5531 O O . LYS B 1 149 ? 17.844 10.594 20.859 1 88.19 149 LYS B O 1
ATOM 5536 N N . VAL B 1 150 ? 16.109 10.531 19.5 1 92.5 150 VAL B N 1
ATOM 5537 C CA . VAL B 1 150 ? 16.875 10.461 18.266 1 92.5 150 VAL B CA 1
ATOM 5538 C C . VAL B 1 150 ? 17.516 11.82 17.969 1 92.5 150 VAL B C 1
ATOM 5540 O O . VAL B 1 150 ? 18.703 11.906 17.672 1 92.5 150 VAL B O 1
ATOM 5543 N N . THR B 1 151 ? 16.734 12.898 18.125 1 92.88 151 THR B N 1
ATOM 5544 C CA . THR B 1 151 ? 17.25 14.227 17.797 1 92.88 151 THR B CA 1
ATOM 5545 C C . THR B 1 151 ? 18.344 14.641 18.766 1 92.88 151 THR B C 1
ATOM 5547 O O . THR B 1 151 ? 19.297 15.312 18.375 1 92.88 151 THR B O 1
ATOM 5550 N N . ASN B 1 152 ? 18.188 14.25 20.016 1 92.88 152 ASN B N 1
ATOM 5551 C CA . ASN B 1 152 ? 19.234 14.539 20.984 1 92.88 152 ASN B CA 1
ATOM 5552 C C . ASN B 1 152 ? 20.531 13.805 20.656 1 92.88 152 ASN B C 1
ATOM 5554 O O . ASN B 1 152 ? 21.625 14.367 20.797 1 92.88 152 ASN B O 1
ATOM 5558 N N . LEU B 1 153 ? 20.406 12.617 20.234 1 96.44 153 LEU B N 1
ATOM 5559 C CA . LEU B 1 153 ? 21.578 11.844 19.859 1 96.44 153 LEU B CA 1
ATOM 5560 C C . LEU B 1 153 ? 22.234 12.422 18.609 1 96.44 153 LEU B C 1
ATOM 5562 O O . LEU B 1 153 ? 23.469 12.445 18.5 1 96.44 153 LEU B O 1
ATOM 5566 N N . ILE B 1 154 ? 21.469 12.844 17.656 1 97.5 154 ILE B N 1
ATOM 5567 C CA . ILE B 1 154 ? 22 13.523 16.484 1 97.5 154 ILE B CA 1
ATOM 5568 C C . ILE B 1 154 ? 22.828 14.734 16.922 1 97.5 154 ILE B C 1
ATOM 5570 O O . ILE B 1 154 ? 23.953 14.914 16.469 1 97.5 154 ILE B O 1
ATOM 5574 N N . TYR B 1 155 ? 22.266 15.5 17.797 1 96.88 155 TYR B N 1
ATOM 5575 C CA . TYR B 1 155 ? 22.953 16.688 18.266 1 96.88 155 TYR B CA 1
ATOM 5576 C C . TYR B 1 155 ? 24.266 16.328 18.953 1 96.88 155 TYR B C 1
ATOM 5578 O O . TYR B 1 155 ? 25.312 16.938 18.672 1 96.88 155 TYR B O 1
ATOM 5586 N N . THR B 1 156 ? 24.188 15.367 19.812 1 97.94 156 THR B N 1
ATOM 5587 C CA . THR B 1 156 ? 25.391 14.906 20.469 1 97.94 156 THR B CA 1
ATOM 5588 C C . THR B 1 156 ? 26.469 14.539 19.453 1 97.94 156 THR B C 1
ATOM 5590 O O . THR B 1 156 ? 27.625 14.945 19.578 1 97.94 156 THR B O 1
ATOM 5593 N N . ASN B 1 157 ? 26.125 13.859 18.422 1 98.44 157 ASN B N 1
ATOM 5594 C CA . ASN B 1 157 ? 27.047 13.445 17.375 1 98.44 157 ASN B CA 1
ATOM 5595 C C . ASN B 1 157 ? 27.641 14.656 16.641 1 98.44 157 ASN B C 1
ATOM 5597 O O . ASN B 1 157 ? 28.828 14.656 16.297 1 98.44 157 ASN B O 1
ATOM 5601 N N . THR B 1 158 ? 26.797 15.688 16.375 1 98.25 158 THR B N 1
ATOM 5602 C CA . THR B 1 158 ? 27.266 16.859 15.648 1 98.25 158 THR B CA 1
ATOM 5603 C C . THR B 1 158 ? 28.344 17.594 16.453 1 98.25 158 THR B C 1
ATOM 5605 O O . THR B 1 158 ? 29.172 18.312 15.883 1 98.25 158 THR B O 1
ATOM 5608 N N . THR B 1 159 ? 28.328 17.453 17.781 1 98.38 159 THR B N 1
ATOM 5609 C CA . THR B 1 159 ? 29.266 18.172 18.641 1 98.38 159 THR B CA 1
ATOM 5610 C C . THR B 1 159 ? 30.562 17.391 18.797 1 98.38 159 THR B C 1
ATOM 5612 O O . THR B 1 159 ? 31.547 17.922 19.344 1 98.38 159 THR B O 1
ATOM 5615 N N . THR B 1 160 ? 30.625 16.172 18.297 1 98.5 160 THR B N 1
ATOM 5616 C CA . THR B 1 160 ? 31.812 15.359 18.547 1 98.5 160 THR B CA 1
ATOM 5617 C C . THR B 1 160 ? 32.344 14.789 17.234 1 98.5 160 THR B C 1
ATOM 5619 O O . THR B 1 160 ? 33.406 14.148 17.219 1 98.5 160 THR B O 1
ATOM 5622 N N . ILE B 1 161 ? 31.719 15.039 16.172 1 98.62 161 ILE B N 1
ATOM 5623 C CA . ILE B 1 161 ? 32.031 14.406 14.891 1 98.62 161 ILE B CA 1
ATOM 5624 C C . ILE B 1 161 ? 33.438 14.742 14.469 1 98.62 161 ILE B C 1
ATOM 5626 O O . ILE B 1 161 ? 33.938 15.859 14.688 1 98.62 161 ILE B O 1
ATOM 5630 N N . LYS B 1 162 ? 34.125 13.781 13.781 1 98.62 162 LYS B N 1
ATOM 5631 C CA . LYS B 1 162 ? 35.5 13.953 13.344 1 98.62 162 LYS B CA 1
ATOM 5632 C C . LYS B 1 162 ? 35.625 13.68 11.852 1 98.62 162 LYS B C 1
ATOM 5634 O O . LYS B 1 162 ? 36.625 14.094 11.234 1 98.62 162 LYS B O 1
ATOM 5639 N N . GLU B 1 163 ? 34.75 12.945 11.367 1 98.75 163 GLU B N 1
ATOM 5640 C CA . GLU B 1 163 ? 34.781 12.586 9.953 1 98.75 163 GLU B CA 1
ATOM 5641 C C . GLU B 1 163 ? 33.406 12.203 9.438 1 98.75 163 GLU B C 1
ATOM 5643 O O . GLU B 1 163 ? 32.5 11.93 10.219 1 98.75 163 GLU B O 1
ATOM 5648 N N . TYR B 1 164 ? 33.188 12.203 8.164 1 98.75 164 TYR B N 1
ATOM 5649 C CA . TYR B 1 164 ? 32.062 11.617 7.469 1 98.75 164 TYR B CA 1
ATOM 5650 C C . TYR B 1 164 ? 32.5 10.828 6.242 1 98.75 164 TYR B C 1
ATOM 5652 O O . TYR B 1 164 ? 33.656 10.883 5.855 1 98.75 164 TYR B O 1
ATOM 5660 N N . LYS B 1 165 ? 31.641 10.016 5.715 1 98.56 165 LYS B N 1
ATOM 5661 C CA . LYS B 1 165 ? 31.984 9.133 4.602 1 98.56 165 LYS B CA 1
ATOM 5662 C C . LYS B 1 165 ? 31.109 9.406 3.391 1 98.56 165 LYS B C 1
ATOM 5664 O O . LYS B 1 165 ? 29.938 9.766 3.539 1 98.56 165 LYS B O 1
ATOM 5669 N N . LEU B 1 166 ? 31.641 9.297 2.189 1 97.38 166 LEU B N 1
ATOM 5670 C CA . LEU B 1 166 ? 30.953 9.461 0.92 1 97.38 166 LEU B CA 1
ATOM 5671 C C . LEU B 1 166 ? 31.469 8.484 -0.126 1 97.38 166 LEU B C 1
ATOM 5673 O O . LEU B 1 166 ? 32.656 8.125 -0.107 1 97.38 166 LEU B O 1
ATOM 5677 N N . CYS B 1 167 ? 30.594 8.07 -1.016 1 97.5 167 CYS B N 1
ATOM 5678 C CA . CYS B 1 167 ? 31.016 7.414 -2.248 1 97.5 167 CYS B CA 1
ATOM 5679 C C . CYS B 1 167 ? 31.125 8.414 -3.391 1 97.5 167 CYS B C 1
ATOM 5681 O O . CYS B 1 167 ? 30.219 8.539 -4.207 1 97.5 167 CYS B O 1
ATOM 5683 N N . CYS B 1 168 ? 32.219 9.023 -3.521 1 94.56 168 CYS B N 1
ATOM 5684 C CA . CYS B 1 168 ? 32.438 10.133 -4.441 1 94.56 168 CYS B CA 1
ATOM 5685 C C . CYS B 1 168 ? 32.375 9.664 -5.891 1 94.56 168 CYS B C 1
ATOM 5687 O O . CYS B 1 168 ? 32.094 10.453 -6.789 1 94.56 168 CYS B O 1
ATOM 5689 N N . GLY B 1 169 ? 32.656 8.438 -6.125 1 93.75 169 GLY B N 1
ATOM 5690 C CA . GLY B 1 169 ? 32.719 7.914 -7.48 1 93.75 169 GLY B CA 1
ATOM 5691 C C . GLY B 1 169 ? 31.344 7.66 -8.07 1 93.75 169 GLY B C 1
ATOM 5692 O O . GLY B 1 169 ? 31.219 7.434 -9.273 1 93.75 169 GLY B O 1
ATOM 5693 N N . LEU B 1 170 ? 30.312 7.727 -7.258 1 95.5 170 LEU B N 1
ATOM 5694 C CA . LEU B 1 170 ? 28.953 7.543 -7.777 1 95.5 170 LEU B CA 1
ATOM 5695 C C . LEU B 1 170 ? 28.562 8.688 -8.703 1 95.5 170 LEU B C 1
ATOM 5697 O O . LEU B 1 170 ? 28.875 9.852 -8.43 1 95.5 170 LEU B O 1
ATOM 5701 N N . PRO B 1 171 ? 27.969 8.391 -9.812 1 95.75 171 PRO B N 1
ATOM 5702 C CA . PRO B 1 171 ? 27.5 9.461 -10.695 1 95.75 171 PRO B CA 1
ATOM 5703 C C . PRO B 1 171 ? 26.312 10.227 -10.109 1 95.75 171 PRO B C 1
ATOM 5705 O O . PRO B 1 171 ? 25.672 9.758 -9.172 1 95.75 171 PRO B O 1
ATOM 5708 N N . GLU B 1 172 ? 26.125 11.398 -10.672 1 96.31 172 GLU B N 1
ATOM 5709 C CA . GLU B 1 172 ? 24.891 12.109 -10.336 1 96.31 172 GLU B CA 1
ATOM 5710 C C . GLU B 1 172 ? 23.672 11.383 -10.898 1 96.31 172 GLU B C 1
ATOM 5712 O O . GLU B 1 172 ? 23.688 10.914 -12.039 1 96.31 172 GLU B O 1
ATOM 5717 N N . ILE B 1 173 ? 22.672 11.25 -10.102 1 97.38 173 ILE B N 1
ATOM 5718 C CA . ILE B 1 173 ? 21.438 10.57 -10.492 1 97.38 173 ILE B CA 1
ATOM 5719 C C . ILE B 1 173 ? 20.516 11.562 -11.195 1 97.38 173 ILE B C 1
ATOM 5721 O O . ILE B 1 173 ? 20.328 12.688 -10.719 1 97.38 173 ILE B O 1
ATOM 5725 N N . ASP B 1 174 ? 19.984 11.242 -12.32 1 97.69 174 ASP B N 1
ATOM 5726 C CA . ASP B 1 174 ? 18.969 12.055 -12.961 1 97.69 174 ASP B CA 1
ATOM 5727 C C . ASP B 1 174 ? 17.641 11.969 -12.211 1 97.69 174 ASP B C 1
ATOM 5729 O O . ASP B 1 174 ? 17 10.914 -12.188 1 97.69 174 ASP B O 1
ATOM 5733 N N . LEU B 1 175 ? 17.172 12.984 -11.633 1 98 175 LEU B N 1
ATOM 5734 C CA . LEU B 1 175 ? 15.961 13 -10.828 1 98 175 LEU B CA 1
ATOM 5735 C C . LEU B 1 175 ? 14.781 13.539 -11.633 1 98 175 LEU B C 1
ATOM 5737 O O . LEU B 1 175 ? 13.68 13.672 -11.109 1 98 175 LEU B O 1
ATOM 5741 N N . SER B 1 176 ? 14.984 13.898 -12.938 1 97.31 176 SER B N 1
ATOM 5742 C CA . SER B 1 176 ? 14.008 14.672 -13.703 1 97.31 176 SER B CA 1
ATOM 5743 C C . SER B 1 176 ? 12.812 13.805 -14.109 1 97.31 176 SER B C 1
ATOM 5745 O O . SER B 1 176 ? 11.758 14.328 -14.461 1 97.31 176 SER B O 1
ATOM 5747 N N . ALA B 1 177 ? 13.008 12.508 -14.078 1 94.69 177 ALA B N 1
ATOM 5748 C CA . ALA B 1 177 ? 11.945 11.578 -14.461 1 94.69 177 ALA B CA 1
ATOM 5749 C C . ALA B 1 177 ? 12.078 10.25 -13.719 1 94.69 177 ALA B C 1
ATOM 5751 O O . ALA B 1 177 ? 13.164 9.914 -13.242 1 94.69 177 ALA B O 1
ATOM 5752 N N . PRO B 1 178 ? 10.977 9.5 -13.562 1 92.75 178 PRO B N 1
ATOM 5753 C CA . PRO B 1 178 ? 11.062 8.18 -12.938 1 92.75 178 PRO B CA 1
ATOM 5754 C C . PRO B 1 178 ? 12.078 7.262 -13.617 1 92.75 178 PRO B C 1
ATOM 5756 O O . PRO B 1 178 ? 12.227 7.301 -14.844 1 92.75 178 PRO B O 1
ATOM 5759 N N . GLY B 1 179 ? 12.805 6.523 -12.867 1 90.62 179 GLY B N 1
ATOM 5760 C CA . GLY B 1 179 ? 13.828 5.605 -13.336 1 90.62 179 GLY B CA 1
ATOM 5761 C C . GLY B 1 179 ? 14.508 4.84 -12.219 1 90.62 179 GLY B C 1
ATOM 5762 O O . GLY B 1 179 ? 14.312 5.145 -11.039 1 90.62 179 GLY B O 1
ATOM 5763 N N . SER B 1 180 ? 15.211 3.758 -12.594 1 90.81 180 SER B N 1
ATOM 5764 C CA . SER B 1 180 ? 15.953 2.945 -11.641 1 90.81 180 SER B CA 1
ATOM 5765 C C . SER B 1 180 ? 17.438 2.877 -12.008 1 90.81 180 SER B C 1
ATOM 5767 O O . SER B 1 180 ? 17.781 2.713 -13.18 1 90.81 180 SER B O 1
ATOM 5769 N N . TYR B 1 181 ? 18.281 3.039 -10.984 1 91.69 181 TYR B N 1
ATOM 5770 C CA . TYR B 1 181 ? 19.719 3.037 -11.172 1 91.69 181 TYR B CA 1
ATOM 5771 C C . TYR B 1 181 ? 20.391 2.018 -10.25 1 91.69 181 TYR B C 1
ATOM 5773 O O . TYR B 1 181 ? 20.328 2.145 -9.031 1 91.69 181 TYR B O 1
ATOM 5781 N N . THR B 1 182 ? 20.938 0.98 -10.836 1 88.69 182 THR B N 1
ATOM 5782 C CA . THR B 1 182 ? 21.719 0.007 -10.086 1 88.69 182 THR B CA 1
ATOM 5783 C C . THR B 1 182 ? 23.203 0.394 -10.086 1 88.69 182 THR B C 1
ATOM 5785 O O . THR B 1 182 ? 23.812 0.54 -11.148 1 88.69 182 THR B O 1
ATOM 5788 N N . LEU B 1 183 ? 23.734 0.569 -8.93 1 90.81 183 LEU B N 1
ATOM 5789 C CA . LEU B 1 183 ? 25.078 1.135 -8.781 1 90.81 183 LEU B CA 1
ATOM 5790 C C . LEU B 1 183 ? 25.938 0.248 -7.898 1 90.81 183 LEU B C 1
ATOM 5792 O O . LEU B 1 183 ? 25.438 -0.659 -7.23 1 90.81 183 LEU B O 1
ATOM 5796 N N . GLY B 1 184 ? 27.25 0.483 -7.969 1 86.5 184 GLY B N 1
ATOM 5797 C CA . GLY B 1 184 ? 28.188 -0.234 -7.117 1 86.5 184 GLY B CA 1
ATOM 5798 C C . GLY B 1 184 ? 28.141 -1.737 -7.32 1 86.5 184 GLY B C 1
ATOM 5799 O O . GLY B 1 184 ? 28.156 -2.5 -6.352 1 86.5 184 GLY B O 1
ATOM 5800 N N . GLY B 1 185 ? 28.031 -2.197 -8.508 1 77.94 185 GLY B N 1
ATOM 5801 C CA . GLY B 1 185 ? 28.031 -3.621 -8.797 1 77.94 185 GLY B CA 1
ATOM 5802 C C . GLY B 1 185 ? 26.797 -4.328 -8.25 1 77.94 185 GLY B C 1
ATOM 5803 O O . GLY B 1 185 ? 26.859 -5.5 -7.871 1 77.94 185 GLY B O 1
ATOM 5804 N N . GLY B 1 186 ? 25.703 -3.492 -8.008 1 79.56 186 GLY B N 1
ATOM 5805 C CA . GLY B 1 186 ? 24.453 -4.094 -7.559 1 79.56 186 GLY B CA 1
ATOM 5806 C C . GLY B 1 186 ? 24.219 -3.932 -6.07 1 79.56 186 GLY B C 1
ATOM 5807 O O . GLY B 1 186 ? 23.141 -4.238 -5.566 1 79.56 186 GLY B O 1
ATOM 5808 N N . ALA B 1 187 ? 25.125 -3.354 -5.359 1 86.25 187 ALA B N 1
ATOM 5809 C CA . ALA B 1 187 ? 25.031 -3.242 -3.904 1 86.25 187 ALA B CA 1
ATOM 5810 C C . ALA B 1 187 ? 24.141 -2.064 -3.502 1 86.25 187 ALA B C 1
ATOM 5812 O O . ALA B 1 187 ? 23.688 -1.989 -2.361 1 86.25 187 ALA B O 1
ATOM 5813 N N . PHE B 1 188 ? 23.969 -1.183 -4.414 1 93.88 188 PHE B N 1
ATOM 5814 C CA . PHE B 1 188 ? 23.234 0.046 -4.137 1 93.88 188 PHE B CA 1
ATOM 5815 C C . PHE B 1 188 ? 22.312 0.394 -5.289 1 93.88 188 PHE B C 1
ATOM 5817 O O . PHE B 1 188 ? 22.688 0.266 -6.457 1 93.88 188 PHE B O 1
ATOM 5824 N N . ARG B 1 189 ? 21.094 0.781 -4.945 1 94 189 ARG B N 1
ATOM 5825 C CA . ARG B 1 189 ? 20.094 1.115 -5.965 1 94 189 ARG B CA 1
ATOM 5826 C C . ARG B 1 189 ? 19.375 2.41 -5.621 1 94 189 ARG B C 1
ATOM 5828 O O . ARG B 1 189 ? 19.078 2.676 -4.453 1 94 189 ARG B O 1
ATOM 5835 N N . VAL B 1 190 ? 19.109 3.246 -6.645 1 96.81 190 VAL B N 1
ATOM 5836 C CA . VAL B 1 190 ? 18.297 4.445 -6.492 1 96.81 190 VAL B CA 1
ATOM 5837 C C . VAL B 1 190 ? 17.062 4.352 -7.398 1 96.81 190 VAL B C 1
ATOM 5839 O O . VAL B 1 190 ? 17.203 4.188 -8.617 1 96.81 190 VAL B O 1
ATOM 5842 N N . ASP B 1 191 ? 15.93 4.422 -6.785 1 96 191 ASP B N 1
ATOM 5843 C CA . ASP B 1 191 ? 14.68 4.449 -7.535 1 96 191 ASP B CA 1
ATOM 5844 C C . ASP B 1 191 ? 14.039 5.836 -7.488 1 96 191 ASP B C 1
ATOM 5846 O O . ASP B 1 191 ? 13.727 6.344 -6.41 1 96 191 ASP B O 1
ATOM 5850 N N . VAL B 1 192 ? 13.914 6.43 -8.656 1 97.25 192 VAL B N 1
ATOM 5851 C CA . VAL B 1 192 ? 13.18 7.68 -8.82 1 97.25 192 VAL B CA 1
ATOM 5852 C C . VAL B 1 192 ? 11.75 7.387 -9.273 1 97.25 192 VAL B C 1
ATOM 5854 O O . VAL B 1 192 ? 11.539 6.625 -10.227 1 97.25 192 VAL B O 1
ATOM 5857 N N . PHE B 1 193 ? 10.742 7.91 -8.555 1 96.25 193 PHE B N 1
ATOM 5858 C CA . PHE B 1 193 ? 9.344 7.586 -8.836 1 96.25 193 PHE B CA 1
ATOM 5859 C C . PHE B 1 193 ? 8.492 8.844 -8.867 1 96.25 193 PHE B C 1
ATOM 5861 O O . PHE B 1 193 ? 8.969 9.938 -8.555 1 96.25 193 PHE B O 1
ATOM 5868 N N . ASP B 1 194 ? 7.238 8.781 -9.336 1 96.88 194 ASP B N 1
ATOM 5869 C CA . ASP B 1 194 ? 6.301 9.898 -9.391 1 96.88 194 ASP B CA 1
ATOM 5870 C C . ASP B 1 194 ? 6.008 10.43 -7.988 1 96.88 194 ASP B C 1
ATOM 5872 O O . ASP B 1 194 ? 5.457 9.719 -7.148 1 96.88 194 ASP B O 1
ATOM 5876 N N . CYS B 1 195 ? 6.281 11.641 -7.758 1 98.44 195 CYS B N 1
ATOM 5877 C CA . CYS B 1 195 ? 6.254 12.211 -6.414 1 98.44 195 CYS B CA 1
ATOM 5878 C C . CYS B 1 195 ? 4.828 12.297 -5.887 1 98.44 195 CYS B C 1
ATOM 5880 O O . CYS B 1 195 ? 4.613 12.477 -4.688 1 98.44 195 CYS B O 1
ATOM 5882 N N . VAL B 1 196 ? 3.785 12.148 -6.762 1 98.31 196 VAL B N 1
ATOM 5883 C CA . VAL B 1 196 ? 2.398 12.406 -6.387 1 98.31 196 VAL B CA 1
ATOM 5884 C C . VAL B 1 196 ? 1.694 11.086 -6.086 1 98.31 196 VAL B C 1
ATOM 5886 O O . VAL B 1 196 ? 0.766 11.039 -5.273 1 98.31 196 VAL B O 1
ATOM 5889 N N . GLU B 1 197 ? 2.109 9.992 -6.633 1 95.19 197 GLU B N 1
ATOM 5890 C CA . GLU B 1 197 ? 1.342 8.758 -6.816 1 95.19 197 GLU B CA 1
ATOM 5891 C C . GLU B 1 197 ? 0.956 8.148 -5.473 1 95.19 197 GLU B C 1
ATOM 5893 O O . GLU B 1 197 ? -0.207 7.805 -5.254 1 95.19 197 GLU B O 1
ATOM 5898 N N . ASP B 1 198 ? 1.887 7.98 -4.574 1 96.69 198 ASP B N 1
ATOM 5899 C CA . ASP B 1 198 ? 1.621 7.266 -3.328 1 96.69 198 ASP B CA 1
ATOM 5900 C C . ASP B 1 198 ? 0.685 8.062 -2.426 1 96.69 198 ASP B C 1
ATOM 5902 O O . ASP B 1 198 ? -0.239 7.508 -1.83 1 96.69 198 ASP B O 1
ATOM 5906 N N . HIS B 1 199 ? 0.934 9.336 -2.342 1 98.19 199 HIS B N 1
ATOM 5907 C CA . HIS B 1 199 ? 0.091 10.18 -1.503 1 98.19 199 HIS B CA 1
ATOM 5908 C C . HIS B 1 199 ? -1.316 10.297 -2.078 1 98.19 199 HIS B C 1
ATOM 5910 O O . HIS B 1 199 ? -2.303 10.195 -1.343 1 98.19 199 HIS B O 1
ATOM 5916 N N . MET B 1 200 ? -1.445 10.555 -3.357 1 96.81 200 MET B N 1
ATOM 5917 C CA . MET B 1 200 ? -2.762 10.633 -3.986 1 96.81 200 MET B CA 1
ATOM 5918 C C . MET B 1 200 ? -3.529 9.328 -3.809 1 96.81 200 MET B C 1
ATOM 5920 O O . MET B 1 200 ? -4.723 9.344 -3.502 1 96.81 200 MET B O 1
ATOM 5924 N N . GLY B 1 201 ? -2.826 8.188 -4.043 1 94.12 201 GLY B N 1
ATOM 5925 C CA . GLY B 1 201 ? -3.473 6.898 -3.846 1 94.12 201 GLY B CA 1
ATOM 5926 C C . GLY B 1 201 ? -4.035 6.719 -2.449 1 94.12 201 GLY B C 1
ATOM 5927 O O . GLY B 1 201 ? -5.133 6.184 -2.279 1 94.12 201 GLY B O 1
ATOM 5928 N N . LEU B 1 202 ? -3.318 7.141 -1.469 1 96.81 202 LEU B N 1
ATOM 5929 C CA . LEU B 1 202 ? -3.76 7.07 -0.08 1 96.81 202 LEU B CA 1
ATOM 5930 C C . LEU B 1 202 ? -4.98 7.953 0.148 1 96.81 202 LEU B C 1
ATOM 5932 O O . LEU B 1 202 ? -5.953 7.527 0.778 1 96.81 202 LEU B O 1
ATOM 5936 N N . LEU B 1 203 ? -4.969 9.148 -0.396 1 97.56 203 LEU B N 1
ATOM 5937 C CA . LEU B 1 203 ? -6.07 10.086 -0.22 1 97.56 203 LEU B CA 1
ATOM 5938 C C . LEU B 1 203 ? -7.328 9.586 -0.921 1 97.56 203 LEU B C 1
ATOM 5940 O O . LEU B 1 203 ? -8.445 9.828 -0.454 1 97.56 203 LEU B O 1
ATOM 5944 N N . GLN B 1 204 ? -7.188 8.883 -1.984 1 93.12 204 GLN B N 1
ATOM 5945 C CA . GLN B 1 204 ? -8.32 8.297 -2.688 1 93.12 204 GLN B CA 1
ATOM 5946 C C . GLN B 1 204 ? -9.039 7.273 -1.814 1 93.12 204 GLN B C 1
ATOM 5948 O O . GLN B 1 204 ? -10.25 7.066 -1.957 1 93.12 204 GLN B O 1
ATOM 5953 N N . GLN B 1 205 ? -8.305 6.633 -0.899 1 92.94 205 GLN B N 1
ATOM 5954 C CA . GLN B 1 205 ? -8.906 5.688 0.033 1 92.94 205 GLN B CA 1
ATOM 5955 C C . GLN B 1 205 ? -9.633 6.414 1.16 1 92.94 205 GLN B C 1
ATOM 5957 O O . GLN B 1 205 ? -10.609 5.898 1.708 1 92.94 205 GLN B O 1
ATOM 5962 N N . VAL B 1 206 ? -9.211 7.578 1.452 1 96.62 206 VAL B N 1
ATOM 5963 C CA . VAL B 1 206 ? -9.742 8.32 2.592 1 96.62 206 VAL B CA 1
ATOM 5964 C C . VAL B 1 206 ? -11.016 9.055 2.182 1 96.62 206 VAL B C 1
ATOM 5966 O O . VAL B 1 206 ? -11.984 9.102 2.941 1 96.62 206 VAL B O 1
ATOM 5969 N N . PHE B 1 207 ? -10.992 9.602 0.979 1 96.44 207 PHE B N 1
ATOM 5970 C CA . PHE B 1 207 ? -12.055 10.516 0.578 1 96.44 207 PHE B CA 1
ATOM 5971 C C . PHE B 1 207 ? -12.875 9.922 -0.561 1 96.44 207 PHE B C 1
ATOM 5973 O O . PHE B 1 207 ? -12.445 8.961 -1.205 1 96.44 207 PHE B O 1
ATOM 5980 N N . ASP B 1 208 ? -14.07 10.531 -0.78 1 93.69 208 ASP B N 1
ATOM 5981 C CA . ASP B 1 208 ? -14.914 10.219 -1.926 1 93.69 208 ASP B CA 1
ATOM 5982 C C . ASP B 1 208 ? -14.625 11.156 -3.098 1 93.69 208 ASP B C 1
ATOM 5984 O O . ASP B 1 208 ? -15.328 12.148 -3.291 1 93.69 208 ASP B O 1
ATOM 5988 N N . PHE B 1 209 ? -13.688 10.773 -3.932 1 94.38 209 PHE B N 1
ATOM 5989 C CA . PHE B 1 209 ? -13.258 11.609 -5.043 1 94.38 209 PHE B CA 1
ATOM 5990 C C . PHE B 1 209 ? -14.398 11.836 -6.023 1 94.38 209 PHE B C 1
ATOM 5992 O O . PHE B 1 209 ? -14.477 12.883 -6.668 1 94.38 209 PHE B O 1
ATOM 5999 N N . GLY B 1 210 ? -15.281 10.891 -6.129 1 91.75 210 GLY B N 1
ATOM 6000 C CA . GLY B 1 210 ? -16.438 11.055 -6.992 1 91.75 210 GLY B CA 1
ATOM 6001 C C . GLY B 1 210 ? -17.359 12.188 -6.547 1 91.75 210 GLY B C 1
ATOM 6002 O O . GLY B 1 210 ? -17.766 13.008 -7.359 1 91.75 210 GLY B O 1
ATOM 6003 N N . ALA B 1 211 ? -17.688 12.188 -5.25 1 93.62 211 ALA B N 1
ATOM 6004 C CA . ALA B 1 211 ? -18.547 13.227 -4.699 1 93.62 211 ALA B CA 1
ATOM 6005 C C . ALA B 1 211 ? -17.906 14.602 -4.855 1 93.62 211 ALA B C 1
ATOM 6007 O O . ALA B 1 211 ? -18.578 15.586 -5.16 1 93.62 211 ALA B O 1
ATOM 6008 N N . ILE B 1 212 ? -16.609 14.656 -4.645 1 97.44 212 ILE B N 1
ATOM 6009 C CA . ILE B 1 212 ? -15.906 15.93 -4.773 1 97.44 212 ILE B CA 1
ATOM 6010 C C . ILE B 1 212 ? -15.898 16.359 -6.238 1 97.44 212 ILE B C 1
ATOM 6012 O O . ILE B 1 212 ? -16.109 17.547 -6.543 1 97.44 212 ILE B O 1
ATOM 6016 N N . LYS B 1 213 ? -15.617 15.438 -7.117 1 95.88 213 LYS B N 1
ATOM 6017 C CA . LYS B 1 213 ? -15.648 15.727 -8.547 1 95.88 213 LYS B CA 1
ATOM 6018 C C . LYS B 1 213 ? -17.016 16.281 -8.969 1 95.88 213 LYS B C 1
ATOM 6020 O O . LYS B 1 213 ? -17.078 17.219 -9.773 1 95.88 213 LYS B O 1
ATOM 6025 N N . ALA B 1 214 ? -18.078 15.727 -8.422 1 95 214 ALA B N 1
ATOM 6026 C CA . ALA B 1 214 ? -19.438 16.203 -8.719 1 95 214 ALA B CA 1
ATOM 6027 C C . ALA B 1 214 ? -19.609 17.656 -8.258 1 95 214 ALA B C 1
ATOM 6029 O O . ALA B 1 214 ? -20.297 18.438 -8.914 1 95 214 ALA B O 1
ATOM 6030 N N . LEU B 1 215 ? -19.047 17.969 -7.133 1 97.69 215 LEU B N 1
ATOM 6031 C CA . LEU B 1 215 ? -19.062 19.344 -6.66 1 97.69 215 LEU B CA 1
ATOM 6032 C C . LEU B 1 215 ? -18.391 20.281 -7.664 1 97.69 215 LEU B C 1
ATOM 6034 O O . LEU B 1 215 ? -18.922 21.344 -7.973 1 97.69 215 LEU B O 1
ATOM 6038 N N . PHE B 1 216 ? -17.25 19.875 -8.227 1 97.81 216 PHE B N 1
ATOM 6039 C CA . PHE B 1 216 ? -16.484 20.688 -9.172 1 97.81 216 PHE B CA 1
ATOM 6040 C C . PHE B 1 216 ? -17.25 20.844 -10.484 1 97.81 216 PHE B C 1
ATOM 6042 O O . PHE B 1 216 ? -17 21.781 -11.242 1 97.81 216 PHE B O 1
ATOM 6049 N N . ALA B 1 217 ? -18.156 19.984 -10.75 1 96.19 217 ALA B N 1
ATOM 6050 C CA . ALA B 1 217 ? -18.922 20.016 -11.992 1 96.19 217 ALA B CA 1
ATOM 6051 C C . ALA B 1 217 ? -20.047 21.031 -11.914 1 96.19 217 ALA B C 1
ATOM 6053 O O . ALA B 1 217 ? -20.625 21.406 -12.938 1 96.19 217 ALA B O 1
ATOM 6054 N N . ARG B 1 218 ? -20.344 21.516 -10.734 1 96.81 218 ARG B N 1
ATOM 6055 C CA . ARG B 1 218 ? -21.391 22.516 -10.594 1 96.81 218 ARG B CA 1
ATOM 6056 C C . ARG B 1 218 ? -20.969 23.828 -11.234 1 96.81 218 ARG B C 1
ATOM 6058 O O . ARG B 1 218 ? -19.828 24.266 -11.078 1 96.81 218 ARG B O 1
ATOM 6065 N N . GLU B 1 219 ? -21.922 24.484 -11.852 1 95 219 GLU B N 1
ATOM 6066 C CA . GLU B 1 219 ? -21.641 25.75 -12.523 1 95 219 GLU B CA 1
ATOM 6067 C C . GLU B 1 219 ? -21.406 26.875 -11.516 1 95 219 GLU B C 1
ATOM 6069 O O . GLU B 1 219 ? -20.656 27.812 -11.797 1 95 219 GLU B O 1
ATOM 6074 N N . ASP B 1 220 ? -22.016 26.75 -10.391 1 96.62 220 ASP B N 1
ATOM 6075 C CA . ASP B 1 220 ? -21.938 27.828 -9.414 1 96.62 220 ASP B CA 1
ATOM 6076 C C . ASP B 1 220 ? -20.828 27.578 -8.398 1 96.62 220 ASP B C 1
ATOM 6078 O O . ASP B 1 220 ? -20.719 28.266 -7.391 1 96.62 220 ASP B O 1
ATOM 6082 N N . PHE B 1 221 ? -20.047 26.531 -8.656 1 97.81 221 PHE B N 1
ATOM 6083 C CA . PHE B 1 221 ? -18.891 26.281 -7.801 1 97.81 221 PHE B CA 1
ATOM 6084 C C . PHE B 1 221 ? -17.609 26.797 -8.461 1 97.81 221 PHE B C 1
ATOM 6086 O O . PHE B 1 221 ? -17.281 26.375 -9.57 1 97.81 221 PHE B O 1
ATOM 6093 N N . SER B 1 222 ? -16.953 27.719 -7.832 1 97.44 222 SER B N 1
ATOM 6094 C CA . SER B 1 222 ? -15.664 28.234 -8.289 1 97.44 222 SER B CA 1
ATOM 6095 C C . SER B 1 222 ? -14.578 28.016 -7.242 1 97.44 222 SER B C 1
ATOM 6097 O O . SER B 1 222 ? -14.852 28.062 -6.039 1 97.44 222 SER B O 1
ATOM 6099 N N . PHE B 1 223 ? -13.406 27.766 -7.711 1 97.12 223 PHE B N 1
ATOM 6100 C CA . PHE B 1 223 ? -12.32 27.234 -6.887 1 97.12 223 PHE B CA 1
ATOM 6101 C C . PHE B 1 223 ? -10.992 27.875 -7.273 1 97.12 223 PHE B C 1
ATOM 6103 O O . PHE B 1 223 ? -10.727 28.109 -8.453 1 97.12 223 PHE B O 1
ATOM 6110 N N . VAL B 1 224 ? -10.164 28.281 -6.266 1 98.62 224 VAL B N 1
ATOM 6111 C CA . VAL B 1 224 ? -8.797 28.703 -6.508 1 98.62 224 VAL B CA 1
ATOM 6112 C C . VAL B 1 224 ? -7.859 28.078 -5.477 1 98.62 224 VAL B C 1
ATOM 6114 O O . VAL B 1 224 ? -8.211 27.969 -4.297 1 98.62 224 VAL B O 1
ATOM 6117 N N . TYR B 1 225 ? -6.691 27.594 -5.895 1 98.88 225 TYR B N 1
ATOM 6118 C CA . TYR B 1 225 ? -5.691 26.984 -5.027 1 98.88 225 TYR B CA 1
ATOM 6119 C C . TYR B 1 225 ? -4.32 27.625 -5.238 1 98.88 225 TYR B C 1
ATOM 6121 O O . TYR B 1 225 ? -3.801 27.625 -6.355 1 98.88 225 TYR B O 1
ATOM 6129 N N . ASP B 1 226 ? -3.756 28.156 -4.184 1 98.81 226 ASP B N 1
ATOM 6130 C CA . ASP B 1 226 ? -2.436 28.766 -4.227 1 98.81 226 ASP B CA 1
ATOM 6131 C C . ASP B 1 226 ? -1.367 27.828 -3.684 1 98.81 226 ASP B C 1
ATOM 6133 O O . ASP B 1 226 ? -1.292 27.594 -2.477 1 98.81 226 ASP B O 1
ATOM 6137 N N . GLY B 1 227 ? -0.509 27.344 -4.539 1 98.5 227 GLY B N 1
ATOM 6138 C CA . GLY B 1 227 ? 0.573 26.469 -4.121 1 98.5 227 GLY B CA 1
ATOM 6139 C C . GLY B 1 227 ? 1.767 27.219 -3.561 1 98.5 227 GLY B C 1
ATOM 6140 O O . GLY B 1 227 ? 2.709 26.609 -3.055 1 98.5 227 GLY B O 1
ATOM 6141 N N . MET B 1 228 ? 1.729 28.516 -3.684 1 98.38 228 MET B N 1
ATOM 6142 C CA . MET B 1 228 ? 2.736 29.453 -3.195 1 98.38 228 MET B CA 1
ATOM 6143 C C . MET B 1 228 ? 4.133 29.047 -3.652 1 98.38 228 MET B C 1
ATOM 6145 O O . MET B 1 228 ? 5.102 29.188 -2.906 1 98.38 228 MET B O 1
ATOM 6149 N N . HIS B 1 229 ? 4.176 28.438 -4.766 1 98.31 229 HIS B N 1
ATOM 6150 C CA . HIS B 1 229 ? 5.379 28 -5.469 1 98.31 229 HIS B CA 1
ATOM 6151 C C . HIS B 1 229 ? 6.113 26.922 -4.688 1 98.31 229 HIS B C 1
ATOM 6153 O O . HIS B 1 229 ? 7.324 26.75 -4.836 1 98.31 229 HIS B O 1
ATOM 6159 N N . GLY B 1 230 ? 5.391 26.203 -3.799 1 98.44 230 GLY B N 1
ATOM 6160 C CA . GLY B 1 230 ? 5.973 25.078 -3.072 1 98.44 230 GLY B CA 1
ATOM 6161 C C . GLY B 1 230 ? 5.77 23.75 -3.766 1 98.44 230 GLY B C 1
ATOM 6162 O O . GLY B 1 230 ? 5.418 23.703 -4.945 1 98.44 230 GLY B O 1
ATOM 6163 N N . VAL B 1 231 ? 5.988 22.688 -3.021 1 98.81 231 VAL B N 1
ATOM 6164 C CA . VAL B 1 231 ? 6.062 21.328 -3.549 1 98.81 231 VAL B CA 1
ATOM 6165 C C . VAL B 1 231 ? 4.664 20.859 -3.943 1 98.81 231 VAL B C 1
ATOM 6167 O O . VAL B 1 231 ? 4.523 19.922 -4.738 1 98.81 231 VAL B O 1
ATOM 6170 N N . GLN B 1 232 ? 3.59 21.484 -3.496 1 98.38 232 GLN B N 1
ATOM 6171 C CA . GLN B 1 232 ? 2.227 21 -3.662 1 98.38 232 GLN B CA 1
ATOM 6172 C C . GLN B 1 232 ? 1.741 21.203 -5.094 1 98.38 232 GLN B C 1
ATOM 6174 O O . GLN B 1 232 ? 0.69 20.688 -5.48 1 98.38 232 GLN B O 1
ATOM 6179 N N . GLY B 1 233 ? 2.443 21.953 -5.93 1 98.56 233 GLY B N 1
ATOM 6180 C CA . GLY B 1 233 ? 2.055 22.266 -7.297 1 98.56 233 GLY B CA 1
ATOM 6181 C C . GLY B 1 233 ? 1.675 21.031 -8.102 1 98.56 233 GLY B C 1
ATOM 6182 O O . GLY B 1 233 ? 0.543 20.906 -8.57 1 98.56 233 GLY B O 1
ATOM 6183 N N . PRO B 1 234 ? 2.596 20.094 -8.18 1 98.56 234 PRO B N 1
ATOM 6184 C CA . PRO B 1 234 ? 2.287 18.875 -8.938 1 98.56 234 PRO B CA 1
ATOM 6185 C C . PRO B 1 234 ? 1.084 18.125 -8.375 1 98.56 234 PRO B C 1
ATOM 6187 O O . PRO B 1 234 ? 0.291 17.562 -9.141 1 98.56 234 PRO B O 1
ATOM 6190 N N . TYR B 1 235 ? 0.898 18.078 -7.125 1 98.69 235 TYR B N 1
ATOM 6191 C CA . TYR B 1 235 ? -0.238 17.422 -6.492 1 98.69 235 TYR B CA 1
ATOM 6192 C C . TYR B 1 235 ? -1.544 18.109 -6.848 1 98.69 235 TYR B C 1
ATOM 6194 O O . TYR B 1 235 ? -2.537 17.453 -7.176 1 98.69 235 TYR B O 1
ATOM 6202 N N . ALA B 1 236 ? -1.497 19.438 -6.758 1 98.81 236 ALA B N 1
ATOM 6203 C CA . ALA B 1 236 ? -2.678 20.234 -7.082 1 98.81 236 ALA B CA 1
ATOM 6204 C C . ALA B 1 236 ? -3.121 20 -8.523 1 98.81 236 ALA B C 1
ATOM 6206 O O . ALA B 1 236 ? -4.312 19.828 -8.789 1 98.81 236 ALA B O 1
ATOM 6207 N N . LYS B 1 237 ? -2.193 20.047 -9.422 1 98.69 237 LYS B N 1
ATOM 6208 C CA . LYS B 1 237 ? -2.512 19.812 -10.828 1 98.69 237 LYS B CA 1
ATOM 6209 C C . LYS B 1 237 ? -3.168 18.453 -11.016 1 98.69 237 LYS B C 1
ATOM 6211 O O . LYS B 1 237 ? -4.215 18.344 -11.664 1 98.69 237 LYS B O 1
ATOM 6216 N N . LYS B 1 238 ? -2.559 17.422 -10.422 1 98.38 238 LYS B N 1
ATOM 6217 C CA . LYS B 1 238 ? -3.049 16.047 -10.594 1 98.38 238 LYS B CA 1
ATOM 6218 C C . LYS B 1 238 ? -4.43 15.875 -9.969 1 98.38 238 LYS B C 1
ATOM 6220 O O . LYS B 1 238 ? -5.309 15.25 -10.555 1 98.38 238 LYS B O 1
ATOM 6225 N N . ILE B 1 239 ? -4.66 16.391 -8.82 1 98.31 239 ILE B N 1
ATOM 6226 C CA . ILE B 1 239 ? -5.875 16.125 -8.062 1 98.31 239 ILE B CA 1
ATOM 6227 C C . ILE B 1 239 ? -6.984 17.062 -8.508 1 98.31 239 ILE B C 1
ATOM 6229 O O . ILE B 1 239 ? -8.047 16.625 -8.945 1 98.31 239 ILE B O 1
ATOM 6233 N N . PHE B 1 240 ? -6.73 18.375 -8.57 1 98.75 240 PHE B N 1
ATOM 6234 C CA . PHE B 1 240 ? -7.809 19.328 -8.789 1 98.75 240 PHE B CA 1
ATOM 6235 C C . PHE B 1 240 ? -8.133 19.453 -10.273 1 98.75 240 PHE B C 1
ATOM 6237 O O . PHE B 1 240 ? -9.297 19.547 -10.656 1 98.75 240 PHE B O 1
ATOM 6244 N N . VAL B 1 241 ? -7.07 19.469 -11.141 1 98.44 241 VAL B N 1
ATOM 6245 C CA . VAL B 1 241 ? -7.301 19.656 -12.57 1 98.44 241 VAL B CA 1
ATOM 6246 C C . VAL B 1 241 ? -7.574 18.297 -13.227 1 98.44 241 VAL B C 1
ATOM 6248 O O . VAL B 1 241 ? -8.656 18.078 -13.773 1 98.44 241 VAL B O 1
ATOM 6251 N N . ASP B 1 242 ? -6.629 17.375 -13.078 1 97.44 242 ASP B N 1
ATOM 6252 C CA . ASP B 1 242 ? -6.734 16.125 -13.82 1 97.44 242 ASP B CA 1
ATOM 6253 C C . ASP B 1 242 ? -7.852 15.242 -13.258 1 97.44 242 ASP B C 1
ATOM 6255 O O . ASP B 1 242 ? -8.609 14.633 -14.016 1 97.44 242 ASP B O 1
ATOM 6259 N N . GLU B 1 243 ? -8.016 15.117 -11.914 1 95.81 243 GLU B N 1
ATOM 6260 C CA . GLU B 1 243 ? -8.984 14.219 -11.305 1 95.81 243 GLU B CA 1
ATOM 6261 C C . GLU B 1 243 ? -10.352 14.883 -11.172 1 95.81 243 GLU B C 1
ATOM 6263 O O . GLU B 1 243 ? -11.375 14.281 -11.492 1 95.81 243 GLU B O 1
ATOM 6268 N N . PHE B 1 244 ? -10.398 16.172 -10.734 1 97.75 244 PHE B N 1
ATOM 6269 C CA . PHE B 1 244 ? -11.68 16.766 -10.367 1 97.75 244 PHE B CA 1
ATOM 6270 C C . PHE B 1 244 ? -12.219 17.625 -11.5 1 97.75 244 PHE B C 1
ATOM 6272 O O . PHE B 1 244 ? -13.383 18.016 -11.484 1 97.75 244 PHE B O 1
ATOM 6279 N N . GLY B 1 245 ? -11.352 18.031 -12.469 1 97.69 245 GLY B N 1
ATOM 6280 C CA . GLY B 1 245 ? -11.812 18.781 -13.633 1 97.69 245 GLY B CA 1
ATOM 6281 C C . GLY B 1 245 ? -11.789 20.281 -13.414 1 97.69 245 GLY B C 1
ATOM 6282 O O . GLY B 1 245 ? -12.422 21.031 -14.164 1 97.69 245 GLY B O 1
ATOM 6283 N N . ALA B 1 246 ? -11.094 20.75 -12.422 1 98.25 246 ALA B N 1
ATOM 6284 C CA . ALA B 1 246 ? -10.961 22.188 -12.227 1 98.25 246 ALA B CA 1
ATOM 6285 C C . ALA B 1 246 ? -10.242 22.828 -13.398 1 98.25 246 ALA B C 1
ATOM 6287 O O . ALA B 1 246 ? -9.352 22.234 -14 1 98.25 246 ALA B O 1
ATOM 6288 N N . PRO B 1 247 ? -10.602 24.047 -13.781 1 97.5 247 PRO B N 1
ATOM 6289 C CA . PRO B 1 247 ? -9.805 24.75 -14.789 1 97.5 247 PRO B CA 1
ATOM 6290 C C . PRO B 1 247 ? -8.359 24.969 -14.352 1 97.5 247 PRO B C 1
ATOM 6292 O O . PRO B 1 247 ? -8.102 25.266 -13.18 1 97.5 247 PRO B O 1
ATOM 6295 N N . ALA B 1 248 ? -7.484 24.875 -15.25 1 97.62 248 ALA B N 1
ATOM 6296 C CA . ALA B 1 248 ? -6.066 25.062 -14.953 1 97.62 248 ALA B CA 1
ATOM 6297 C C . ALA B 1 248 ? -5.82 26.438 -14.336 1 97.62 248 ALA B C 1
ATOM 6299 O O . ALA B 1 248 ? -4.91 26.609 -13.523 1 97.62 248 ALA B O 1
ATOM 6300 N N . SER B 1 249 ? -6.656 27.391 -14.703 1 97.38 249 SER B N 1
ATOM 6301 C CA . SER B 1 249 ? -6.512 28.766 -14.227 1 97.38 249 SER B CA 1
ATOM 6302 C C . SER B 1 249 ? -6.82 28.875 -12.734 1 97.38 249 SER B C 1
ATOM 6304 O O . SER B 1 249 ? -6.52 29.891 -12.102 1 97.38 249 SER B O 1
ATOM 6306 N N . SER B 1 250 ? -7.422 27.812 -12.172 1 97.94 250 SER B N 1
ATOM 6307 C CA . SER B 1 250 ? -7.719 27.797 -10.75 1 97.94 250 SER B CA 1
ATOM 6308 C C . SER B 1 250 ? -6.453 27.609 -9.922 1 97.94 250 SER B C 1
ATOM 6310 O O . SER B 1 250 ? -6.461 27.844 -8.703 1 97.94 250 SER B O 1
ATOM 6312 N N . LEU B 1 251 ? -5.414 27.188 -10.531 1 98.62 251 LEU B N 1
ATOM 6313 C CA . LEU B 1 251 ? -4.152 26.969 -9.836 1 98.62 251 LEU B CA 1
ATOM 6314 C C . LEU B 1 251 ? -3.283 28.219 -9.875 1 98.62 251 LEU B C 1
ATOM 6316 O O . LEU B 1 251 ? -2.9 28.688 -10.953 1 98.62 251 LEU B O 1
ATOM 6320 N N . MET B 1 252 ? -3.07 28.719 -8.727 1 98.06 252 MET B N 1
ATOM 6321 C CA . MET B 1 252 ? -2.219 29.891 -8.547 1 98.06 252 MET B CA 1
ATOM 6322 C C . MET B 1 252 ? -0.864 29.5 -7.969 1 98.06 252 MET B C 1
ATOM 6324 O O . MET B 1 252 ? -0.796 28.828 -6.941 1 98.06 252 MET B O 1
ATOM 6328 N N . ASN B 1 253 ? 0.268 29.922 -8.641 1 98.31 253 ASN B N 1
ATOM 6329 C CA . ASN B 1 253 ? 1.622 29.703 -8.148 1 98.31 253 ASN B CA 1
ATOM 6330 C C . ASN B 1 253 ? 1.884 28.219 -7.875 1 98.31 253 ASN B C 1
ATOM 6332 O O . ASN B 1 253 ? 2.453 27.859 -6.844 1 98.31 253 ASN B O 1
ATOM 6336 N N . CYS B 1 254 ? 1.48 27.344 -8.82 1 98.5 254 CYS B N 1
ATOM 6337 C CA . CYS B 1 254 ? 1.581 25.906 -8.602 1 98.5 254 CYS B CA 1
ATOM 6338 C C . CYS B 1 254 ? 2.744 25.312 -9.391 1 98.5 254 CYS B C 1
ATOM 6340 O O . CYS B 1 254 ? 2.795 24.094 -9.617 1 98.5 254 CYS B O 1
ATOM 6342 N N . GLU B 1 255 ? 3.641 26.125 -9.836 1 98.12 255 GLU B N 1
ATOM 6343 C CA . GLU B 1 255 ? 4.953 25.688 -10.297 1 98.12 255 GLU B CA 1
ATOM 6344 C C . GLU B 1 255 ? 6.008 25.859 -9.211 1 98.12 255 GLU B C 1
ATOM 6346 O O . GLU B 1 255 ? 6.316 26.984 -8.805 1 98.12 255 GLU B O 1
ATOM 6351 N N . PRO B 1 256 ? 6.57 24.766 -8.758 1 98.38 256 PRO B N 1
ATOM 6352 C CA . PRO B 1 256 ? 7.594 24.891 -7.723 1 98.38 256 PRO B CA 1
ATOM 6353 C C . PRO B 1 256 ? 8.789 25.734 -8.164 1 98.38 256 PRO B C 1
ATOM 6355 O O . PRO B 1 256 ? 9.242 25.609 -9.305 1 98.38 256 PRO B O 1
ATOM 6358 N N . LYS B 1 257 ? 9.164 26.625 -7.309 1 98.62 257 LYS B N 1
ATOM 6359 C CA . LYS B 1 257 ? 10.336 27.469 -7.551 1 98.62 257 LYS B CA 1
ATOM 6360 C C . LYS B 1 257 ? 11.305 27.422 -6.367 1 98.62 257 LYS B C 1
ATOM 6362 O O . LYS B 1 257 ? 10.875 27.359 -5.215 1 98.62 257 LYS B O 1
ATOM 6367 N N . GLU B 1 258 ? 12.531 27.5 -6.602 1 98.38 258 GLU B N 1
ATOM 6368 C CA . GLU B 1 258 ? 13.57 27.344 -5.594 1 98.38 258 GLU B CA 1
ATOM 6369 C C . GLU B 1 258 ? 13.508 28.469 -4.555 1 98.38 258 GLU B C 1
ATOM 6371 O O . GLU B 1 258 ? 13.938 28.281 -3.412 1 98.38 258 GLU B O 1
ATOM 6376 N N . ASP B 1 259 ? 13 29.594 -4.98 1 98.44 259 ASP B N 1
ATOM 6377 C CA . ASP B 1 259 ? 12.945 30.734 -4.062 1 98.44 259 ASP B CA 1
ATOM 6378 C C . ASP B 1 259 ? 11.5 31.109 -3.732 1 98.44 259 ASP B C 1
ATOM 6380 O O . ASP B 1 259 ? 11.234 32.188 -3.227 1 98.44 259 ASP B O 1
ATOM 6384 N N . PHE B 1 260 ? 10.547 30.266 -4.172 1 98.38 260 PHE B N 1
ATOM 6385 C CA . PHE B 1 260 ? 9.117 30.422 -3.938 1 98.38 260 PHE B CA 1
ATOM 6386 C C . PHE B 1 260 ? 8.609 31.734 -4.492 1 98.38 260 PHE B C 1
ATOM 6388 O O . PHE B 1 260 ? 7.77 32.406 -3.871 1 98.38 260 PHE B O 1
ATOM 6395 N N . GLY B 1 261 ? 9.102 32.188 -5.57 1 97.25 261 GLY B N 1
ATOM 6396 C CA . GLY B 1 261 ? 8.719 33.438 -6.211 1 97.25 261 GLY B CA 1
ATOM 6397 C C . GLY B 1 261 ? 9.656 34.562 -5.898 1 97.25 261 GLY B C 1
ATOM 6398 O O . GLY B 1 261 ? 9.688 35.562 -6.621 1 97.25 261 GLY B O 1
ATOM 6399 N N . GLY B 1 262 ? 10.422 34.469 -4.812 1 96.56 262 GLY B N 1
ATOM 6400 C CA . GLY B 1 262 ? 11.516 35.375 -4.508 1 96.56 262 GLY B CA 1
ATOM 6401 C C . GLY B 1 262 ? 11.055 36.688 -3.898 1 96.56 262 GLY B C 1
ATOM 6402 O O . GLY B 1 262 ? 9.859 36.906 -3.678 1 96.56 262 GLY B O 1
ATOM 6403 N N . PRO B 1 263 ? 12.039 37.594 -3.658 1 94.25 263 PRO B N 1
ATOM 6404 C CA . PRO B 1 263 ? 11.766 38.844 -2.959 1 94.25 263 PRO B CA 1
ATOM 6405 C C . PRO B 1 263 ? 10.836 39.75 -3.74 1 94.25 263 PRO B C 1
ATOM 6407 O O . PRO B 1 263 ? 10.141 40.594 -3.146 1 94.25 263 PRO B O 1
ATOM 6410 N N . ALA B 1 264 ? 10.75 39.562 -5.027 1 93.69 264 ALA B N 1
ATOM 6411 C CA . ALA B 1 264 ? 9.953 40.469 -5.863 1 93.69 264 ALA B CA 1
ATOM 6412 C C . ALA B 1 264 ? 8.492 40 -5.91 1 93.69 264 ALA B C 1
ATOM 6414 O O . ALA B 1 264 ? 7.617 40.75 -6.352 1 93.69 264 ALA B O 1
ATOM 6415 N N . SER B 1 265 ? 8.266 38.812 -5.426 1 95 265 SER B N 1
ATOM 6416 C CA . SER B 1 265 ? 6.895 38.312 -5.418 1 95 265 SER B CA 1
ATOM 6417 C C . SER B 1 265 ? 6.066 38.969 -4.328 1 95 265 SER B C 1
ATOM 6419 O O . SER B 1 265 ? 6.617 39.656 -3.445 1 95 265 SER B O 1
ATOM 6421 N N . ALA B 1 266 ? 4.77 38.781 -4.383 1 93.56 266 ALA B N 1
ATOM 6422 C CA . ALA B 1 266 ? 3.863 39.375 -3.391 1 93.56 266 ALA B CA 1
ATOM 6423 C C . ALA B 1 266 ? 4.133 38.781 -2.004 1 93.56 266 ALA B C 1
ATOM 6425 O O . ALA B 1 266 ? 3.992 39.5 -0.997 1 93.56 266 ALA B O 1
ATOM 6426 N N . SER B 1 267 ? 4.562 37.562 -1.904 1 92.75 267 SER B N 1
ATOM 6427 C CA . SER B 1 267 ? 4.828 36.906 -0.631 1 92.75 267 SER B CA 1
ATOM 6428 C C . SER B 1 267 ? 6.281 37.094 -0.202 1 92.75 267 SER B C 1
ATOM 6430 O O . SER B 1 267 ? 6.676 36.656 0.884 1 92.75 267 SER B O 1
ATOM 6432 N N . HIS B 1 268 ? 7.113 37.656 -1.056 1 94.12 268 HIS B N 1
ATOM 6433 C CA . HIS B 1 268 ? 8.531 37.875 -0.817 1 94.12 268 HIS B CA 1
ATOM 6434 C C . HIS B 1 268 ? 9.258 36.562 -0.537 1 94.12 268 HIS B C 1
ATOM 6436 O O . HIS B 1 268 ? 10.117 36.5 0.343 1 94.12 268 HIS B O 1
ATOM 6442 N N . GLY B 1 269 ? 8.781 35.531 -1.131 1 94.5 269 GLY B N 1
ATOM 6443 C CA . GLY B 1 269 ? 9.43 34.25 -1.023 1 94.5 269 GLY B CA 1
ATOM 6444 C C . GLY B 1 269 ? 8.984 33.438 0.19 1 94.5 269 GLY B C 1
ATOM 6445 O O . GLY B 1 269 ? 9.477 32.344 0.436 1 94.5 269 GLY B O 1
ATOM 6446 N N . HIS B 1 270 ? 8.055 34.031 0.971 1 93.88 270 HIS B N 1
ATOM 6447 C CA . HIS B 1 270 ? 7.48 33.312 2.105 1 93.88 270 HIS B CA 1
ATOM 6448 C C . HIS B 1 270 ? 6.32 32.406 1.667 1 93.88 270 HIS B C 1
ATOM 6450 O O . HIS B 1 270 ? 5.199 32.906 1.48 1 93.88 270 HIS B O 1
ATOM 6456 N N . ALA B 1 271 ? 6.574 31.172 1.545 1 96.5 271 ALA B N 1
ATOM 6457 C CA . ALA B 1 271 ? 5.488 30.234 1.272 1 96.5 271 ALA B CA 1
ATOM 6458 C C . ALA B 1 271 ? 4.789 29.812 2.562 1 96.5 271 ALA B C 1
ATOM 6460 O O . ALA B 1 271 ? 5.023 28.719 3.078 1 96.5 271 ALA B O 1
ATOM 6461 N N . ASP B 1 272 ? 4.043 30.609 3.154 1 94.88 272 ASP B N 1
ATOM 6462 C CA . ASP B 1 272 ? 3.287 30.469 4.395 1 94.88 272 ASP B CA 1
ATOM 6463 C C . ASP B 1 272 ? 1.812 30.797 4.184 1 94.88 272 ASP B C 1
ATOM 6465 O O . ASP B 1 272 ? 1.465 31.953 3.883 1 94.88 272 ASP B O 1
ATOM 6469 N N . PRO B 1 273 ? 0.951 29.812 4.293 1 96.69 273 PRO B N 1
ATOM 6470 C CA . PRO B 1 273 ? -0.459 30 3.941 1 96.69 273 PRO B CA 1
ATOM 6471 C C . PRO B 1 273 ? -1.263 30.672 5.055 1 96.69 273 PRO B C 1
ATOM 6473 O O . PRO B 1 273 ? -2.133 30.031 5.656 1 96.69 273 PRO B O 1
ATOM 6476 N N . ASN B 1 274 ? -1.027 31.938 5.316 1 94 274 ASN B N 1
ATOM 6477 C CA . ASN B 1 274 ? -1.798 32.75 6.258 1 94 274 ASN B CA 1
ATOM 6478 C C . ASN B 1 274 ? -2.205 34.094 5.648 1 94 274 ASN B C 1
ATOM 6480 O O . ASN B 1 274 ? -1.874 34.375 4.5 1 94 274 ASN B O 1
ATOM 6484 N N . LEU B 1 275 ? -2.893 34.875 6.375 1 94 275 LEU B N 1
ATOM 6485 C CA . LEU B 1 275 ? -3.49 36.094 5.859 1 94 275 LEU B CA 1
ATOM 6486 C C . LEU B 1 275 ? -2.414 37.125 5.492 1 94 275 LEU B C 1
ATOM 6488 O O . LEU B 1 275 ? -2.625 37.969 4.617 1 94 275 LEU B O 1
ATOM 6492 N N . THR B 1 276 ? -1.251 36.938 6.027 1 91.06 276 THR B N 1
ATOM 6493 C CA . THR B 1 276 ? -0.175 37.906 5.836 1 91.06 276 THR B CA 1
ATOM 6494 C C . THR B 1 276 ? 0.625 37.594 4.578 1 91.06 276 THR B C 1
ATOM 6496 O O . THR B 1 276 ? 0.978 38.5 3.809 1 91.06 276 THR B O 1
ATOM 6499 N N . HIS B 1 277 ? 0.857 36.344 4.363 1 93.12 277 HIS B N 1
ATOM 6500 C CA . HIS B 1 277 ? 1.83 35.969 3.336 1 93.12 277 HIS B CA 1
ATOM 6501 C C . HIS B 1 277 ? 1.139 35.469 2.07 1 93.12 277 HIS B C 1
ATOM 6503 O O . HIS B 1 277 ? 1.705 35.562 0.977 1 93.12 277 HIS B O 1
ATOM 6509 N N . ALA B 1 278 ? -0.052 34.938 2.215 1 96.38 278 ALA B N 1
ATOM 6510 C CA . ALA B 1 278 ? -0.792 34.531 1.025 1 96.38 278 ALA B CA 1
ATOM 6511 C C . ALA B 1 278 ? -1.546 35.719 0.412 1 96.38 278 ALA B C 1
ATOM 6513 O O . ALA B 1 278 ? -2.75 35.625 0.164 1 96.38 278 ALA B O 1
ATOM 6514 N N . VAL B 1 279 ? -0.836 36.688 0.047 1 96.06 279 VAL B N 1
ATOM 6515 C CA . VAL B 1 279 ? -1.337 38 -0.307 1 96.06 279 VAL B CA 1
ATOM 6516 C C . VAL B 1 279 ? -2.285 37.906 -1.499 1 96.06 279 VAL B C 1
ATOM 6518 O O . VAL B 1 279 ? -3.402 38.438 -1.461 1 96.06 279 VAL B O 1
ATOM 6521 N N . GLU B 1 280 ? -1.88 37.25 -2.541 1 96.94 280 GLU B N 1
ATOM 6522 C CA . GLU B 1 280 ? -2.645 37.156 -3.783 1 96.94 280 GLU B CA 1
ATOM 6523 C C . GLU B 1 280 ? -3.943 36.406 -3.59 1 96.94 280 GLU B C 1
ATOM 6525 O O . GLU B 1 280 ? -4.996 36.812 -4.086 1 96.94 280 GLU B O 1
ATOM 6530 N N . LEU B 1 281 ? -3.85 35.312 -2.887 1 98.12 281 LEU B N 1
ATOM 6531 C CA . LEU B 1 281 ? -5.051 34.5 -2.635 1 98.12 281 LEU B CA 1
ATOM 6532 C C . LEU B 1 281 ? -6.039 35.281 -1.766 1 98.12 281 LEU B C 1
ATOM 6534 O O . LEU B 1 281 ? -7.242 35.281 -2.037 1 98.12 281 LEU B O 1
ATOM 6538 N N . VAL B 1 282 ? -5.527 35.875 -0.701 1 97.75 282 VAL B N 1
ATOM 6539 C CA . VAL B 1 282 ? -6.367 36.625 0.236 1 97.75 282 VAL B CA 1
ATOM 6540 C C . VAL B 1 282 ? -7.121 37.719 -0.506 1 97.75 282 VAL B C 1
ATOM 6542 O O . VAL B 1 282 ? -8.328 37.875 -0.324 1 97.75 282 VAL B O 1
ATOM 6545 N N . ALA B 1 283 ? -6.398 38.406 -1.396 1 98 283 ALA B N 1
ATOM 6546 C CA . ALA B 1 283 ? -7.031 39.438 -2.199 1 98 283 ALA B CA 1
ATOM 6547 C C . ALA B 1 283 ? -8.055 38.844 -3.164 1 98 283 ALA B C 1
ATOM 6549 O O . ALA B 1 283 ? -9.141 39.406 -3.342 1 98 283 ALA B O 1
ATOM 6550 N N . ARG B 1 284 ? -7.688 37.781 -3.785 1 97.69 284 ARG B N 1
ATOM 6551 C CA . ARG B 1 284 ? -8.578 37.094 -4.727 1 97.69 284 ARG B CA 1
ATOM 6552 C C . ARG B 1 284 ? -9.867 36.656 -4.047 1 97.69 284 ARG B C 1
ATOM 6554 O O . ARG B 1 284 ? -10.93 36.656 -4.672 1 97.69 284 ARG B O 1
ATOM 6561 N N . MET B 1 285 ? -9.781 36.375 -2.777 1 98.44 285 MET B N 1
ATOM 6562 C CA . MET B 1 285 ? -10.93 35.875 -2.021 1 98.44 285 MET B CA 1
ATOM 6563 C C . MET B 1 285 ? -11.711 37.031 -1.406 1 98.44 285 MET B C 1
ATOM 6565 O O . MET B 1 285 ? -12.688 36.844 -0.694 1 98.44 285 MET B O 1
ATOM 6569 N N . GLY B 1 286 ? -11.266 38.25 -1.654 1 98.56 286 GLY B N 1
ATOM 6570 C CA . GLY B 1 286 ? -12.008 39.438 -1.25 1 98.56 286 GLY B CA 1
ATOM 6571 C C . GLY B 1 286 ? -11.703 39.875 0.167 1 98.56 286 GLY B C 1
ATOM 6572 O O . GLY B 1 286 ? -12.555 40.469 0.842 1 98.56 286 GLY B O 1
ATOM 6573 N N . LEU B 1 287 ? -10.461 39.531 0.684 1 97.94 287 LEU B N 1
ATOM 6574 C CA . LEU B 1 287 ? -10.062 39.906 2.041 1 97.94 287 LEU B CA 1
ATOM 6575 C C . LEU B 1 287 ? -8.711 40.625 2.045 1 97.94 287 LEU B C 1
ATOM 6577 O O . LEU B 1 287 ? -7.973 40.531 1.061 1 97.94 287 LEU B O 1
ATOM 6581 N N . ASN B 1 288 ? -8.453 41.344 3.148 1 95.94 288 ASN B N 1
ATOM 6582 C CA . ASN B 1 288 ? -7.121 41.875 3.379 1 95.94 288 ASN B CA 1
ATOM 6583 C C . ASN B 1 288 ? -6.363 41.062 4.434 1 95.94 288 ASN B C 1
ATOM 6585 O O . ASN B 1 288 ? -6.828 40.031 4.871 1 95.94 288 ASN B O 1
ATOM 6589 N N . LYS B 1 289 ? -5.23 41.531 4.859 1 92.88 289 LYS B N 1
ATOM 6590 C CA . LYS B 1 289 ? -4.32 40.781 5.73 1 92.88 289 LYS B CA 1
ATOM 6591 C C . LYS B 1 289 ? -4.91 40.625 7.129 1 92.88 289 LYS B C 1
ATOM 6593 O O . LYS B 1 289 ? -4.438 39.781 7.914 1 92.88 289 LYS B O 1
ATOM 6598 N N . GLU B 1 290 ? -5.953 41.375 7.445 1 92.38 290 GLU B N 1
ATOM 6599 C CA . GLU B 1 290 ? -6.609 41.25 8.742 1 92.38 290 GLU B CA 1
ATOM 6600 C C . GLU B 1 290 ? -7.844 40.344 8.656 1 92.38 290 GLU B C 1
ATOM 6602 O O . GLU B 1 290 ? -8.516 40.125 9.656 1 92.38 290 GLU B O 1
ATOM 6607 N N . GLY B 1 291 ? -8.164 39.906 7.496 1 94.06 291 GLY B N 1
ATOM 6608 C CA . GLY B 1 291 ? -9.344 39.094 7.297 1 94.06 291 GLY B CA 1
ATOM 6609 C C . GLY B 1 291 ? -10.617 39.875 7.121 1 94.06 291 GLY B C 1
ATOM 6610 O O . GLY B 1 291 ? -11.719 39.375 7.328 1 94.06 291 GLY B O 1
ATOM 6611 N N . ARG B 1 292 ? -10.469 41.125 6.805 1 95.81 292 ARG B N 1
ATOM 6612 C CA . ARG B 1 292 ? -11.625 42 6.574 1 95.81 292 ARG B CA 1
ATOM 6613 C C . ARG B 1 292 ? -11.953 42.094 5.09 1 95.81 292 ARG B C 1
ATOM 6615 O O . ARG B 1 292 ? -11.055 42.062 4.25 1 95.81 292 ARG B O 1
ATOM 6622 N N . GLU B 1 293 ? -13.195 42.312 4.762 1 96.88 293 GLU B N 1
ATOM 6623 C CA . GLU B 1 293 ? -13.648 42.375 3.373 1 96.88 293 GLU B CA 1
ATOM 6624 C C . GLU B 1 293 ? -13.086 43.594 2.646 1 96.88 293 GLU B C 1
ATOM 6626 O O . GLU B 1 293 ? -12.984 44.656 3.23 1 96.88 293 GLU B O 1
ATOM 6631 N N . ILE B 1 294 ? -12.789 43.312 1.407 1 97.69 294 ILE B N 1
ATOM 6632 C CA . ILE B 1 294 ? -12.359 44.406 0.533 1 97.69 294 ILE B CA 1
ATOM 6633 C C . ILE B 1 294 ? -13.172 44.375 -0.76 1 97.69 294 ILE B C 1
ATOM 6635 O O . ILE B 1 294 ? -13.828 43.375 -1.067 1 97.69 294 ILE B O 1
ATOM 6639 N N . GLU B 1 295 ? -13.094 45.469 -1.511 1 95.19 295 GLU B N 1
ATOM 6640 C CA . GLU B 1 295 ? -13.711 45.5 -2.832 1 95.19 295 GLU B CA 1
ATOM 6641 C C . GLU B 1 295 ? -12.906 44.688 -3.846 1 95.19 295 GLU B C 1
ATOM 6643 O O . GLU B 1 295 ? -11.672 44.719 -3.824 1 95.19 295 GLU B O 1
ATOM 6648 N N . THR B 1 296 ? -13.617 43.906 -4.609 1 94.19 296 THR B N 1
ATOM 6649 C CA . THR B 1 296 ? -12.961 43.125 -5.637 1 94.19 296 THR B CA 1
ATOM 6650 C C . THR B 1 296 ? -13.555 43.406 -7.012 1 94.19 296 THR B C 1
ATOM 6652 O O . THR B 1 296 ? -14.695 43.875 -7.121 1 94.19 296 THR B O 1
ATOM 6655 N N . THR B 1 297 ? -12.734 43.25 -8.031 1 91.62 297 THR B N 1
ATOM 6656 C CA . THR B 1 297 ? -13.164 43.469 -9.406 1 91.62 297 THR B CA 1
ATOM 6657 C C . THR B 1 297 ? -14.109 42.344 -9.859 1 91.62 297 THR B C 1
ATOM 6659 O O . THR B 1 297 ? -14.992 42.562 -10.688 1 91.62 297 THR B O 1
ATOM 6662 N N . SER B 1 298 ? -13.867 41.188 -9.438 1 93.25 298 SER B N 1
ATOM 6663 C CA . SER B 1 298 ? -14.711 40.031 -9.734 1 93.25 298 SER B CA 1
ATOM 6664 C C . SER B 1 298 ? -15.172 39.344 -8.453 1 93.25 298 SER B C 1
ATOM 6666 O O . SER B 1 298 ? -14.539 39.469 -7.402 1 93.25 298 SER B O 1
ATOM 6668 N N . GLU B 1 299 ? -16.281 38.656 -8.656 1 95.19 299 GLU B N 1
ATOM 6669 C CA . GLU B 1 299 ? -16.797 37.938 -7.488 1 95.19 299 GLU B CA 1
ATOM 6670 C C . GLU B 1 299 ? -15.773 36.938 -6.961 1 95.19 299 GLU B C 1
ATOM 6672 O O . GLU B 1 299 ? -15.195 36.156 -7.73 1 95.19 299 GLU B O 1
ATOM 6677 N N . PRO B 1 300 ? -15.477 37 -5.688 1 97.81 300 PRO B N 1
ATOM 6678 C CA . PRO B 1 300 ? -14.547 36.031 -5.117 1 97.81 300 PRO B CA 1
ATOM 6679 C C . PRO B 1 300 ? -15.031 34.594 -5.27 1 97.81 300 PRO B C 1
ATOM 6681 O O . PRO B 1 300 ? -16.234 34.312 -5.172 1 97.81 300 PRO B O 1
ATOM 6684 N N . PRO B 1 301 ? -14.148 33.688 -5.473 1 98.12 301 PRO B N 1
ATOM 6685 C CA . PRO B 1 301 ? -14.516 32.281 -5.621 1 98.12 301 PRO B CA 1
ATOM 6686 C C . PRO B 1 301 ? -15.219 31.703 -4.383 1 98.12 301 PRO B C 1
ATOM 6688 O O . PRO B 1 301 ? -15.07 32.25 -3.285 1 98.12 301 PRO B O 1
ATOM 6691 N N . VAL B 1 302 ? -15.938 30.609 -4.598 1 98.44 302 VAL B N 1
ATOM 6692 C CA . VAL B 1 302 ? -16.688 29.938 -3.533 1 98.44 302 VAL B CA 1
ATOM 6693 C C . VAL B 1 302 ? -15.719 29.297 -2.543 1 98.44 302 VAL B C 1
ATOM 6695 O O . VAL B 1 302 ? -15.984 29.281 -1.338 1 98.44 302 VAL B O 1
ATOM 6698 N N . PHE B 1 303 ? -14.617 28.766 -3.061 1 98.88 303 PHE B N 1
ATOM 6699 C CA . PHE B 1 303 ? -13.641 28.062 -2.236 1 98.88 303 PHE B CA 1
ATOM 6700 C C . PHE B 1 303 ? -12.219 28.469 -2.627 1 98.88 303 PHE B C 1
ATOM 6702 O O . PHE B 1 303 ? -11.898 28.547 -3.814 1 98.88 303 PHE B O 1
ATOM 6709 N N . GLY B 1 304 ? -11.414 28.766 -1.661 1 98.81 304 GLY B N 1
ATOM 6710 C CA . GLY B 1 304 ? -10 29.031 -1.828 1 98.81 304 GLY B CA 1
ATOM 6711 C C . GLY B 1 304 ? -9.133 28.359 -0.789 1 98.81 304 GLY B C 1
ATOM 6712 O O . GLY B 1 304 ? -9.547 28.172 0.358 1 98.81 304 GLY B O 1
ATOM 6713 N N . ALA B 1 305 ? -7.934 27.938 -1.15 1 98.88 305 ALA B N 1
ATOM 6714 C CA . ALA B 1 305 ? -7.012 27.281 -0.224 1 98.88 305 ALA B CA 1
ATOM 6715 C C . ALA B 1 305 ? -5.562 27.516 -0.639 1 98.88 305 ALA B C 1
ATOM 6717 O O . ALA B 1 305 ? -5.293 27.938 -1.769 1 98.88 305 ALA B O 1
ATOM 6718 N N . ALA B 1 306 ? -4.668 27.312 0.242 1 98.75 306 ALA B N 1
ATOM 6719 C CA . ALA B 1 306 ? -3.242 27.453 -0.025 1 98.75 306 ALA B CA 1
ATOM 6720 C C . ALA B 1 306 ? -2.422 26.453 0.783 1 98.75 306 ALA B C 1
ATOM 6722 O O . ALA B 1 306 ? -2.906 25.906 1.775 1 98.75 306 ALA B O 1
ATOM 6723 N N . ALA B 1 307 ? -1.253 26.219 0.347 1 98.19 307 ALA B N 1
ATOM 6724 C CA . ALA B 1 307 ? -0.284 25.359 1.026 1 98.19 307 ALA B CA 1
ATOM 6725 C C . ALA B 1 307 ? 1.045 26.078 1.224 1 98.19 307 ALA B C 1
ATOM 6727 O O . ALA B 1 307 ? 1.358 27.031 0.495 1 98.19 307 ALA B O 1
ATOM 6728 N N . ASP B 1 308 ? 1.812 25.578 2.186 1 97.88 308 ASP B N 1
ATOM 6729 C CA . ASP B 1 308 ? 3.141 26.156 2.375 1 97.88 308 ASP B CA 1
ATOM 6730 C C . ASP B 1 308 ? 4.18 25.422 1.526 1 97.88 308 ASP B C 1
ATOM 6732 O O . ASP B 1 308 ? 3.826 24.688 0.602 1 97.88 308 ASP B O 1
ATOM 6736 N N . GLY B 1 309 ? 5.43 25.703 1.777 1 97.94 309 GLY B N 1
ATOM 6737 C CA . GLY B 1 309 ? 6.508 25.203 0.943 1 97.94 309 GLY B CA 1
ATOM 6738 C C . GLY B 1 309 ? 6.523 23.688 0.83 1 97.94 309 GLY B C 1
ATOM 6739 O O . GLY B 1 309 ? 6.699 23.156 -0.263 1 97.94 309 GLY B O 1
ATOM 6740 N N . ASP B 1 310 ? 6.312 22.969 1.961 1 98.31 310 ASP B N 1
ATOM 6741 C CA . ASP B 1 310 ? 6.375 21.516 1.921 1 98.31 310 ASP B CA 1
ATOM 6742 C C . ASP B 1 310 ? 4.992 20.906 2.121 1 98.31 310 ASP B C 1
ATOM 6744 O O . ASP B 1 310 ? 4.867 19.703 2.355 1 98.31 310 ASP B O 1
ATOM 6748 N N . ALA B 1 311 ? 3.943 21.703 2.131 1 98.56 311 ALA B N 1
ATOM 6749 C CA . ALA B 1 311 ? 2.539 21.312 2.041 1 98.56 311 ALA B CA 1
ATOM 6750 C C . ALA B 1 311 ? 2.086 20.594 3.309 1 98.56 311 ALA B C 1
ATOM 6752 O O . ALA B 1 311 ? 1.167 19.781 3.268 1 98.56 311 ALA B O 1
ATOM 6753 N N . ASP B 1 312 ? 2.713 20.812 4.422 1 97.75 312 ASP B N 1
ATOM 6754 C CA . ASP B 1 312 ? 2.209 20.266 5.68 1 97.75 312 ASP B CA 1
ATOM 6755 C C . ASP B 1 312 ? 1.225 21.219 6.34 1 97.75 312 ASP B C 1
ATOM 6757 O O . ASP B 1 312 ? 0.528 20.859 7.289 1 97.75 312 ASP B O 1
ATOM 6761 N N . ARG B 1 313 ? 1.124 22.469 5.82 1 98.12 313 ARG B N 1
ATOM 6762 C CA . ARG B 1 313 ? 0.158 23.453 6.297 1 98.12 313 ARG B CA 1
ATOM 6763 C C . ARG B 1 313 ? -0.905 23.734 5.238 1 98.12 313 ARG B C 1
ATOM 6765 O O . ARG B 1 313 ? -0.717 23.406 4.062 1 98.12 313 ARG B O 1
ATOM 6772 N N . ASN B 1 314 ? -2.039 24.328 5.695 1 98.56 314 ASN B N 1
ATOM 6773 C CA . ASN B 1 314 ? -3.146 24.672 4.809 1 98.56 314 ASN B CA 1
ATOM 6774 C C . ASN B 1 314 ? -3.863 25.938 5.266 1 98.56 314 ASN B C 1
ATOM 6776 O O . ASN B 1 314 ? -3.85 26.266 6.449 1 98.56 314 ASN B O 1
ATOM 6780 N N . MET B 1 315 ? -4.332 26.625 4.332 1 98.25 315 MET B N 1
ATOM 6781 C CA . MET B 1 315 ? -5.262 27.734 4.562 1 98.25 315 MET B CA 1
ATOM 6782 C C . MET B 1 315 ? -6.598 27.469 3.871 1 98.25 315 MET B C 1
ATOM 6784 O O . MET B 1 315 ? -6.629 27.031 2.721 1 98.25 315 MET B O 1
ATOM 6788 N N . ILE B 1 316 ? -7.719 27.672 4.598 1 98.88 316 ILE B N 1
ATOM 6789 C CA . ILE B 1 316 ? -9.062 27.438 4.074 1 98.88 316 ILE B CA 1
ATOM 6790 C C . ILE B 1 316 ? -9.828 28.766 4.02 1 98.88 316 ILE B C 1
ATOM 6792 O O . ILE B 1 316 ? -9.938 29.469 5.027 1 98.88 316 ILE B O 1
ATOM 6796 N N . MET B 1 317 ? -10.336 29.016 2.854 1 98.81 317 MET B N 1
ATOM 6797 C CA . MET B 1 317 ? -11.086 30.25 2.68 1 98.81 317 MET B CA 1
ATOM 6798 C C . MET B 1 317 ? -12.375 30 1.903 1 98.81 317 MET B C 1
ATOM 6800 O O . MET B 1 317 ? -12.469 29.047 1.142 1 98.81 317 MET B O 1
ATOM 6804 N N . GLY B 1 318 ? -13.398 30.781 2.188 1 98.69 318 GLY B N 1
ATOM 6805 C CA . GLY B 1 318 ? -14.594 30.953 1.378 1 98.69 318 GLY B CA 1
ATOM 6806 C C . GLY B 1 318 ? -14.719 32.344 0.788 1 98.69 318 GLY B C 1
ATOM 6807 O O . GLY B 1 318 ? -13.836 33.188 0.97 1 98.69 318 GLY B O 1
ATOM 6808 N N . SER B 1 319 ? -15.805 32.531 0.037 1 98.38 319 SER B N 1
ATOM 6809 C CA . SER B 1 319 ? -16.047 33.875 -0.508 1 98.38 319 SER B CA 1
ATOM 6810 C C . SER B 1 319 ? -16.094 34.906 0.598 1 98.38 319 SER B C 1
ATOM 6812 O O . SER B 1 319 ? -17.031 34.938 1.402 1 98.38 319 SER B O 1
ATOM 6814 N N . ARG B 1 320 ? -15.031 35.812 0.669 1 98.12 320 ARG B N 1
ATOM 6815 C CA . ARG B 1 320 ? -14.898 36.875 1.659 1 98.12 320 ARG B CA 1
ATOM 6816 C C . ARG B 1 320 ? -14.914 36.281 3.076 1 98.12 320 ARG B C 1
ATOM 6818 O O . ARG B 1 320 ? -15.461 36.906 3.99 1 98.12 320 ARG B O 1
ATOM 6825 N N . PHE B 1 321 ? -14.336 35.156 3.219 1 98.12 321 PHE B N 1
ATOM 6826 C CA . PHE B 1 321 ? -14.359 34.5 4.512 1 98.12 321 PHE B CA 1
ATOM 6827 C C . PHE B 1 321 ? -13.055 33.719 4.746 1 98.12 321 PHE B C 1
ATOM 6829 O O . PHE B 1 321 ? -12.562 33.031 3.852 1 98.12 321 PHE B O 1
ATOM 6836 N N . PHE B 1 322 ? -12.508 33.938 5.883 1 97.5 322 PHE B N 1
ATOM 6837 C CA . PHE B 1 322 ? -11.336 33.188 6.332 1 97.5 322 PHE B CA 1
ATOM 6838 C C . PHE B 1 322 ? -11.703 32.25 7.469 1 97.5 322 PHE B C 1
ATOM 6840 O O . PHE B 1 322 ? -12.219 32.688 8.5 1 97.5 322 PHE B O 1
ATOM 6847 N N . CYS B 1 323 ? -11.5 30.938 7.297 1 98 323 CYS B N 1
ATOM 6848 C CA . CYS B 1 323 ? -11.68 29.953 8.367 1 98 323 CYS B CA 1
ATOM 6849 C C . CYS B 1 323 ? -10.383 29.734 9.125 1 98 323 CYS B C 1
ATOM 6851 O O . CYS B 1 323 ? -9.438 29.156 8.594 1 98 323 CYS B O 1
ATOM 6853 N N . SER B 1 324 ? -10.336 30.219 10.375 1 96.81 324 SER B N 1
ATOM 6854 C CA . SER B 1 324 ? -9.109 30.047 11.141 1 96.81 324 SER B CA 1
ATOM 6855 C C . SER B 1 324 ? -8.719 28.578 11.25 1 96.81 324 SER B C 1
ATOM 6857 O O . SER B 1 324 ? -9.57 27.703 11.172 1 96.81 324 SER B O 1
ATOM 6859 N N . PRO B 1 325 ? -7.438 28.266 11.422 1 97.5 325 PRO B N 1
ATOM 6860 C CA . PRO B 1 325 ? -7.008 26.859 11.516 1 97.5 325 PRO B CA 1
ATOM 6861 C C . PRO B 1 325 ? -7.688 26.109 12.664 1 97.5 325 PRO B C 1
ATOM 6863 O O . PRO B 1 325 ? -8.008 24.938 12.531 1 97.5 325 PRO B O 1
ATOM 6866 N N . SER B 1 326 ? -7.934 26.781 13.773 1 98.06 326 SER B N 1
ATOM 6867 C CA . SER B 1 326 ? -8.602 26.156 14.906 1 98.06 326 SER B CA 1
ATOM 6868 C C . SER B 1 326 ? -10.047 25.812 14.578 1 98.06 326 SER B C 1
ATOM 6870 O O . SER B 1 326 ? -10.523 24.719 14.898 1 98.06 326 SER B O 1
ATOM 6872 N N . ASP B 1 327 ? -10.734 26.781 13.961 1 98.25 327 ASP B N 1
ATOM 6873 C CA . ASP B 1 327 ? -12.109 26.516 13.539 1 98.25 327 ASP B CA 1
ATOM 6874 C C . ASP B 1 327 ? -12.156 25.422 12.477 1 98.25 327 ASP B C 1
ATOM 6876 O O . ASP B 1 327 ? -13.039 24.562 12.508 1 98.25 327 ASP B O 1
ATOM 6880 N N . SER B 1 328 ? -11.227 25.547 11.547 1 98.75 328 SER B N 1
ATOM 6881 C CA . SER B 1 328 ? -11.172 24.531 10.492 1 98.75 328 SER B CA 1
ATOM 6882 C C . SER B 1 328 ? -11.039 23.125 11.062 1 98.75 328 SER B C 1
ATOM 6884 O O . SER B 1 328 ? -11.758 22.219 10.656 1 98.75 328 SER B O 1
ATOM 6886 N N . LEU B 1 329 ? -10.164 22.938 12.031 1 98.88 329 LEU B N 1
ATOM 6887 C CA . LEU B 1 329 ? -9.984 21.656 12.695 1 98.88 329 LEU B CA 1
ATOM 6888 C C . LEU B 1 329 ? -11.289 21.188 13.344 1 98.88 329 LEU B C 1
ATOM 6890 O O . LEU B 1 329 ? -11.703 20.031 13.164 1 98.88 329 LEU B O 1
ATOM 6894 N N . ALA B 1 330 ? -11.93 22.078 14.062 1 98.88 330 ALA B N 1
ATOM 6895 C CA . ALA B 1 330 ? -13.164 21.75 14.773 1 98.88 330 ALA B CA 1
ATOM 6896 C C . ALA B 1 330 ? -14.281 21.375 13.797 1 98.88 330 ALA B C 1
ATOM 6898 O O . ALA B 1 330 ? -15.031 20.438 14.031 1 98.88 330 ALA B O 1
ATOM 6899 N N . VAL B 1 331 ? -14.359 22.125 12.711 1 98.94 331 VAL B N 1
ATOM 6900 C CA . VAL B 1 331 ? -15.383 21.875 11.703 1 98.94 331 VAL B CA 1
ATOM 6901 C C . VAL B 1 331 ? -15.148 20.531 11.047 1 98.94 331 VAL B C 1
ATOM 6903 O O . VAL B 1 331 ? -16.094 19.75 10.836 1 98.94 331 VAL B O 1
ATOM 6906 N N . ILE B 1 332 ? -13.891 20.188 10.711 1 98.94 332 ILE B N 1
ATOM 6907 C CA . ILE B 1 332 ? -13.562 18.906 10.078 1 98.94 332 ILE B CA 1
ATOM 6908 C C . ILE B 1 332 ? -13.945 17.766 11.016 1 98.94 332 ILE B C 1
ATOM 6910 O O . ILE B 1 332 ? -14.578 16.797 10.594 1 98.94 332 ILE B O 1
ATOM 6914 N N . VAL B 1 333 ? -13.625 17.891 12.297 1 98.94 333 VAL B N 1
ATOM 6915 C CA . VAL B 1 333 ? -13.938 16.828 13.258 1 98.94 333 VAL B CA 1
ATOM 6916 C C . VAL B 1 333 ? -15.453 16.703 13.422 1 98.94 333 VAL B C 1
ATOM 6918 O O . VAL B 1 333 ? -15.992 15.602 13.438 1 98.94 333 VAL B O 1
ATOM 6921 N N . ALA B 1 334 ? -16.141 17.859 13.477 1 98.88 334 ALA B N 1
ATOM 6922 C CA . ALA B 1 334 ? -17.594 17.859 13.656 1 98.88 334 ALA B CA 1
ATOM 6923 C C . ALA B 1 334 ? -18.297 17.203 12.469 1 98.88 334 ALA B C 1
ATOM 6925 O O . ALA B 1 334 ? -19.391 16.656 12.617 1 98.88 334 ALA B O 1
ATOM 6926 N N . ASN B 1 335 ? -17.641 17.281 11.32 1 98.56 335 ASN B N 1
ATOM 6927 C CA . ASN B 1 335 ? -18.266 16.766 10.109 1 98.56 335 ASN B CA 1
ATOM 6928 C C . ASN B 1 335 ? -17.547 15.531 9.578 1 98.56 335 ASN B C 1
ATOM 6930 O O . ASN B 1 335 ? -17.719 15.148 8.422 1 98.56 335 ASN B O 1
ATOM 6934 N N . ALA B 1 336 ? -16.766 14.828 10.383 1 98 336 ALA B N 1
ATOM 6935 C CA . ALA B 1 336 ? -15.883 13.75 9.938 1 98 336 ALA B CA 1
ATOM 6936 C C . ALA B 1 336 ? 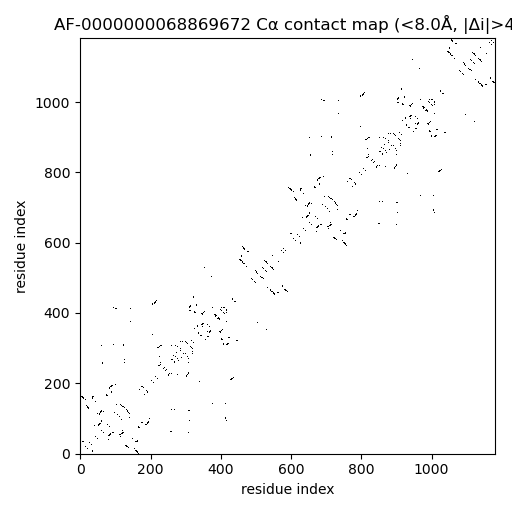-16.688 12.586 9.367 1 98 336 ALA B C 1
ATOM 6938 O O . ALA B 1 336 ? -16.203 11.867 8.484 1 98 336 ALA B O 1
ATOM 6939 N N . SER B 1 337 ? -17.938 12.406 9.758 1 94.94 337 SER B N 1
ATOM 6940 C CA . SER B 1 337 ? -18.734 11.258 9.367 1 94.94 337 SER B CA 1
ATOM 6941 C C . SER B 1 337 ? -19.047 11.273 7.871 1 94.94 337 SER B C 1
ATOM 6943 O O . SER B 1 337 ? -19.391 10.25 7.289 1 94.94 337 SER B O 1
ATOM 6945 N N . CYS B 1 338 ? -18.922 12.469 7.188 1 95.5 338 CYS B N 1
ATOM 6946 C CA . CYS B 1 338 ? -19.203 12.516 5.758 1 95.5 338 CYS B CA 1
ATOM 6947 C C . CYS B 1 338 ? -17.984 12.078 4.953 1 95.5 338 CYS B C 1
ATOM 6949 O O . CYS B 1 338 ? -18.078 11.852 3.746 1 95.5 338 CYS B O 1
ATOM 6951 N N . ILE B 1 339 ? -16.844 11.945 5.578 1 96.12 339 ILE B N 1
ATOM 6952 C CA . ILE B 1 339 ? -15.633 11.422 4.961 1 96.12 339 ILE B CA 1
ATOM 6953 C C . ILE B 1 339 ? -15.617 9.898 5.07 1 96.12 339 ILE B C 1
ATOM 6955 O O . ILE B 1 339 ? -15.609 9.344 6.176 1 96.12 339 ILE B O 1
ATOM 6959 N N . PRO B 1 340 ? -15.469 9.227 3.982 1 92.62 340 PRO B N 1
ATOM 6960 C CA . PRO B 1 340 ? -15.672 7.777 3.961 1 92.62 340 PRO B CA 1
ATOM 6961 C C . PRO B 1 340 ? -14.789 7.043 4.965 1 92.62 340 PRO B C 1
ATOM 6963 O O . PRO B 1 340 ? -15.266 6.172 5.695 1 92.62 340 PRO B O 1
ATOM 6966 N N . TYR B 1 341 ? -13.562 7.344 5.129 1 94.69 341 TYR B N 1
ATOM 6967 C CA . TYR B 1 341 ? -12.641 6.668 6.039 1 94.69 341 TYR B CA 1
ATOM 6968 C C . TYR B 1 341 ? -13.086 6.844 7.488 1 94.69 341 TYR B C 1
ATOM 6970 O O . TYR B 1 341 ? -12.836 5.973 8.328 1 94.69 341 TYR B O 1
ATOM 6978 N N . PHE B 1 342 ? -13.805 7.938 7.77 1 95.94 342 PHE B N 1
ATOM 6979 C CA . PHE B 1 342 ? -14.219 8.25 9.133 1 95.94 342 PHE B CA 1
ATOM 6980 C C . PHE B 1 342 ? -15.711 8.008 9.32 1 95.94 342 PHE B C 1
ATOM 6982 O O . PHE B 1 342 ? -16.281 8.406 10.336 1 95.94 342 PHE B O 1
ATOM 6989 N N . ALA B 1 343 ? -16.359 7.426 8.438 1 91.31 343 ALA B N 1
ATOM 6990 C CA . ALA B 1 343 ? -17.828 7.332 8.406 1 91.31 343 ALA B CA 1
ATOM 6991 C C . ALA B 1 343 ? -18.344 6.574 9.617 1 91.31 343 ALA B C 1
ATOM 6993 O O . ALA B 1 343 ? -19.438 6.871 10.117 1 91.31 343 ALA B O 1
ATOM 6994 N N . ALA B 1 344 ? -17.547 5.621 10.125 1 88.38 344 ALA B N 1
ATOM 6995 C CA . ALA B 1 344 ? -17.969 4.809 11.258 1 88.38 344 ALA B CA 1
ATOM 6996 C C . ALA B 1 344 ? -17.734 5.539 12.578 1 88.38 344 ALA B C 1
ATOM 6998 O O . ALA B 1 344 ? -18.125 5.051 13.648 1 88.38 344 ALA B O 1
ATOM 6999 N N . GLY B 1 345 ? -17.078 6.691 12.484 1 93.12 345 GLY B N 1
ATOM 7000 C CA . GLY B 1 345 ? -16.844 7.504 13.672 1 93.12 345 GLY B CA 1
ATOM 7001 C C . GLY B 1 345 ? -15.383 7.617 14.047 1 93.12 345 GLY B C 1
ATOM 7002 O O . GLY B 1 345 ? -14.633 6.648 13.922 1 93.12 345 GLY B O 1
ATOM 7003 N N . LEU B 1 346 ? -14.992 8.758 14.508 1 97.12 346 LEU B N 1
ATOM 7004 C CA . LEU B 1 346 ? -13.672 8.977 15.086 1 97.12 346 LEU B CA 1
ATOM 7005 C C . LEU B 1 346 ? -13.57 8.312 16.453 1 97.12 346 LEU B C 1
ATOM 7007 O O . LEU B 1 346 ? -14.555 8.258 17.203 1 97.12 346 LEU B O 1
ATOM 7011 N N . LYS B 1 347 ? -12.367 7.879 16.797 1 97.31 347 LYS B N 1
ATOM 7012 C CA . LYS B 1 347 ? -12.141 7.293 18.109 1 97.31 347 LYS B CA 1
ATOM 7013 C C . LYS B 1 347 ? -11.328 8.234 19 1 97.31 347 LYS B C 1
ATOM 7015 O O . LYS B 1 347 ? -11.109 7.953 20.172 1 97.31 347 LYS B O 1
ATOM 7020 N N . GLY B 1 348 ? -10.898 9.305 18.422 1 98.38 348 GLY B N 1
ATOM 7021 C CA . GLY B 1 348 ? -10.195 10.328 19.156 1 98.38 348 GLY B CA 1
ATOM 7022 C C . GLY B 1 348 ? -9.781 11.516 18.312 1 98.38 348 GLY B C 1
ATOM 7023 O O . GLY B 1 348 ? -9.883 11.461 17.078 1 98.38 348 GLY B O 1
ATOM 7024 N N . CYS B 1 349 ? -9.406 12.57 18.859 1 98.88 349 CYS B N 1
ATOM 7025 C CA . CYS B 1 349 ? -8.859 13.758 18.203 1 98.88 349 CYS B CA 1
ATOM 7026 C C . CYS B 1 349 ? -7.941 14.523 19.141 1 98.88 349 CYS B C 1
ATOM 7028 O O . CYS B 1 349 ? -7.844 14.188 20.328 1 98.88 349 CYS B O 1
ATOM 7030 N N . ALA B 1 350 ? -7.211 15.453 18.609 1 98.94 350 ALA B N 1
ATOM 7031 C CA . ALA B 1 350 ? -6.277 16.172 19.469 1 98.94 350 ALA B CA 1
ATOM 7032 C C . ALA B 1 350 ? -5.926 17.531 18.875 1 98.94 350 ALA B C 1
ATOM 7034 O O . ALA B 1 350 ? -6.082 17.75 17.672 1 98.94 350 ALA B O 1
ATOM 7035 N N . ARG B 1 351 ? -5.551 18.391 19.688 1 98.69 351 ARG B N 1
ATOM 7036 C CA . ARG B 1 351 ? -5.004 19.703 19.312 1 98.69 351 ARG B CA 1
ATOM 7037 C C . ARG B 1 351 ? -3.756 20.016 20.141 1 98.69 351 ARG B C 1
ATOM 7039 O O . ARG B 1 351 ? -3.586 19.5 21.25 1 98.69 351 ARG B O 1
ATOM 7046 N N . SER B 1 352 ? -2.951 20.906 19.609 1 98 352 SER B N 1
ATOM 7047 C CA . SER B 1 352 ? -1.864 21.438 20.438 1 98 352 SER B CA 1
ATOM 7048 C C . SER B 1 352 ? -2.391 22.391 21.5 1 98 352 SER B C 1
ATOM 7050 O O . SER B 1 352 ? -3.486 22.938 21.359 1 98 352 SER B O 1
ATOM 7052 N N . MET B 1 353 ? -1.623 22.594 22.484 1 97.62 353 MET B N 1
ATOM 7053 C CA . MET B 1 353 ? -2.02 23.391 23.625 1 97.62 353 MET B CA 1
ATOM 7054 C C . MET B 1 353 ? -2.383 24.812 23.203 1 97.62 353 MET B C 1
ATOM 7056 O O . MET B 1 353 ? -3.395 25.359 23.641 1 97.62 353 MET B O 1
ATOM 7060 N N . PRO B 1 354 ? -1.655 25.438 22.281 1 97.12 354 PRO B N 1
ATOM 7061 C CA . PRO B 1 354 ? -2.037 26.797 21.922 1 97.12 354 PRO B CA 1
ATOM 7062 C C . PRO B 1 354 ? -3.275 26.844 21.031 1 97.12 354 PRO B C 1
ATOM 7064 O O . PRO B 1 354 ? -3.91 27.906 20.906 1 97.12 354 PRO B O 1
ATOM 7067 N N . THR B 1 355 ? -3.633 25.797 20.375 1 97.94 355 THR B N 1
ATOM 7068 C CA . THR B 1 355 ? -4.801 25.766 19.516 1 97.94 355 THR B CA 1
ATOM 7069 C C . THR B 1 355 ? -6.078 26.031 20.312 1 97.94 355 THR B C 1
ATOM 7071 O O . THR B 1 355 ? -6.219 25.547 21.438 1 97.94 355 THR B O 1
ATOM 7074 N N . SER B 1 356 ? -7.012 26.828 19.719 1 97.5 356 SER B N 1
ATOM 7075 C CA . SER B 1 356 ? -8.242 27.156 20.438 1 97.5 356 SER B CA 1
ATOM 7076 C C . SER B 1 356 ? -8.969 25.906 20.906 1 97.5 356 SER B C 1
ATOM 7078 O O . SER B 1 356 ? -8.75 24.812 20.359 1 97.5 356 SER B O 1
ATOM 7080 N N . CYS B 1 357 ? -9.812 26.062 21.859 1 97.94 357 CYS B N 1
ATOM 7081 C CA . CYS B 1 357 ? -10.508 24.938 22.484 1 97.94 357 CYS B CA 1
ATOM 7082 C C . CYS B 1 357 ? -11.789 24.609 21.734 1 97.94 357 CYS B C 1
ATOM 7084 O O . CYS B 1 357 ? -12.648 23.891 22.234 1 97.94 357 CYS B O 1
ATOM 7086 N N . ALA B 1 358 ? -11.906 25.156 20.5 1 98.38 358 ALA B N 1
ATOM 7087 C CA . ALA B 1 358 ? -13.078 24.828 19.688 1 98.38 358 ALA B CA 1
ATOM 7088 C C . ALA B 1 358 ? -13.219 23.328 19.5 1 98.38 358 ALA B C 1
ATOM 7090 O O . ALA B 1 358 ? -14.328 22.797 19.531 1 98.38 358 ALA B O 1
ATOM 7091 N N . LEU B 1 359 ? -12.141 22.656 19.344 1 98.75 359 LEU B N 1
ATOM 7092 C CA . LEU B 1 359 ? -12.141 21.203 19.141 1 98.75 359 LEU B CA 1
ATOM 7093 C C . LEU B 1 359 ? -12.719 20.5 20.359 1 98.75 359 LEU B C 1
ATOM 7095 O O . LEU B 1 359 ? -13.414 19.484 20.219 1 98.75 359 LEU B O 1
ATOM 7099 N N . ASP B 1 360 ? -12.422 21 21.547 1 98.19 360 ASP B N 1
ATOM 7100 C CA . ASP B 1 360 ? -12.867 20.375 22.797 1 98.19 360 ASP B CA 1
ATOM 7101 C C . ASP B 1 360 ? -14.391 20.312 22.859 1 98.19 360 ASP B C 1
ATOM 7103 O O . ASP B 1 360 ? -14.961 19.297 23.281 1 98.19 360 ASP B O 1
ATOM 7107 N N . ARG B 1 361 ? -14.992 21.359 22.406 1 97.38 361 ARG B N 1
ATOM 7108 C CA . ARG B 1 361 ? -16.453 21.453 22.438 1 97.38 361 ARG B CA 1
ATOM 7109 C C . ARG B 1 361 ? -17.078 20.406 21.516 1 97.38 361 ARG B C 1
ATOM 7111 O O . ARG B 1 361 ? -18.109 19.812 21.859 1 97.38 361 ARG B O 1
ATOM 7118 N N . VAL B 1 362 ? -16.469 20.25 20.391 1 98.69 362 VAL B N 1
ATOM 7119 C CA . VAL B 1 362 ? -16.953 19.25 19.438 1 98.69 362 VAL B CA 1
ATOM 7120 C C . VAL B 1 362 ? -16.75 17.859 20.016 1 98.69 362 VAL B C 1
ATOM 7122 O O . VAL B 1 362 ? -17.672 17.031 19.984 1 98.69 362 VAL B O 1
ATOM 7125 N N . ALA B 1 363 ? -15.562 17.516 20.547 1 98.69 363 ALA B N 1
ATOM 7126 C CA . ALA B 1 363 ? -15.242 16.203 21.062 1 98.69 363 ALA B CA 1
ATOM 7127 C C . ALA B 1 363 ? -16.156 15.828 22.234 1 98.69 363 ALA B C 1
ATOM 7129 O O . ALA B 1 363 ? -16.609 14.688 22.328 1 98.69 363 ALA B O 1
ATOM 7130 N N . GLU B 1 364 ? -16.438 16.828 23.078 1 97.88 364 GLU B N 1
ATOM 7131 C CA . GLU B 1 364 ? -17.328 16.609 24.203 1 97.88 364 GLU B CA 1
ATOM 7132 C C . GLU B 1 364 ? -18.734 16.203 23.734 1 97.88 364 GLU B C 1
ATOM 7134 O O . GLU B 1 364 ? -19.328 15.289 24.281 1 97.88 364 GLU B O 1
ATOM 7139 N N . GLN B 1 365 ? -19.172 16.906 22.781 1 97.38 365 GLN B N 1
ATOM 7140 C CA . GLN B 1 365 ? -20.5 16.594 22.281 1 97.38 365 GLN B CA 1
ATOM 7141 C C . GLN B 1 365 ? -20.531 15.25 21.578 1 97.38 365 GLN B C 1
ATOM 7143 O O . GLN B 1 365 ? -21.531 14.531 21.625 1 97.38 365 GLN B O 1
ATOM 7148 N N . LEU B 1 366 ? -19.453 14.922 20.844 1 97.44 366 LEU B N 1
ATOM 7149 C CA . LEU B 1 366 ? -19.359 13.648 20.125 1 97.44 366 LEU B CA 1
ATOM 7150 C C . LEU B 1 366 ? -19.141 12.5 21.109 1 97.44 366 LEU B C 1
ATOM 7152 O O . LEU B 1 366 ? -19.359 11.336 20.766 1 97.44 366 LEU B O 1
ATOM 7156 N N . GLY B 1 367 ? -18.656 12.781 22.297 1 98.06 367 GLY B N 1
ATOM 7157 C CA . GLY B 1 367 ? -18.391 11.766 23.297 1 98.06 367 GLY B CA 1
ATOM 7158 C C . GLY B 1 367 ? -17.141 10.953 23 1 98.06 367 GLY B C 1
ATOM 7159 O O . GLY B 1 367 ? -17.094 9.75 23.266 1 98.06 367 GLY B O 1
ATOM 7160 N N . ILE B 1 368 ? -16.125 11.539 22.344 1 98 368 ILE B N 1
ATOM 7161 C CA . ILE B 1 368 ? -14.883 10.836 22.031 1 98 368 ILE B CA 1
ATOM 7162 C C . ILE B 1 368 ? -13.727 11.422 22.828 1 98 368 ILE B C 1
ATOM 7164 O O . ILE B 1 368 ? -13.75 12.602 23.188 1 98 368 ILE B O 1
ATOM 7168 N N . PRO B 1 369 ? -12.703 10.555 23.109 1 98.19 369 PRO B N 1
ATOM 7169 C CA . PRO B 1 369 ? -11.5 11.094 23.75 1 98.19 369 PRO B CA 1
ATOM 7170 C C . PRO B 1 369 ? -10.844 12.203 22.922 1 98.19 369 PRO B C 1
ATOM 7172 O O . PRO B 1 369 ? -10.805 12.125 21.688 1 98.19 369 PRO B O 1
ATOM 7175 N N . TYR B 1 370 ? -10.398 13.211 23.562 1 98.44 370 TYR B N 1
ATOM 7176 C CA . TYR B 1 370 ? -9.609 14.258 22.922 1 98.44 370 TYR B CA 1
ATOM 7177 C C . TYR B 1 370 ? -8.422 14.656 23.797 1 98.44 370 TYR B C 1
ATOM 7179 O O . TYR B 1 370 ? -8.469 14.531 25.016 1 98.44 370 TYR B O 1
ATOM 7187 N N . PHE B 1 371 ? -7.359 15.141 23.203 1 98.75 371 PHE B N 1
ATOM 7188 C CA . PHE B 1 371 ? -6.09 15.359 23.875 1 98.75 371 PHE B CA 1
ATOM 7189 C C . PHE B 1 371 ? -5.543 16.75 23.578 1 98.75 371 PHE B C 1
ATOM 7191 O O . PHE B 1 371 ? -5.664 17.234 22.453 1 98.75 371 PHE B O 1
ATOM 7198 N N . GLU B 1 372 ? -5.051 17.391 24.562 1 98.38 372 GLU B N 1
ATOM 7199 C CA . GLU B 1 372 ? -4.238 18.594 24.469 1 98.38 372 GLU B CA 1
ATOM 7200 C C . GLU B 1 372 ? -2.752 18.281 24.609 1 98.38 372 GLU B C 1
ATOM 7202 O O . GLU B 1 372 ? -2.295 17.875 25.672 1 98.38 372 GLU B O 1
ATOM 7207 N N . VAL B 1 373 ? -2.014 18.469 23.531 1 97.94 373 VAL B N 1
ATOM 7208 C CA . VAL B 1 373 ? -0.619 18.047 23.531 1 97.94 373 VAL B CA 1
ATOM 7209 C C . VAL B 1 373 ? 0.293 19.25 23.359 1 97.94 373 VAL B C 1
ATOM 7211 O O . VAL B 1 373 ? -0.17 20.344 23 1 97.94 373 VAL B O 1
ATOM 7214 N N . PRO B 1 374 ? 1.606 19.125 23.641 1 94.94 374 PRO B N 1
ATOM 7215 C CA . PRO B 1 374 ? 2.539 20.219 23.344 1 94.94 374 PRO B CA 1
ATOM 7216 C C . PRO B 1 374 ? 2.662 20.484 21.844 1 94.94 374 PRO B C 1
ATOM 7218 O O . PRO B 1 374 ? 2.174 19.703 21.031 1 94.94 374 PRO B O 1
ATOM 7221 N N . THR B 1 375 ? 3.256 21.609 21.594 1 92.06 375 THR B N 1
ATOM 7222 C CA . THR B 1 375 ? 3.6 21.875 20.188 1 92.06 375 THR B CA 1
ATOM 7223 C C . THR B 1 375 ? 4.59 20.828 19.688 1 92.06 375 THR B C 1
ATOM 7225 O O . THR B 1 375 ? 5.574 20.516 20.344 1 92.06 375 THR B O 1
ATOM 7228 N N . GLY B 1 376 ? 4.309 20.266 18.531 1 90 376 GLY B N 1
ATOM 7229 C CA . GLY B 1 376 ? 5.086 19.188 17.906 1 90 376 GLY B CA 1
ATOM 7230 C C . GLY B 1 376 ? 4.23 18.031 17.438 1 90 376 GLY B C 1
ATOM 7231 O O . GLY B 1 376 ? 3.504 17.422 18.219 1 90 376 GLY B O 1
ATOM 7232 N N . TRP B 1 377 ? 4.418 17.641 16.25 1 95.44 377 TRP B N 1
ATOM 7233 C CA . TRP B 1 377 ? 3.516 16.656 15.641 1 95.44 377 TRP B CA 1
ATOM 7234 C C . TRP B 1 377 ? 3.801 15.258 16.172 1 95.44 377 TRP B C 1
ATOM 7236 O O . TRP B 1 377 ? 2.975 14.359 16.016 1 95.44 377 TRP B O 1
ATOM 7246 N N . LYS B 1 378 ? 5.047 15 16.797 1 92.88 378 LYS B N 1
ATOM 7247 C CA . LYS B 1 378 ? 5.426 13.703 17.359 1 92.88 378 LYS B CA 1
ATOM 7248 C C . LYS B 1 378 ? 4.441 13.258 18.438 1 92.88 378 LYS B C 1
ATOM 7250 O O . LYS B 1 378 ? 4.176 12.062 18.578 1 92.88 378 LYS B O 1
ATOM 7255 N N . PHE B 1 379 ? 3.83 14.227 19.125 1 95.31 379 PHE B N 1
ATOM 7256 C CA . PHE B 1 379 ? 2.885 13.891 20.172 1 95.31 379 PHE B CA 1
ATOM 7257 C C . PHE B 1 379 ? 1.593 13.328 19.594 1 95.31 379 PHE B C 1
ATOM 7259 O O . PHE B 1 379 ? 1.003 12.398 20.141 1 95.31 379 PHE B O 1
ATOM 7266 N N . PHE B 1 380 ? 1.148 13.93 18.484 1 97.5 380 PHE B N 1
ATOM 7267 C CA . PHE B 1 380 ? 0.011 13.367 17.766 1 97.5 380 PHE B CA 1
ATOM 7268 C C . PHE B 1 380 ? 0.334 11.969 17.25 1 97.5 380 PHE B C 1
ATOM 7270 O O . PHE B 1 380 ? -0.511 11.078 17.297 1 97.5 380 PHE B O 1
ATOM 7277 N N . GLY B 1 381 ? 1.579 11.82 16.719 1 96.62 381 GLY B N 1
ATOM 7278 C CA . GLY B 1 381 ? 2.018 10.523 16.219 1 96.62 381 GLY B CA 1
ATOM 7279 C C . GLY B 1 381 ? 1.907 9.422 17.25 1 96.62 381 GLY B C 1
ATOM 7280 O O . GLY B 1 381 ? 1.478 8.312 16.938 1 96.62 381 GLY B O 1
ATOM 7281 N N . ASN B 1 382 ? 2.295 9.727 18.5 1 96.06 382 ASN B N 1
ATOM 7282 C CA . ASN B 1 382 ? 2.186 8.758 19.594 1 96.06 382 ASN B CA 1
ATOM 7283 C C . ASN B 1 382 ? 0.74 8.312 19.797 1 96.06 382 ASN B C 1
ATOM 7285 O O . ASN B 1 382 ? 0.468 7.129 20 1 96.06 382 ASN B O 1
ATOM 7289 N N . LEU B 1 383 ? -0.11 9.281 19.781 1 98.19 383 LEU B N 1
ATOM 7290 C CA . LEU B 1 383 ? -1.527 8.984 19.953 1 98.19 383 LEU B CA 1
ATOM 7291 C C . LEU B 1 383 ? -2.053 8.133 18.812 1 98.19 383 LEU B C 1
ATOM 7293 O O . LEU B 1 383 ? -2.816 7.188 19.031 1 98.19 383 LEU B O 1
ATOM 7297 N N . MET B 1 384 ? -1.629 8.406 17.594 1 97.94 384 MET B N 1
ATOM 7298 C CA . MET B 1 384 ? -2.064 7.664 16.422 1 97.94 384 MET B CA 1
ATOM 7299 C C . MET B 1 384 ? -1.518 6.242 16.438 1 97.94 384 MET B C 1
ATOM 7301 O O . MET B 1 384 ? -2.139 5.328 15.898 1 97.94 384 MET B O 1
ATOM 7305 N N . ASP B 1 385 ? -0.37 6.074 17.047 1 97.12 385 ASP B N 1
ATOM 7306 C CA . ASP B 1 385 ? 0.265 4.758 17.078 1 97.12 385 ASP B CA 1
ATOM 7307 C C . ASP B 1 385 ? -0.196 3.949 18.281 1 97.12 385 ASP B C 1
ATOM 7309 O O . ASP B 1 385 ? 0.178 2.785 18.438 1 97.12 385 ASP B O 1
ATOM 7313 N N . SER B 1 386 ? -0.986 4.543 19.219 1 97.62 386 SER B N 1
ATOM 7314 C CA . SER B 1 386 ? -1.509 3.83 20.375 1 97.62 386 SER B CA 1
ATOM 7315 C C . SER B 1 386 ? -2.299 2.594 19.969 1 97.62 386 SER B C 1
ATOM 7317 O O . SER B 1 386 ? -3.141 2.664 19.062 1 97.62 386 SER B O 1
ATOM 7319 N N . GLY B 1 387 ? -2.029 1.463 20.547 1 95.25 387 GLY B N 1
ATOM 7320 C CA . GLY B 1 387 ? -2.762 0.237 20.281 1 95.25 387 GLY B CA 1
ATOM 7321 C C . GLY B 1 387 ? -2.248 -0.511 19.062 1 95.25 387 GLY B C 1
ATOM 7322 O O . GLY B 1 387 ? -2.785 -1.558 18.703 1 95.25 387 GLY B O 1
ATOM 7323 N N . THR B 1 388 ? -1.236 0.006 18.391 1 92.44 388 THR B N 1
ATOM 7324 C CA . THR B 1 388 ? -0.583 -0.688 17.297 1 92.44 388 THR B CA 1
ATOM 7325 C C . THR B 1 388 ? 0.572 -1.547 17.797 1 92.44 388 THR B C 1
ATOM 7327 O O . THR B 1 388 ? 0.767 -1.68 19.016 1 92.44 388 THR B O 1
ATOM 7330 N N . ASP B 1 389 ? 1.339 -2.133 16.875 1 87.69 389 ASP B N 1
ATOM 7331 C CA . ASP B 1 389 ? 2.49 -2.953 17.234 1 87.69 389 ASP B CA 1
ATOM 7332 C C . ASP B 1 389 ? 3.555 -2.119 17.953 1 87.69 389 ASP B C 1
ATOM 7334 O O . ASP B 1 389 ? 4.352 -2.65 18.719 1 87.69 389 ASP B O 1
ATOM 7338 N N . ALA B 1 390 ? 3.502 -0.771 17.688 1 90.12 390 ALA B N 1
ATOM 7339 C CA . ALA B 1 390 ? 4.469 0.109 18.328 1 90.12 390 ALA B CA 1
ATOM 7340 C C . ALA B 1 390 ? 4.176 0.238 19.828 1 90.12 390 ALA B C 1
ATOM 7342 O O . ALA B 1 390 ? 5.094 0.353 20.641 1 90.12 390 ALA B O 1
ATOM 7343 N N . PHE B 1 391 ? 2.877 0.242 20.156 1 94.5 391 PHE B N 1
ATOM 7344 C CA . PHE B 1 391 ? 2.439 0.318 21.547 1 94.5 391 PHE B CA 1
ATOM 7345 C C . PHE B 1 391 ? 1.314 -0.675 21.812 1 94.5 391 PHE B C 1
ATOM 7347 O O . PHE B 1 391 ? 0.185 -0.277 22.109 1 94.5 391 PHE B O 1
ATOM 7354 N N . PRO B 1 392 ? 1.744 -1.939 21.859 1 91.5 392 PRO B N 1
ATOM 7355 C CA . PRO B 1 392 ? 0.703 -2.953 22.047 1 91.5 392 PRO B CA 1
ATOM 7356 C C . PRO B 1 392 ? 0.025 -2.863 23.406 1 91.5 392 PRO B C 1
ATOM 7358 O O . PRO B 1 392 ? 0.673 -2.52 24.406 1 91.5 392 PRO B O 1
ATOM 7361 N N . GLY B 1 393 ? -1.198 -3.15 23.547 1 93.56 393 GLY B N 1
ATOM 7362 C CA . GLY B 1 393 ? -1.943 -3.186 24.797 1 93.56 393 GLY B CA 1
ATOM 7363 C C . GLY B 1 393 ? -2.49 -1.83 25.203 1 93.56 393 GLY B C 1
ATOM 7364 O O . GLY B 1 393 ? -3.232 -1.723 26.188 1 93.56 393 GLY B O 1
ATOM 7365 N N . LYS B 1 394 ? -2.1 -0.729 24.484 1 96.69 394 LYS B N 1
ATOM 7366 C CA . LYS B 1 394 ? -2.637 0.603 24.734 1 96.69 394 LYS B CA 1
ATOM 7367 C C . LYS B 1 394 ? -3.979 0.799 24.031 1 96.69 394 LYS B C 1
ATOM 7369 O O . LYS B 1 394 ? -4.328 0.039 23.125 1 96.69 394 LYS B O 1
ATOM 7374 N N . PRO B 1 395 ? -4.73 1.778 24.531 1 96.88 395 PRO B N 1
ATOM 7375 C CA . PRO B 1 395 ? -6.008 2.027 23.844 1 96.88 395 PRO B CA 1
ATOM 7376 C C . PRO B 1 395 ? -5.828 2.426 22.391 1 96.88 395 PRO B C 1
ATOM 7378 O O . PRO B 1 395 ? -4.867 3.119 22.047 1 96.88 395 PRO B O 1
ATOM 7381 N N . VAL B 1 396 ? -6.742 1.98 21.578 1 96.5 396 VAL B N 1
ATOM 7382 C CA . VAL B 1 396 ? -6.738 2.371 20.172 1 96.5 396 VAL B CA 1
ATOM 7383 C C . VAL B 1 396 ? -7.512 3.676 20 1 96.5 396 VAL B C 1
ATOM 7385 O O . VAL B 1 396 ? -8.703 3.746 20.297 1 96.5 396 VAL B O 1
ATOM 7388 N N . TYR B 1 397 ? -6.84 4.715 19.406 1 97.88 397 TYR B N 1
ATOM 7389 C CA . TYR B 1 397 ? -7.48 6.016 19.266 1 97.88 397 TYR B CA 1
ATOM 7390 C C . TYR B 1 397 ? -7.824 6.293 17.812 1 97.88 397 TYR B C 1
ATOM 7392 O O . TYR B 1 397 ? -8.445 7.312 17.484 1 97.88 397 TYR B O 1
ATOM 7400 N N . THR B 1 398 ? -7.422 5.457 16.844 1 97.12 398 THR B N 1
ATOM 7401 C CA . THR B 1 398 ? -7.676 5.664 15.414 1 97.12 398 THR B CA 1
ATOM 7402 C C . THR B 1 398 ? -8.961 4.961 14.992 1 97.12 398 THR B C 1
ATOM 7404 O O . THR B 1 398 ? -9.297 3.895 15.516 1 97.12 398 THR B O 1
ATOM 7407 N N . PRO B 1 399 ? -9.695 5.547 14.086 1 97.19 399 PRO B N 1
ATOM 7408 C CA . PRO B 1 399 ? -9.414 6.727 13.266 1 97.19 399 PRO B CA 1
ATOM 7409 C C . PRO B 1 399 ? -9.305 8.008 14.086 1 97.19 399 PRO B C 1
ATOM 7411 O O . PRO B 1 399 ? -9.984 8.156 15.102 1 97.19 399 PRO B O 1
ATOM 7414 N N . PHE B 1 400 ? -8.461 8.961 13.633 1 98.5 400 PHE B N 1
ATOM 7415 C CA . PHE B 1 400 ? -7.977 10.062 14.445 1 98.5 400 PHE B CA 1
ATOM 7416 C C . PHE B 1 400 ? -7.758 11.305 13.594 1 98.5 400 PHE B C 1
ATOM 7418 O O . PHE B 1 400 ? -7.273 11.211 12.461 1 98.5 400 PHE B O 1
ATOM 7425 N N . ILE B 1 401 ? -8.211 12.508 14.078 1 98.88 401 ILE B N 1
ATOM 7426 C CA . ILE B 1 401 ? -7.914 13.789 13.445 1 98.88 401 ILE B CA 1
ATOM 7427 C C . ILE B 1 401 ? -7.301 14.742 14.469 1 98.88 401 ILE B C 1
ATOM 7429 O O . ILE B 1 401 ? -7.715 14.758 15.633 1 98.88 401 ILE B O 1
ATOM 7433 N N . CYS B 1 402 ? -6.281 15.461 14.109 1 98.88 402 CYS B N 1
ATOM 7434 C CA . CYS B 1 402 ? -5.59 16.391 14.992 1 98.88 402 CYS B CA 1
ATOM 7435 C C . CYS B 1 402 ? -5.117 17.625 14.227 1 98.88 402 CYS B C 1
ATOM 7437 O O . CYS B 1 402 ? -5.195 17.656 13 1 98.88 402 CYS B O 1
ATOM 7439 N N . GLY B 1 403 ? -4.746 18.625 14.969 1 98.56 403 GLY B N 1
ATOM 7440 C CA . GLY B 1 403 ? -4.285 19.844 14.305 1 98.56 403 GLY B CA 1
ATOM 7441 C C . GLY B 1 403 ? -3.684 20.859 15.258 1 98.56 403 GLY B C 1
ATOM 7442 O O . GLY B 1 403 ? -3.656 20.641 16.469 1 98.56 403 GLY B O 1
ATOM 7443 N N . GLU B 1 404 ? -3.123 21.906 14.641 1 96.81 404 GLU B N 1
ATOM 7444 C CA . GLU B 1 404 ? -2.443 23 15.328 1 96.81 404 GLU B CA 1
ATOM 7445 C C . GLU B 1 404 ? -2.939 24.359 14.836 1 96.81 404 GLU B C 1
ATOM 7447 O O . GLU B 1 404 ? -3.361 24.484 13.68 1 96.81 404 GLU B O 1
ATOM 7452 N N . GLU B 1 405 ? -2.822 25.359 15.727 1 96.38 405 GLU B N 1
ATOM 7453 C CA . GLU B 1 405 ? -3.236 26.719 15.391 1 96.38 405 GLU B CA 1
ATOM 7454 C C . GLU B 1 405 ? -2.324 27.328 14.328 1 96.38 405 GLU B C 1
ATOM 7456 O O . GLU B 1 405 ? -2.664 28.344 13.719 1 96.38 405 GLU B O 1
ATOM 7461 N N . SER B 1 406 ? -1.218 26.625 14.047 1 93.12 406 SER B N 1
ATOM 7462 C CA . SER B 1 406 ? -0.246 27.094 13.07 1 93.12 406 SER B CA 1
ATOM 7463 C C . SER B 1 406 ? -0.516 26.5 11.688 1 93.12 406 SER B C 1
ATOM 7465 O O . SER B 1 406 ? 0.418 26.156 10.961 1 93.12 406 SER B O 1
ATOM 7467 N N . PHE B 1 407 ? -1.725 26.234 11.344 1 96.88 407 PHE B N 1
ATOM 7468 C CA . PHE B 1 407 ? -2.207 25.891 10.016 1 96.88 407 PHE B CA 1
ATOM 7469 C C . PHE B 1 407 ? -1.86 24.453 9.664 1 96.88 407 PHE B C 1
ATOM 7471 O O . PHE B 1 407 ? -1.807 24.094 8.484 1 96.88 407 PHE B O 1
ATOM 7478 N N . GLY B 1 408 ? -1.568 23.625 10.672 1 97.56 408 GLY B N 1
ATOM 7479 C CA . GLY B 1 408 ? -1.359 22.203 10.469 1 97.56 408 GLY B CA 1
ATOM 7480 C C . GLY B 1 408 ? -2.555 21.359 10.875 1 97.56 408 GLY B C 1
ATOM 7481 O O . GLY B 1 408 ? -3.09 21.516 11.969 1 97.56 408 GLY B O 1
ATOM 7482 N N . THR B 1 409 ? -3.049 20.516 10 1 98.69 409 THR B N 1
ATOM 7483 C CA . THR B 1 409 ? -4.129 19.562 10.234 1 98.69 409 THR B CA 1
ATOM 7484 C C . THR B 1 409 ? -3.828 18.219 9.57 1 98.69 409 THR B C 1
ATOM 7486 O O . THR B 1 409 ? -3.102 18.172 8.578 1 98.69 409 THR B O 1
ATOM 7489 N N . GLY B 1 410 ? -4.262 17.172 10.164 1 98.31 410 GLY B N 1
ATOM 7490 C CA . GLY B 1 410 ? -4.078 15.875 9.547 1 98.31 410 GLY B CA 1
ATOM 7491 C C . GLY B 1 410 ? -4.871 14.773 10.227 1 98.31 410 GLY B C 1
ATOM 7492 O O . GLY B 1 410 ? -5.582 15.023 11.203 1 98.31 410 GLY B O 1
ATOM 7493 N N . GLY B 1 411 ? -4.855 13.633 9.734 1 98.06 411 GLY B N 1
ATOM 7494 C CA . GLY B 1 411 ? -5.43 12.422 10.289 1 98.06 411 GLY B CA 1
ATOM 7495 C C . GLY B 1 411 ? -4.43 11.289 10.414 1 98.06 411 GLY B C 1
ATOM 7496 O O . GLY B 1 411 ? -3.225 11.492 10.25 1 98.06 411 GLY B O 1
ATOM 7497 N N . ASP B 1 412 ? -4.93 10.109 10.758 1 98.19 412 ASP B N 1
ATOM 7498 C CA . ASP B 1 412 ? -4.055 8.977 11.039 1 98.19 412 ASP B CA 1
ATOM 7499 C C . ASP B 1 412 ? -3.652 8.266 9.75 1 98.19 412 ASP B C 1
ATOM 7501 O O . ASP B 1 412 ? -2.965 7.242 9.789 1 98.19 412 ASP B O 1
ATOM 7505 N N . HIS B 1 413 ? -4.012 8.742 8.539 1 98 413 HIS B N 1
ATOM 7506 C CA . HIS B 1 413 ? -3.602 8.172 7.262 1 98 413 HIS B CA 1
ATOM 7507 C C . HIS B 1 413 ? -2.1 8.312 7.051 1 98 413 HIS B C 1
ATOM 7509 O O . HIS B 1 413 ? -1.493 7.531 6.316 1 98 413 HIS B O 1
ATOM 7515 N N . VAL B 1 414 ? -1.458 9.328 7.645 1 98.38 414 VAL B N 1
ATOM 7516 C CA . VAL B 1 414 ? -0.011 9.5 7.715 1 98.38 414 VAL B CA 1
ATOM 7517 C C . VAL B 1 414 ? 0.391 9.906 9.133 1 98.38 414 VAL B C 1
ATOM 7519 O O . VAL B 1 414 ? -0.422 9.836 10.055 1 98.38 414 VAL B O 1
ATOM 7522 N N . ARG B 1 415 ? 1.661 10.312 9.391 1 98.06 415 ARG B N 1
ATOM 7523 C CA . ARG B 1 415 ? 2.135 10.734 10.703 1 98.06 415 ARG B CA 1
ATOM 7524 C C . ARG B 1 415 ? 2.762 12.125 10.641 1 98.06 415 ARG B C 1
ATOM 7526 O O . ARG B 1 415 ? 3.752 12.391 11.32 1 98.06 415 ARG B O 1
ATOM 7533 N N . GLU B 1 416 ? 2.291 12.922 9.664 1 97.75 416 GLU B N 1
ATOM 7534 C CA . GLU B 1 416 ? 2.627 14.328 9.484 1 97.75 416 GLU B CA 1
ATOM 7535 C C . GLU B 1 416 ? 1.374 15.172 9.242 1 97.75 416 GLU B C 1
ATOM 7537 O O . GLU B 1 416 ? 0.298 14.625 8.984 1 97.75 416 GLU B O 1
ATOM 7542 N N . LYS B 1 417 ? 1.571 16.484 9.438 1 98.12 417 LYS B N 1
ATOM 7543 C CA . LYS B 1 417 ? 0.515 17.359 8.922 1 98.12 417 LYS B CA 1
ATOM 7544 C C . LYS B 1 417 ? 0.289 17.125 7.43 1 98.12 417 LYS B C 1
ATOM 7546 O O . LYS B 1 417 ? 1.199 16.703 6.719 1 98.12 417 LYS B O 1
ATOM 7551 N N . ASP B 1 418 ? -0.888 17.375 7.043 1 98.75 418 ASP B N 1
ATOM 7552 C CA . ASP B 1 418 ? -1.208 17.156 5.633 1 98.75 418 ASP B CA 1
ATOM 7553 C C . ASP B 1 418 ? -2.166 18.234 5.117 1 98.75 418 ASP B C 1
ATOM 7555 O O . ASP B 1 418 ? -3.383 18.109 5.266 1 98.75 418 ASP B O 1
ATOM 7559 N N . GLY B 1 419 ? -1.572 19.219 4.422 1 98.81 419 GLY B N 1
ATOM 7560 C CA . GLY B 1 419 ? -2.377 20.312 3.916 1 98.81 419 GLY B CA 1
ATOM 7561 C C . GLY B 1 419 ? -3.426 19.875 2.912 1 98.81 419 GLY B C 1
ATOM 7562 O O . GLY B 1 419 ? -4.551 20.375 2.924 1 98.81 419 GLY B O 1
ATOM 7563 N N . MET B 1 420 ? -3.09 18.953 2.025 1 98.88 420 MET B N 1
ATOM 7564 C CA . MET B 1 420 ? -4.039 18.469 1.027 1 98.88 420 MET B CA 1
ATOM 7565 C C . MET B 1 420 ? -5.195 17.719 1.688 1 98.88 420 MET B C 1
ATOM 7567 O O . MET B 1 420 ? -6.34 17.828 1.256 1 98.88 420 MET B O 1
ATOM 7571 N N . PHE B 1 421 ? -4.898 16.938 2.744 1 98.81 421 PHE B N 1
ATOM 7572 C CA . PHE B 1 421 ? -5.945 16.266 3.506 1 98.81 421 PHE B CA 1
ATOM 7573 C C . PHE B 1 421 ? -6.98 17.266 4.008 1 98.81 421 PHE B C 1
ATOM 7575 O O . PHE B 1 421 ? -8.188 17.047 3.873 1 98.81 421 PHE B O 1
ATOM 7582 N N . ALA B 1 422 ? -6.527 18.375 4.566 1 98.94 422 ALA B N 1
ATOM 7583 C CA . ALA B 1 422 ? -7.434 19.375 5.117 1 98.94 422 ALA B CA 1
ATOM 7584 C C . ALA B 1 422 ? -8.305 19.984 4.027 1 98.94 422 ALA B C 1
ATOM 7586 O O . ALA B 1 422 ? -9.508 20.188 4.219 1 98.94 422 ALA B O 1
ATOM 7587 N N . VAL B 1 423 ? -7.688 20.281 2.902 1 98.94 423 VAL B N 1
ATOM 7588 C CA . VAL B 1 423 ? -8.414 20.875 1.782 1 98.94 423 VAL B CA 1
ATOM 7589 C C . VAL B 1 423 ? -9.461 19.891 1.271 1 98.94 423 VAL B C 1
ATOM 7591 O O . VAL B 1 423 ? -10.617 20.25 1.051 1 98.94 423 VAL B O 1
ATOM 7594 N N . LEU B 1 424 ? -9.055 18.625 1.147 1 98.88 424 LEU B N 1
ATOM 7595 C CA . LEU B 1 424 ? -9.984 17.609 0.668 1 98.88 424 LEU B CA 1
ATOM 7596 C C . LEU B 1 424 ? -11.094 17.359 1.691 1 98.88 424 LEU B C 1
ATOM 7598 O O . LEU B 1 424 ? -12.234 17.062 1.322 1 98.88 424 LEU B O 1
ATOM 7602 N N . ALA B 1 425 ? -10.758 17.422 3.002 1 98.88 425 ALA B N 1
ATOM 7603 C CA . ALA B 1 425 ? -11.781 17.297 4.035 1 98.88 425 ALA B CA 1
ATOM 7604 C C . ALA B 1 425 ? -12.867 18.359 3.865 1 98.88 425 ALA B C 1
ATOM 7606 O O . ALA B 1 425 ? -14.062 18.047 3.908 1 98.88 425 ALA B O 1
ATOM 7607 N N . TRP B 1 426 ? -12.453 19.562 3.59 1 98.94 426 TRP B N 1
ATOM 7608 C CA . TRP B 1 426 ? -13.414 20.641 3.395 1 98.94 426 TRP B CA 1
ATOM 7609 C C . TRP B 1 426 ? -14.211 20.438 2.113 1 98.94 426 TRP B C 1
ATOM 7611 O O . TRP B 1 426 ? -15.422 20.672 2.09 1 98.94 426 TRP B O 1
ATOM 7621 N N . LEU B 1 427 ? -13.516 20.047 1.07 1 98.88 427 LEU B N 1
ATOM 7622 C CA . LEU B 1 427 ? -14.227 19.797 -0.177 1 98.88 427 LEU B CA 1
ATOM 7623 C C . LEU B 1 427 ? -15.25 18.688 -0.006 1 98.88 427 LEU B C 1
ATOM 7625 O O . LEU B 1 427 ? -16.344 18.734 -0.582 1 98.88 427 LEU B O 1
ATOM 7629 N N . GLN B 1 428 ? -14.891 17.656 0.769 1 98.44 428 GLN B N 1
ATOM 7630 C CA . GLN B 1 428 ? -15.828 16.578 1.081 1 98.44 428 GLN B CA 1
ATOM 7631 C C . GLN B 1 428 ? -17.031 17.109 1.862 1 98.44 428 GLN B C 1
ATOM 7633 O O . GLN B 1 428 ? -18.172 16.734 1.594 1 98.44 428 GLN B O 1
ATOM 7638 N N . ILE B 1 429 ? -16.812 17.922 2.848 1 98.75 429 ILE B N 1
ATOM 7639 C CA . ILE B 1 429 ? -17.859 18.531 3.652 1 98.75 429 ILE B CA 1
ATOM 7640 C C . ILE B 1 429 ? -18.781 19.359 2.756 1 98.75 429 ILE B C 1
ATOM 7642 O O . ILE B 1 429 ? -20 19.266 2.85 1 98.75 429 ILE B O 1
ATOM 7646 N N . LEU B 1 430 ? -18.188 20.156 1.848 1 98.81 430 LEU B N 1
ATOM 7647 C CA . LEU B 1 430 ? -18.984 20.984 0.942 1 98.81 430 LEU B CA 1
ATOM 7648 C C . LEU B 1 430 ? -19.797 20.109 -0.009 1 98.81 430 LEU B C 1
ATOM 7650 O O . LEU B 1 430 ? -20.938 20.422 -0.325 1 98.81 430 LEU B O 1
ATOM 7654 N N . ALA B 1 431 ? -19.141 19.031 -0.516 1 97.88 431 ALA B N 1
ATOM 7655 C CA . ALA B 1 431 ? -19.891 18.109 -1.358 1 97.88 431 ALA B CA 1
ATOM 7656 C C . ALA B 1 431 ? -21.109 17.562 -0.619 1 97.88 431 ALA B C 1
ATOM 7658 O O . ALA B 1 431 ? -22.203 17.484 -1.185 1 97.88 431 ALA B O 1
ATOM 7659 N N . ALA B 1 432 ? -20.969 17.234 0.663 1 96.75 432 ALA B N 1
ATOM 7660 C CA . ALA B 1 432 ? -22.047 16.688 1.479 1 96.75 432 ALA B CA 1
ATOM 7661 C C . ALA B 1 432 ? -23.109 17.734 1.753 1 96.75 432 ALA B C 1
ATOM 7663 O O . ALA B 1 432 ? -24.297 17.406 1.84 1 96.75 432 ALA B O 1
ATOM 7664 N N . GLU B 1 433 ? -22.703 19 1.874 1 97.94 433 GLU B N 1
ATOM 7665 C CA . GLU B 1 433 ? -23.625 20.094 2.168 1 97.94 433 GLU B CA 1
ATOM 7666 C C . GLU B 1 433 ? -24.344 20.578 0.905 1 97.94 433 GLU B C 1
ATOM 7668 O O . GLU B 1 433 ? -25.297 21.344 0.981 1 97.94 433 GLU B O 1
ATOM 7673 N N . ASN B 1 434 ? -23.906 20.109 -0.276 1 97.75 434 ASN B N 1
ATOM 7674 C CA . ASN B 1 434 ? -24.469 20.562 -1.547 1 97.75 434 ASN B CA 1
ATOM 7675 C C . ASN B 1 434 ? -24.891 19.375 -2.412 1 97.75 434 ASN B C 1
ATOM 7677 O O . ASN B 1 434 ? -24.453 19.25 -3.561 1 97.75 434 ASN B O 1
ATOM 7681 N N . PRO B 1 435 ? -25.766 18.547 -1.963 1 90.75 435 PRO B N 1
ATOM 7682 C CA . PRO B 1 435 ? -26.188 17.359 -2.713 1 90.75 435 PRO B CA 1
ATOM 7683 C C . PRO B 1 435 ? -27.078 17.688 -3.904 1 90.75 435 PRO B C 1
ATOM 7685 O O . PRO B 1 435 ? -27.172 16.906 -4.852 1 90.75 435 PRO B O 1
ATOM 7688 N N . ASP B 1 436 ? -27.75 18.891 -3.877 1 93.56 436 ASP B N 1
ATOM 7689 C CA . ASP B 1 436 ? -28.703 19.297 -4.906 1 93.56 436 ASP B CA 1
ATOM 7690 C C . ASP B 1 436 ? -28.172 20.484 -5.699 1 93.56 436 ASP B C 1
ATOM 7692 O O . ASP B 1 436 ? -28.188 21.625 -5.211 1 93.56 436 ASP B O 1
ATOM 7696 N N . PRO B 1 437 ? -27.812 20.266 -6.926 1 90.62 437 PRO B N 1
ATOM 7697 C CA . PRO B 1 437 ? -27.234 21.359 -7.727 1 90.62 437 PRO B CA 1
ATOM 7698 C C . PRO B 1 437 ? -28.234 22.453 -8.039 1 90.62 437 PRO B C 1
ATOM 7700 O O . PRO B 1 437 ? -27.859 23.531 -8.508 1 90.62 437 PRO B O 1
ATOM 7703 N N . ALA B 1 438 ? -29.531 22.156 -7.832 1 92.12 438 ALA B N 1
ATOM 7704 C CA . ALA B 1 438 ? -30.578 23.141 -8.109 1 92.12 438 ALA B CA 1
ATOM 7705 C C . ALA B 1 438 ? -30.672 24.172 -6.984 1 92.12 438 ALA B C 1
ATOM 7707 O O . ALA B 1 438 ? -31.281 25.234 -7.152 1 92.12 438 ALA B O 1
ATOM 7708 N N . LYS B 1 439 ? -30.062 23.875 -5.832 1 96.38 439 LYS B N 1
ATOM 7709 C CA . LYS B 1 439 ? -30.094 24.766 -4.676 1 96.38 439 LYS B CA 1
ATOM 7710 C C . LYS B 1 439 ? -28.859 25.656 -4.648 1 96.38 439 LYS B C 1
ATOM 7712 O O . LYS B 1 439 ? -27.812 25.297 -5.207 1 96.38 439 LYS B O 1
ATOM 7717 N N . PRO B 1 440 ? -29 26.828 -3.996 1 96 440 PRO B N 1
ATOM 7718 C CA . PRO B 1 440 ? -27.828 27.688 -3.891 1 96 440 PRO B CA 1
ATOM 7719 C C . PRO B 1 440 ? -26.656 27.016 -3.178 1 96 440 PRO B C 1
ATOM 7721 O O . PRO B 1 440 ? -26.875 26.266 -2.225 1 96 440 PRO B O 1
ATOM 7724 N N . ILE B 1 441 ? -25.484 27.391 -3.541 1 97.31 441 ILE B N 1
ATOM 7725 C CA . ILE B 1 441 ? -24.266 26.766 -3.027 1 97.31 441 ILE B CA 1
ATOM 7726 C C . ILE B 1 441 ? -24.047 27.172 -1.569 1 97.31 441 ILE B C 1
ATOM 7728 O O . ILE B 1 441 ? -24.281 28.328 -1.197 1 97.31 441 ILE B O 1
ATOM 7732 N N . VAL B 1 442 ? -23.828 26.203 -0.758 1 98.12 442 VAL B N 1
ATOM 7733 C CA . VAL B 1 442 ? -23.359 26.391 0.612 1 98.12 442 VAL B CA 1
ATOM 7734 C C . VAL B 1 442 ? -21.844 26.422 0.641 1 98.12 442 VAL B C 1
ATOM 7736 O O . VAL B 1 442 ? -21.188 25.484 0.178 1 98.12 442 VAL B O 1
ATOM 7739 N N . GLY B 1 443 ? -21.281 27.562 1.172 1 98.44 443 GLY B N 1
ATOM 7740 C CA . GLY B 1 443 ? -19.828 27.734 1.157 1 98.44 443 GLY B CA 1
ATOM 7741 C C . GLY B 1 443 ? -19.203 27.562 2.525 1 98.44 443 GLY B C 1
ATOM 7742 O O . GLY B 1 443 ? -19.875 27.172 3.482 1 98.44 443 GLY B O 1
ATOM 7743 N N . VAL B 1 444 ? -17.938 27.875 2.623 1 98.81 444 VAL B N 1
ATOM 7744 C CA . VAL B 1 444 ? -17.125 27.688 3.826 1 98.81 444 VAL B CA 1
ATOM 7745 C C . VAL B 1 444 ? -17.703 28.547 4.961 1 98.81 444 VAL B C 1
ATOM 7747 O O . VAL B 1 444 ? -17.812 28.078 6.098 1 98.81 444 VAL B O 1
ATOM 7750 N N . GLY B 1 445 ? -18.016 29.797 4.629 1 98.5 445 GLY B N 1
ATOM 7751 C CA . GLY B 1 445 ? -18.578 30.688 5.637 1 98.5 445 GLY B CA 1
ATOM 7752 C C . GLY B 1 445 ? -19.875 30.172 6.23 1 98.5 445 GLY B C 1
ATOM 7753 O O . GLY B 1 445 ? -20.078 30.25 7.445 1 98.5 445 GLY B O 1
ATOM 7754 N N . ASP B 1 446 ? -20.75 29.625 5.371 1 98.5 446 ASP B N 1
ATOM 7755 C CA . ASP B 1 446 ? -22.031 29.078 5.82 1 98.5 446 ASP B CA 1
ATOM 7756 C C . ASP B 1 446 ? -21.812 27.922 6.785 1 98.5 446 ASP B C 1
ATOM 7758 O O . ASP B 1 446 ? -22.469 27.859 7.84 1 98.5 446 ASP B O 1
ATOM 7762 N N . VAL B 1 447 ? -20.938 27.047 6.418 1 98.75 447 VAL B N 1
ATOM 7763 C CA . VAL B 1 447 ? -20.656 25.859 7.227 1 98.75 447 VAL B CA 1
ATOM 7764 C C . VAL B 1 447 ? -20.062 26.281 8.57 1 98.75 447 VAL B C 1
ATOM 7766 O O . VAL B 1 447 ? -20.438 25.734 9.617 1 98.75 447 VAL B O 1
ATOM 7769 N N . THR B 1 448 ? -19.141 27.25 8.586 1 98.69 448 THR B N 1
ATOM 7770 C CA . THR B 1 448 ? -18.469 27.703 9.797 1 98.69 448 THR B CA 1
ATOM 7771 C C . THR B 1 448 ? -19.438 28.422 10.719 1 98.69 448 THR B C 1
ATOM 7773 O O . THR B 1 448 ? -19.422 28.203 11.938 1 98.69 448 THR B O 1
ATOM 7776 N N . LYS B 1 449 ? -20.281 29.266 10.164 1 98.25 449 LYS B N 1
ATOM 7777 C CA . LYS B 1 449 ? -21.266 29.984 10.977 1 98.25 449 LYS B CA 1
ATOM 7778 C C . LYS B 1 449 ? -22.281 29.031 11.594 1 98.25 449 LYS B C 1
ATOM 7780 O O . LYS B 1 449 ? -22.688 29.203 12.742 1 98.25 449 LYS B O 1
ATOM 7785 N N . LYS B 1 450 ? -22.672 28.062 10.773 1 98.25 450 LYS B N 1
ATOM 7786 C CA . LYS B 1 450 ? -23.547 27.016 11.32 1 98.25 450 LYS B CA 1
ATOM 7787 C C . LYS B 1 450 ? -22.875 26.281 12.477 1 98.25 450 LYS B C 1
ATOM 7789 O O . LYS B 1 450 ? -23.531 25.953 13.469 1 98.25 450 LYS B O 1
ATOM 7794 N N . HIS B 1 451 ? -21.641 26.047 12.352 1 98.56 451 HIS B N 1
ATOM 7795 C CA . HIS B 1 451 ? -20.844 25.422 13.414 1 98.56 451 HIS B CA 1
ATOM 7796 C C . HIS B 1 451 ? -20.859 26.297 14.672 1 98.56 451 HIS B C 1
ATOM 7798 O O . HIS B 1 451 ? -21.062 25.781 15.773 1 98.56 451 HIS B O 1
ATOM 7804 N N . TRP B 1 452 ? -20.641 27.594 14.508 1 98.31 452 TRP B N 1
ATOM 7805 C CA . TRP B 1 452 ? -20.625 28.516 15.633 1 98.31 452 TRP B CA 1
ATOM 7806 C C . TRP B 1 452 ? -22 28.547 16.312 1 98.31 452 TRP B C 1
ATOM 7808 O O . TRP B 1 452 ? -22.078 28.656 17.547 1 98.31 452 TRP B O 1
ATOM 7818 N N . GLU B 1 453 ? -23.031 28.453 15.57 1 98.19 453 GLU B N 1
ATOM 7819 C CA . GLU B 1 453 ? -24.375 28.469 16.125 1 98.19 453 GLU B CA 1
ATOM 7820 C C . GLU B 1 453 ? -24.594 27.266 17.047 1 98.19 453 GLU B C 1
ATOM 7822 O O . GLU B 1 453 ? -25.328 27.359 18.031 1 98.19 453 GLU B O 1
ATOM 7827 N N . LYS B 1 454 ? -23.938 26.234 16.719 1 98.19 454 LYS B N 1
ATOM 7828 C CA . LYS B 1 454 ? -24.141 25 17.469 1 98.19 454 LYS B CA 1
ATOM 7829 C C . LYS B 1 454 ? -23.188 24.922 18.656 1 98.19 454 LYS B C 1
ATOM 7831 O O . LYS B 1 454 ? -23.578 24.5 19.75 1 98.19 454 LYS B O 1
ATOM 7836 N N . TYR B 1 455 ? -21.953 25.312 18.5 1 97.88 455 TYR B N 1
ATOM 7837 C CA . TYR B 1 455 ? -20.922 25.016 19.484 1 97.88 455 TYR B CA 1
ATOM 7838 C C . TYR B 1 455 ? -20.438 26.281 20.172 1 97.88 455 TYR B C 1
ATOM 7840 O O . TYR B 1 455 ? -19.719 26.234 21.172 1 97.88 455 TYR B O 1
ATOM 7848 N N . GLY B 1 456 ? -20.906 27.422 19.719 1 97.19 456 GLY B N 1
ATOM 7849 C CA . GLY B 1 456 ? -20.266 28.672 20.094 1 97.19 456 GLY B CA 1
ATOM 7850 C C . GLY B 1 456 ? -19.016 28.969 19.281 1 97.19 456 GLY B C 1
ATOM 7851 O O . GLY B 1 456 ? -18.672 28.219 18.359 1 97.19 456 GLY B O 1
ATOM 7852 N N . ARG B 1 457 ? -18.453 30.094 19.516 1 97.69 457 ARG B N 1
ATOM 7853 C CA . ARG B 1 457 ? -17.266 30.5 18.781 1 97.69 457 ARG B CA 1
ATOM 7854 C C . ARG B 1 457 ? -16.125 30.828 19.734 1 97.69 457 ARG B C 1
ATOM 7856 O O . ARG B 1 457 ? -16.312 31.516 20.734 1 97.69 457 ARG B O 1
ATOM 7863 N N . ASN B 1 458 ? -15.008 30.219 19.484 1 97.56 458 ASN B N 1
ATOM 7864 C CA . ASN B 1 458 ? -13.758 30.609 20.125 1 97.56 458 ASN B CA 1
ATOM 7865 C C . ASN B 1 458 ? -13.008 31.656 19.328 1 97.56 458 ASN B C 1
ATOM 7867 O O . ASN B 1 458 ? -12.203 31.328 18.453 1 97.56 458 ASN B O 1
ATOM 7871 N N . TYR B 1 459 ? -13.258 32.938 19.672 1 97.62 459 TYR B N 1
ATOM 7872 C CA . TYR B 1 459 ? -12.477 34 19.047 1 97.62 459 TYR B CA 1
ATOM 7873 C C . TYR B 1 459 ? -11 33.844 19.391 1 97.62 459 TYR B C 1
ATOM 7875 O O . TYR B 1 459 ? -10.641 33.688 20.547 1 97.62 459 TYR B O 1
ATOM 7883 N N . TYR B 1 460 ? -10.188 33.938 18.406 1 97 460 TYR B N 1
ATOM 7884 C CA . TYR B 1 460 ? -8.789 33.594 18.594 1 97 460 TYR B CA 1
ATOM 7885 C C . TYR B 1 460 ? -7.875 34.562 17.875 1 97 460 TYR B C 1
ATOM 7887 O O . TYR B 1 460 ? -8.188 35.031 16.781 1 97 460 TYR B O 1
ATOM 7895 N N . ALA B 1 461 ? -6.73 34.875 18.469 1 95.31 461 ALA B N 1
ATOM 7896 C CA . ALA B 1 461 ? -5.668 35.656 17.828 1 95.31 461 ALA B CA 1
ATOM 7897 C C . ALA B 1 461 ? -4.305 35.281 18.422 1 95.31 461 ALA B C 1
ATOM 7899 O O . ALA B 1 461 ? -4.215 34.812 19.562 1 95.31 461 ALA B O 1
ATOM 7900 N N . ARG B 1 462 ? -3.322 35.469 17.641 1 94.88 462 ARG B N 1
ATOM 7901 C CA . ARG B 1 462 ? -1.942 35.281 18.078 1 94.88 462 ARG B CA 1
ATOM 7902 C C . ARG B 1 462 ? -1.113 36.531 17.828 1 94.88 462 ARG B C 1
ATOM 7904 O O . ARG B 1 462 ? -1.218 37.156 16.766 1 94.88 462 ARG B O 1
ATOM 7911 N N . TYR B 1 463 ? -0.381 36.969 18.844 1 94.38 463 TYR B N 1
ATOM 7912 C CA . TYR B 1 463 ? 0.581 38.062 18.75 1 94.38 463 TYR B CA 1
ATOM 7913 C C . TYR B 1 463 ? 2.008 37.562 18.875 1 94.38 463 TYR B C 1
ATOM 7915 O O . TYR B 1 463 ? 2.369 36.938 19.875 1 94.38 463 TYR B O 1
ATOM 7923 N N . ASP B 1 464 ? 2.762 37.844 17.891 1 90.44 464 ASP B N 1
ATOM 7924 C CA . ASP B 1 464 ? 4.172 37.469 17.938 1 90.44 464 ASP B CA 1
ATOM 7925 C C . ASP B 1 464 ? 5.055 38.688 18.172 1 90.44 464 ASP B C 1
ATOM 7927 O O . ASP B 1 464 ? 4.898 39.719 17.484 1 90.44 464 ASP B O 1
ATOM 7931 N N . TYR B 1 465 ? 5.879 38.594 19.156 1 92.88 465 TYR B N 1
ATOM 7932 C CA . TYR B 1 465 ? 6.934 39.562 19.391 1 92.88 465 TYR B CA 1
ATOM 7933 C C . TYR B 1 465 ? 8.305 39 19.062 1 92.88 465 TYR B C 1
ATOM 7935 O O . TYR B 1 465 ? 8.914 38.312 19.891 1 92.88 465 TYR B O 1
ATOM 7943 N N . GLU B 1 466 ? 8.742 39.344 17.938 1 85 466 GLU B N 1
ATOM 7944 C CA . GLU B 1 466 ? 9.953 38.719 17.406 1 85 466 GLU B CA 1
ATOM 7945 C C . GLU B 1 466 ? 11.195 39.531 17.781 1 85 466 GLU B C 1
ATOM 7947 O O . GLU B 1 466 ? 11.109 40.75 18 1 85 466 GLU B O 1
ATOM 7952 N N . GLY B 1 467 ? 12.344 38.906 17.828 1 83.75 467 GLY B N 1
ATOM 7953 C CA . GLY B 1 467 ? 13.633 39.562 17.984 1 83.75 467 GLY B CA 1
ATOM 7954 C C . GLY B 1 467 ? 13.828 40.188 19.359 1 83.75 467 GLY B C 1
ATOM 7955 O O . GLY B 1 467 ? 14.492 41.188 19.484 1 83.75 467 GLY B O 1
ATOM 7956 N N . VAL B 1 468 ? 13.203 39.562 20.359 1 90.88 468 VAL B N 1
ATOM 7957 C CA . VAL B 1 468 ? 13.344 40.094 21.719 1 90.88 468 VAL B CA 1
ATOM 7958 C C . VAL B 1 468 ? 14.586 39.5 22.375 1 90.88 468 VAL B C 1
ATOM 7960 O O . VAL B 1 468 ? 15.117 38.469 21.922 1 90.88 468 VAL B O 1
ATOM 7963 N N . ASP B 1 469 ? 15.078 40.156 23.391 1 91.56 469 ASP B N 1
ATOM 7964 C CA . ASP B 1 469 ? 16.203 39.656 24.172 1 91.56 469 ASP B CA 1
ATOM 7965 C C . ASP B 1 469 ? 15.805 38.375 24.906 1 91.56 469 ASP B C 1
ATOM 7967 O O . ASP B 1 469 ? 14.852 38.375 25.688 1 91.56 469 ASP B O 1
ATOM 7971 N N . LYS B 1 470 ? 16.562 37.344 24.734 1 90.12 470 LYS B N 1
ATOM 7972 C CA . LYS B 1 470 ? 16.203 36.031 25.25 1 90.12 470 LYS B CA 1
ATOM 7973 C C . LYS B 1 470 ? 16.188 36 26.766 1 90.12 470 LYS B C 1
ATOM 7975 O O . LYS B 1 470 ? 15.219 35.562 27.375 1 90.12 470 LYS B O 1
ATOM 7980 N N . PRO B 1 471 ? 17.234 36.438 27.438 1 92.44 471 PRO B N 1
ATOM 7981 C CA . PRO B 1 471 ? 17.219 36.438 28.906 1 92.44 471 PRO B CA 1
ATOM 7982 C C . PRO B 1 471 ? 16.047 37.219 29.484 1 92.44 471 PRO B C 1
ATOM 7984 O O . PRO B 1 471 ? 15.438 36.781 30.469 1 92.44 471 PRO B O 1
ATOM 7987 N N . ALA B 1 472 ? 15.773 38.281 28.891 1 94.94 472 ALA B N 1
ATOM 7988 C CA . ALA B 1 472 ? 14.656 39.125 29.344 1 94.94 472 ALA B CA 1
ATOM 7989 C C . ALA B 1 472 ? 13.328 38.375 29.172 1 94.94 472 ALA B C 1
ATOM 7991 O O . ALA B 1 472 ? 12.453 38.469 30.047 1 94.94 472 ALA B O 1
ATOM 7992 N N . ALA B 1 473 ? 13.164 37.781 28.047 1 95.06 473 ALA B N 1
ATOM 7993 C CA . ALA B 1 473 ? 11.953 37.031 27.766 1 95.06 473 ALA B CA 1
ATOM 7994 C C . ALA B 1 473 ? 11.797 35.875 28.766 1 95.06 473 ALA B C 1
ATOM 7996 O O . ALA B 1 473 ? 10.688 35.594 29.234 1 95.06 473 ALA B O 1
ATOM 7997 N N . GLU B 1 474 ? 12.867 35.219 29.062 1 94.88 474 GLU B N 1
ATOM 7998 C CA . GLU B 1 474 ? 12.852 34.125 30.031 1 94.88 474 GLU B CA 1
ATOM 7999 C C . GLU B 1 474 ? 12.461 34.625 31.422 1 94.88 474 GLU B C 1
ATOM 8001 O O . GLU B 1 474 ? 11.711 33.969 32.125 1 94.88 474 GLU B O 1
ATOM 8006 N N . LYS B 1 475 ? 13 35.719 31.766 1 96.69 475 LYS B N 1
ATOM 8007 C CA . LYS B 1 475 ? 12.641 36.344 33.062 1 96.69 475 LYS B CA 1
ATOM 8008 C C . LYS B 1 475 ? 11.148 36.688 33.094 1 96.69 475 LYS B C 1
ATOM 8010 O O . LYS B 1 475 ? 10.5 36.5 34.125 1 96.69 475 LYS B O 1
ATOM 8015 N N . MET B 1 476 ? 10.68 37.188 32.031 1 97.31 476 MET B N 1
ATOM 8016 C CA . MET B 1 476 ? 9.258 37.5 31.891 1 97.31 476 MET B CA 1
ATOM 8017 C C . MET B 1 476 ? 8.406 36.25 32.156 1 97.31 476 MET B C 1
ATOM 8019 O O . MET B 1 476 ? 7.445 36.312 32.906 1 97.31 476 MET B O 1
ATOM 8023 N N . MET B 1 477 ? 8.742 35.188 31.531 1 97.12 477 MET B N 1
ATOM 8024 C CA . MET B 1 477 ? 8.008 33.938 31.672 1 97.12 477 MET B CA 1
ATOM 8025 C C . MET B 1 477 ? 8.039 33.469 33.125 1 97.12 477 MET B C 1
ATOM 8027 O O . MET B 1 477 ? 7.008 33.062 33.656 1 97.12 477 MET B O 1
ATOM 8031 N N . ALA B 1 478 ? 9.211 33.5 33.719 1 97.25 478 ALA B N 1
ATOM 8032 C CA . ALA B 1 478 ? 9.375 33.062 35.094 1 97.25 478 ALA B CA 1
ATOM 8033 C C . ALA B 1 478 ? 8.531 33.906 36.031 1 97.25 478 ALA B C 1
ATOM 8035 O O . ALA B 1 478 ? 7.953 33.375 37 1 97.25 478 ALA B O 1
ATOM 8036 N N . ALA B 1 479 ? 8.555 35.125 35.781 1 97.88 479 ALA B N 1
ATOM 8037 C CA . ALA B 1 479 ? 7.789 36.031 36.625 1 97.88 479 ALA B CA 1
ATOM 8038 C C . ALA B 1 479 ? 6.297 35.719 36.562 1 97.88 479 ALA B C 1
ATOM 8040 O O . ALA B 1 479 ? 5.594 35.812 37.562 1 97.88 479 ALA B O 1
ATOM 8041 N N . MET B 1 480 ? 5.816 35.406 35.406 1 98.06 480 MET B N 1
ATOM 8042 C CA . MET B 1 480 ? 4.414 35.062 35.25 1 98.06 480 MET B CA 1
ATOM 8043 C C . MET B 1 480 ? 4.09 33.781 36.031 1 98.06 480 MET B C 1
ATOM 8045 O O . MET B 1 480 ? 3.053 33.719 36.688 1 98.06 480 MET B O 1
ATOM 8049 N N . VAL B 1 481 ? 4.977 32.812 35.938 1 98.06 481 VAL B N 1
ATOM 8050 C CA . VAL B 1 481 ? 4.762 31.547 36.625 1 98.06 481 VAL B CA 1
ATOM 8051 C C . VAL B 1 481 ? 4.738 31.797 38.156 1 98.06 481 VAL B C 1
ATOM 8053 O O . VAL B 1 481 ? 3.885 31.266 38.844 1 98.06 481 VAL B O 1
ATOM 8056 N N . GLU B 1 482 ? 5.633 32.594 38.594 1 97.75 482 GLU B N 1
ATOM 8057 C CA . GLU B 1 482 ? 5.73 32.906 40 1 97.75 482 GLU B CA 1
ATOM 8058 C C . GLU B 1 482 ? 4.477 33.625 40.5 1 97.75 482 GLU B C 1
ATOM 8060 O O . GLU B 1 482 ? 4.086 33.5 41.656 1 97.75 482 GLU B O 1
ATOM 8065 N N . ALA B 1 483 ? 3.879 34.344 39.688 1 97.5 483 ALA B N 1
ATOM 8066 C CA . ALA B 1 483 ? 2.73 35.188 40.062 1 97.5 483 ALA B CA 1
ATOM 8067 C C . ALA B 1 483 ? 1.448 34.344 40.094 1 97.5 483 ALA B C 1
ATOM 8069 O O . ALA B 1 483 ? 0.435 34.781 40.625 1 97.5 483 ALA B O 1
ATOM 8070 N N . GLN B 1 484 ? 1.409 33.156 39.562 1 98.06 484 GLN B N 1
ATOM 8071 C CA . GLN B 1 484 ? 0.201 32.406 39.281 1 98.06 484 GLN B CA 1
ATOM 8072 C C . GLN B 1 484 ? -0.58 32.125 40.562 1 98.06 484 GLN B C 1
ATOM 8074 O O . GLN B 1 484 ? -1.788 32.375 40.625 1 98.06 484 GLN B O 1
ATOM 8079 N N . PRO B 1 485 ? 0.078 31.672 41.688 1 97.69 485 PRO B N 1
ATOM 8080 C CA . PRO B 1 485 ? -0.69 31.344 42.875 1 97.69 485 PRO B CA 1
ATOM 8081 C C . PRO B 1 485 ? -1.482 32.531 43.406 1 97.69 485 PRO B C 1
ATOM 8083 O O . PRO B 1 485 ? -2.617 32.375 43.875 1 97.69 485 PRO B O 1
ATOM 8086 N N . ALA B 1 486 ? -0.926 33.688 43.281 1 97.5 486 ALA B N 1
ATOM 8087 C CA . ALA B 1 486 ? -1.563 34.875 43.812 1 97.5 486 ALA B CA 1
ATOM 8088 C C . ALA B 1 486 ? -2.668 35.375 42.875 1 97.5 486 ALA B C 1
ATOM 8090 O O . ALA B 1 486 ? -3.564 36.125 43.312 1 97.5 486 ALA B O 1
ATOM 8091 N N . LEU B 1 487 ? -2.57 34.969 41.688 1 97.62 487 LEU B N 1
ATOM 8092 C CA . LEU B 1 487 ? -3.504 35.5 40.688 1 97.62 487 LEU B CA 1
ATOM 8093 C C . LEU B 1 487 ? -4.734 34.594 40.594 1 97.62 487 LEU B C 1
ATOM 8095 O O . LEU B 1 487 ? -5.812 35.062 40.188 1 97.62 487 LEU B O 1
ATOM 8099 N N . ILE B 1 488 ? -4.574 33.312 40.875 1 97.88 488 ILE B N 1
ATOM 8100 C CA . ILE B 1 488 ? -5.695 32.375 40.781 1 97.88 488 ILE B CA 1
ATOM 8101 C C . ILE B 1 488 ? -6.809 32.812 41.75 1 97.88 488 ILE B C 1
ATOM 8103 O O . ILE B 1 488 ? -6.562 33.125 42.906 1 97.88 488 ILE B O 1
ATOM 8107 N N . GLY B 1 489 ? -7.996 32.969 41.219 1 97.12 489 GLY B N 1
ATOM 8108 C CA . GLY B 1 489 ? -9.141 33.375 42.031 1 97.12 489 GLY B CA 1
ATOM 8109 C C . GLY B 1 489 ? -9.367 34.875 42.031 1 97.12 489 GLY B C 1
ATOM 8110 O O . GLY B 1 489 ? -10.422 35.344 42.469 1 97.12 489 GLY B O 1
ATOM 8111 N N . THR B 1 490 ? -8.453 35.656 41.469 1 97.31 490 THR B N 1
ATOM 8112 C CA . THR B 1 490 ? -8.602 37.094 41.469 1 97.31 490 THR B CA 1
ATOM 8113 C C . THR B 1 490 ? -9.281 37.562 40.156 1 97.31 490 THR B C 1
ATOM 8115 O O . THR B 1 490 ? -9.375 36.781 39.219 1 97.31 490 THR B O 1
ATOM 8118 N N . THR B 1 491 ? -9.844 38.719 40.281 1 96.88 491 THR B N 1
ATOM 8119 C CA . THR B 1 491 ? -10.477 39.344 39.125 1 96.88 491 THR B CA 1
ATOM 8120 C C . THR B 1 491 ? -9.594 40.469 38.562 1 96.88 491 THR B C 1
ATOM 8122 O O . THR B 1 491 ? -9.164 41.344 39.281 1 96.88 491 THR B O 1
ATOM 8125 N N . VAL B 1 492 ? -9.32 40.312 37.312 1 95 492 VAL B N 1
ATOM 8126 C CA . VAL B 1 492 ? -8.562 41.344 36.625 1 95 492 VAL B CA 1
ATOM 8127 C C . VAL B 1 492 ? -9.414 41.938 35.5 1 95 492 VAL B C 1
ATOM 8129 O O . VAL B 1 492 ? -9.812 41.25 34.562 1 95 492 VAL B O 1
ATOM 8132 N N . ASP B 1 493 ? -9.68 43.25 35.594 1 94.19 493 ASP B N 1
ATOM 8133 C CA . ASP B 1 493 ? -10.492 44 34.656 1 94.19 493 ASP B CA 1
ATOM 8134 C C . ASP B 1 493 ? -11.797 43.25 34.344 1 94.19 493 ASP B C 1
ATOM 8136 O O . ASP B 1 493 ? -12.156 43.031 33.188 1 94.19 493 ASP B O 1
ATOM 8140 N N . GLY B 1 494 ? -12.375 42.688 35.344 1 93.56 494 GLY B N 1
ATOM 8141 C CA . GLY B 1 494 ? -13.703 42.094 35.25 1 93.56 494 GLY B CA 1
ATOM 8142 C C . GLY B 1 494 ? -13.68 40.625 34.906 1 93.56 494 GLY B C 1
ATOM 8143 O O . GLY B 1 494 ? -14.727 39.969 34.875 1 93.56 494 GLY B O 1
ATOM 8144 N N . MET B 1 495 ? -12.547 40 34.688 1 94.94 495 MET B N 1
ATOM 8145 C CA . MET B 1 495 ? -12.445 38.594 34.375 1 94.94 495 MET B CA 1
ATOM 8146 C C . MET B 1 495 ? -11.75 37.812 35.5 1 94.94 495 MET B C 1
ATOM 8148 O O . MET B 1 495 ? -10.625 38.156 35.875 1 94.94 495 MET B O 1
ATOM 8152 N N . LYS B 1 496 ? -12.336 36.812 35.938 1 97.12 496 LYS B N 1
ATOM 8153 C CA . LYS B 1 496 ? -11.805 36.031 37.031 1 97.12 496 LYS B CA 1
ATOM 8154 C C . LYS B 1 496 ? -10.914 34.875 36.531 1 97.12 496 LYS B C 1
ATOM 8156 O O . LYS B 1 496 ? -11.336 34.062 35.719 1 97.12 496 LYS B O 1
ATOM 8161 N N . ILE B 1 497 ? -9.75 34.812 37.031 1 98 497 ILE B N 1
ATOM 8162 C CA . ILE B 1 497 ? -8.82 33.75 36.656 1 98 497 ILE B CA 1
ATOM 8163 C C . ILE B 1 497 ? -9.156 32.469 37.438 1 98 497 ILE B C 1
ATOM 8165 O O . ILE B 1 497 ? -9.062 32.438 38.656 1 98 497 ILE B O 1
ATOM 8169 N N . ALA B 1 498 ? -9.547 31.5 36.75 1 97.69 498 ALA B N 1
ATOM 8170 C CA . ALA B 1 498 ? -9.961 30.234 37.375 1 97.69 498 ALA B CA 1
ATOM 8171 C C . ALA B 1 498 ? -8.766 29.297 37.531 1 97.69 498 ALA B C 1
ATOM 8173 O O . ALA B 1 498 ? -8.695 28.562 38.531 1 97.69 498 ALA B O 1
ATOM 8174 N N . LYS B 1 499 ? -7.902 29.281 36.625 1 97.69 499 LYS B N 1
ATOM 8175 C CA . LYS B 1 499 ? -6.73 28.406 36.625 1 97.69 499 LYS B CA 1
ATOM 8176 C C . LYS B 1 499 ? -5.531 29.094 35.969 1 97.69 499 LYS B C 1
ATOM 8178 O O . LYS B 1 499 ? -5.691 29.922 35.062 1 97.69 499 LYS B O 1
ATOM 8183 N N . ALA B 1 500 ? -4.375 28.828 36.406 1 98.38 500 ALA B N 1
ATOM 8184 C CA . ALA B 1 500 ? -3.109 29.281 35.844 1 98.38 500 ALA B CA 1
ATOM 8185 C C . ALA B 1 500 ? -2.006 28.25 36.094 1 98.38 500 ALA B C 1
ATOM 8187 O O . ALA B 1 500 ? -1.919 27.672 37.156 1 98.38 500 ALA B O 1
ATOM 8188 N N . ASP B 1 501 ? -1.269 27.906 35.062 1 98.12 501 ASP B N 1
ATOM 8189 C CA . ASP B 1 501 ? -0.207 26.922 35.25 1 98.12 501 ASP B CA 1
ATOM 8190 C C . ASP B 1 501 ? 0.827 27.016 34.125 1 98.12 501 ASP B C 1
ATOM 8192 O O . ASP B 1 501 ? 0.632 27.75 33.156 1 98.12 501 ASP B O 1
ATOM 8196 N N . MET B 1 502 ? 1.97 26.453 34.375 1 97.88 502 MET B N 1
ATOM 8197 C CA . MET B 1 502 ? 2.895 26.047 33.344 1 97.88 502 MET B CA 1
ATOM 8198 C C . MET B 1 502 ? 2.512 24.672 32.781 1 97.88 502 MET B C 1
ATOM 8200 O O . MET B 1 502 ? 2.617 23.672 33.5 1 97.88 502 MET B O 1
ATOM 8204 N N . PHE B 1 503 ? 2.129 24.688 31.516 1 97.31 503 PHE B N 1
ATOM 8205 C CA . PHE B 1 503 ? 1.579 23.469 30.906 1 97.31 503 PHE B CA 1
ATOM 8206 C C . PHE B 1 503 ? 2.6 22.344 30.938 1 97.31 503 PHE B C 1
ATOM 8208 O O . PHE B 1 503 ? 3.76 22.531 30.578 1 97.31 503 PHE B O 1
ATOM 8215 N N . GLU B 1 504 ? 2.199 21.234 31.391 1 96.69 504 GLU B N 1
ATOM 8216 C CA . GLU B 1 504 ? 2.928 19.969 31.406 1 96.69 504 GLU B CA 1
ATOM 8217 C C . GLU B 1 504 ? 2.098 18.859 30.781 1 96.69 504 GLU B C 1
ATOM 8219 O O . GLU B 1 504 ? 0.895 18.75 31.031 1 96.69 504 GLU B O 1
ATOM 8224 N N . TYR B 1 505 ? 2.77 18.094 29.859 1 96.94 505 TYR B N 1
ATOM 8225 C CA . TYR B 1 505 ? 2.061 17.016 29.172 1 96.94 505 TYR B CA 1
ATOM 8226 C C . TYR B 1 505 ? 2.551 15.656 29.656 1 96.94 505 TYR B C 1
ATOM 8228 O O . TYR B 1 505 ? 3.75 15.375 29.625 1 96.94 505 TYR B O 1
ATOM 8236 N N . HIS B 1 506 ? 1.665 14.883 30.156 1 97.06 506 HIS B N 1
ATOM 8237 C CA . HIS B 1 506 ? 1.882 13.477 30.484 1 97.06 506 HIS B CA 1
ATOM 8238 C C . HIS B 1 506 ? 1.303 12.57 29.406 1 97.06 506 HIS B C 1
ATOM 8240 O O . HIS B 1 506 ? 0.09 12.352 29.359 1 97.06 506 HIS B O 1
ATOM 8246 N N . ASP B 1 507 ? 2.1 12.016 28.562 1 96.44 507 ASP B N 1
ATOM 8247 C CA . ASP B 1 507 ? 1.651 11.227 27.406 1 96.44 507 ASP B CA 1
ATOM 8248 C C . ASP B 1 507 ? 0.935 9.961 27.859 1 96.44 507 ASP B C 1
ATOM 8250 O O . ASP B 1 507 ? 1.521 9.117 28.547 1 96.44 507 ASP B O 1
ATOM 8254 N N . PRO B 1 508 ? -0.21 9.758 27.484 1 97.25 508 PRO B N 1
ATOM 8255 C CA . PRO B 1 508 ? -0.974 8.602 27.953 1 97.25 508 PRO B CA 1
ATOM 8256 C C . PRO B 1 508 ? -0.561 7.301 27.266 1 97.25 508 PRO B C 1
ATOM 8258 O O . PRO B 1 508 ? -0.967 6.219 27.688 1 97.25 508 PRO B O 1
ATOM 8261 N N . VAL B 1 509 ? 0.245 7.383 26.25 1 96.81 509 VAL B N 1
ATOM 8262 C CA . VAL B 1 509 ? 0.593 6.211 25.438 1 96.81 509 VAL B CA 1
ATOM 8263 C C . VAL B 1 509 ? 1.91 5.621 25.938 1 96.81 509 VAL B C 1
ATOM 8265 O O . VAL B 1 509 ? 1.973 4.441 26.297 1 96.81 509 VAL B O 1
ATOM 8268 N N . ASP B 1 510 ? 2.926 6.492 26.062 1 94.31 510 ASP B N 1
ATOM 8269 C CA . ASP B 1 510 ? 4.234 5.938 26.391 1 94.31 510 ASP B CA 1
ATOM 8270 C C . ASP B 1 510 ? 4.691 6.406 27.766 1 94.31 510 ASP B C 1
ATOM 8272 O O . ASP B 1 510 ? 5.754 6.004 28.25 1 94.31 510 ASP B O 1
ATOM 8276 N N . GLY B 1 511 ? 3.996 7.309 28.438 1 94.44 511 GLY B N 1
ATOM 8277 C CA . GLY B 1 511 ? 4.258 7.715 29.812 1 94.44 511 GLY B CA 1
ATOM 8278 C C . GLY B 1 511 ? 5.301 8.812 29.922 1 94.44 511 GLY B C 1
ATOM 8279 O O . GLY B 1 511 ? 5.594 9.297 31.016 1 94.44 511 GLY B O 1
ATOM 8280 N N . SER B 1 512 ? 5.758 9.297 28.828 1 92.69 512 SER B N 1
ATOM 8281 C CA . SER B 1 512 ? 6.746 10.367 28.859 1 92.69 512 SER B CA 1
ATOM 8282 C C . SER B 1 512 ? 6.129 11.672 29.359 1 92.69 512 SER B C 1
ATOM 8284 O O . SER B 1 512 ? 4.918 11.867 29.25 1 92.69 512 SER B O 1
ATOM 8286 N N . VAL B 1 513 ? 6.996 12.555 29.953 1 95 513 VAL B N 1
ATOM 8287 C CA . VAL B 1 513 ? 6.547 13.836 30.484 1 95 513 VAL B CA 1
ATOM 8288 C C . VAL B 1 513 ? 7.285 14.977 29.797 1 95 513 VAL B C 1
ATOM 8290 O O . VAL B 1 513 ? 8.516 14.969 29.719 1 95 513 VAL B O 1
ATOM 8293 N N . SER B 1 514 ? 6.559 15.859 29.172 1 92.94 514 SER B N 1
ATOM 8294 C CA . SER B 1 514 ? 7.098 17.094 28.609 1 92.94 514 SER B CA 1
ATOM 8295 C C . SER B 1 514 ? 6.73 18.297 29.453 1 92.94 514 SER B C 1
ATOM 8297 O O . SER B 1 514 ? 5.551 18.641 29.578 1 92.94 514 SER B O 1
ATOM 8299 N N . LYS B 1 515 ? 7.715 19.016 30.016 1 94 515 LYS B N 1
ATOM 8300 C CA . LYS B 1 515 ? 7.496 20.125 30.922 1 94 515 LYS B CA 1
ATOM 8301 C C . LYS B 1 515 ? 7.738 21.469 30.234 1 94 515 LYS B C 1
ATOM 8303 O O . LYS B 1 515 ? 8.258 21.516 29.125 1 94 515 LYS B O 1
ATOM 8308 N N . ASN B 1 516 ? 7.293 22.547 30.891 1 93.62 516 ASN B N 1
ATOM 8309 C CA . ASN B 1 516 ? 7.562 23.922 30.484 1 93.62 516 ASN B CA 1
ATOM 8310 C C . ASN B 1 516 ? 7.121 24.172 29.047 1 93.62 516 ASN B C 1
ATOM 8312 O O . ASN B 1 516 ? 7.895 24.688 28.234 1 93.62 516 ASN B O 1
ATOM 8316 N N . GLN B 1 517 ? 5.848 23.844 28.766 1 94.19 517 GLN B N 1
ATOM 8317 C CA . GLN B 1 517 ? 5.379 23.891 27.391 1 94.19 517 GLN B CA 1
ATOM 8318 C C . GLN B 1 517 ? 4.566 25.141 27.125 1 94.19 517 GLN B C 1
ATOM 8320 O O . GLN B 1 517 ? 3.994 25.312 26.047 1 94.19 517 GLN B O 1
ATOM 8325 N N . GLY B 1 518 ? 4.465 26.062 28.062 1 96.62 518 GLY B N 1
ATOM 8326 C CA . GLY B 1 518 ? 3.756 27.312 27.906 1 96.62 518 GLY B CA 1
ATOM 8327 C C . GLY B 1 518 ? 3.021 27.75 29.156 1 96.62 518 GLY B C 1
ATOM 8328 O O . GLY B 1 518 ? 2.492 26.922 29.891 1 96.62 518 GLY B O 1
ATOM 8329 N N . VAL B 1 519 ? 2.975 29.094 29.406 1 98.25 519 VAL B N 1
ATOM 8330 C CA . VAL B 1 519 ? 2.297 29.656 30.562 1 98.25 519 VAL B CA 1
ATOM 8331 C C . VAL B 1 519 ? 0.841 29.953 30.203 1 98.25 519 VAL B C 1
ATOM 8333 O O . VAL B 1 519 ? 0.564 30.703 29.266 1 98.25 519 VAL B O 1
ATOM 8336 N N . ARG B 1 520 ? -0.062 29.406 31.031 1 98.31 520 ARG B N 1
ATOM 8337 C CA . ARG B 1 520 ? -1.478 29.547 30.703 1 98.31 520 ARG B CA 1
ATOM 8338 C C . ARG B 1 520 ? -2.225 30.266 31.828 1 98.31 520 ARG B C 1
ATOM 8340 O O . ARG B 1 520 ? -1.948 30.047 33 1 98.31 520 ARG B O 1
ATOM 8347 N N . PHE B 1 521 ? -3.09 31.156 31.5 1 98.44 521 PHE B N 1
ATOM 8348 C CA . PHE B 1 521 ? -4.105 31.75 32.375 1 98.44 521 PHE B CA 1
ATOM 8349 C C . PHE B 1 521 ? -5.5 31.531 31.781 1 98.44 521 PHE B C 1
ATOM 8351 O O . PHE B 1 521 ? -5.785 31.969 30.672 1 98.44 521 PHE B O 1
ATOM 8358 N N . ILE B 1 522 ? -6.336 30.828 32.531 1 97.75 522 ILE B N 1
ATOM 8359 C CA . ILE B 1 522 ? -7.672 30.469 32.094 1 97.75 522 ILE B CA 1
ATOM 8360 C C . ILE B 1 522 ? -8.719 31.141 32.969 1 97.75 522 ILE B C 1
ATOM 8362 O O . ILE B 1 522 ? -8.68 31 34.188 1 97.75 522 ILE B O 1
ATOM 8366 N N . PHE B 1 523 ? -9.641 31.797 32.344 1 96.94 523 PHE B N 1
ATOM 8367 C CA . PHE B 1 523 ? -10.703 32.469 33.062 1 96.94 523 PHE B CA 1
ATOM 8368 C C . PHE B 1 523 ? -11.875 31.547 33.312 1 96.94 523 PHE B C 1
ATOM 8370 O O . PHE B 1 523 ? -11.969 30.469 32.719 1 96.94 523 PHE B O 1
ATOM 8377 N N . GLU B 1 524 ? -12.773 31.953 34.188 1 94.81 524 GLU B N 1
ATOM 8378 C CA . GLU B 1 524 ? -13.953 31.156 34.531 1 94.81 524 GLU B CA 1
ATOM 8379 C C . GLU B 1 524 ? -14.812 30.891 33.281 1 94.81 524 GLU B C 1
ATOM 8381 O O . GLU B 1 524 ? -15.445 29.844 33.188 1 94.81 524 GLU B O 1
ATOM 8386 N N . SER B 1 525 ? -14.789 31.781 32.344 1 89.56 525 SER B N 1
ATOM 8387 C CA . SER B 1 525 ? -15.586 31.656 31.125 1 89.56 525 SER B CA 1
ATOM 8388 C C . SER B 1 525 ? -15 30.625 30.188 1 89.56 525 SER B C 1
ATOM 8390 O O . SER B 1 525 ? -15.656 30.219 29.219 1 89.56 525 SER B O 1
ATOM 8392 N N . GLY B 1 526 ? -13.836 30.203 30.453 1 91.44 526 GLY B N 1
ATOM 8393 C CA . GLY B 1 526 ? -13.133 29.328 29.516 1 91.44 526 GLY B CA 1
ATOM 8394 C C . GLY B 1 526 ? -12.18 30.078 28.609 1 91.44 526 GLY B C 1
ATOM 8395 O O . GLY B 1 526 ? -11.305 29.469 27.984 1 91.44 526 GLY B O 1
ATOM 8396 N N . SER B 1 527 ? -12.344 31.391 28.531 1 95.81 527 SER B N 1
ATOM 8397 C CA . SER B 1 527 ? -11.375 32.219 27.828 1 95.81 527 SER B CA 1
ATOM 8398 C C . SER B 1 527 ? -9.984 32.094 28.438 1 95.81 527 SER B C 1
ATOM 8400 O O . SER B 1 527 ? -9.836 31.641 29.578 1 95.81 527 SER B O 1
ATOM 8402 N N . ARG B 1 528 ? -9.023 32.438 27.609 1 98 528 ARG B N 1
ATOM 8403 C CA . ARG B 1 528 ? -7.676 32.219 28.125 1 98 528 ARG B CA 1
ATOM 8404 C C . ARG B 1 528 ? -6.648 33.031 27.344 1 98 528 ARG B C 1
ATOM 8406 O O . ARG B 1 528 ? -6.949 33.562 26.266 1 98 528 ARG B O 1
ATOM 8413 N N . PHE B 1 529 ? -5.504 33.25 27.922 1 98.25 529 PHE B N 1
ATOM 8414 C CA . PHE B 1 529 ? -4.312 33.656 27.188 1 98.25 529 PHE B CA 1
ATOM 8415 C C . PHE B 1 529 ? -3.121 32.781 27.562 1 98.25 529 PHE B C 1
ATOM 8417 O O . PHE B 1 529 ? -3.041 32.281 28.688 1 98.25 529 PHE B O 1
ATOM 8424 N N . VAL B 1 530 ? -2.279 32.562 26.578 1 98.12 530 VAL B N 1
ATOM 8425 C CA . VAL B 1 530 ? -1.136 31.656 26.703 1 98.12 530 VAL B CA 1
ATOM 8426 C C . VAL B 1 530 ? 0.118 32.344 26.156 1 98.12 530 VAL B C 1
ATOM 8428 O O . VAL B 1 530 ? 0.049 33.094 25.188 1 98.12 530 VAL B O 1
ATOM 8431 N N . PHE B 1 531 ? 1.22 32.125 26.828 1 97.94 531 PHE B N 1
ATOM 8432 C CA . PHE B 1 531 ? 2.512 32.594 26.344 1 97.94 531 PHE B CA 1
ATOM 8433 C C . PHE B 1 531 ? 3.449 31.406 26.078 1 97.94 531 PHE B C 1
ATOM 8435 O O . PHE B 1 531 ? 3.496 30.469 26.859 1 97.94 531 PHE B O 1
ATOM 8442 N N . ARG B 1 532 ? 4.078 31.453 25 1 95.56 532 ARG B N 1
ATOM 8443 C CA . ARG B 1 532 ? 5.164 30.531 24.688 1 95.56 532 ARG B CA 1
ATOM 8444 C C . ARG B 1 532 ? 6.398 31.281 24.188 1 95.56 532 ARG B C 1
ATOM 8446 O O . ARG B 1 532 ? 6.281 32.344 23.594 1 95.56 532 ARG B O 1
ATOM 8453 N N . LEU B 1 533 ? 7.488 30.703 24.594 1 89.81 533 LEU B N 1
ATOM 8454 C CA . LEU B 1 533 ? 8.766 31.219 24.094 1 89.81 533 LEU B CA 1
ATOM 8455 C C . LEU B 1 533 ? 9.328 30.312 23 1 89.81 533 LEU B C 1
ATOM 8457 O O . LEU B 1 533 ? 9.453 29.109 23.188 1 89.81 533 LEU B O 1
ATOM 8461 N N . SER B 1 534 ? 9.477 30.812 21.812 1 78.25 534 SER B N 1
ATOM 8462 C CA . SER B 1 534 ? 10.016 30.047 20.703 1 78.25 534 SER B CA 1
ATOM 8463 C C . SER B 1 534 ? 11.477 30.391 20.453 1 78.25 534 SER B C 1
ATOM 8465 O O . SER B 1 534 ? 11.859 31.578 20.469 1 78.25 534 SER B O 1
ATOM 8467 N N . GLY B 1 535 ? 12.445 29.453 20.562 1 60.25 535 GLY B N 1
ATOM 8468 C CA . GLY B 1 535 ? 13.867 29.641 20.328 1 60.25 535 GLY B CA 1
ATOM 8469 C C . GLY B 1 535 ? 14.242 29.547 18.859 1 60.25 535 GLY B C 1
ATOM 8470 O O . GLY B 1 535 ? 15.422 29.578 18.516 1 60.25 535 GLY B O 1
ATOM 8471 N N . THR B 1 536 ? 13.297 28.953 17.969 1 51.97 536 THR B N 1
ATOM 8472 C CA . THR B 1 536 ? 13.695 28.422 16.672 1 51.97 536 THR B CA 1
ATOM 8473 C C . THR B 1 536 ? 14.117 29.562 15.734 1 51.97 536 THR B C 1
ATOM 8475 O O . THR B 1 536 ? 14.5 29.312 14.594 1 51.97 536 THR B O 1
ATOM 8478 N N . GLY B 1 537 ? 14.016 30.969 16.266 1 53.53 537 GLY B N 1
ATOM 8479 C CA . GLY B 1 537 ? 14.391 31.984 15.297 1 53.53 537 GLY B CA 1
ATOM 8480 C C . GLY B 1 537 ? 15.891 32.219 15.211 1 53.53 537 GLY B C 1
ATOM 8481 O O . GLY B 1 537 ? 16.625 31.844 16.125 1 53.53 537 GLY B O 1
ATOM 8482 N N . VAL B 1 538 ? 16.453 32.219 13.797 1 53.91 538 VAL B N 1
ATOM 8483 C CA . VAL B 1 538 ? 17.859 32.5 13.484 1 53.91 538 VAL B CA 1
ATOM 8484 C C . VAL B 1 538 ? 18.344 33.656 14.328 1 53.91 538 VAL B C 1
ATOM 8486 O O . VAL B 1 538 ? 19.5 33.656 14.781 1 53.91 538 VAL B O 1
ATOM 8489 N N . ALA B 1 539 ? 17.609 34.75 14.664 1 59.56 539 ALA B N 1
ATOM 8490 C CA . ALA B 1 539 ? 18.078 35.938 15.398 1 59.56 539 ALA B CA 1
ATOM 8491 C C . ALA B 1 539 ? 17.141 36.25 16.562 1 59.56 539 ALA B C 1
ATOM 8493 O O . ALA B 1 539 ? 16 36.688 16.344 1 59.56 539 ALA B O 1
ATOM 8494 N N . GLY B 1 540 ? 17.5 36.125 18 1 74.44 540 GLY B N 1
ATOM 8495 C CA . GLY B 1 540 ? 16.797 36.438 19.219 1 74.44 540 GLY B CA 1
ATOM 8496 C C . GLY B 1 540 ? 15.672 35.469 19.516 1 74.44 540 GLY B C 1
ATOM 8497 O O . GLY B 1 540 ? 15.648 34.344 18.969 1 74.44 540 GLY B O 1
ATOM 8498 N N . ALA B 1 541 ? 14.828 35.75 20.531 1 84 541 ALA B N 1
ATOM 8499 C CA . ALA B 1 541 ? 13.703 34.875 20.906 1 84 541 ALA B CA 1
ATOM 8500 C C . ALA B 1 541 ? 12.383 35.5 20.422 1 84 541 ALA B C 1
ATOM 8502 O O . ALA B 1 541 ? 12.312 36.688 20.109 1 84 541 ALA B O 1
ATOM 8503 N N . THR B 1 542 ? 11.398 34.688 20.172 1 88 542 THR B N 1
ATOM 8504 C CA . THR B 1 542 ? 10.047 35.125 19.844 1 88 542 THR B CA 1
ATOM 8505 C C . THR B 1 542 ? 9.086 34.781 20.969 1 88 542 THR B C 1
ATOM 8507 O O . THR B 1 542 ? 9.023 33.625 21.391 1 88 542 THR B O 1
ATOM 8510 N N . ILE B 1 543 ? 8.477 35.812 21.453 1 94.38 543 ILE B N 1
ATOM 8511 C CA . ILE B 1 543 ? 7.379 35.562 22.391 1 94.38 543 ILE B CA 1
ATOM 8512 C C . ILE B 1 543 ? 6.07 35.438 21.625 1 94.38 543 ILE B C 1
ATOM 8514 O O . ILE B 1 543 ? 5.727 36.312 20.812 1 94.38 543 ILE B O 1
ATOM 8518 N N . ARG B 1 544 ? 5.422 34.375 21.781 1 95.5 544 ARG B N 1
ATOM 8519 C CA . ARG B 1 544 ? 4.105 34.188 21.188 1 95.5 544 ARG B CA 1
ATOM 8520 C C . ARG B 1 544 ? 3.004 34.281 22.234 1 95.5 544 ARG B C 1
ATOM 8522 O O . ARG B 1 544 ? 3.027 33.562 23.234 1 95.5 544 ARG B O 1
ATOM 8529 N N . MET B 1 545 ? 2.15 35.219 22.047 1 97.19 545 MET B N 1
ATOM 8530 C CA . MET B 1 545 ? 0.973 35.406 22.891 1 97.19 545 MET B CA 1
ATOM 8531 C C . MET B 1 545 ? -0.286 34.906 22.188 1 97.19 545 MET B C 1
ATOM 8533 O O . MET B 1 545 ? -0.58 35.375 21.062 1 97.19 545 MET B O 1
ATOM 8537 N N . TYR B 1 546 ? -0.942 33.938 22.75 1 97.94 546 TYR B N 1
ATOM 8538 C CA . TYR B 1 546 ? -2.186 33.406 22.203 1 97.94 546 TYR B CA 1
ATOM 8539 C C . TYR B 1 546 ? -3.387 33.875 23.016 1 97.94 546 TYR B C 1
ATOM 8541 O O . TYR B 1 546 ? -3.391 33.812 24.234 1 97.94 546 TYR B O 1
ATOM 8549 N N . LEU B 1 547 ? -4.359 34.406 22.328 1 98.12 547 LEU B N 1
ATOM 8550 C CA . LEU B 1 547 ? -5.559 34.969 22.953 1 98.12 547 LEU B CA 1
ATOM 8551 C C . LEU B 1 547 ? -6.805 34.219 22.484 1 98.12 547 LEU B C 1
ATOM 8553 O O . LEU B 1 547 ? -6.945 33.938 21.297 1 98.12 547 LEU B O 1
ATOM 8557 N N . GLU B 1 548 ? -7.652 33.875 23.453 1 98.06 548 GLU B N 1
ATOM 8558 C CA . GLU B 1 548 ? -8.875 33.156 23.109 1 98.06 548 GLU B CA 1
ATOM 8559 C C . GLU B 1 548 ? -10.039 33.625 23.984 1 98.06 548 GLU B C 1
ATOM 8561 O O . GLU B 1 548 ? -9.945 33.594 25.219 1 98.06 548 GLU B O 1
ATOM 8566 N N . GLU B 1 549 ? -11.094 34.031 23.391 1 97.38 549 GLU B N 1
ATOM 8567 C CA . GLU B 1 549 ? -12.336 34.344 24.078 1 97.38 549 GLU B CA 1
ATOM 8568 C C . GLU B 1 549 ? -13.492 33.5 23.547 1 97.38 549 GLU B C 1
ATOM 8570 O O . GLU B 1 549 ? -13.773 33.5 22.359 1 97.38 549 GLU B O 1
ATOM 8575 N N . TYR B 1 550 ? -14.148 32.812 24.438 1 95.62 550 TYR B N 1
ATOM 8576 C CA . TYR B 1 550 ? -15.273 31.969 24.062 1 95.62 550 TYR B CA 1
ATOM 8577 C C . TYR B 1 550 ? -16.594 32.719 24.172 1 95.62 550 TYR B C 1
ATOM 8579 O O . TYR B 1 550 ? -16.844 33.406 25.156 1 95.62 550 TYR B O 1
ATOM 8587 N N . ALA B 1 551 ? -17.359 32.656 23.094 1 95.88 551 ALA B N 1
ATOM 8588 C CA . ALA B 1 551 ? -18.75 33.125 23.094 1 95.88 551 ALA B CA 1
ATOM 8589 C C . ALA B 1 551 ? -19.703 31.953 22.859 1 95.88 551 ALA B C 1
ATOM 8591 O O . ALA B 1 551 ? -19.578 31.219 21.875 1 95.88 551 ALA B O 1
ATOM 8592 N N . ALA B 1 552 ? -20.641 31.812 23.734 1 94.81 552 ALA B N 1
ATOM 8593 C CA . ALA B 1 552 ? -21.562 30.688 23.688 1 94.81 552 ALA B CA 1
ATOM 8594 C C . ALA B 1 552 ? -22.578 30.859 22.562 1 94.81 552 ALA B C 1
ATOM 8596 O O . ALA B 1 552 ? -22.75 31.953 22.031 1 94.81 552 ALA B O 1
ATOM 8597 N N . PRO B 1 553 ? -23.281 29.75 22.234 1 95.25 553 PRO B N 1
ATOM 8598 C CA . PRO B 1 553 ? -24.375 29.875 21.266 1 95.25 553 PRO B CA 1
ATOM 8599 C C . PRO B 1 553 ? -25.422 30.891 21.688 1 95.25 553 PRO B C 1
ATOM 8601 O O . PRO B 1 553 ? -25.75 31 22.875 1 95.25 553 PRO B O 1
ATOM 8604 N N . GLY B 1 554 ? -25.938 31.625 20.75 1 94.62 554 GLY B N 1
ATOM 8605 C CA . GLY B 1 554 ? -26.938 32.656 21.047 1 94.62 554 GLY B CA 1
ATOM 8606 C C . GLY B 1 554 ? -26.344 34.062 21.125 1 94.62 554 GLY B C 1
ATOM 8607 O O . GLY B 1 554 ? -27.062 35.031 20.984 1 94.62 554 GLY B O 1
ATOM 8608 N N . ALA B 1 555 ? -25 34.125 21.359 1 94.06 555 ALA B N 1
ATOM 8609 C CA . ALA B 1 555 ? -24.312 35.406 21.344 1 94.06 555 ALA B CA 1
ATOM 8610 C C . ALA B 1 555 ? -24.172 35.938 19.922 1 94.06 555 ALA B C 1
ATOM 8612 O O . ALA B 1 555 ? -24.547 35.25 18.953 1 94.06 555 ALA B O 1
ATOM 8613 N N . ASP B 1 556 ? -23.781 37.188 19.812 1 94.12 556 ASP B N 1
ATOM 8614 C CA . ASP B 1 556 ? -23.359 37.688 18.516 1 94.12 556 ASP B CA 1
ATOM 8615 C C . ASP B 1 556 ? -22.016 37.062 18.109 1 94.12 556 ASP B C 1
ATOM 8617 O O . ASP B 1 556 ? -20.953 37.5 18.594 1 94.12 556 ASP B O 1
ATOM 8621 N N . LEU B 1 557 ? -22.047 36.219 17.219 1 96.56 557 LEU B N 1
ATOM 8622 C CA . LEU B 1 557 ? -20.875 35.438 16.859 1 96.56 557 LEU B CA 1
ATOM 8623 C C . LEU B 1 557 ? -20.219 35.938 15.594 1 96.56 557 LEU B C 1
ATOM 8625 O O . LEU B 1 557 ? -19.328 35.312 15.031 1 96.56 557 LEU B O 1
ATOM 8629 N N . THR B 1 558 ? -20.609 37.125 15.117 1 93.88 558 THR B N 1
ATOM 8630 C CA . THR B 1 558 ? -20.172 37.625 13.812 1 93.88 558 THR B CA 1
ATOM 8631 C C . THR B 1 558 ? -19.078 38.656 13.969 1 93.88 558 THR B C 1
ATOM 8633 O O . THR B 1 558 ? -18.547 39.188 12.977 1 93.88 558 THR B O 1
ATOM 8636 N N . LYS B 1 559 ? -18.75 38.969 15.203 1 95.31 559 LYS B N 1
ATOM 8637 C CA . LYS B 1 559 ? -17.734 40 15.445 1 95.31 559 LYS B CA 1
ATOM 8638 C C . LYS B 1 559 ? -16.359 39.531 14.977 1 95.31 559 LYS B C 1
ATOM 8640 O O . LYS B 1 559 ? -16.109 38.344 14.828 1 95.31 559 LYS B O 1
ATOM 8645 N N . HIS B 1 560 ? -15.562 40.562 14.672 1 95.38 560 HIS B N 1
ATOM 8646 C CA . HIS B 1 560 ? -14.203 40.25 14.25 1 95.38 560 HIS B CA 1
ATOM 8647 C C . HIS B 1 560 ? -13.352 39.781 15.43 1 95.38 560 HIS B C 1
ATOM 8649 O O . HIS B 1 560 ? -13.398 40.406 16.516 1 95.38 560 HIS B O 1
ATOM 8655 N N . ALA B 1 561 ? -12.555 38.812 15.219 1 95.12 561 ALA B N 1
ATOM 8656 C CA . ALA B 1 561 ? -11.82 38.156 16.297 1 95.12 561 ALA B CA 1
ATOM 8657 C C . ALA B 1 561 ? -10.883 39.125 17 1 95.12 561 ALA B C 1
ATOM 8659 O O . ALA B 1 561 ? -10.766 39.094 18.234 1 95.12 561 ALA B O 1
ATOM 8660 N N . PHE B 1 562 ? -10.188 40.031 16.25 1 93.75 562 PHE B N 1
ATOM 8661 C CA . PHE B 1 562 ? -9.203 40.938 16.812 1 93.75 562 PHE B CA 1
ATOM 8662 C C . PHE B 1 562 ? -9.859 41.938 17.766 1 93.75 562 PHE B C 1
ATOM 8664 O O . PHE B 1 562 ? -9.25 42.344 18.75 1 93.75 562 PHE B O 1
ATOM 8671 N N . ASP B 1 563 ? -11.133 42.188 17.484 1 95.31 563 ASP B N 1
ATOM 8672 C CA . ASP B 1 563 ? -11.867 43.125 18.328 1 95.31 563 ASP B CA 1
ATOM 8673 C C . ASP B 1 563 ? -12.312 42.438 19.625 1 95.31 563 ASP B C 1
ATOM 8675 O O . ASP B 1 563 ? -12.242 43.062 20.703 1 95.31 563 ASP B O 1
ATOM 8679 N N . VAL B 1 564 ? -12.664 41.281 19.484 1 96 564 VAL B N 1
ATOM 8680 C CA . VAL B 1 564 ? -13.258 40.562 20.609 1 96 564 VAL B CA 1
ATOM 8681 C C . VAL B 1 564 ? -12.172 40.219 21.625 1 96 564 VAL B C 1
ATOM 8683 O O . VAL B 1 564 ? -12.414 40.219 22.828 1 96 564 VAL B O 1
ATOM 8686 N N . VAL B 1 565 ? -10.938 39.938 21.188 1 96.75 565 VAL B N 1
ATOM 8687 C CA . VAL B 1 565 ? -9.922 39.438 22.109 1 96.75 565 VAL B CA 1
ATOM 8688 C C . VAL B 1 565 ? -9.148 40.594 22.719 1 96.75 565 VAL B C 1
ATOM 8690 O O . VAL B 1 565 ? -8.297 40.406 23.594 1 96.75 565 VAL B O 1
ATOM 8693 N N . LYS B 1 566 ? -9.383 41.812 22.344 1 95.75 566 LYS B N 1
ATOM 8694 C CA . LYS B 1 566 ? -8.617 42.969 22.75 1 95.75 566 LYS B CA 1
ATOM 8695 C C . LYS B 1 566 ? -8.594 43.094 24.281 1 95.75 566 LYS B C 1
ATOM 8697 O O . LYS B 1 566 ? -7.539 43.344 24.875 1 95.75 566 LYS B O 1
ATOM 8702 N N . PRO B 1 567 ? -9.727 42.969 24.969 1 96.12 567 PRO B N 1
ATOM 8703 C CA . PRO B 1 567 ? -9.688 43.062 26.438 1 96.12 567 PRO B CA 1
ATOM 8704 C C . PRO B 1 567 ? -8.773 42 27.078 1 96.12 567 PRO B C 1
ATOM 8706 O O . PRO B 1 567 ? -8.078 42.312 28.047 1 96.12 567 PRO B O 1
ATOM 8709 N N . ILE B 1 568 ? -8.773 40.844 26.547 1 97.31 568 ILE B N 1
ATOM 8710 C CA . ILE B 1 568 ? -7.91 39.781 27.062 1 97.31 568 ILE B CA 1
ATOM 8711 C C . ILE B 1 568 ? -6.449 40.125 26.781 1 97.31 568 ILE B C 1
ATOM 8713 O O . ILE B 1 568 ? -5.57 39.844 27.594 1 97.31 568 ILE B O 1
ATOM 8717 N N . ALA B 1 569 ? -6.191 40.719 25.609 1 97.19 569 ALA B N 1
ATOM 8718 C CA . ALA B 1 569 ? -4.84 41.156 25.266 1 97.19 569 ALA B CA 1
ATOM 8719 C C . ALA B 1 569 ? -4.324 42.188 26.281 1 97.19 569 ALA B C 1
ATOM 8721 O O . ALA B 1 569 ? -3.166 42.125 26.703 1 97.19 569 ALA B O 1
ATOM 8722 N N . ASP B 1 570 ? -5.18 43.062 26.625 1 96.81 570 ASP B N 1
ATOM 8723 C CA . ASP B 1 570 ? -4.812 44.094 27.594 1 96.81 570 ASP B CA 1
ATOM 8724 C C . ASP B 1 570 ? -4.457 43.469 28.938 1 96.81 570 ASP B C 1
ATOM 8726 O O . ASP B 1 570 ? -3.469 43.844 29.562 1 96.81 570 ASP B O 1
ATOM 8730 N N . ILE B 1 571 ? -5.25 42.562 29.359 1 97.5 571 ILE B N 1
ATOM 8731 C CA . ILE B 1 571 ? -5 41.844 30.625 1 97.5 571 ILE B CA 1
ATOM 8732 C C . ILE B 1 571 ? -3.68 41.094 30.531 1 97.5 571 ILE B C 1
ATOM 8734 O O . ILE B 1 571 ? -2.873 41.125 31.469 1 97.5 571 ILE B O 1
ATOM 8738 N N . ALA B 1 572 ? -3.461 40.344 29.438 1 98.12 572 ALA B N 1
ATOM 8739 C CA . ALA B 1 572 ? -2.256 39.562 29.234 1 98.12 572 ALA B CA 1
ATOM 8740 C C . ALA B 1 572 ? -1.004 40.438 29.297 1 98.12 572 ALA B C 1
ATOM 8742 O O . ALA B 1 572 ? 0.007 40.031 29.875 1 98.12 572 ALA B O 1
ATOM 8743 N N . LEU B 1 573 ? -1.109 41.594 28.672 1 97.44 573 LEU B N 1
ATOM 8744 C CA . LEU B 1 573 ? 0.027 42.5 28.656 1 97.44 573 LEU B CA 1
ATOM 8745 C C . LEU B 1 573 ? 0.3 43.062 30.047 1 97.44 573 LEU B C 1
ATOM 8747 O O . LEU B 1 573 ? 1.458 43.25 30.438 1 97.44 573 LEU B O 1
ATOM 8751 N N . LYS B 1 574 ? -0.718 43.281 30.781 1 96.69 574 LYS B N 1
ATOM 8752 C CA . LYS B 1 574 ? -0.583 43.781 32.156 1 96.69 574 LYS B CA 1
ATOM 8753 C C . LYS B 1 574 ? 0.069 42.719 33.031 1 96.69 574 LYS B C 1
ATOM 8755 O O . LYS B 1 574 ? 0.99 43.031 33.812 1 96.69 574 LYS B O 1
ATOM 8760 N N . ILE B 1 575 ? -0.412 41.562 32.938 1 97.44 575 ILE B N 1
ATOM 8761 C CA . ILE B 1 575 ? 0.048 40.5 33.812 1 97.44 575 ILE B CA 1
ATOM 8762 C C . ILE B 1 575 ? 1.476 40.094 33.438 1 97.44 575 ILE B C 1
ATOM 8764 O O . ILE B 1 575 ? 2.312 39.875 34.312 1 97.44 575 ILE B O 1
ATOM 8768 N N . SER B 1 576 ? 1.763 40.031 32.188 1 97.88 576 SER B N 1
ATOM 8769 C CA . SER B 1 576 ? 3.062 39.562 31.734 1 97.88 576 SER B CA 1
ATOM 8770 C C . SER B 1 576 ? 4.133 40.656 31.891 1 97.88 576 SER B C 1
ATOM 8772 O O . SER B 1 576 ? 5.328 40.344 31.875 1 97.88 576 SER B O 1
ATOM 8774 N N . LYS B 1 577 ? 3.732 41.906 31.891 1 97.69 577 LYS B N 1
ATOM 8775 C CA . LYS B 1 577 ? 4.656 43.031 31.875 1 97.69 577 LYS B CA 1
ATOM 8776 C C . LYS B 1 577 ? 5.625 42.938 30.703 1 97.69 577 LYS B C 1
ATOM 8778 O O . LYS B 1 577 ? 6.816 43.219 30.844 1 97.69 577 LYS B O 1
ATOM 8783 N N . LEU B 1 578 ? 5.109 42.5 29.594 1 97.88 578 LEU B N 1
ATOM 8784 C CA . LEU B 1 578 ? 5.906 42.219 28.391 1 97.88 578 LEU B CA 1
ATOM 8785 C C . LEU B 1 578 ? 6.676 43.469 27.984 1 97.88 578 LEU B C 1
ATOM 8787 O O . LEU B 1 578 ? 7.871 43.406 27.688 1 97.88 578 LEU B O 1
ATOM 8791 N N . THR B 1 579 ? 6.016 44.656 28.047 1 96.81 579 THR B N 1
ATOM 8792 C CA . THR B 1 579 ? 6.664 45.906 27.641 1 96.81 579 THR B CA 1
ATOM 8793 C C . THR B 1 579 ? 7.828 46.25 28.578 1 96.81 579 THR B C 1
ATOM 8795 O O . THR B 1 579 ? 8.883 46.688 28.125 1 96.81 579 THR B O 1
ATOM 8798 N N . GLU B 1 580 ? 7.688 46 29.781 1 97 580 GLU B N 1
ATOM 8799 C CA . GLU B 1 580 ? 8.727 46.281 30.766 1 97 580 GLU B CA 1
ATOM 8800 C C . GLU B 1 580 ? 9.945 45.406 30.547 1 97 580 GLU B C 1
ATOM 8802 O O . GLU B 1 580 ? 11.086 45.844 30.688 1 97 580 GLU B O 1
ATOM 8807 N N . TYR B 1 581 ? 9.68 44.188 30.219 1 97 581 TYR B N 1
ATOM 8808 C CA . TYR B 1 581 ? 10.766 43.219 30.109 1 97 581 TYR B CA 1
ATOM 8809 C C . TYR B 1 581 ? 11.453 43.312 28.75 1 97 581 TYR B C 1
ATOM 8811 O O . TYR B 1 581 ? 12.656 43.062 28.641 1 97 581 TYR B O 1
ATOM 8819 N N . THR B 1 582 ? 10.688 43.656 27.734 1 95.44 582 THR B N 1
ATOM 8820 C CA . THR B 1 582 ? 11.234 43.5 26.391 1 95.44 582 THR B CA 1
ATOM 8821 C C . THR B 1 582 ? 11.375 44.844 25.688 1 95.44 582 THR B C 1
ATOM 8823 O O . THR B 1 582 ? 12.07 44.969 24.672 1 95.44 582 THR B O 1
ATOM 8826 N N . GLY B 1 583 ? 10.664 45.812 26.109 1 95 583 GLY B N 1
ATOM 8827 C CA . GLY B 1 583 ? 10.633 47.125 25.469 1 95 583 GLY B CA 1
ATOM 8828 C C . GLY B 1 583 ? 9.672 47.219 24.297 1 95 583 GLY B C 1
ATOM 8829 O O . GLY B 1 583 ? 9.414 48.281 23.766 1 95 583 GLY B O 1
ATOM 8830 N N . ARG B 1 584 ? 9.055 46.031 23.969 1 95.12 584 ARG B N 1
ATOM 8831 C CA . ARG B 1 584 ? 8.141 46 22.828 1 95.12 584 ARG B CA 1
ATOM 8832 C C . ARG B 1 584 ? 6.75 46.5 23.219 1 95.12 584 ARG B C 1
ATOM 8834 O O . ARG B 1 584 ? 6.23 46.125 24.266 1 95.12 584 ARG B O 1
ATOM 8841 N N . THR B 1 585 ? 6.176 47.375 22.312 1 93.38 585 THR B N 1
ATOM 8842 C CA . THR B 1 585 ? 4.859 47.906 22.625 1 93.38 585 THR B CA 1
ATOM 8843 C C . THR B 1 585 ? 3.814 47.375 21.641 1 93.38 585 THR B C 1
ATOM 8845 O O . THR B 1 585 ? 2.611 47.531 21.859 1 93.38 585 THR B O 1
ATOM 8848 N N . GLU B 1 586 ? 4.273 46.844 20.547 1 93.69 586 GLU B N 1
ATOM 8849 C CA . GLU B 1 586 ? 3.383 46.281 19.531 1 93.69 586 GLU B CA 1
ATOM 8850 C C . GLU B 1 586 ? 3.916 44.938 19.016 1 93.69 586 GLU B C 1
ATOM 8852 O O . GLU B 1 586 ? 5.129 44.75 18.938 1 93.69 586 GLU B O 1
ATOM 8857 N N . PRO B 1 587 ? 2.986 44.031 18.688 1 93.06 587 PRO B N 1
ATOM 8858 C CA . PRO B 1 587 ? 3.451 42.781 18.109 1 93.06 587 PRO B CA 1
ATOM 8859 C C . PRO B 1 587 ? 4.027 42.969 16.703 1 93.06 587 PRO B C 1
ATOM 8861 O O . PRO B 1 587 ? 3.625 43.875 15.977 1 93.06 587 PRO B O 1
ATOM 8864 N N . SER B 1 588 ? 4.906 42.125 16.375 1 86.06 588 SER B N 1
ATOM 8865 C CA . SER B 1 588 ? 5.457 42.062 15.023 1 86.06 588 SER B CA 1
ATOM 8866 C C . SER B 1 588 ? 4.449 41.5 14.031 1 86.06 588 SER B C 1
ATOM 8868 O O . SER B 1 588 ? 4.395 41.906 12.875 1 86.06 588 SER B O 1
ATOM 8870 N N . VAL B 1 589 ? 3.715 40.5 14.383 1 82.81 589 VAL B N 1
ATOM 8871 C CA . VAL B 1 589 ? 2.742 39.812 13.547 1 82.81 589 VAL B CA 1
ATOM 8872 C C . VAL B 1 589 ? 1.485 39.5 14.367 1 82.81 589 VAL B C 1
ATOM 8874 O O . VAL B 1 589 ? 1.572 39.125 15.539 1 82.81 589 VAL B O 1
ATOM 8877 N N . VAL B 1 590 ? 0.372 39.781 13.805 1 85.38 590 VAL B N 1
ATOM 8878 C CA . VAL B 1 590 ? -0.912 39.406 14.391 1 85.38 590 VAL B CA 1
ATOM 8879 C C . VAL B 1 590 ? -1.658 38.469 13.453 1 85.38 590 VAL B C 1
ATOM 8881 O O . VAL B 1 590 ? -1.819 38.781 12.266 1 85.38 590 VAL B O 1
ATOM 8884 N N . THR B 1 591 ? -2.012 37.281 13.859 1 83.12 591 THR B N 1
ATOM 8885 C CA . THR B 1 591 ? -2.777 36.344 13.078 1 83.12 591 THR B CA 1
ATOM 8886 C C . THR B 1 591 ? -3.98 35.844 13.875 1 83.12 591 THR B C 1
ATOM 8888 O O . THR B 1 591 ? -3.955 35.812 15.102 1 83.12 591 THR B O 1
#

Nearest PDB structures (foldseek):
  7p5o-assembly1_A  TM=9.445E-01  e=3.795E-74  Aspergillus fumigatus
  4qg5-assembly2_B  TM=9.151E-01  e=5.857E-73  Leishmania major
  7vst-assembly2_B  TM=9.136E-01  e=9.816E-62  Thermosynechococcus vestitus BP-1
  7vst-assembly1_A  TM=9.103E-01  e=2.444E-61  Thermosynechococcus vestitus BP-1
  7vss-assembly1_A  TM=9.083E-01  e=5.070E-61  Thermosynechococcus vestitus BP-1

Foldseek 3Di:
DDKDKFWDAFDPQQQADQFFGKDQLVQCVDPCRLQLLLQLLLVLCVVVVQPLAQAEEEFAEWLAPCGLVSSQFSLQQSVNSRHQEYEAEFVRFAFLQLQQLCQAPVCVPDPRHRHQWYKYWDPWQWFGDNRTMITIGIGGSNSAGDDPSSSVSSVVSSNGPTIGMGDPPDDRDNRNAFDKDQDDVRSHIYTYDHNQPRVVVLVVVFAPLVLLLVQQPFPQAAAAEEALQIRCLVNCCCRVCVRSNHDPVSYHNSHHDNRSCACVDQQNRRQAWAQRRPQVQCVLLQHHSQLAGHDDPDFRGQWYKYAGRSQLFMWTAGRSGGQQLLLLLLLLQLQVCLTPQQVVHFQEEEEEQLRFCSNVLSCVVSVHYYYHHFPHLVLVLLLLCACHPVFNPGDHRPQYWYAYSRRFIDGSSGSTGHHVSSRSSQSSSQSVVPVDSVDDGDGPVNSSVVSCLVRNDKQKKKFKAPQFAAVLLVVLQVQLQVCFVVQAQDDDPRWHFPHWHQDKDQRRRPRDIDGRRWTKTATPQRWIKIWDWAPSDPHHIMIMIMGIDTDHNPDDRPDRSCVVRVVVVVRCCVSSVCCVRGVDDGGPDMD/DDKDKFWDAFDPQQQADQFFGKDQLVQCVDPCRLQLLLQLLLVLCVVVVQPLAQAEEEFAEWQAPCGLVSSQFSLQQSVNSRHQEYEAEFVRFAFLQLQQLCQAPVCVPPPRHRHQWYKYWDPWQWFGDNRTMITIGIGGSNSAGDDPSSSVSSVVSSNGPTIGMGDPPDDRDNRNAFDKDQDDVRSHIYTYDHNQPRVVVLVVVFAPLVLLLVQQPFPQAFAAEEALQIRCLVNCCCRVCVRSNHDPVSYHNSHHDNRSCDCVDQQNRRQAWAQRRVQVQCVLLQHHSQLAGHDDPDFRGQWYKYAGRSQLFMWTAGRSGGQQLLLLLLLLQLQVLLTPQQVVHFQEEEEEQLRFCSNVLSCVVSVHYYYHHFPHLVLVLLLLCACHPVFNPGDHRPQYWYAYSRRFIDGSSGSTGHHVSSRSSQSSSQSVVPVDSVDDGDGPVNSSVVSCLVRNDKQKKKFKAPQFAAVLLVVLQVQLQVCQVVQAQDDDPRWHFPHWHQDKDQRRRPRDIDGRRWTKTATPQRWIKIWDWAPSDPHHIMIMIMGIDTDHNPDDRPDRSCVVRVVVVVVVCVSSVCCVRGVDDGGPDMD

InterPro domains:
  IPR005841 Alpha-D-phosphohexomutase superfamily [PR00509] (117-131)
  IPR005841 Alpha-D-phosphohexomutase superfamily [PR00509] (301-316)
  IPR005844 Alpha-D-phosphohexomutase, alpha/beta/alpha domain I [PF02878] (14-164)
  IPR005845 Alpha-D-phosphohexomutase, alpha/beta/alpha domain II [PF02879] (208-317)
  IPR005846 Alpha-D-phosphohexomutase, alpha/beta/alpha domain III [PF02880] (326-436)
  IPR016055 Alpha-D-phosphohexomutase, alpha/beta/alpha I/II/III [SSF53738] (2-226)
  IPR016055 Alpha-D-phosphohexomutase, alpha/beta/alpha I/II/III [SSF53738] (197-321)
  IPR016055 Alpha-D-phosphohexomutase, alpha/beta/alpha I/II/III [SSF53738] (309-462)
  IPR016066 Alpha-D-phosphohexomutase, conserved site [PS00710] (118-127)
  IPR036900 Alpha-D-phosphohexomutase, C-terminal domain superfamily [SSF55957] (457-591)
  IPR045244 Phosphoglucomutase [PTHR22573] (2-591)

Solvent-accessible surface area (backbone atoms only — not comparable to full-atom values): 58572 Å² total; per-residue (Å²): 111,68,66,44,76,44,81,53,64,53,59,90,87,63,64,52,56,88,74,28,36,70,46,46,23,54,57,51,69,36,89,62,45,49,54,43,51,53,42,16,41,55,50,34,38,50,74,72,67,46,63,50,61,61,19,24,38,34,46,29,10,19,44,34,46,63,41,65,61,50,50,52,52,49,53,24,28,37,49,45,61,38,26,21,32,36,43,25,23,27,62,33,26,27,27,51,30,30,47,10,26,40,32,60,36,67,42,59,82,36,84,81,45,51,24,59,22,30,42,38,36,40,46,46,46,50,32,26,20,66,90,27,39,27,22,43,23,52,25,34,50,76,15,21,54,52,51,66,74,55,48,52,40,21,28,55,34,31,69,65,38,50,58,40,53,26,22,75,82,60,75,85,76,76,36,80,45,64,46,78,44,77,33,59,92,66,59,25,35,41,40,28,34,68,45,45,54,58,35,52,55,53,48,55,67,38,39,57,61,66,53,35,23,54,42,54,67,36,86,85,50,40,60,40,38,31,15,37,11,5,36,40,10,65,47,46,46,50,48,42,30,70,67,30,60,42,61,72,82,28,52,37,51,38,59,62,32,32,20,24,67,24,74,86,32,87,36,44,5,30,12,33,39,45,50,73,32,31,40,67,59,34,44,54,24,18,23,44,56,85,65,43,74,49,93,58,97,58,85,38,36,41,32,35,37,28,22,11,19,19,21,29,25,31,29,50,30,10,54,55,31,73,50,51,39,34,55,45,48,24,51,48,62,71,47,33,53,74,33,60,66,30,44,91,48,64,41,22,36,37,32,22,61,85,22,60,66,46,39,55,55,43,30,60,74,71,69,36,57,66,46,72,35,58,87,52,66,51,60,56,36,48,48,54,38,21,40,34,90,88,33,63,91,40,69,66,26,60,46,32,44,38,33,31,55,79,24,26,29,32,42,60,79,39,31,39,36,18,15,64,57,49,53,50,50,50,43,40,49,37,24,68,68,46,80,51,86,89,50,83,82,58,40,50,53,54,56,50,51,53,45,26,57,72,70,19,39,61,35,53,39,36,35,30,36,64,63,31,57,49,71,38,50,51,49,34,53,51,51,42,61,70,44,30,78,77,42,44,73,37,69,58,97,87,44,39,27,61,42,55,48,65,40,64,38,72,41,90,72,82,64,51,75,49,69,80,65,27,46,38,42,29,30,74,80,66,20,35,42,35,39,37,79,42,72,85,50,96,64,50,22,30,43,36,38,36,38,36,36,62,41,57,53,87,55,86,79,81,65,57,37,72,68,69,33,42,67,57,48,53,50,51,44,62,69,42,38,46,42,79,50,58,68,51,87,66,60,73,45,73,85,112,65,66,44,76,44,80,55,64,53,60,88,86,62,64,51,56,89,75,28,37,69,46,46,24,55,58,49,70,36,88,61,44,50,53,45,51,53,41,17,42,54,52,35,38,50,75,71,67,47,64,50,60,61,20,24,37,34,47,29,11,18,42,33,45,64,41,66,61,50,49,53,52,48,52,26,29,38,50,46,62,37,25,23,32,36,41,26,23,26,61,32,26,26,26,50,30,31,48,11,26,39,33,61,35,67,41,59,81,35,83,81,45,53,23,59,23,31,42,38,37,38,45,46,47,49,32,27,20,68,89,28,40,27,22,41,22,53,25,34,48,76,14,21,54,52,50,65,74,55,48,51,41,21,30,55,34,32,68,64,38,51,58,39,54,26,23,77,83,59,74,86,76,77,37,81,45,64,45,79,46,77,34,57,94,68,59,26,34,41,38,27,36,70,44,47,55,58,36,52,55,53,48,56,66,38,39,57,61,67,54,36,24,54,42,53,66,37,87,85,49,39,60,39,38,32,16,38,11,5,35,40,11,65,45,47,48,50,48,42,29,71,66,29,61,43,60,71,83,28,52,36,52,37,59,62,33,33,20,24,67,24,75,86,33,88,37,44,6,29,10,32,39,46,52,73,32,30,40,67,59,32,44,54,2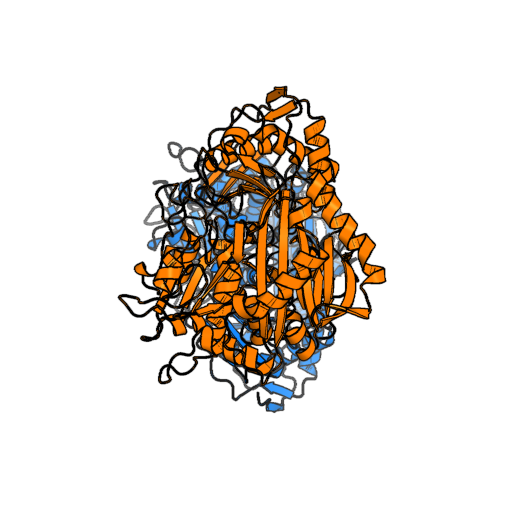4,17,22,46,57,84,65,44,74,49,91,57,96,58,85,38,36,41,32,35,37,28,23,11,18,20,23,29,24,31,28,50,30,10,55,55,30,72,48,50,41,33,55,46,48,24,51,49,63,70,47,32,53,74,32,61,66,30,44,92,48,63,41,22,36,36,34,23,60,85,22,60,64,46,39,54,55,44,29,60,74,71,69,36,58,66,46,73,35,58,88,53,64,52,58,56,36,47,48,54,39,22,39,34,89,88,33,64,91,41,71,64,26,60,48,33,44,37,32,30,56,82,25,26,30,31,42,59,80,38,30,40,36,19,14,64,57,49,52,48,50,49,43,39,47,40,26,68,68,45,79,51,86,90,49,84,82,58,42,49,53,55,55,50,52,53,47,27,57,72,70,18,41,62,34,53,38,35,36,29,35,65,63,30,57,49,70,38,50,52,48,33,54,51,50,41,60,68,43,28,77,76,42,45,74,36,70,57,97,86,44,40,26,61,42,53,49,65,40,64,37,70,41,88,72,82,64,50,74,48,68,82,65,27,43,39,42,29,30,73,79,67,20,36,41,36,40,37,78,42,69,85,50,96,64,49,23,28,41,37,37,37,38,33,36,60,42,57,54,87,55,86,80,80,66,58,36,74,68,68,32,42,66,57,50,53,52,50,44,62,68,43,38,48,42,78,50,57,68,50,89,66,62,73,45,73,86